Protein 6WN6 (pdb70)

Radius of gyration: 33.37 Å; Cα contacts (8 Å, |Δi|>4): 2173; chains: 4; bounding box: 90×80×73 Å

InterPro domains:
  IPR013022 Xylose isomerase-like, TIM barrel domain [PF01261] (19-262)
  IPR036237 Xylose isomerase-like superfamily [SSF51658] (1-260)
  IPR050417 Sugar Epimerase/Isomerase [PTHR43489] (8-261)

B-factor: mean 24.86, std 10.23, range [11.14, 79.92]

Secondary structure (DSSP, 8-state):
--EEEEE--TTS-SSHHHHHHHHHHHT-SEEEEEHHHHHHTHHHHHHHHHHH---EEEEE---SS-TT-SBHHHHHHHHHHHHHHHHHHHHHT--EEEEES-SSS--TTSSS-S-SS-HHHHHHHHHHHHHHHHHHHHHHT-EEEEE---TTT-SS--SHHHHHHHHHHTT-SSEEEEEEHHHHHHH-S-HHHHHHHTTTTEEEEEE--TTSSSTTSS---HHHHHHHHHHTT--SEEEE-S---SSSHHHHHHHHHHHHTT-/---EEEEE--TTS-SSHHHHHHHHHHHT-SEEEEEHHHHHHTHHHHHHHHHHH---EEEEE---SS-TT-SBHHHHHHHHHHHHHHHHHHHHHT--EEEE-S-SSS--TTSSS-S-SS-HHHHHHHHHHHHHHHHHHHHHHT-EEEE----TTT-SS--SHHHHHHHHHHTT-SSEEEEEEHHHHHHH-S-HHHHHHHTTTTEEEEEE--TTSSSTTSS---HHHHHHHHHHTT--SEEEE-S---SSSHHHHHHHHHHHHTT-/-PPEEEEE--TTS-SSHHHHHHHHHHHT-SEEEEEHHHHHHTHHHHHHHHHHH---EEEEE---SS-TT-SBHHHHHHHHHHHHHHHHHHHHHT--EEEE-S-SSS--TTSSS-S-SS-HHHHHHHHHHHHHHHHHHHHHHT-EEEE----TTT-SS--SHHHHHHHHHHTT-SSEEEEEEHHHHHHH-S-HHHHHHHTTTTEEEEEE--TTSSSTTSS---HHHHHHHHHHTT--SEEEE-S---SSSHHHHHHHHHHHHTT-/-PPEEEEE--TTS-SSHHHHHHHHHHHT-SEEEEEHHHHHHTHHHHHHHHHHH---EEEEE---SS-TT-SBHHHHHHHHHHHHHHHHHHHHHT--EEEE-S-SSS--TTSSS-S-SS-HHHHHHHHHHHHHHHHHHHHHHT-EEEE----TTT-SS--SHHHHHHHHHHTT-SSEEEEEEHHHHHHH-S-HHHHHHHTTTTEEEEEE--TTSSSTTSS---HHHHHHHHHHTT--SEEEE-S---SSSHHHHHHHHHHHHTT-

Foldseek 3Di:
DAQEAAEDDPPADPQLLSNLVLRVVLPHQAYAYALQVLLVCLVSNLVSCVVRVHAHAEYEHDAFAALQHPDVVRNVRRLVSLLSSLLSCLSRVYAYYEGENFFPRDACPDPVNDDPDDLVSSLVSNLVSLVSVLVSCVVSVHAYAYEAAARVTDPQGQAQVSQVCSCVVSVRDRYAYEYELQSCVRRPPDNLVSCQVRVVRHQYYEYAENVQEQAPPHDDPLVVSVVSCVVSVPDHHYYYDGHHDDPDRSVVNSVSVVVSVVD/DFAQEAAEDDPPADPQLLSNLVLRVVLPHQEYAYALQVLLVQLVSNLVSCVVRVHAHAEYEHDAFAALLHPDVVRNVRRLVSLLSSLLSCLSRVYAYYEGENFFPRDACPDPVNDDPDDLVSSLVSNLVSLVSVLVSCVVSVHAYAYEAAARVTDPQGQAQVSQVCSCVVSVRDRYAYEYEPQSCVRRPPDNLVSCQVRLVRHQHYEYAENVQEQAPPHDDPLVVNVVSCVVSVPDHHYYYDGHHDDPDRVVVNSVSVVVSRVD/DFAQEAAEDDPVADPQQLSRLQLRVVLPHQAYAYALQCLLVCLVSNLVSCVVRVHAHAEYEHDAFAALQHPDVVRNVRRLVSLLSSLLSCLVRVYAYYEGENFFPRDACPDPVNDDPDDLVSSLVSNLVSLVSVLVSCVVSVHAYEYEAAARVTDPQGQAQVSLVCSCVVSVRDRYAYEYELQSCVRRPPDNLVSCQVRLVRHQYYEYADNVQAFAPPHDPPLVVNVVSCVVSVHDGHYYYDGHHDDPDRSVSNSVSVVVSSVD/DFAQEAAEDDPPADPQQLSNLQVRVVLPHQEYAYALQCCLVCVVSNLVSCVVRVHAHAEYEHDAFAALQHPDVVRNVRRLVSLLSSLLSCLVRVYAYYEGENFFPRDACPDPVNDDPDDLVSSLVSNLVSLVSVLVSCVVSVHAYAYEAAARVTDPQGQAQVSLVCSCVVSVRDRYAYEYEVQSCVRGPPDNLVSCQVRLVRHQYYEYAENVQEFAPPHDDPLVVNVVSCVVSVHDGHYYYDGHHDDPDRSVVNSVSVVVSSVD

Sequence (1055 aa):
KMKIGTQNQAFFPENILEKFRYIKEMGFDGFEIDGKLLVNNIEEVKAAIKETGLPVTTACGGYDGWIGDFIEERRLNNGLKQIERILEALAEVGGKGIVVPAAWGMFTFRLPPMTSPRSLDGDRKMVSDSLRVLEQVAARTGTVVYLEPLNRYQDHMINTLADARRYIVENDLKHVQIIGDFYHMNIEEDNLAQALHDNRDLLGHVHIADNHRYQPGSGTLDFHALFEQLRADNYQGYVVYEGRIRAEDPAQAYRDSLAWLRTCKKMKIGTQNQAFFPENILEKFRYIKEMGFDGFEIDGKLLVNNIEEVKAAIKETGLPVTTACGGYDDGWIGDFIEERRLNGLKQIERILEALAEVGGKGIVVPAAWGMFTFRLPPMTSPRSLDGDRKMVSDSLRVLEQVAARTGTVVYLEPLNRYQDHMINTLADARRYIVENDLKHVQIIGDFYHMNIEEDNLAQALHDNRDLLGHVHIADNHRYQPGSGTLDFHALFEQLRADNNYQGYVVYEGRIRAEDPAQAYRDSLAWLRTCKKMKIGTQNQAFFPENILEKFRYIKEMGFDGFEIDGKLLVNNIEEVKAAIKETGLPVTTACGGYDDGWIGDFIEERRLNGLKQIERILEALAEVGGKGIVVPAAWGMFTFRLPPMTSPRSLDGDRKMVSDSLRVLEQVAARTGTVVYLEPLNRYQDHMINTLADARRRYIVENDLKHVQIIGDFYHMNIEEDNLAQALHDNRDLLGHVHIADNHRYQPGSGTLDFHALFEQLRADNYQGYVVYEGRIRAEDPAQAYRDSLAWLRTCKKMKIGTQNQAFFPENILEKFRYIKEMGFDGFEIDGKLLVNNIEEVKAAIKETGLPVTTACGGYDDGWIGDFIEERRLNNGLKQIERILEALAEVGGKGIVVPAAWGMFTFRLPPMTSPRSLDGDRKMVSDSLRVLEQVAARTGTVVYLEPLNRYQDHMINTLADARRYIVENDLKHVQIIGDFYHMNIEEDNLAQALHDNRDLLGHVHIADNHRYQPGSGTLDFHALFEQLRADNYQGYVVYEGRIRAEDPAQAYRDSLAWLRTC

GO terms:
  GO:0005829 cytosol (C, IDA)
  GO:0030145 manganese ion binding (F, IDA)
  GO:0016857 racemase and epimerase activity, acting on carbohydrates and derivatives (F, IDA)
  GO:0042802 identical protein binding (F, IDA)

Solvent-accessible surface area: 41982 Å² total; per-residue (Å²): 175,16,74,2,0,0,32,67,24,110,58,11,23,162,81,9,69,99,10,1,125,64,0,105,97,12,34,9,41,0,0,2,1,61,0,126,57,0,42,99,39,49,127,89,0,52,40,0,32,158,116,9,58,4,45,2,2,0,0,28,27,26,24,90,5,60,1,0,8,23,18,47,46,72,9,76,58,0,10,124,47,0,53,120,2,0,66,2,0,44,113,16,59,8,74,0,0,0,0,14,0,2,77,20,49,18,13,72,77,12,66,103,93,114,20,40,14,52,98,88,7,5,94,148,35,0,10,49,0,0,119,55,0,30,127,10,0,59,142,24,69,2,27,0,4,0,4,4,9,0,15,3,18,1,17,20,0,26,32,1,62,50,0,71,122,21,3,83,113,32,100,12,145,58,1,55,0,0,0,1,0,2,2,3,8,0,10,13,68,74,17,30,88,11,1,62,78,10,128,96,34,16,11,0,0,0,1,2,0,3,0,26,35,18,4,40,24,14,72,24,86,1,95,42,11,1,79,39,1,90,86,29,108,35,125,8,34,0,0,5,24,22,86,41,102,45,183,82,51,30,88,17,2,112,77,6,5,64,105,2,95,108,11,177,131,16,82,2,0,0,31,67,22,110,60,11,34,163,73,10,56,88,8,0,104,50,0,97,137,21,33,7,38,0,0,2,1,61,0,130,53,0,46,97,41,35,130,87,0,69,62,0,20,140,124,13,52,4,45,2,3,0,0,26,28,26,18,102,7,61,1,0,8,22,17,42,47,88,9,75,61,0,11,121,44,0,50,123,3,0,60,1,0,45,96,13,61,7,64,0,0,1,0,13,0,1,78,21,48,17,12,73,76,12,66,102,93,116,20,39,15,51,99,83,8,4,97,146,34,0,18,61,0,0,110,54,0,27,126,12,0,58,144,24,69,2,27,0,6,0,4,4,10,0,16,4,18,1,17,20,0,25,33,1,64,52,0,70,122,19,3,82,105,18,98,12,140,60,1,56,0,0,0,1,0,2,2,4,11,0,14,12,64,63,18,30,88,12,0,60,80,9,125,98,34,18,12,0,0,0,1,2,0,0,0,26,31,19,4,40,30,20,64,23,87,1,90,44,12,1,61,39,1,50,84,25,107,36,119,12,30,0,0,5,25,24,84,40,104,36,158,65,52,20,69,14,2,96,76,6,5,64,106,2,87,106,11,189,119,15,61,1,0,0,30,67,23,107,59,8,39,161,82,7,50,78,6,0,91,67,0,75,124,13,34,3,30,0,0,3,0,61,0,102,52,0,47,104,40,37,118,83,0,50,60,0,22,140,104,23,50,0,42,2,3,0,0,28,26,17,17,76,6,60,0,0,8,21,17,46,47,85,7,75,61,0,11,139,67,0,66,152,2,0,71,2,0,46,90,13,62,8,77,0,0,0,0,13,0,1,77,22,50,17,13,72,79,12,66,103,92,113,20,37,16,51,97,99,11,5,105,102,39,0,15,36,0,0,93,63,0,16,104,9,0,48,187,31,70,4,27,0,4,0,4,3,9,0,16,5,18,1,17,22,0,27,34,1,59,49,0,71,134,24,3,84,111,33,100,13,144,63,1,55,0,0,0,1,0,2,2,4,11,0,14,13,80,64,18,30,87,11,1,60,81,9,127,96,33,17,11,0,0,0,1,2,0,3,2,24,32,17,5,41,37,13,73,24,85,1,93,45,12,0,79,39,1,58,88,25,105,32,123,9,32,0,0,6,24,23,85,38,157,43,191,80,51,29,86,18,2,107,77,6,5,62,104,2,94,106,11,184,138,17,65,1,0,0,31,67,23,111,56,11,22,161,82,9,52,93,7,0,128,50,0,92,141,19,33,1,26,0,0,3,0,61,0,129,53,0,49,96,40,33,113,86,0,70,48,0,33,172,111,26,51,0,42,1,3,0,0,27,26,26,17,100,7,62,1,0,7,22,17,43,46,88,8,74,62,0,11,124,48,0,69,121,3,0,86,5,0,45,89,17,62,8,79,0,0,0,0,13,0,1,77,21,50,16,12,73,76,12,67,99,90,114,20,39,15,50,98,84,8,6,125,141,35,0,15,48,0,0,118,64,0,17,100,12,0,46,187,31,69,4,26,0,3,0,4,3,8,0,14,4,18,1,18,21,0,27,33,0,44,32,0,71,122,22,3,86,135,29,100,13,144,61,1,56,0,0,0,1,0,2,2,4,12,0,13,14,76,61,18,31,86,11,0,60,81,9,125,96,32,17,12,0,0,0,1,3,0,3,2,26,34,18,5,41,38,13,72,24,86,1,93,45,11,0,79,40,1,46,84,25,107,33,128,10,32,0,0,5,25,24,80,40,169,43,186,79,50,19,73,19,2,91,77,6,6,63,104,3,94,109,10

Organism: Escherichia coli (strain K12) (NCBI:txid83333)

Nearest PDB structures (foldseek):
  6wn6-assembly1_A  TM=1.004E+00  e=1.792E-55  Escherichia coli
  8xj1-assembly1_A  TM=8.737E-01  e=2.193E-20  Kroppenstedtia eburnea
  2qum-assembly1_B  TM=8.698E-01  e=4.902E-18  Pseudomonas cichorii
  7x7w-assembly1_B-2  TM=8.772E-01  e=1.498E-17  Clostridia bacterium
  2hk1-assembly1_A  TM=8.558E-01  e=1.053E-17  Agrobacterium tumefaciens

Structure (mmCIF, N/CA/C/O backbone):
data_6WN6
#
_entry.id   6WN6
#
_cell.length_a   116.576
_cell.length_b   116.576
_cell.length_c   247.725
_cell.angle_alpha   90.000
_cell.angle_beta   90.000
_cell.angle_gamma   90.000
#
_symmetry.space_group_name_H-M   'P 41 21 2'
#
loop_
_entity.id
_entity.type
_entity.pdbx_description
1 polymer '3-keto-D-glucoside 4-epimerase'
2 non-polymer 'MANGANESE (II) ION'
3 non-polymer 1,2-ETHANEDIOL
4 water water
#
loop_
_atom_site.group_PDB
_atom_site.id
_atom_site.type_symbol
_atom_site.label_atom_id
_atom_site.label_alt_id
_atom_site.label_comp_id
_atom_site.label_asym_id
_atom_site.label_entity_id
_atom_site.label_seq_id
_atom_site.pdbx_PDB_ins_code
_atom_site.Cartn_x
_atom_site.Cartn_y
_atom_site.Cartn_z
_atom_site.occupancy
_atom_site.B_iso_or_equiv
_atom_site.auth_seq_id
_atom_site.auth_comp_id
_atom_site.auth_asym_id
_atom_site.auth_atom_id
_atom_site.pdbx_PDB_model_num
ATOM 1 N N . LYS A 1 52 ? 25.191 138.411 44.281 1.00 50.26 3 LYS A N 1
ATOM 2 C CA . LYS A 1 52 ? 26.234 139.100 43.526 1.00 48.49 3 LYS A CA 1
ATOM 3 C C . LYS A 1 52 ? 27.608 138.783 44.109 1.00 42.00 3 LYS A C 1
ATOM 4 O O . LYS A 1 52 ? 27.885 139.078 45.272 1.00 42.29 3 LYS A O 1
ATOM 10 N N . MET A 1 53 ? 28.480 138.217 43.286 1.00 42.03 4 MET A N 1
ATOM 11 C CA . MET A 1 53 ? 29.828 137.864 43.701 1.00 38.72 4 MET A CA 1
ATOM 12 C C . MET A 1 53 ? 30.808 138.928 43.237 1.00 33.89 4 MET A C 1
ATOM 13 O O . MET A 1 53 ? 30.667 139.483 42.144 1.00 33.98 4 MET A O 1
ATOM 18 N N . LYS A 1 54 ? 31.798 139.216 44.076 1.00 30.53 5 LYS A N 1
ATOM 19 C CA . LYS A 1 54 ? 32.914 140.063 43.678 1.00 29.54 5 LYS A CA 1
ATOM 20 C C . LYS A 1 54 ? 33.932 139.192 42.949 1.00 28.59 5 LYS A C 1
ATOM 21 O O . LYS A 1 54 ? 34.459 138.235 43.529 1.00 27.39 5 LYS A O 1
ATOM 27 N N . ILE A 1 55 ? 34.204 139.511 41.686 1.00 25.61 6 ILE A N 1
ATOM 28 C CA . ILE A 1 55 ? 35.019 138.664 40.817 1.00 25.63 6 ILE A CA 1
ATOM 29 C C . ILE A 1 55 ? 36.240 139.451 40.377 1.00 27.93 6 ILE A C 1
ATOM 30 O O . ILE A 1 55 ? 36.106 140.503 39.739 1.00 29.95 6 ILE A O 1
ATOM 35 N N . GLY A 1 56 ? 37.429 138.931 40.691 1.00 24.61 7 GLY A N 1
ATOM 36 C CA . GLY A 1 56 ? 38.676 139.540 40.287 1.00 22.71 7 GLY A CA 1
ATOM 37 C C . GLY A 1 56 ? 39.473 138.620 39.375 1.00 23.82 7 GLY A C 1
ATOM 38 O O . GLY A 1 56 ? 39.035 137.524 39.013 1.00 23.87 7 GLY A O 1
ATOM 39 N N . THR A 1 57 ? 40.667 139.086 39.017 1.00 21.44 8 THR A N 1
ATOM 40 C CA . THR A 1 57 ? 41.528 138.310 38.141 1.00 20.61 8 THR A CA 1
ATOM 41 C C . THR A 1 57 ? 42.985 138.590 38.458 1.00 19.92 8 THR A C 1
ATOM 42 O O . THR A 1 57 ? 43.346 139.697 38.860 1.00 22.14 8 THR A O 1
ATOM 46 N N . GLN A 1 58 ? 43.822 137.574 38.259 1.00 19.72 9 GLN A N 1
ATOM 47 C CA . GLN A 1 58 ? 45.255 137.800 38.158 1.00 19.69 9 GLN A CA 1
ATOM 48 C C . GLN A 1 58 ? 45.596 138.359 36.776 1.00 23.61 9 GLN A C 1
ATOM 49 O O . GLN A 1 58 ? 44.748 138.444 35.884 1.00 24.74 9 GLN A O 1
ATOM 55 N N . ASN A 1 59 ? 46.866 138.720 36.601 1.00 23.34 10 ASN A N 1
ATOM 56 C CA . ASN A 1 59 ? 47.336 139.221 35.316 1.00 27.02 10 ASN A CA 1
ATOM 57 C C . ASN A 1 59 ? 47.358 138.110 34.267 1.00 28.00 10 ASN A C 1
ATOM 58 O O . ASN A 1 59 ? 47.568 136.934 34.573 1.00 21.64 10 ASN A O 1
ATOM 63 N N . GLN A 1 60 ? 47.126 138.495 33.013 1.00 26.58 11 GLN A N 1
ATOM 64 C CA . GLN A 1 60 ? 47.299 137.596 31.884 1.00 28.26 11 GLN A CA 1
ATOM 65 C C . GLN A 1 60 ? 48.187 138.279 30.854 1.00 32.00 11 GLN A C 1
ATOM 66 O O . GLN A 1 60 ? 48.286 139.506 30.813 1.00 27.82 11 GLN A O 1
ATOM 72 N N . ALA A 1 61 ? 48.834 137.465 30.014 1.00 30.20 12 ALA A N 1
ATOM 73 C CA . ALA A 1 61 ? 49.844 138.002 29.109 1.00 33.23 12 ALA A CA 1
ATOM 74 C C . ALA A 1 61 ? 49.251 138.993 28.114 1.00 33.50 12 ALA A C 1
ATOM 75 O O . ALA A 1 61 ? 49.959 139.889 27.641 1.00 34.82 12 ALA A O 1
ATOM 77 N N . PHE A 1 62 ? 47.962 138.876 27.795 1.00 30.64 13 PHE A N 1
ATOM 78 C CA . PHE A 1 62 ? 47.392 139.825 26.846 1.00 30.94 13 PHE A CA 1
ATOM 79 C C . PHE A 1 62 ? 46.957 141.134 27.494 1.00 34.88 13 PHE A C 1
ATOM 80 O O . PHE A 1 62 ? 46.548 142.047 26.767 1.00 33.64 13 PHE A O 1
ATOM 88 N N . PHE A 1 63 ? 47.028 141.252 28.825 1.00 31.22 14 PHE A N 1
ATOM 89 C CA . PHE A 1 63 ? 46.748 142.522 29.477 1.00 29.86 14 PHE A CA 1
ATOM 90 C C . PHE A 1 63 ? 47.804 143.552 29.080 1.00 31.66 14 PHE A C 1
ATOM 91 O O . PHE A 1 63 ? 48.964 143.203 28.843 1.00 31.26 14 PHE A O 1
ATOM 99 N N . PRO A 1 64 ? 47.437 144.832 29.031 1.00 29.48 15 PRO A N 1
ATOM 100 C CA . PRO A 1 64 ? 48.443 145.880 28.833 1.00 35.30 15 PRO A CA 1
ATOM 101 C C . PRO A 1 64 ? 49.539 145.809 29.884 1.00 45.11 15 PRO A C 1
ATOM 102 O O . PRO A 1 64 ? 49.301 145.466 31.045 1.00 43.89 15 PRO A O 1
ATOM 106 N N . GLU A 1 65 ? 50.756 146.147 29.456 1.00 38.67 16 GLU A N 1
ATOM 107 C CA . GLU A 1 65 ? 51.901 146.124 30.359 1.00 42.18 16 GLU A CA 1
ATOM 108 C C . GLU A 1 65 ? 51.886 147.315 31.309 1.00 43.06 16 GLU A C 1
ATOM 109 O O . GLU A 1 65 ? 52.184 147.170 32.501 1.00 37.45 16 GLU A O 1
ATOM 115 N N . ASN A 1 66 ? 51.555 148.498 30.797 1.00 43.73 17 ASN A N 1
ATOM 116 C CA . ASN A 1 66 ? 51.552 149.705 31.611 1.00 38.86 17 ASN A CA 1
ATOM 117 C C . ASN A 1 66 ? 50.535 149.579 32.737 1.00 38.66 17 ASN A C 1
ATOM 118 O O . ASN A 1 66 ? 49.390 149.172 32.515 1.00 36.88 17 ASN A O 1
ATOM 123 N N . ILE A 1 67 ? 50.954 149.939 33.952 1.00 40.53 18 ILE A N 1
ATOM 124 C CA . ILE A 1 67 ? 50.146 149.634 35.131 1.00 35.31 18 ILE A CA 1
ATOM 125 C C . ILE A 1 67 ? 48.799 150.340 35.055 1.00 32.30 18 ILE A C 1
ATOM 126 O O . ILE A 1 67 ? 47.742 149.717 35.219 1.00 36.20 18 ILE A O 1
ATOM 131 N N . LEU A 1 68 ? 48.810 151.645 34.770 1.00 35.69 19 LEU A N 1
ATOM 132 C CA . LEU A 1 68 ? 47.552 152.381 34.663 1.00 38.63 19 LEU A CA 1
ATOM 133 C C . LEU A 1 68 ? 46.656 151.794 33.575 1.00 38.30 19 LEU A C 1
ATOM 134 O O . LEU A 1 68 ? 45.463 151.557 33.796 1.00 37.75 19 LEU A O 1
ATOM 139 N N . GLU A 1 69 ? 47.215 151.556 32.385 1.00 36.30 20 GLU A N 1
ATOM 140 C CA . GLU A 1 69 ? 46.425 150.959 31.311 1.00 41.97 20 GLU A CA 1
ATOM 141 C C . GLU A 1 69 ? 45.912 149.582 31.709 1.00 37.09 20 GLU A C 1
ATOM 142 O O . GLU A 1 69 ? 44.776 149.211 31.380 1.00 31.67 20 GLU A O 1
ATOM 148 N N . LYS A 1 70 ? 46.737 148.814 32.426 1.00 38.27 21 LYS A N 1
ATOM 149 C CA . LYS A 1 70 ? 46.320 147.489 32.879 1.00 35.51 21 LYS A CA 1
ATOM 150 C C . LYS A 1 70 ? 45.101 147.579 33.782 1.00 31.17 21 LYS A C 1
ATOM 151 O O . LYS A 1 70 ? 44.124 146.843 33.601 1.00 32.61 21 LYS A O 1
ATOM 157 N N . PHE A 1 71 ? 45.138 148.483 34.767 1.00 28.96 22 PHE A N 1
ATOM 158 C CA . PHE A 1 71 ? 43.985 148.649 35.649 1.00 30.50 22 PHE A CA 1
ATOM 159 C C . PHE A 1 71 ? 42.759 149.111 34.870 1.00 39.43 22 PHE A C 1
ATOM 160 O O . PHE A 1 71 ? 41.642 148.632 35.112 1.00 33.74 22 PHE A O 1
ATOM 168 N N . ARG A 1 72 ? 42.943 150.059 33.943 1.00 37.29 23 ARG A N 1
ATOM 169 C CA . ARG A 1 72 ? 41.834 150.501 33.098 1.00 39.52 23 ARG A CA 1
ATOM 170 C C . ARG A 1 72 ? 41.255 149.330 32.320 1.00 31.95 23 ARG A C 1
ATOM 171 O O . ARG A 1 72 ? 40.037 149.106 32.315 1.00 32.82 23 ARG A O 1
ATOM 179 N N . TYR A 1 73 ? 42.132 148.544 31.688 1.00 33.01 24 TYR A N 1
ATOM 180 C CA . TYR A 1 73 ? 41.706 147.398 30.894 1.00 33.20 24 TYR A CA 1
ATOM 181 C C . TYR A 1 73 ? 40.940 146.385 31.733 1.00 37.12 24 TYR A C 1
ATOM 182 O O . TYR A 1 73 ? 39.889 145.886 31.310 1.00 32.91 24 TYR A O 1
ATOM 191 N N . ILE A 1 74 ? 41.448 146.069 32.930 1.00 34.93 25 ILE A N 1
ATOM 192 C CA . ILE A 1 74 ? 40.756 145.107 33.785 1.00 29.43 25 ILE A CA 1
ATOM 193 C C . ILE A 1 74 ? 39.389 145.643 34.190 1.00 30.26 25 ILE A C 1
ATOM 194 O O . ILE A 1 74 ? 38.395 144.904 34.216 1.00 31.07 25 ILE A O 1
ATOM 199 N N . LYS A 1 75 ? 39.322 146.932 34.533 1.00 27.67 26 LYS A N 1
ATOM 200 C CA . LYS A 1 75 ? 38.058 147.535 34.948 1.00 34.10 26 LYS A CA 1
ATOM 201 C C . LYS A 1 75 ? 37.017 147.445 33.835 1.00 35.21 26 LYS A C 1
ATOM 202 O O . LYS A 1 75 ? 35.873 147.041 34.068 1.00 36.37 26 LYS A O 1
ATOM 208 N N . GLU A 1 76 ? 37.409 147.779 32.609 1.00 31.36 27 GLU A N 1
ATOM 209 C CA . GLU A 1 76 ? 36.423 147.838 31.536 1.00 37.33 27 GLU A CA 1
ATOM 210 C C . GLU A 1 76 ? 35.947 146.454 31.118 1.00 38.19 27 GLU A C 1
ATOM 211 O O . GLU A 1 76 ? 34.826 146.319 30.617 1.00 38.73 27 GLU A O 1
ATOM 217 N N . MET A 1 77 ? 36.759 145.410 31.328 1.00 38.45 28 MET A N 1
ATOM 218 C CA . MET A 1 77 ? 36.254 144.061 31.090 1.00 31.59 28 MET A CA 1
ATOM 219 C C . MET A 1 77 ? 35.137 143.696 32.056 1.00 32.71 28 MET A C 1
ATOM 220 O O . MET A 1 77 ? 34.349 142.795 31.755 1.00 37.55 28 MET A O 1
ATOM 225 N N . GLY A 1 78 ? 35.049 144.372 33.205 1.00 30.59 29 GLY A N 1
ATOM 226 C CA . GLY A 1 78 ? 33.997 144.134 34.172 1.00 32.24 29 GLY A CA 1
ATOM 227 C C . GLY A 1 78 ? 34.447 143.560 35.505 1.00 31.52 29 GLY A C 1
ATOM 228 O O . GLY A 1 78 ? 33.588 143.260 36.344 1.00 33.50 29 GLY A O 1
ATOM 229 N N . PHE A 1 79 ? 35.750 143.394 35.731 1.00 30.56 30 PHE A N 1
ATOM 230 C CA . PHE A 1 79 ? 36.221 142.767 36.961 1.00 26.61 30 PHE A CA 1
ATOM 231 C C . PHE A 1 79 ? 36.142 143.735 38.138 1.00 32.12 30 PHE A C 1
ATOM 232 O O . PHE A 1 79 ? 36.279 144.951 37.982 1.00 32.72 30 PHE A O 1
ATOM 240 N N . ASP A 1 80 ? 35.952 143.170 39.329 1.00 27.92 31 ASP A N 1
ATOM 241 C CA . ASP A 1 80 ? 35.839 143.927 40.568 1.00 28.91 31 ASP A CA 1
ATOM 242 C C . ASP A 1 80 ? 37.172 144.150 41.268 1.00 31.50 31 ASP A C 1
ATOM 243 O O . ASP A 1 80 ? 37.223 144.922 42.231 1.00 29.50 31 ASP A O 1
ATOM 248 N N . GLY A 1 81 ? 38.248 143.505 40.825 1.00 29.41 32 GLY A N 1
ATOM 249 C CA . GLY A 1 81 ? 39.510 143.667 41.525 1.00 26.32 32 GLY A CA 1
ATOM 250 C C . GLY A 1 81 ? 40.637 142.973 40.796 1.00 24.57 32 GLY A C 1
ATOM 251 O O . GLY A 1 81 ? 40.422 142.196 39.865 1.00 25.93 32 GLY A O 1
ATOM 252 N N . PHE A 1 82 ? 41.853 143.271 41.248 1.00 22.56 33 PHE A N 1
ATOM 253 C CA . PHE A 1 82 ? 43.082 142.806 40.615 1.00 21.98 33 PHE A CA 1
ATOM 254 C C . PHE A 1 82 ? 43.945 142.123 41.667 1.00 23.79 33 PHE A C 1
ATOM 255 O O . PHE A 1 82 ? 44.267 142.734 42.691 1.00 21.50 33 PHE A O 1
ATOM 263 N N . GLU A 1 83 ? 44.322 140.863 41.413 1.00 19.47 34 GLU A N 1
ATOM 264 C CA . GLU A 1 83 ? 45.274 140.138 42.257 1.00 19.88 34 GLU A CA 1
ATOM 265 C C . GLU A 1 83 ? 46.647 140.246 41.598 1.00 20.20 34 GLU A C 1
ATOM 266 O O . GLU A 1 83 ? 46.882 139.644 40.544 1.00 24.15 34 GLU A O 1
ATOM 272 N N . ILE A 1 84 ? 47.549 141.004 42.224 1.00 19.73 35 ILE A N 1
ATOM 273 C CA . ILE A 1 84 ? 48.778 141.486 41.597 1.00 19.80 35 ILE A CA 1
ATOM 274 C C . ILE A 1 84 ? 49.951 140.580 41.945 1.00 22.75 35 ILE A C 1
ATOM 275 O O . ILE A 1 84 ? 49.987 139.938 43.002 1.00 21.06 35 ILE A O 1
ATOM 280 N N . ASP A 1 85 ? 50.921 140.519 41.034 1.00 20.52 36 ASP A N 1
ATOM 281 C CA . ASP A 1 85 ? 52.186 139.870 41.338 1.00 19.74 36 ASP A CA 1
ATOM 282 C C . ASP A 1 85 ? 52.906 140.627 42.448 1.00 23.11 36 ASP A C 1
ATOM 283 O O . ASP A 1 85 ? 52.950 141.860 42.453 1.00 22.24 36 ASP A O 1
ATOM 288 N N . GLY A 1 86 ? 53.475 139.879 43.397 1.00 22.06 37 GLY A N 1
ATOM 289 C CA . GLY A 1 86 ? 54.066 140.518 44.565 1.00 22.06 37 GLY A CA 1
ATOM 290 C C . GLY A 1 86 ? 55.242 141.411 44.220 1.00 21.20 37 GLY A C 1
ATOM 291 O O . GLY A 1 86 ? 55.422 142.471 44.817 1.00 24.06 37 GLY A O 1
ATOM 292 N N . LYS A 1 87 ? 56.056 141.001 43.249 1.00 22.33 38 LYS A N 1
ATOM 293 C CA . LYS A 1 87 ? 57.217 141.815 42.903 1.00 24.71 38 LYS A CA 1
ATOM 294 C C . LYS A 1 87 ? 56.819 143.049 42.092 1.00 27.60 38 LYS A C 1
ATOM 295 O O . LYS A 1 87 ? 57.383 144.132 42.289 1.00 29.15 38 LYS A O 1
ATOM 301 N N . LEU A 1 88 ? 55.858 142.907 41.176 1.00 26.16 39 LEU A N 1
ATOM 302 C CA . LEU A 1 88 ? 55.347 144.079 40.470 1.00 25.37 39 LEU A CA 1
ATOM 303 C C . LEU A 1 88 ? 54.807 145.111 41.452 1.00 28.07 39 LEU A C 1
ATOM 304 O O . LEU A 1 88 ? 55.059 146.313 41.305 1.00 25.25 39 LEU A O 1
ATOM 309 N N . LEU A 1 89 ? 54.080 144.648 42.473 1.00 24.43 40 LEU A N 1
ATOM 310 C CA . LEU A 1 89 ? 53.537 145.547 43.488 1.00 24.09 40 LEU A CA 1
ATOM 311 C C . LEU A 1 89 ? 54.646 146.269 44.242 1.00 27.43 40 LEU A C 1
ATOM 312 O O . LEU A 1 89 ? 54.644 147.502 44.342 1.00 28.99 40 LEU A O 1
ATOM 317 N N . VAL A 1 90 ? 55.592 145.512 44.803 1.00 24.29 41 VAL A N 1
ATOM 318 C CA . VAL A 1 90 ? 56.631 146.104 45.643 1.00 25.52 41 VAL A CA 1
ATOM 319 C C . VAL A 1 90 ? 57.478 147.088 44.846 1.00 32.37 41 VAL A C 1
ATOM 320 O O . VAL A 1 90 ? 57.903 148.129 45.363 1.00 33.19 41 VAL A O 1
ATOM 324 N N . ASN A 1 91 ? 57.744 146.778 43.581 1.00 28.41 42 ASN A N 1
ATOM 325 C CA . ASN A 1 91 ? 58.632 147.631 42.801 1.00 31.41 42 ASN A CA 1
ATOM 326 C C . ASN A 1 91 ? 57.931 148.842 42.200 1.00 35.04 42 ASN A C 1
ATOM 327 O O . ASN A 1 91 ? 58.611 149.695 41.624 1.00 36.22 42 ASN A O 1
ATOM 332 N N . ASN A 1 92 ? 56.607 148.952 42.326 1.00 31.87 43 ASN A N 1
ATOM 333 C CA . ASN A 1 92 ? 55.848 150.009 41.655 1.00 34.88 43 ASN A CA 1
ATOM 334 C C . ASN A 1 92 ? 54.701 150.492 42.531 1.00 33.90 43 ASN A C 1
ATOM 335 O O . ASN A 1 92 ? 53.581 150.702 42.053 1.00 35.32 43 ASN A O 1
ATOM 340 N N . ILE A 1 93 ? 54.979 150.693 43.824 1.00 29.70 44 ILE A N 1
ATOM 341 C CA . ILE A 1 93 ? 53.932 151.008 44.797 1.00 31.02 44 ILE A CA 1
ATOM 342 C C . ILE A 1 93 ? 53.171 152.271 44.399 1.00 34.71 44 ILE A C 1
ATOM 343 O O . ILE A 1 93 ? 51.935 152.304 44.416 1.00 33.57 44 ILE A O 1
ATOM 348 N N . GLU A 1 94 ? 53.893 153.344 44.065 1.00 35.37 45 GLU A N 1
ATOM 349 C CA . GLU A 1 94 ? 53.205 154.605 43.796 1.00 38.59 45 GLU A CA 1
ATOM 350 C C . GLU A 1 94 ? 52.397 154.524 42.506 1.00 33.18 45 GLU A C 1
ATOM 351 O O . GLU A 1 94 ? 51.256 155.004 42.454 1.00 36.59 45 GLU A O 1
ATOM 357 N N . GLU A 1 95 ? 52.961 153.902 41.468 1.00 32.74 46 GLU A N 1
ATOM 358 C CA . GLU A 1 95 ? 52.208 153.685 40.235 1.00 36.45 46 GLU A CA 1
ATOM 359 C C . GLU A 1 95 ? 50.928 152.911 40.507 1.00 36.72 46 GLU A C 1
ATOM 360 O O . GLU A 1 95 ? 49.865 153.243 39.968 1.00 32.67 46 GLU A O 1
ATOM 366 N N . VAL A 1 96 ? 51.008 151.874 41.349 1.00 36.28 47 VAL A N 1
ATOM 367 C CA . VAL A 1 96 ? 49.817 151.098 41.685 1.00 32.76 47 VAL A CA 1
ATOM 368 C C . VAL A 1 96 ? 48.820 151.949 42.462 1.00 30.05 47 VAL A C 1
ATOM 369 O O . VAL A 1 96 ? 47.611 151.906 42.200 1.00 35.31 47 VAL A O 1
ATOM 373 N N . LYS A 1 97 ? 49.302 152.717 43.445 1.00 32.43 48 LYS A N 1
ATOM 374 C CA . LYS A 1 97 ? 48.410 153.590 44.202 1.00 33.29 48 LYS A CA 1
ATOM 375 C C . LYS A 1 97 ? 47.691 154.565 43.279 1.00 34.39 48 LYS A C 1
ATOM 376 O O . LYS A 1 97 ? 46.472 154.749 43.374 1.00 34.99 48 LYS A O 1
ATOM 382 N N . ALA A 1 98 ? 48.437 155.197 42.372 1.00 33.32 49 ALA A N 1
ATOM 383 C CA . ALA A 1 98 ? 47.823 156.101 41.404 1.00 38.89 49 ALA A CA 1
ATOM 384 C C . ALA A 1 98 ? 46.738 155.386 40.603 1.00 39.65 49 ALA A C 1
ATOM 385 O O . ALA A 1 98 ? 45.602 155.866 40.509 1.00 39.52 49 ALA A O 1
ATOM 387 N N . ALA A 1 99 ? 47.059 154.206 40.058 1.00 35.25 50 ALA A N 1
ATOM 388 C CA . ALA A 1 99 ? 46.105 153.487 39.215 1.00 31.90 50 ALA A CA 1
ATOM 389 C C . ALA A 1 99 ? 44.849 153.095 39.982 1.00 37.73 50 ALA A C 1
ATOM 390 O O . ALA A 1 99 ? 43.741 153.109 39.423 1.00 37.31 50 ALA A O 1
ATOM 392 N N . ILE A 1 100 ? 44.994 152.722 41.257 1.00 32.23 51 ILE A N 1
ATOM 393 C CA . ILE A 1 100 ? 43.818 152.426 42.071 1.00 31.27 51 ILE A CA 1
ATOM 394 C C . ILE A 1 100 ? 42.962 153.675 42.230 1.00 35.83 51 ILE A C 1
ATOM 395 O O . ILE A 1 100 ? 41.731 153.622 42.117 1.00 38.97 51 ILE A O 1
ATOM 400 N N . LYS A 1 101 ? 43.604 154.815 42.509 1.00 35.35 52 LYS A N 1
ATOM 401 C CA . LYS A 1 101 ? 42.877 156.069 42.697 1.00 37.34 52 LYS A CA 1
ATOM 402 C C . LYS A 1 101 ? 42.128 156.464 41.430 1.00 35.52 52 LYS A C 1
ATOM 403 O O . LYS A 1 101 ? 40.921 156.727 41.465 1.00 39.63 52 LYS A O 1
ATOM 409 N N . GLU A 1 102 ? 42.828 156.483 40.294 1.00 34.08 53 GLU A N 1
ATOM 410 C CA . GLU A 1 102 ? 42.233 156.967 39.050 1.00 39.59 53 GLU A CA 1
ATOM 411 C C . GLU A 1 102 ? 41.109 156.062 38.559 1.00 39.66 53 GLU A C 1
ATOM 412 O O . GLU A 1 102 ? 40.085 156.550 38.067 1.00 39.59 53 GLU A O 1
ATOM 418 N N . THR A 1 103 ? 41.275 154.745 38.674 1.00 39.41 54 THR A N 1
ATOM 419 C CA . THR A 1 103 ? 40.315 153.804 38.108 1.00 33.41 54 THR A CA 1
ATOM 420 C C . THR A 1 103 ? 39.273 153.317 39.100 1.00 34.01 54 THR A C 1
ATOM 421 O O . THR A 1 103 ? 38.205 152.865 38.675 1.00 37.40 54 THR A O 1
ATOM 425 N N . GLY A 1 104 ? 39.558 153.365 40.400 1.00 33.25 55 GLY A N 1
ATOM 426 C CA . GLY A 1 104 ? 38.667 152.723 41.343 1.00 35.17 55 GLY A CA 1
ATOM 427 C C . GLY A 1 104 ? 38.719 151.211 41.338 1.00 35.02 55 GLY A C 1
ATOM 428 O O . GLY A 1 104 ? 37.880 150.574 41.982 1.00 34.72 55 GLY A O 1
ATOM 429 N N . LEU A 1 105 ? 39.669 150.607 40.622 1.00 29.35 56 LEU A N 1
ATOM 430 C CA . LEU A 1 105 ? 39.848 149.161 40.671 1.00 27.27 56 LEU A CA 1
ATOM 431 C C . LEU A 1 105 ? 40.850 148.828 41.766 1.00 29.72 56 LEU A C 1
ATOM 432 O O . LEU A 1 105 ? 42.010 149.247 41.671 1.00 29.60 56 LEU A O 1
ATOM 437 N N . PRO A 1 106 ? 40.458 148.107 42.810 1.00 27.40 57 PRO A N 1
ATOM 438 C CA . PRO A 1 106 ? 41.383 147.840 43.914 1.00 27.28 57 PRO A CA 1
ATOM 439 C C . PRO A 1 106 ? 42.308 146.671 43.632 1.00 27.86 57 PRO A C 1
ATOM 440 O O . PRO A 1 106 ? 41.982 145.753 42.876 1.00 26.99 57 PRO A O 1
ATOM 444 N N . VAL A 1 107 ? 43.477 146.718 44.262 1.00 27.58 58 VAL A N 1
ATOM 445 C CA . VAL A 1 107 ? 44.292 145.521 44.441 1.00 23.31 58 VAL A CA 1
ATOM 446 C C . VAL A 1 107 ? 43.697 144.740 45.605 1.00 24.36 58 VAL A C 1
ATOM 447 O O . VAL A 1 107 ? 43.651 145.233 46.737 1.00 26.09 58 VAL A O 1
ATOM 451 N N . THR A 1 108 ? 43.200 143.538 45.325 1.00 22.41 59 THR A N 1
ATOM 452 C CA . THR A 1 108 ? 42.563 142.748 46.371 1.00 23.75 59 THR A CA 1
ATOM 453 C C . THR A 1 108 ? 43.586 141.973 47.196 1.00 22.00 59 THR A C 1
ATOM 454 O O . THR A 1 108 ? 43.419 141.803 48.409 1.00 23.24 59 THR A O 1
ATOM 458 N N . THR A 1 109 ? 44.646 141.515 46.547 1.00 21.58 60 THR A N 1
ATOM 459 C CA . THR A 1 109 ? 45.527 140.474 47.050 1.00 20.35 60 THR A CA 1
ATOM 460 C C . THR A 1 109 ? 46.783 140.522 46.205 1.00 20.62 60 THR A C 1
ATOM 461 O O . THR A 1 109 ? 46.807 141.132 45.132 1.00 20.27 60 THR A O 1
ATOM 465 N N . ALA A 1 110 ? 47.824 139.860 46.686 1.00 19.03 61 ALA A N 1
ATOM 466 C CA . ALA A 1 110 ? 48.989 139.606 45.862 1.00 17.40 61 ALA A CA 1
ATOM 467 C C . ALA A 1 110 ? 49.229 138.106 45.817 1.00 18.48 61 ALA A C 1
ATOM 468 O O . ALA A 1 110 ? 48.745 137.356 46.668 1.00 18.94 61 ALA A O 1
ATOM 470 N N . CYS A 1 111 ? 49.946 137.667 44.790 1.00 16.43 62 CYS A N 1
ATOM 471 C CA . CYS A 1 111 ? 50.262 136.253 44.686 1.00 17.10 62 CYS A CA 1
ATOM 472 C C . CYS A 1 111 ? 51.607 136.171 43.979 1.00 23.14 62 CYS A C 1
ATOM 473 O O . CYS A 1 111 ? 51.878 136.965 43.077 1.00 21.73 62 CYS A O 1
ATOM 476 N N . GLY A 1 112 ? 52.479 135.268 44.441 1.00 19.19 63 GLY A N 1
ATOM 477 C CA . GLY A 1 112 ? 53.812 135.182 43.861 1.00 21.07 63 GLY A CA 1
ATOM 478 C C . GLY A 1 112 ? 54.668 136.415 44.131 1.00 24.47 63 GLY A C 1
ATOM 479 O O . GLY A 1 112 ? 54.339 137.287 44.935 1.00 21.74 63 GLY A O 1
ATOM 480 N N . GLY A 1 113 ? 55.804 136.461 43.440 1.00 22.86 64 GLY A N 1
ATOM 481 C CA . GLY A 1 113 ? 56.726 137.573 43.553 1.00 23.84 64 GLY A CA 1
ATOM 482 C C . GLY A 1 113 ? 57.858 137.396 44.542 1.00 23.84 64 GLY A C 1
ATOM 483 O O . GLY A 1 113 ? 58.556 138.373 44.834 1.00 24.23 64 GLY A O 1
ATOM 484 N N . TYR A 1 114 ? 58.071 136.190 45.055 1.00 20.88 65 TYR A N 1
ATOM 485 C CA . TYR A 1 114 ? 59.135 135.923 46.012 1.00 18.35 65 TYR A CA 1
ATOM 486 C C . TYR A 1 114 ? 59.829 134.634 45.599 1.00 21.75 65 TYR A C 1
ATOM 487 O O . TYR A 1 114 ? 59.230 133.778 44.948 1.00 22.91 65 TYR A O 1
ATOM 496 N N . ASP A 1 115 ? 61.091 134.502 45.989 1.00 18.23 66 ASP A N 1
ATOM 497 C CA . ASP A 1 115 ? 61.930 133.358 45.629 1.00 19.23 66 ASP A CA 1
ATOM 498 C C . ASP A 1 115 ? 62.256 132.606 46.918 1.00 23.07 66 ASP A C 1
ATOM 499 O O . ASP A 1 115 ? 63.107 133.044 47.695 1.00 26.52 66 ASP A O 1
ATOM 504 N N . GLY A 1 116 ? 61.567 131.487 47.144 1.00 21.25 67 GLY A N 1
ATOM 505 C CA . GLY A 1 116 ? 61.721 130.722 48.371 1.00 17.11 67 GLY A CA 1
ATOM 506 C C . GLY A 1 116 ? 60.376 130.399 48.993 1.00 17.61 67 GLY A C 1
ATOM 507 O O . GLY A 1 116 ? 59.677 131.306 49.446 1.00 16.60 67 GLY A O 1
ATOM 508 N N . TRP A 1 117 ? 59.984 129.126 48.992 1.00 14.09 68 TRP A N 1
ATOM 509 C CA . TRP A 1 117 ? 58.657 128.738 49.454 1.00 15.33 68 TRP A CA 1
ATOM 510 C C . TRP A 1 117 ? 58.610 128.710 50.979 1.00 13.73 68 TRP A C 1
ATOM 511 O O . TRP A 1 117 ? 59.621 128.455 51.639 1.00 13.73 68 TRP A O 1
ATOM 522 N N . ILE A 1 118 ? 57.419 128.942 51.541 1.00 13.37 69 ILE A N 1
ATOM 523 C CA . ILE A 1 118 ? 57.315 128.886 53.003 1.00 13.48 69 ILE A CA 1
ATOM 524 C C . ILE A 1 118 ? 57.637 127.485 53.519 1.00 14.91 69 ILE A C 1
ATOM 525 O O . ILE A 1 118 ? 57.989 127.322 54.694 1.00 16.32 69 ILE A O 1
ATOM 530 N N . GLY A 1 119 ? 57.543 126.467 52.667 1.00 14.38 70 GLY A N 1
ATOM 531 C CA . GLY A 1 119 ? 57.932 125.126 53.067 1.00 13.01 70 GLY A CA 1
ATOM 532 C C . GLY A 1 119 ? 59.177 124.655 52.340 1.00 15.22 70 GLY A C 1
ATOM 533 O O . GLY A 1 119 ? 59.389 123.448 52.196 1.00 13.43 70 GLY A O 1
ATOM 534 N N . ASP A 1 120 ? 60.022 125.593 51.901 1.00 14.13 71 ASP A N 1
ATOM 535 C CA . ASP A 1 120 ? 61.144 125.241 51.034 1.00 12.54 71 ASP A CA 1
ATOM 536 C C . ASP A 1 120 ? 62.042 124.187 51.674 1.00 17.75 71 ASP A C 1
ATOM 537 O O . ASP A 1 120 ? 62.271 124.189 52.888 1.00 14.62 71 ASP A O 1
ATOM 542 N N . PHE A 1 121 ? 62.535 123.271 50.837 1.00 16.22 72 PHE A N 1
ATOM 543 C CA . PHE A 1 121 ? 63.521 122.290 51.284 1.00 18.18 72 PHE A CA 1
ATOM 544 C C . PHE A 1 121 ? 64.815 122.959 51.733 1.00 17.32 72 PHE A C 1
ATOM 545 O O . PHE A 1 121 ? 65.534 122.414 52.576 1.00 17.28 72 PHE A O 1
ATOM 553 N N . ILE A 1 122 ? 65.163 124.103 51.147 1.00 14.38 73 ILE A N 1
ATOM 554 C CA . ILE A 1 122 ? 66.421 124.787 51.431 1.00 19.37 73 ILE A CA 1
ATOM 555 C C . ILE A 1 122 ? 66.147 125.905 52.429 1.00 16.38 73 ILE A C 1
ATOM 556 O O . ILE A 1 122 ? 65.401 126.845 52.126 1.00 15.57 73 ILE A O 1
ATOM 561 N N . GLU A 1 123 ? 66.785 125.830 53.603 1.00 13.25 74 GLU A N 1
ATOM 562 C CA . GLU A 1 123 ? 66.468 126.776 54.669 1.00 15.23 74 GLU A CA 1
ATOM 563 C C . GLU A 1 123 ? 66.766 128.218 54.267 1.00 18.42 74 GLU A C 1
ATOM 564 O O . GLU A 1 123 ? 65.963 129.119 54.534 1.00 17.92 74 GLU A O 1
ATOM 570 N N . GLU A 1 124 ? 67.910 128.468 53.630 1.00 16.73 75 GLU A N 1
ATOM 571 C CA . GLU A 1 124 ? 68.214 129.837 53.223 1.00 17.58 75 GLU A CA 1
ATOM 572 C C . GLU A 1 124 ? 67.134 130.397 52.290 1.00 16.16 75 GLU A C 1
ATOM 573 O O . GLU A 1 124 ? 66.763 131.576 52.392 1.00 15.69 75 GLU A O 1
ATOM 579 N N . ARG A 1 125 ? 66.600 129.556 51.394 1.00 15.07 76 ARG A N 1
ATOM 580 C CA . ARG A 1 125 ? 65.551 130.019 50.480 1.00 14.07 76 ARG A CA 1
ATOM 581 C C . ARG A 1 125 ? 64.247 130.279 51.223 1.00 15.67 76 ARG A C 1
ATOM 582 O O . ARG A 1 125 ? 63.569 131.281 50.972 1.00 16.32 76 ARG A O 1
ATOM 590 N N . ARG A 1 126 ? 63.878 129.396 52.149 1.00 13.98 77 ARG A N 1
ATOM 591 C CA . ARG A 1 126 ? 62.688 129.660 52.950 1.00 13.89 77 ARG A CA 1
ATOM 592 C C . ARG A 1 126 ? 62.800 131.009 53.654 1.00 17.24 77 ARG A C 1
ATOM 593 O O . ARG A 1 126 ? 61.861 131.817 53.629 1.00 17.20 77 ARG A O 1
ATOM 601 N N . LEU A 1 127 ? 63.957 131.276 54.268 1.00 14.82 78 LEU A N 1
ATOM 602 C CA . LEU A 1 127 ? 64.122 132.498 55.051 1.00 17.81 78 LEU A CA 1
ATOM 603 C C . LEU A 1 127 ? 64.162 133.725 54.151 1.00 18.92 78 LEU A C 1
ATOM 604 O O . LEU A 1 127 ? 63.598 134.774 54.493 1.00 18.90 78 LEU A O 1
ATOM 609 N N A ASN A 1 128 ? 64.827 133.624 53.002 0.75 16.41 79 ASN A N 1
ATOM 610 N N B ASN A 1 128 ? 64.840 133.615 53.006 0.25 17.40 79 ASN A N 1
ATOM 611 C CA A ASN A 1 128 ? 64.798 134.732 52.052 0.75 18.85 79 ASN A CA 1
ATOM 612 C CA B ASN A 1 128 ? 64.823 134.684 52.012 0.25 19.04 79 ASN A CA 1
ATOM 613 C C A ASN A 1 128 ? 63.385 134.976 51.545 0.75 19.35 79 ASN A C 1
ATOM 614 C C B ASN A 1 128 ? 63.405 134.963 51.534 0.25 18.77 79 ASN A C 1
ATOM 615 O O A ASN A 1 128 ? 62.973 136.130 51.367 0.75 17.93 79 ASN A O 1
ATOM 616 O O B ASN A 1 128 ? 63.011 136.124 51.372 0.25 18.67 79 ASN A O 1
ATOM 625 N N . GLY A 1 129 ? 62.627 133.906 51.300 1.00 16.85 80 GLY A N 1
ATOM 626 C CA . GLY A 1 129 ? 61.248 134.082 50.872 1.00 17.93 80 GLY A CA 1
ATOM 627 C C . GLY A 1 129 ? 60.415 134.808 51.912 1.00 15.24 80 GLY A C 1
ATOM 628 O O . GLY A 1 129 ? 59.588 135.658 51.576 1.00 19.00 80 GLY A O 1
ATOM 629 N N . LEU A 1 130 ? 60.639 134.498 53.195 1.00 14.80 81 LEU A N 1
ATOM 630 C CA . LEU A 1 130 ? 59.891 135.174 54.250 1.00 15.85 81 LEU A CA 1
ATOM 631 C C . LEU A 1 130 ? 60.194 136.665 54.262 1.00 16.62 81 LEU A C 1
ATOM 632 O O . LEU A 1 130 ? 59.289 137.486 54.450 1.00 16.96 81 LEU A O 1
ATOM 637 N N . LYS A 1 131 ? 61.462 137.036 54.053 1.00 17.14 82 LYS A N 1
ATOM 638 C CA . LYS A 1 131 ? 61.809 138.453 53.972 1.00 19.76 82 LYS A CA 1
ATOM 639 C C . LYS A 1 131 ? 61.094 139.124 52.806 1.00 19.55 82 LYS A C 1
ATOM 640 O O . LYS A 1 131 ? 60.595 140.250 52.931 1.00 20.48 82 LYS A O 1
ATOM 646 N N . GLN A 1 132 ? 61.017 138.439 51.667 1.00 17.02 83 GLN A N 1
ATOM 647 C CA . GLN A 1 132 ? 60.336 139.012 50.514 1.00 16.05 83 GLN A CA 1
ATOM 648 C C . GLN A 1 132 ? 58.829 139.079 50.736 1.00 19.34 83 GLN A C 1
ATOM 649 O O . GLN A 1 132 ? 58.190 140.078 50.379 1.00 19.20 83 GLN A O 1
ATOM 655 N N . ILE A 1 133 ? 58.244 138.043 51.343 1.00 17.66 84 ILE A N 1
ATOM 656 C CA . ILE A 1 133 ? 56.811 138.065 51.625 1.00 16.35 84 ILE A CA 1
ATOM 657 C C . ILE A 1 133 ? 56.478 139.190 52.599 1.00 16.66 84 ILE A C 1
ATOM 658 O O . ILE A 1 133 ? 55.444 139.856 52.463 1.00 17.88 84 ILE A O 1
ATOM 663 N N . GLU A 1 134 ? 57.355 139.436 53.581 1.00 16.72 85 GLU A N 1
ATOM 664 C CA . GLU A 1 134 ? 57.144 140.574 54.479 1.00 18.18 85 GLU A CA 1
ATOM 665 C C . GLU A 1 134 ? 57.033 141.880 53.694 1.00 21.49 85 GLU A C 1
ATOM 666 O O . GLU A 1 134 ? 56.127 142.690 53.934 1.00 19.19 85 GLU A O 1
ATOM 672 N N . ARG A 1 135 ? 57.948 142.101 52.745 1.00 18.55 86 ARG A N 1
ATOM 673 C CA . ARG A 1 135 ? 57.876 143.307 51.924 1.00 20.27 86 ARG A CA 1
ATOM 674 C C . ARG A 1 135 ? 56.570 143.370 51.140 1.00 17.27 86 ARG A C 1
ATOM 675 O O . ARG A 1 135 ? 55.971 144.443 51.004 1.00 20.29 86 ARG A O 1
ATOM 683 N N . ILE A 1 136 ? 56.099 142.227 50.636 1.00 20.13 87 ILE A N 1
ATOM 684 C CA . ILE A 1 136 ? 54.845 142.209 49.885 1.00 17.01 87 ILE A CA 1
ATOM 685 C C . ILE A 1 136 ? 53.670 142.565 50.788 1.00 19.50 87 ILE A C 1
ATOM 686 O O . ILE A 1 136 ? 52.771 143.316 50.390 1.00 21.52 87 ILE A O 1
ATOM 691 N N . LEU A 1 137 ? 53.661 142.045 52.020 1.00 18.72 88 LEU A N 1
ATOM 692 C CA . LEU A 1 137 ? 52.593 142.384 52.961 1.00 20.86 88 LEU A CA 1
ATOM 693 C C . LEU A 1 137 ? 52.614 143.873 53.309 1.00 21.74 88 LEU A C 1
ATOM 694 O O . LEU A 1 137 ? 51.558 144.509 53.401 1.00 19.13 88 LEU A O 1
ATOM 699 N N . GLU A 1 138 ? 53.807 144.442 53.506 1.00 19.54 89 GLU A N 1
ATOM 700 C CA . GLU A 1 138 ? 53.919 145.881 53.741 1.00 21.27 89 GLU A CA 1
ATOM 701 C C . GLU A 1 138 ? 53.354 146.672 52.571 1.00 20.68 89 GLU A C 1
ATOM 702 O O . GLU A 1 138 ? 52.622 147.650 52.764 1.00 23.27 89 GLU A O 1
ATOM 708 N N . ALA A 1 139 ? 53.689 146.262 51.346 1.00 21.08 90 ALA A N 1
ATOM 709 C CA . ALA A 1 139 ? 53.181 146.959 50.164 1.00 21.68 90 ALA A CA 1
ATOM 710 C C . ALA A 1 139 ? 51.673 146.809 50.041 1.00 25.39 90 ALA A C 1
ATOM 711 O O . ALA A 1 139 ? 50.981 147.756 49.653 1.00 24.84 90 ALA A O 1
ATOM 713 N N . LEU A 1 140 ? 51.142 145.625 50.362 1.00 22.47 91 LEU A N 1
ATOM 714 C CA . LEU A 1 140 ? 49.696 145.443 50.325 1.00 20.89 91 LEU A CA 1
ATOM 715 C C . LEU A 1 140 ? 48.997 146.405 51.274 1.00 22.83 91 LEU A C 1
ATOM 716 O O . LEU A 1 140 ? 47.971 147.002 50.922 1.00 24.52 91 LEU A O 1
ATOM 721 N N . ALA A 1 141 ? 49.533 146.565 52.486 1.00 22.16 92 ALA A N 1
ATOM 722 C CA . ALA A 1 141 ? 48.932 147.503 53.426 1.00 24.67 92 ALA A CA 1
ATOM 723 C C . ALA A 1 141 ? 48.968 148.923 52.875 1.00 25.54 92 ALA A C 1
ATOM 724 O O . ALA A 1 141 ? 48.017 149.688 53.054 1.00 24.42 92 ALA A O 1
ATOM 726 N N . GLU A 1 142 ? 50.039 149.280 52.167 1.00 23.59 93 GLU A N 1
ATOM 727 C CA . GLU A 1 142 ? 50.133 150.639 51.649 1.00 27.22 93 GLU A CA 1
ATOM 728 C C . GLU A 1 142 ? 49.150 150.900 50.509 1.00 29.82 93 GLU A C 1
ATOM 729 O O . GLU A 1 142 ? 48.784 152.058 50.276 1.00 30.63 93 GLU A O 1
ATOM 735 N N . VAL A 1 143 ? 48.696 149.868 49.796 1.00 25.27 94 VAL A N 1
ATOM 736 C CA . VAL A 1 143 ? 47.746 150.076 48.706 1.00 25.08 94 VAL A CA 1
ATOM 737 C C . VAL A 1 143 ? 46.350 149.588 49.066 1.00 26.58 94 VAL A C 1
ATOM 738 O O . VAL A 1 143 ? 45.448 149.625 48.223 1.00 28.11 94 VAL A O 1
ATOM 742 N N . GLY A 1 144 ? 46.136 149.142 50.299 1.00 26.53 95 GLY A N 1
ATOM 743 C CA . GLY A 1 144 ? 44.811 148.687 50.672 1.00 24.46 95 GLY A CA 1
ATOM 744 C C . GLY A 1 144 ? 44.480 147.264 50.280 1.00 27.44 95 GLY A C 1
ATOM 745 O O . GLY A 1 144 ? 43.305 146.889 50.291 1.00 28.79 95 GLY A O 1
ATOM 746 N N . GLY A 1 145 ? 45.480 146.449 49.938 1.00 24.35 96 GLY A N 1
ATOM 747 C CA . GLY A 1 145 ? 45.222 145.047 49.679 1.00 24.84 96 GLY A CA 1
ATOM 748 C C . GLY A 1 145 ? 44.983 144.264 50.957 1.00 26.04 96 GLY A C 1
ATOM 749 O O . GLY A 1 145 ? 45.386 144.663 52.046 1.00 25.84 96 GLY A O 1
ATOM 750 N N . LYS A 1 146 ? 44.301 143.128 50.822 1.00 21.90 97 LYS A N 1
ATOM 751 C CA . LYS A 1 146 ? 43.941 142.336 51.992 1.00 21.67 97 LYS A CA 1
ATOM 752 C C . LYS A 1 146 ? 45.038 141.372 52.434 1.00 20.39 97 LYS A C 1
ATOM 753 O O . LYS A 1 146 ? 45.239 141.186 53.637 1.00 20.00 97 LYS A O 1
ATOM 759 N N . GLY A 1 147 ? 45.744 140.731 51.511 1.00 19.45 98 GLY A N 1
ATOM 760 C CA . GLY A 1 147 ? 46.736 139.762 51.939 1.00 19.98 98 GLY A CA 1
ATOM 761 C C . GLY A 1 147 ? 47.388 139.082 50.756 1.00 18.19 98 GLY A C 1
ATOM 762 O O . GLY A 1 147 ? 47.112 139.400 49.596 1.00 20.05 98 GLY A O 1
ATOM 763 N N . ILE A 1 148 ? 48.288 138.150 51.069 1.00 17.00 99 ILE A N 1
ATOM 764 C CA . ILE A 1 148 ? 49.063 137.430 50.058 1.00 16.58 99 ILE A CA 1
ATOM 765 C C . ILE A 1 148 ? 48.612 135.975 50.020 1.00 17.72 99 ILE A C 1
ATOM 766 O O . ILE A 1 148 ? 48.356 135.357 51.063 1.00 16.39 99 ILE A O 1
ATOM 771 N N . VAL A 1 149 ? 48.490 135.437 48.805 1.00 16.27 100 VAL A N 1
ATOM 772 C CA . VAL A 1 149 ? 48.189 134.029 48.577 1.00 16.08 100 VAL A CA 1
ATOM 773 C C . VAL A 1 149 ? 49.513 133.283 48.472 1.00 16.33 100 VAL A C 1
ATOM 774 O O . VAL A 1 149 ? 50.353 133.640 47.638 1.00 17.75 100 VAL A O 1
ATOM 778 N N . VAL A 1 150 ? 49.707 132.259 49.308 1.00 15.39 101 VAL A N 1
ATOM 779 C CA . VAL A 1 150 ? 50.916 131.431 49.229 1.00 15.33 101 VAL A CA 1
ATOM 780 C C . VAL A 1 150 ? 50.554 129.954 49.350 1.00 16.87 101 VAL A C 1
ATOM 781 O O . VAL A 1 150 ? 49.714 129.586 50.185 1.00 15.04 101 VAL A O 1
ATOM 785 N N . PRO A 1 151 ? 51.162 129.079 48.554 1.00 14.65 102 PRO A N 1
ATOM 786 C CA . PRO A 1 151 ? 51.102 127.645 48.830 1.00 14.81 102 PRO A CA 1
ATOM 787 C C . PRO A 1 151 ? 52.254 127.269 49.753 1.00 14.24 102 PRO A C 1
ATOM 788 O O . PRO A 1 151 ? 53.136 128.079 50.050 1.00 14.08 102 PRO A O 1
ATOM 792 N N . ALA A 1 152 ? 52.245 126.013 50.191 1.00 14.01 103 ALA A N 1
ATOM 793 C CA . ALA A 1 152 ? 53.410 125.502 50.912 1.00 15.28 103 ALA A CA 1
ATOM 794 C C . ALA A 1 152 ? 54.637 125.510 50.009 1.00 15.30 103 ALA A C 1
ATOM 795 O O . ALA A 1 152 ? 55.739 125.858 50.447 1.00 14.34 103 ALA A O 1
ATOM 797 N N . ALA A 1 153 ? 54.454 125.143 48.742 1.00 14.60 104 ALA A N 1
ATOM 798 C CA . ALA A 1 153 ? 55.480 125.205 47.706 1.00 13.56 104 ALA A CA 1
ATOM 799 C C . ALA A 1 153 ? 54.800 124.910 46.378 1.00 13.40 104 ALA A C 1
ATOM 800 O O . ALA A 1 153 ? 53.695 124.365 46.343 1.00 15.40 104 ALA A O 1
ATOM 802 N N . TRP A 1 154 ? 55.481 125.241 45.287 1.00 14.94 105 TRP A N 1
ATOM 803 C CA . TRP A 1 154 ? 55.030 124.838 43.961 1.00 15.23 105 TRP A CA 1
ATOM 804 C C . TRP A 1 154 ? 56.209 124.267 43.185 1.00 14.61 105 TRP A C 1
ATOM 805 O O . TRP A 1 154 ? 57.302 124.842 43.204 1.00 15.16 105 TRP A O 1
ATOM 816 N N . GLY A 1 155 ? 55.984 123.145 42.494 1.00 13.41 106 GLY A N 1
ATOM 817 C CA . GLY A 1 155 ? 56.973 122.647 41.546 1.00 13.90 106 GLY A CA 1
ATOM 818 C C . GLY A 1 155 ? 58.266 122.162 42.161 1.00 19.26 106 GLY A C 1
ATOM 819 O O . GLY A 1 155 ? 59.237 121.934 41.431 1.00 17.89 106 GLY A O 1
ATOM 820 N N . MET A 1 156 ? 58.304 122.010 43.485 1.00 14.42 107 MET A N 1
ATOM 821 C CA . MET A 1 156 ? 59.470 121.563 44.236 1.00 12.65 107 MET A CA 1
ATOM 822 C C . MET A 1 156 ? 59.484 120.052 44.429 1.00 17.05 107 MET A C 1
ATOM 823 O O . MET A 1 156 ? 60.531 119.415 44.274 1.00 15.83 107 MET A O 1
ATOM 828 N N . PHE A 1 157 ? 58.337 119.458 44.748 1.00 15.01 108 PHE A N 1
ATOM 829 C CA . PHE A 1 157 ? 58.288 118.025 44.975 1.00 16.48 108 PHE A CA 1
ATOM 830 C C . PHE A 1 157 ? 56.848 117.544 44.885 1.00 17.44 108 PHE A C 1
ATOM 831 O O . PHE A 1 157 ? 55.912 118.288 45.191 1.00 17.52 108 PHE A O 1
ATOM 839 N N . THR A 1 158 ? 56.683 116.286 44.475 1.00 14.86 109 THR A N 1
ATOM 840 C CA . THR A 1 158 ? 55.390 115.619 44.545 1.00 13.38 109 THR A CA 1
ATOM 841 C C . THR A 1 158 ? 55.621 114.142 44.834 1.00 17.28 109 THR A C 1
ATOM 842 O O . THR A 1 158 ? 56.570 113.549 44.318 1.00 17.24 109 THR A O 1
ATOM 846 N N . PHE A 1 159 ? 54.764 113.559 45.679 1.00 15.78 110 PHE A N 1
ATOM 847 C CA . PHE A 1 159 ? 54.803 112.121 45.922 1.00 15.55 110 PHE A CA 1
ATOM 848 C C . PHE A 1 159 ? 54.392 111.304 44.700 1.00 16.63 110 PHE A C 1
ATOM 849 O O . PHE A 1 159 ? 54.655 110.097 44.662 1.00 15.36 110 PHE A O 1
ATOM 857 N N . ARG A 1 160 ? 53.764 111.918 43.703 1.00 13.25 111 ARG A N 1
ATOM 858 C CA . ARG A 1 160 ? 53.121 111.148 42.643 1.00 13.33 111 ARG A CA 1
ATOM 859 C C . ARG A 1 160 ? 53.932 111.050 41.352 1.00 17.50 111 ARG A C 1
ATOM 860 O O . ARG A 1 160 ? 53.469 110.400 40.414 1.00 16.76 111 ARG A O 1
ATOM 868 N N . LEU A 1 161 ? 55.104 111.671 41.270 1.00 15.90 112 LEU A N 1
ATOM 869 C CA . LEU A 1 161 ? 55.955 111.578 40.088 1.00 17.20 112 LEU A CA 1
ATOM 870 C C . LEU A 1 161 ? 57.401 111.418 40.540 1.00 18.33 112 LEU A C 1
ATOM 871 O O . LEU A 1 161 ? 57.773 111.910 41.609 1.00 16.70 112 LEU A O 1
ATOM 876 N N . PRO A 1 162 ? 58.237 110.741 39.755 1.00 18.47 113 PRO A N 1
ATOM 877 C CA . PRO A 1 162 ? 59.643 110.542 40.169 1.00 18.06 113 PRO A CA 1
ATOM 878 C C . PRO A 1 162 ? 60.352 111.875 40.341 1.00 20.77 113 PRO A C 1
ATOM 879 O O . PRO A 1 162 ? 60.106 112.815 39.572 1.00 19.48 113 PRO A O 1
ATOM 883 N N . PRO A 1 163 ? 61.255 112.006 41.338 1.00 19.96 114 PRO A N 1
ATOM 884 C CA . PRO A 1 163 ? 61.654 111.010 42.335 1.00 20.68 114 PRO A CA 1
ATOM 885 C C . PRO A 1 163 ? 60.552 110.782 43.353 1.00 21.17 114 PRO A C 1
ATOM 886 O O . PRO A 1 163 ? 59.953 111.743 43.846 1.00 18.93 114 PRO A O 1
ATOM 890 N N . MET A 1 164 ? 60.290 109.516 43.666 1.00 18.01 115 MET A N 1
ATOM 891 C CA . MET A 1 164 ? 59.141 109.189 44.484 1.00 19.05 115 MET A CA 1
ATOM 892 C C . MET A 1 164 ? 59.397 109.419 45.970 1.00 20.23 115 MET A C 1
ATOM 893 O O . MET A 1 164 ? 58.437 109.548 46.732 1.00 21.74 115 MET A O 1
ATOM 898 N N . THR A 1 165 ? 60.657 109.487 46.399 1.00 19.91 116 THR A N 1
ATOM 899 C CA . THR A 1 165 ? 60.988 109.563 47.819 1.00 20.92 116 THR A CA 1
ATOM 900 C C . THR A 1 165 ? 61.302 111.000 48.212 1.00 15.60 116 THR A C 1
ATOM 901 O O . THR A 1 165 ? 62.179 111.636 47.617 1.00 19.77 116 THR A O 1
ATOM 905 N N . SER A 1 166 ? 60.594 111.501 49.217 1.00 15.62 117 SER A N 1
ATOM 906 C CA . SER A 1 166 ? 60.862 112.849 49.690 1.00 18.23 117 SER A CA 1
ATOM 907 C C . SER A 1 166 ? 62.167 112.875 50.482 1.00 17.85 117 SER A C 1
ATOM 908 O O . SER A 1 166 ? 62.444 111.955 51.256 1.00 19.26 117 SER A O 1
ATOM 911 N N . PRO A 1 167 ? 62.974 113.926 50.332 1.00 15.97 118 PRO A N 1
ATOM 912 C CA . PRO A 1 167 ? 64.203 114.047 51.124 1.00 19.13 118 PRO A CA 1
ATOM 913 C C . PRO A 1 167 ? 63.982 114.505 52.556 1.00 19.39 118 PRO A C 1
ATOM 914 O O . PRO A 1 167 ? 64.944 114.541 53.327 1.00 18.75 118 PRO A O 1
ATOM 918 N N . ARG A 1 168 ? 62.755 114.851 52.931 1.00 17.64 119 ARG A N 1
ATOM 919 C CA . ARG A 1 168 ? 62.441 115.357 54.262 1.00 17.02 119 ARG A CA 1
ATOM 920 C C . ARG A 1 168 ? 61.250 114.587 54.820 1.00 20.56 119 ARG A C 1
ATOM 921 O O . ARG A 1 168 ? 60.346 114.205 54.068 1.00 18.61 119 ARG A O 1
ATOM 929 N N . SER A 1 169 ? 61.250 114.350 56.131 1.00 18.34 120 SER A N 1
ATOM 930 C CA . SER A 1 169 ? 60.135 113.656 56.761 1.00 19.47 120 SER A CA 1
ATOM 931 C C . SER A 1 169 ? 58.877 114.523 56.748 1.00 19.70 120 SER A C 1
ATOM 932 O O . SER A 1 169 ? 58.925 115.740 56.547 1.00 16.71 120 SER A O 1
ATOM 935 N N . LEU A 1 170 ? 57.733 113.877 56.982 1.00 18.21 121 LEU A N 1
ATOM 936 C CA . LEU A 1 170 ? 56.486 114.627 57.107 1.00 19.67 121 LEU A CA 1
ATOM 937 C C . LEU A 1 170 ? 56.538 115.586 58.294 1.00 18.40 121 LEU A C 1
ATOM 938 O O . LEU A 1 170 ? 56.052 116.717 58.211 1.00 18.37 121 LEU A O 1
ATOM 943 N N . ASP A 1 171 ? 57.131 115.157 59.408 1.00 17.03 122 ASP A N 1
ATOM 944 C CA . ASP A 1 171 ? 57.285 116.067 60.542 1.00 20.09 122 ASP A CA 1
ATOM 945 C C . ASP A 1 171 ? 58.194 117.234 60.184 1.00 17.32 122 ASP A C 1
ATOM 946 O O . ASP A 1 171 ? 57.969 118.364 60.631 1.00 19.34 122 ASP A O 1
ATOM 951 N N . GLY A 1 172 ? 59.219 116.979 59.370 1.00 14.80 123 GLY A N 1
ATOM 952 C CA . GLY A 1 172 ? 60.070 118.063 58.906 1.00 20.04 123 GLY A CA 1
ATOM 953 C C . GLY A 1 172 ? 59.316 119.076 58.062 1.00 18.54 123 GLY A C 1
ATOM 954 O O . GLY A 1 172 ? 59.489 120.287 58.232 1.00 19.14 123 GLY A O 1
ATOM 955 N N . ASP A 1 173 ? 58.476 118.594 57.131 1.00 16.50 124 ASP A N 1
ATOM 956 C CA . ASP A 1 173 ? 57.587 119.493 56.384 1.00 16.37 124 ASP A CA 1
ATOM 957 C C . ASP A 1 173 ? 56.785 120.367 57.346 1.00 18.47 124 ASP A C 1
ATOM 958 O O . ASP A 1 173 ? 56.762 121.600 57.232 1.00 15.82 124 ASP A O 1
ATOM 963 N N . ARG A 1 174 ? 56.094 119.725 58.291 1.00 17.44 125 ARG A N 1
ATOM 964 C CA . ARG A 1 174 ? 55.174 120.451 59.162 1.00 17.40 125 ARG A CA 1
ATOM 965 C C . ARG A 1 174 ? 55.902 121.502 59.981 1.00 16.08 125 ARG A C 1
ATOM 966 O O . ARG A 1 174 ? 55.386 122.607 60.178 1.00 18.23 125 ARG A O 1
ATOM 974 N N . LYS A 1 175 ? 57.101 121.176 60.469 1.00 16.47 126 LYS A N 1
ATOM 975 C CA . LYS A 1 175 ? 57.835 122.136 61.287 1.00 18.80 126 LYS A CA 1
ATOM 976 C C . LYS A 1 175 ? 58.219 123.367 60.479 1.00 18.51 126 LYS A C 1
ATOM 977 O O . LYS A 1 175 ? 58.103 124.497 60.970 1.00 16.44 126 LYS A O 1
ATOM 983 N N . MET A 1 176 ? 58.665 123.178 59.235 1.00 16.44 127 MET A N 1
ATOM 984 C CA . MET A 1 176 ? 59.117 124.320 58.447 1.00 16.30 127 MET A CA 1
ATOM 985 C C . MET A 1 176 ? 57.942 125.201 58.024 1.00 17.24 127 MET A C 1
ATOM 986 O O . MET A 1 176 ? 58.011 126.433 58.123 1.00 17.04 127 MET A O 1
ATOM 991 N N . VAL A 1 177 ? 56.855 124.590 57.540 1.00 15.93 128 VAL A N 1
ATOM 992 C CA . VAL A 1 177 ? 55.675 125.373 57.173 1.00 15.01 128 VAL A CA 1
ATOM 993 C C . VAL A 1 177 ? 55.117 126.092 58.403 1.00 14.68 128 VAL A C 1
ATOM 994 O O . VAL A 1 177 ? 54.824 127.293 58.363 1.00 16.46 128 VAL A O 1
ATOM 998 N N . SER A 1 178 ? 54.985 125.371 59.521 1.00 16.63 129 SER A N 1
ATOM 999 C CA . SER A 1 178 ? 54.485 126.004 60.741 1.00 18.30 129 SER A CA 1
ATOM 1000 C C . SER A 1 178 ? 55.357 127.171 61.170 1.00 17.35 129 SER A C 1
ATOM 1001 O O . SER A 1 178 ? 54.841 128.235 61.534 1.00 18.49 129 SER A O 1
ATOM 1004 N N . ASP A 1 179 ? 56.678 127.000 61.130 1.00 16.46 130 ASP A N 1
ATOM 1005 C CA . ASP A 1 179 ? 57.551 128.098 61.531 1.00 18.59 130 ASP A CA 1
ATOM 1006 C C . ASP A 1 179 ? 57.374 129.309 60.623 1.00 17.79 130 ASP A C 1
ATOM 1007 O O . ASP A 1 179 ? 57.294 130.448 61.099 1.00 16.28 130 ASP A O 1
ATOM 1012 N N . SER A 1 180 ? 57.319 129.087 59.310 1.00 15.76 131 SER A N 1
ATOM 1013 C CA . SER A 1 180 ? 57.074 130.196 58.393 1.00 15.33 131 SER A CA 1
ATOM 1014 C C . SER A 1 180 ? 55.759 130.897 58.700 1.00 15.21 131 SER A C 1
ATOM 1015 O O . SER A 1 180 ? 55.695 132.129 58.687 1.00 15.80 131 SER A O 1
ATOM 1018 N N . LEU A 1 181 ? 54.695 130.133 58.961 1.00 14.68 132 LEU A N 1
ATOM 1019 C CA . LEU A 1 181 ? 53.403 130.770 59.200 1.00 15.05 132 LEU A CA 1
ATOM 1020 C C . LEU A 1 181 ? 53.417 131.555 60.506 1.00 16.57 132 LEU A C 1
ATOM 1021 O O . LEU A 1 181 ? 52.802 132.623 60.598 1.00 15.61 132 LEU A O 1
ATOM 1026 N N . ARG A 1 182 ? 54.124 131.045 61.520 1.00 15.22 133 ARG A N 1
ATOM 1027 C CA . ARG A 1 182 ? 54.260 131.774 62.781 1.00 16.40 133 ARG A CA 1
ATOM 1028 C C . ARG A 1 182 ? 55.000 133.094 62.584 1.00 18.73 133 ARG A C 1
ATOM 1029 O O . ARG A 1 182 ? 54.670 134.107 63.216 1.00 17.70 133 ARG A O 1
ATOM 1037 N N . VAL A 1 183 ? 56.021 133.099 61.731 1.00 17.79 134 VAL A N 1
ATOM 1038 C CA . VAL A 1 183 ? 56.731 134.341 61.439 1.00 17.49 134 VAL A CA 1
ATOM 1039 C C . VAL A 1 183 ? 55.818 135.305 60.691 1.00 18.19 134 VAL A C 1
ATOM 1040 O O . VAL A 1 183 ? 55.725 136.492 61.029 1.00 17.99 134 VAL A O 1
ATOM 1044 N N . LEU A 1 184 ? 55.122 134.811 59.659 1.00 16.08 135 LEU A N 1
ATOM 1045 C CA . LEU A 1 184 ? 54.275 135.702 58.876 1.00 15.74 135 LEU A CA 1
ATOM 1046 C C . LEU A 1 184 ? 53.100 136.216 59.699 1.00 19.07 135 LEU A C 1
ATOM 1047 O O . LEU A 1 184 ? 52.592 137.309 59.433 1.00 18.48 135 LEU A O 1
ATOM 1052 N N . GLU A 1 185 ? 52.657 135.443 60.693 1.00 16.13 136 GLU A N 1
ATOM 1053 C CA . GLU A 1 185 ? 51.609 135.914 61.597 1.00 16.56 136 GLU A CA 1
ATOM 1054 C C . GLU A 1 185 ? 52.021 137.216 62.277 1.00 17.63 136 GLU A C 1
ATOM 1055 O O . GLU A 1 185 ? 51.204 138.135 62.427 1.00 18.25 136 GLU A O 1
ATOM 1061 N N . GLN A 1 186 ? 53.298 137.329 62.663 1.00 17.13 137 GLN A N 1
ATOM 1062 C CA . GLN A 1 186 ? 53.780 138.553 63.297 1.00 17.37 137 GLN A CA 1
ATOM 1063 C C . GLN A 1 186 ? 53.706 139.737 62.338 1.00 17.53 137 GLN A C 1
ATOM 1064 O O . GLN A 1 186 ? 53.224 140.815 62.702 1.00 19.73 137 GLN A O 1
ATOM 1070 N N . VAL A 1 187 ? 54.162 139.543 61.096 1.00 18.74 138 VAL A N 1
ATOM 1071 C CA . VAL A 1 187 ? 54.111 140.611 60.090 1.00 18.76 138 VAL A CA 1
ATOM 1072 C C . VAL A 1 187 ? 52.670 140.992 59.777 1.00 19.06 138 VAL A C 1
ATOM 1073 O O . VAL A 1 187 ? 52.335 142.178 59.636 1.00 18.59 138 VAL A O 1
ATOM 1077 N N . ALA A 1 188 ? 51.807 139.990 59.611 1.00 17.98 139 ALA A N 1
ATOM 1078 C CA . ALA A 1 188 ? 50.410 140.259 59.296 1.00 18.70 139 ALA A CA 1
ATOM 1079 C C . ALA A 1 188 ? 49.746 141.062 60.405 1.00 21.49 139 ALA A C 1
ATOM 1080 O O . ALA A 1 188 ? 48.937 141.955 60.132 1.00 21.60 139 ALA A O 1
ATOM 1082 N N . ALA A 1 189 ? 50.068 140.749 61.666 1.00 18.34 140 ALA A N 1
ATOM 1083 C CA . ALA A 1 189 ? 49.520 141.526 62.774 1.00 19.46 140 ALA A CA 1
ATOM 1084 C C . ALA A 1 189 ? 49.997 142.974 62.721 1.00 19.06 140 ALA A C 1
ATOM 1085 O O . ALA A 1 189 ? 49.218 143.900 62.967 1.00 24.56 140 ALA A O 1
ATOM 1087 N N . ARG A 1 190 ? 51.273 143.191 62.395 1.00 18.42 141 ARG A N 1
ATOM 1088 C CA . ARG A 1 190 ? 51.793 144.552 62.330 1.00 20.27 141 ARG A CA 1
ATOM 1089 C C . ARG A 1 190 ? 51.149 145.337 61.192 1.00 22.61 141 ARG A C 1
ATOM 1090 O O . ARG A 1 190 ? 50.830 146.523 61.347 1.00 21.30 141 ARG A O 1
ATOM 1098 N N . THR A 1 191 ? 50.950 144.697 60.042 1.00 19.97 142 THR A N 1
ATOM 1099 C CA . THR A 1 191 ? 50.539 145.402 58.831 1.00 22.53 142 THR A CA 1
ATOM 1100 C C . THR A 1 191 ? 49.034 145.397 58.610 1.00 23.08 142 THR A C 1
ATOM 1101 O O . THR A 1 191 ? 48.558 146.081 57.693 1.00 22.90 142 THR A O 1
ATOM 1105 N N . GLY A 1 192 ? 48.278 144.647 59.402 1.00 21.12 143 GLY A N 1
ATOM 1106 C CA . GLY A 1 192 ? 46.847 144.562 59.197 1.00 21.42 143 GLY A CA 1
ATOM 1107 C C . GLY A 1 192 ? 46.466 143.747 57.979 1.00 24.81 143 GLY A C 1
ATOM 1108 O O . GLY A 1 192 ? 45.415 143.994 57.382 1.00 24.55 143 GLY A O 1
ATOM 1109 N N . THR A 1 193 ? 47.298 142.786 57.589 1.00 19.87 144 THR A N 1
ATOM 1110 C CA . THR A 1 193 ? 47.052 141.957 56.418 1.00 20.08 144 THR A CA 1
ATOM 1111 C C . THR A 1 193 ? 46.820 140.513 56.851 1.00 23.98 144 THR A C 1
ATOM 1112 O O . THR A 1 193 ? 46.878 140.169 58.036 1.00 24.74 144 THR A O 1
ATOM 1116 N N . VAL A 1 194 ? 46.557 139.657 55.866 1.00 18.13 145 VAL A N 1
ATOM 1117 C CA . VAL A 1 194 ? 46.286 138.245 56.101 1.00 19.94 145 VAL A CA 1
ATOM 1118 C C . VAL A 1 194 ? 47.154 137.430 55.146 1.00 19.17 145 VAL A C 1
ATOM 1119 O O . VAL A 1 194 ? 47.495 137.888 54.053 1.00 18.61 145 VAL A O 1
ATOM 1123 N N . VAL A 1 195 ? 47.536 136.233 55.574 1.00 18.43 146 VAL A N 1
ATOM 1124 C CA . VAL A 1 195 ? 48.157 135.243 54.702 1.00 16.87 146 VAL A CA 1
ATOM 1125 C C . VAL A 1 195 ? 47.077 134.251 54.303 1.00 20.99 146 VAL A C 1
ATOM 1126 O O . VAL A 1 195 ? 46.452 133.622 55.167 1.00 19.79 146 VAL A O 1
ATOM 1130 N N . TYR A 1 196 ? 46.842 134.109 52.998 1.00 16.74 147 TYR A N 1
ATOM 1131 C CA . TYR A 1 196 ? 45.901 133.117 52.480 1.00 16.82 147 TYR A CA 1
ATOM 1132 C C . TYR A 1 196 ? 46.690 131.878 52.059 1.00 16.67 147 TYR A C 1
ATOM 1133 O O . TYR A 1 196 ? 47.477 131.930 51.108 1.00 17.82 147 TYR A O 1
ATOM 1142 N N . LEU A 1 197 ? 46.481 130.781 52.776 1.00 16.26 148 LEU A N 1
ATOM 1143 C CA . LEU A 1 197 ? 47.224 129.542 52.580 1.00 15.86 148 LEU A CA 1
ATOM 1144 C C . LEU A 1 197 ? 46.485 128.669 51.571 1.00 16.96 148 LEU A C 1
ATOM 1145 O O . LEU A 1 197 ? 45.338 128.275 51.812 1.00 16.24 148 LEU A O 1
ATOM 1150 N N . GLU A 1 198 ? 47.147 128.350 50.450 1.00 15.62 149 GLU A N 1
ATOM 1151 C CA . GLU A 1 198 ? 46.473 127.691 49.334 1.00 15.69 149 GLU A CA 1
ATOM 1152 C C . GLU A 1 198 ? 46.871 126.229 49.215 1.00 15.42 149 GLU A C 1
ATOM 1153 O O . GLU A 1 198 ? 48.038 125.937 48.909 1.00 15.03 149 GLU A O 1
ATOM 1159 N N . PRO A 1 199 ? 45.938 125.290 49.378 1.00 15.80 150 PRO A N 1
ATOM 1160 C CA . PRO A 1 199 ? 46.205 123.900 48.981 1.00 15.96 150 PRO A CA 1
ATOM 1161 C C . PRO A 1 199 ? 46.316 123.809 47.468 1.00 16.77 150 PRO A C 1
ATOM 1162 O O . PRO A 1 199 ? 45.471 124.343 46.739 1.00 15.60 150 PRO A O 1
ATOM 1166 N N . LEU A 1 200 ? 47.357 123.126 47.001 1.00 14.94 151 LEU A N 1
ATOM 1167 C CA . LEU A 1 200 ? 47.529 122.818 45.588 1.00 14.83 151 LEU A CA 1
ATOM 1168 C C . LEU A 1 200 ? 47.315 121.328 45.349 1.00 16.71 151 LEU A C 1
ATOM 1169 O O . LEU A 1 200 ? 47.407 120.513 46.265 1.00 14.79 151 LEU A O 1
ATOM 1174 N N . ASN A 1 201 ? 47.049 120.964 44.095 1.00 14.85 152 ASN A N 1
ATOM 1175 C CA . ASN A 1 201 ? 46.872 119.543 43.836 1.00 15.27 152 ASN A CA 1
ATOM 1176 C C . ASN A 1 201 ? 48.187 118.787 44.077 1.00 14.46 152 ASN A C 1
ATOM 1177 O O . ASN A 1 201 ? 49.278 119.366 44.117 1.00 14.50 152 ASN A O 1
ATOM 1182 N N . ARG A 1 202 ? 48.050 117.473 44.256 1.00 14.49 153 ARG A N 1
ATOM 1183 C CA . ARG A 1 202 ? 49.142 116.587 44.647 1.00 14.83 153 ARG A CA 1
ATOM 1184 C C . ARG A 1 202 ? 50.346 116.639 43.708 1.00 13.84 153 ARG A C 1
ATOM 1185 O O . ARG A 1 202 ? 51.446 116.250 44.118 1.00 14.26 153 ARG A O 1
ATOM 1193 N N . TYR A 1 203 ? 50.164 117.055 42.456 1.00 13.86 154 TYR A N 1
ATOM 1194 C CA . TYR A 1 203 ? 51.292 117.090 41.528 1.00 15.07 154 TYR A CA 1
ATOM 1195 C C . TYR A 1 203 ? 52.142 118.331 41.709 1.00 13.35 154 TYR A C 1
ATOM 1196 O O . TYR A 1 203 ? 53.340 118.304 41.407 1.00 13.10 154 TYR A O 1
ATOM 1205 N N . GLN A 1 204 ? 51.539 119.419 42.185 1.00 13.53 155 GLN A N 1
ATOM 1206 C CA . GLN A 1 204 ? 52.239 120.680 42.364 1.00 14.06 155 GLN A CA 1
ATOM 1207 C C . GLN A 1 204 ? 52.887 120.815 43.740 1.00 16.19 155 GLN A C 1
ATOM 1208 O O . GLN A 1 204 ? 53.850 121.578 43.881 1.00 13.13 155 GLN A O 1
ATOM 1214 N N . ASP A 1 205 ? 52.394 120.094 44.747 1.00 15.12 156 ASP A N 1
ATOM 1215 C CA . ASP A 1 205 ? 52.878 120.248 46.117 1.00 15.43 156 ASP A CA 1
ATOM 1216 C C . ASP A 1 205 ? 52.544 118.981 46.884 1.00 14.51 156 ASP A C 1
ATOM 1217 O O . ASP A 1 205 ? 51.461 118.420 46.712 1.00 14.87 156 ASP A O 1
ATOM 1222 N N . HIS A 1 206 ? 53.480 118.516 47.708 1.00 15.51 157 HIS A N 1
ATOM 1223 C CA . HIS A 1 206 ? 53.207 117.336 48.514 1.00 16.68 157 HIS A CA 1
ATOM 1224 C C . HIS A 1 206 ? 52.632 117.656 49.889 1.00 15.41 157 HIS A C 1
ATOM 1225 O O . HIS A 1 206 ? 52.122 116.743 50.552 1.00 15.97 157 HIS A O 1
ATOM 1232 N N . MET A 1 207 ? 52.666 118.922 50.320 1.00 14.26 158 MET A N 1
ATOM 1233 C CA . MET A 1 207 ? 52.441 119.246 51.728 1.00 14.63 158 MET A CA 1
ATOM 1234 C C . MET A 1 207 ? 50.993 119.611 52.045 1.00 17.13 158 MET A C 1
ATOM 1235 O O . MET A 1 207 ? 50.486 119.229 53.106 1.00 17.56 158 MET A O 1
ATOM 1240 N N . ILE A 1 208 ? 50.315 120.370 51.178 1.00 14.22 159 ILE A N 1
ATOM 1241 C CA . ILE A 1 208 ? 48.966 120.864 51.461 1.00 14.62 159 ILE A CA 1
ATOM 1242 C C . ILE A 1 208 ? 48.136 120.685 50.197 1.00 14.76 159 ILE A C 1
ATOM 1243 O O . ILE A 1 208 ? 48.314 121.428 49.230 1.00 15.07 159 ILE A O 1
ATOM 1248 N N . ASN A 1 209 ? 47.226 119.712 50.208 1.00 15.14 160 ASN A N 1
ATOM 1249 C CA . ASN A 1 209 ? 46.421 119.375 49.041 1.00 16.31 160 ASN A CA 1
ATOM 1250 C C . ASN A 1 209 ? 44.928 119.642 49.213 1.00 17.10 160 ASN A C 1
ATOM 1251 O O . ASN A 1 209 ? 44.248 119.896 48.221 1.00 16.05 160 ASN A O 1
ATOM 1256 N N . THR A 1 210 ? 44.402 119.579 50.432 1.00 17.32 161 THR A N 1
ATOM 1257 C CA . THR A 1 210 ? 42.985 119.791 50.689 1.00 19.57 161 THR A CA 1
ATOM 1258 C C . THR A 1 210 ? 42.784 120.994 51.606 1.00 18.20 161 THR A C 1
ATOM 1259 O O . THR A 1 210 ? 43.704 121.425 52.307 1.00 18.73 161 THR A O 1
ATOM 1263 N N . LEU A 1 211 ? 41.551 121.525 51.611 1.00 17.04 162 LEU A N 1
ATOM 1264 C CA . LEU A 1 211 ? 41.209 122.570 52.576 1.00 19.82 162 LEU A CA 1
ATOM 1265 C C . LEU A 1 211 ? 41.474 122.105 54.003 1.00 19.22 162 LEU A C 1
ATOM 1266 O O . LEU A 1 211 ? 41.961 122.878 54.838 1.00 17.18 162 LEU A O 1
ATOM 1271 N N . ALA A 1 212 ? 41.163 120.840 54.298 1.00 20.09 163 ALA A N 1
ATOM 1272 C CA . ALA A 1 212 ? 41.419 120.301 55.631 1.00 20.09 163 ALA A CA 1
ATOM 1273 C C . ALA A 1 212 ? 42.901 120.334 55.985 1.00 19.61 163 ALA A C 1
ATOM 1274 O O . ALA A 1 212 ? 43.244 120.534 57.157 1.00 18.30 163 ALA A O 1
ATOM 1276 N N . ASP A 1 213 ? 43.793 120.134 55.000 1.00 19.95 164 ASP A N 1
ATOM 1277 C CA . ASP A 1 213 ? 45.230 120.258 55.265 1.00 17.79 164 ASP A CA 1
ATOM 1278 C C . ASP A 1 213 ? 45.579 121.668 55.724 1.00 18.96 164 ASP A C 1
ATOM 1279 O O . ASP A 1 213 ? 46.295 121.854 56.721 1.00 19.60 164 ASP A O 1
ATOM 1284 N N . ALA A 1 214 ? 45.118 122.677 54.981 1.00 16.23 165 ALA A N 1
ATOM 1285 C CA . ALA A 1 214 ? 45.402 124.052 55.379 1.00 18.78 165 ALA A CA 1
ATOM 1286 C C . ALA A 1 214 ? 44.777 124.362 56.735 1.00 21.18 165 ALA A C 1
ATOM 1287 O O . ALA A 1 214 ? 45.395 125.023 57.580 1.00 17.07 165 ALA A O 1
ATOM 1289 N N . ARG A 1 215 ? 43.556 123.869 56.963 1.00 18.43 166 ARG A N 1
ATOM 1290 C CA . ARG A 1 215 ? 42.893 124.078 58.250 1.00 20.15 166 ARG A CA 1
ATOM 1291 C C . ARG A 1 215 ? 43.742 123.563 59.405 1.00 22.47 166 ARG A C 1
ATOM 1292 O O . ARG A 1 215 ? 43.856 124.226 60.445 1.00 20.75 166 ARG A O 1
ATOM 1300 N N . ARG A 1 216 ? 44.346 122.403 59.225 1.00 19.86 167 ARG A N 1
ATOM 1301 C CA . ARG A 1 216 ? 45.186 121.823 60.293 1.00 20.09 167 ARG A CA 1
ATOM 1302 C C . ARG A 1 216 ? 46.326 122.771 60.651 1.00 22.94 167 ARG A C 1
ATOM 1303 O O . ARG A 1 216 ? 46.620 122.913 61.797 1.00 20.40 167 ARG A O 1
ATOM 1311 N N . TYR A 1 217 ? 46.995 123.306 59.649 1.00 20.81 168 TYR A N 1
ATOM 1312 C CA . TYR A 1 217 ? 48.110 124.217 59.963 1.00 20.83 168 TYR A CA 1
ATOM 1313 C C . TYR A 1 217 ? 47.593 125.413 60.754 1.00 21.33 168 TYR A C 1
ATOM 1314 O O . TYR A 1 217 ? 48.238 125.808 61.675 1.00 20.78 168 TYR A O 1
ATOM 1323 N N . ILE A 1 218 ? 46.456 125.953 60.344 1.00 18.05 169 ILE A N 1
ATOM 1324 C CA . ILE A 1 218 ? 45.951 127.155 61.000 1.00 18.47 169 ILE A CA 1
ATOM 1325 C C . ILE A 1 218 ? 45.504 126.838 62.425 1.00 23.57 169 ILE A C 1
ATOM 1326 O O . ILE A 1 218 ? 45.852 127.549 63.376 1.00 21.47 169 ILE A O 1
ATOM 1331 N N . VAL A 1 219 ? 44.739 125.757 62.591 1.00 19.93 170 VAL A N 1
ATOM 1332 C CA . VAL A 1 219 ? 44.161 125.445 63.898 1.00 21.37 170 VAL A CA 1
ATOM 1333 C C . VAL A 1 219 ? 45.235 124.957 64.865 1.00 22.79 170 VAL A C 1
ATOM 1334 O O . VAL A 1 219 ? 45.258 125.348 66.040 1.00 22.02 170 VAL A O 1
ATOM 1338 N N . GLU A 1 220 ? 46.142 124.099 64.401 1.00 20.74 171 GLU A N 1
ATOM 1339 C CA . GLU A 1 220 ? 47.090 123.514 65.343 1.00 22.89 171 GLU A CA 1
ATOM 1340 C C . GLU A 1 220 ? 48.162 124.503 65.771 1.00 24.94 171 GLU A C 1
ATOM 1341 O O . GLU A 1 220 ? 48.745 124.336 66.846 1.00 25.29 171 GLU A O 1
ATOM 1347 N N . ASN A 1 221 ? 48.423 125.530 64.971 1.00 22.06 172 ASN A N 1
ATOM 1348 C CA . ASN A 1 221 ? 49.292 126.619 65.386 1.00 21.79 172 ASN A CA 1
ATOM 1349 C C . ASN A 1 221 ? 48.509 127.780 65.979 1.00 24.82 172 ASN A C 1
ATOM 1350 O O . ASN A 1 221 ? 49.114 128.803 66.317 1.00 24.78 172 ASN A O 1
ATOM 1355 N N . ASP A 1 222 ? 47.184 127.645 66.094 1.00 21.96 173 ASP A N 1
ATOM 1356 C CA . ASP A 1 222 ? 46.309 128.683 66.639 1.00 20.63 173 ASP A CA 1
ATOM 1357 C C . ASP A 1 222 ? 46.580 130.043 65.993 1.00 24.91 173 ASP A C 1
ATOM 1358 O O . ASP A 1 222 ? 46.712 131.063 66.666 1.00 24.03 173 ASP A O 1
ATOM 1363 N N . LEU A 1 223 ? 46.669 130.051 64.664 1.00 21.76 174 LEU A N 1
ATOM 1364 C CA . LEU A 1 223 ? 46.955 131.276 63.940 1.00 19.82 174 LEU A CA 1
ATOM 1365 C C . LEU A 1 223 ? 45.682 132.086 63.746 1.00 21.79 174 LEU A C 1
ATOM 1366 O O . LEU A 1 223 ? 44.609 131.536 63.482 1.00 22.77 174 LEU A O 1
ATOM 1371 N N . LYS A 1 224 ? 45.810 133.402 63.869 1.00 18.98 175 LYS A N 1
ATOM 1372 C CA . LYS A 1 224 ? 44.676 134.302 63.763 1.00 19.72 175 LYS A CA 1
ATOM 1373 C C . LYS A 1 224 ? 44.730 135.177 62.528 1.00 20.98 175 LYS A C 1
ATOM 1374 O O . LYS A 1 224 ? 43.731 135.833 62.214 1.00 24.43 175 LYS A O 1
ATOM 1380 N N . HIS A 1 225 ? 45.863 135.207 61.825 1.00 18.68 176 HIS A N 1
ATOM 1381 C CA . HIS A 1 225 ? 46.011 136.017 60.623 1.00 18.88 176 HIS A CA 1
ATOM 1382 C C . HIS A 1 225 ? 46.336 135.165 59.403 1.00 20.47 176 HIS A C 1
ATOM 1383 O O . HIS A 1 225 ? 46.841 135.682 58.402 1.00 20.77 176 HIS A O 1
ATOM 1390 N N . VAL A 1 226 ? 46.060 133.868 59.467 1.00 18.69 177 VAL A N 1
ATOM 1391 C CA . VAL A 1 226 ? 46.226 132.968 58.331 1.00 17.42 177 VAL A CA 1
ATOM 1392 C C . VAL A 1 226 ? 44.871 132.349 58.051 1.00 23.10 177 VAL A C 1
ATOM 1393 O O . VAL A 1 226 ? 44.278 131.719 58.934 1.00 17.90 177 VAL A O 1
ATOM 1397 N N . GLN A 1 227 ? 44.383 132.531 56.832 1.00 17.49 178 GLN A N 1
ATOM 1398 C CA . GLN A 1 227 ? 43.106 131.984 56.413 1.00 17.79 178 GLN A CA 1
ATOM 1399 C C . GLN A 1 227 ? 43.331 131.046 55.236 1.00 18.97 178 GLN A C 1
ATOM 1400 O O . GLN A 1 227 ? 44.427 130.970 54.674 1.00 21.52 178 GLN A O 1
ATOM 1406 N N . ILE A 1 228 ? 42.293 130.326 54.882 1.00 19.42 179 ILE A N 1
ATOM 1407 C CA . ILE A 1 228 ? 42.346 129.376 53.775 1.00 20.28 179 ILE A CA 1
ATOM 1408 C C . ILE A 1 228 ? 41.918 130.080 52.503 1.00 17.66 179 ILE A C 1
ATOM 1409 O O . ILE A 1 228 ? 40.964 130.863 52.503 1.00 18.11 179 ILE A O 1
ATOM 1414 N N . ILE A 1 229 ? 42.596 129.714 51.427 1.00 18.29 180 ILE A N 1
ATOM 1415 C CA . ILE A 1 229 ? 42.157 130.114 50.073 1.00 17.45 180 ILE A CA 1
ATOM 1416 C C . ILE A 1 229 ? 41.882 128.804 49.318 1.00 17.35 180 ILE A C 1
ATOM 1417 O O . ILE A 1 229 ? 42.765 127.979 49.273 1.00 17.83 180 ILE A O 1
ATOM 1422 N N . GLY A 1 230 ? 40.645 128.612 48.866 1.00 17.77 181 GLY A N 1
ATOM 1423 C CA . GLY A 1 230 ? 40.285 127.436 48.090 1.00 18.21 181 GLY A CA 1
ATOM 1424 C C . GLY A 1 230 ? 40.315 127.765 46.607 1.00 20.04 181 GLY A C 1
ATOM 1425 O O . GLY A 1 230 ? 39.820 128.806 46.180 1.00 18.93 181 GLY A O 1
ATOM 1426 N N . ASP A 1 231 ? 40.902 126.857 45.832 1.00 17.40 182 ASP A N 1
ATOM 1427 C CA . ASP A 1 231 ? 41.071 127.024 44.392 1.00 17.33 182 ASP A CA 1
ATOM 1428 C C . ASP A 1 231 ? 40.237 125.949 43.706 1.00 17.54 182 ASP A C 1
ATOM 1429 O O . ASP A 1 231 ? 40.508 124.758 43.888 1.00 17.52 182 ASP A O 1
ATOM 1434 N N . PHE A 1 232 ? 39.214 126.366 42.933 1.00 18.23 183 PHE A N 1
ATOM 1435 C CA . PHE A 1 232 ? 38.261 125.406 42.358 1.00 19.19 183 PHE A CA 1
ATOM 1436 C C . PHE A 1 232 ? 38.978 124.329 41.549 1.00 20.88 183 PHE A C 1
ATOM 1437 O O . PHE A 1 232 ? 38.586 123.155 41.575 1.00 18.63 183 PHE A O 1
ATOM 1445 N N . TYR A 1 233 ? 40.032 124.712 40.830 1.00 17.53 184 TYR A N 1
ATOM 1446 C CA . TYR A 1 233 ? 40.748 123.762 39.980 1.00 17.19 184 TYR A CA 1
ATOM 1447 C C . TYR A 1 233 ? 41.461 122.698 40.811 1.00 18.45 184 TYR A C 1
ATOM 1448 O O . TYR A 1 233 ? 41.350 121.499 40.528 1.00 17.03 184 TYR A O 1
ATOM 1457 N N . HIS A 1 234 ? 42.208 123.115 41.843 1.00 16.57 185 HIS A N 1
ATOM 1458 C CA . HIS A 1 234 ? 42.864 122.134 42.707 1.00 16.57 185 HIS A CA 1
ATOM 1459 C C . HIS A 1 234 ? 41.841 121.317 43.491 1.00 19.65 185 HIS A C 1
ATOM 1460 O O . HIS A 1 234 ? 42.016 120.104 43.679 1.00 17.94 185 HIS A O 1
ATOM 1467 N N . MET A 1 235 ? 40.779 121.976 43.920 1.00 17.06 186 MET A N 1
ATOM 1468 C CA . MET A 1 235 ? 39.754 121.294 44.739 1.00 17.44 186 MET A CA 1
ATOM 1469 C C . MET A 1 235 ? 39.068 120.214 43.895 1.00 19.74 186 MET A C 1
ATOM 1470 O O . MET A 1 235 ? 38.778 119.167 44.426 1.00 18.57 186 MET A O 1
ATOM 1475 N N . ASN A 1 236 ? 38.904 120.474 42.608 1.00 17.73 187 ASN A N 1
ATOM 1476 C CA . ASN A 1 236 ? 38.240 119.516 41.733 1.00 18.16 187 ASN A CA 1
ATOM 1477 C C . ASN A 1 236 ? 38.998 118.197 41.684 1.00 23.45 187 ASN A C 1
ATOM 1478 O O . ASN A 1 236 ? 38.399 117.137 41.468 1.00 22.45 187 ASN A O 1
ATOM 1483 N N . ILE A 1 237 ? 40.307 118.241 41.916 1.00 17.12 188 ILE A N 1
ATOM 1484 C CA . ILE A 1 237 ? 41.104 117.029 42.021 1.00 16.81 188 ILE A CA 1
ATOM 1485 C C . ILE A 1 237 ? 41.095 116.473 43.440 1.00 22.77 188 ILE A C 1
ATOM 1486 O O . ILE A 1 237 ? 40.939 115.271 43.630 1.00 27.87 188 ILE A O 1
ATOM 1491 N N . GLU A 1 238 ? 41.219 117.313 44.470 1.00 17.09 189 GLU A N 1
ATOM 1492 C CA . GLU A 1 238 ? 41.598 116.804 45.787 1.00 16.99 189 GLU A CA 1
ATOM 1493 C C . GLU A 1 238 ? 40.440 116.592 46.758 1.00 21.76 189 GLU A C 1
ATOM 1494 O O . GLU A 1 238 ? 40.562 115.756 47.658 1.00 19.89 189 GLU A O 1
ATOM 1500 N N . GLU A 1 239 ? 39.344 117.329 46.634 1.00 19.69 190 GLU A N 1
ATOM 1501 C CA . GLU A 1 239 ? 38.293 117.293 47.652 1.00 20.32 190 GLU A CA 1
ATOM 1502 C C . GLU A 1 239 ? 37.311 116.145 47.420 1.00 24.66 190 GLU A C 1
ATOM 1503 O O . GLU A 1 239 ? 37.036 115.758 46.281 1.00 22.26 190 GLU A O 1
ATOM 1509 N N . ASP A 1 240 ? 36.770 115.610 48.523 1.00 22.46 191 ASP A N 1
ATOM 1510 C CA . ASP A 1 240 ? 35.698 114.617 48.437 1.00 25.93 191 ASP A CA 1
ATOM 1511 C C . ASP A 1 240 ? 34.404 115.229 47.923 1.00 29.94 191 ASP A C 1
ATOM 1512 O O . ASP A 1 240 ? 33.575 114.519 47.340 1.00 29.94 191 ASP A O 1
ATOM 1517 N N . ASN A 1 241 ? 34.202 116.524 48.161 1.00 26.49 192 ASN A N 1
ATOM 1518 C CA . ASN A 1 241 ? 32.939 117.199 47.862 1.00 26.72 192 ASN A CA 1
ATOM 1519 C C . ASN A 1 241 ? 33.234 118.690 47.930 1.00 26.80 192 ASN A C 1
ATOM 1520 O O . ASN A 1 241 ? 33.457 119.216 49.025 1.00 24.52 192 ASN A O 1
ATOM 1525 N N . LEU A 1 242 ? 33.247 119.359 46.772 1.00 24.71 193 LEU A N 1
ATOM 1526 C CA . LEU A 1 242 ? 33.738 120.736 46.724 1.00 24.37 193 LEU A CA 1
ATOM 1527 C C . LEU A 1 242 ? 32.855 121.665 47.546 1.00 25.49 193 LEU A C 1
ATOM 1528 O O . LEU A 1 242 ? 33.347 122.421 48.390 1.00 23.24 193 LEU A O 1
ATOM 1533 N N . ALA A 1 243 ? 31.544 121.624 47.301 1.00 27.37 194 ALA A N 1
ATOM 1534 C CA . ALA A 1 243 ? 30.621 122.481 48.042 1.00 24.89 194 ALA A CA 1
ATOM 1535 C C . ALA A 1 243 ? 30.689 122.202 49.538 1.00 27.76 194 ALA A C 1
ATOM 1536 O O . ALA A 1 243 ? 30.668 123.136 50.353 1.00 26.90 194 ALA A O 1
ATOM 1538 N N . GLN A 1 244 ? 30.779 120.926 49.924 1.00 26.24 195 GLN A N 1
ATOM 1539 C CA . GLN A 1 244 ? 30.855 120.596 51.342 1.00 24.34 195 GLN A CA 1
ATOM 1540 C C . GLN A 1 244 ? 32.145 121.120 51.962 1.00 28.96 195 GLN A C 1
ATOM 1541 O O . GLN A 1 244 ? 32.149 121.559 53.119 1.00 26.72 195 GLN A O 1
ATOM 1547 N N . ALA A 1 245 ? 33.254 121.086 51.207 1.00 27.85 196 ALA A N 1
ATOM 1548 C CA . ALA A 1 245 ? 34.515 121.616 51.724 1.00 23.49 196 ALA A CA 1
ATOM 1549 C C . ALA A 1 245 ? 34.434 123.122 51.932 1.00 22.90 196 ALA A C 1
ATOM 1550 O O . ALA A 1 245 ? 34.931 123.639 52.942 1.00 24.51 196 ALA A O 1
ATOM 1552 N N . LEU A 1 246 ? 33.818 123.844 50.993 1.00 22.63 197 LEU A N 1
ATOM 1553 C CA . LEU A 1 246 ? 33.605 125.276 51.192 1.00 22.92 197 LEU A CA 1
ATOM 1554 C C . LEU A 1 246 ? 32.753 125.534 52.433 1.00 27.34 197 LEU A C 1
ATOM 1555 O O . LEU A 1 246 ? 33.046 126.441 53.219 1.00 26.19 197 LEU A O 1
ATOM 1560 N N . HIS A 1 247 ? 31.708 124.730 52.632 1.00 25.53 198 HIS A N 1
ATOM 1561 C CA . HIS A 1 247 ? 30.818 124.936 53.771 1.00 27.29 198 HIS A CA 1
ATOM 1562 C C . HIS A 1 247 ? 31.526 124.638 55.089 1.00 30.76 198 HIS A C 1
ATOM 1563 O O . HIS A 1 247 ? 31.496 125.456 56.020 1.00 28.13 198 HIS A O 1
ATOM 1570 N N . ASP A 1 248 ? 32.165 123.468 55.185 1.00 23.79 199 ASP A N 1
ATOM 1571 C CA . ASP A 1 248 ? 32.790 123.046 56.433 1.00 27.61 199 ASP A CA 1
ATOM 1572 C C . ASP A 1 248 ? 33.898 123.983 56.869 1.00 28.21 199 ASP A C 1
ATOM 1573 O O . ASP A 1 248 ? 34.236 124.019 58.055 1.00 27.86 199 ASP A O 1
ATOM 1578 N N . ASN A 1 249 ? 34.480 124.734 55.940 1.00 25.09 200 ASN A N 1
ATOM 1579 C CA . ASN A 1 249 ? 35.575 125.632 56.263 1.00 24.76 200 ASN A CA 1
ATOM 1580 C C . ASN A 1 249 ? 35.173 127.095 56.149 1.00 24.51 200 ASN A C 1
ATOM 1581 O O . ASN A 1 249 ? 36.045 127.965 56.035 1.00 23.64 200 ASN A O 1
ATOM 1586 N N . ARG A 1 250 ? 33.868 127.389 56.186 1.00 21.06 201 ARG A N 1
ATOM 1587 C CA . ARG A 1 250 ? 33.435 128.776 56.030 1.00 24.59 201 ARG A CA 1
ATOM 1588 C C . ARG A 1 250 ? 34.002 129.682 57.119 1.00 27.42 201 ARG A C 1
ATOM 1589 O O . ARG A 1 250 ? 34.134 130.889 56.898 1.00 27.81 201 ARG A O 1
ATOM 1597 N N . ASP A 1 251 ? 34.368 129.122 58.273 1.00 25.77 202 ASP A N 1
ATOM 1598 C CA . ASP A 1 251 ? 34.909 129.935 59.357 1.00 24.33 202 ASP A CA 1
ATOM 1599 C C . ASP A 1 251 ? 36.313 130.436 59.054 1.00 26.70 202 ASP A C 1
ATOM 1600 O O . ASP A 1 251 ? 36.729 131.445 59.629 1.00 25.11 202 ASP A O 1
ATOM 1605 N N . LEU A 1 252 ? 37.042 129.768 58.159 1.00 22.06 203 LEU A N 1
ATOM 1606 C CA . LEU A 1 252 ? 38.409 130.139 57.831 1.00 22.28 203 LEU A CA 1
ATOM 1607 C C . LEU A 1 252 ? 38.630 130.457 56.357 1.00 23.99 203 LEU A C 1
ATOM 1608 O O . LEU A 1 252 ? 39.732 130.888 56.002 1.00 23.69 203 LEU A O 1
ATOM 1613 N N . LEU A 1 253 ? 37.623 130.279 55.495 1.00 23.00 204 LEU A N 1
ATOM 1614 C CA . LEU A 1 253 ? 37.765 130.541 54.060 1.00 21.39 204 LEU A CA 1
ATOM 1615 C C . LEU A 1 253 ? 37.757 132.042 53.805 1.00 22.55 204 LEU A C 1
ATOM 1616 O O . LEU A 1 253 ? 36.709 132.687 53.892 1.00 28.63 204 LEU A O 1
ATOM 1621 N N . GLY A 1 254 ? 38.914 132.604 53.476 1.00 22.50 205 GLY A N 1
ATOM 1622 C CA . GLY A 1 254 ? 39.004 134.043 53.310 1.00 21.76 205 GLY A CA 1
ATOM 1623 C C . GLY A 1 254 ? 39.132 134.519 51.877 1.00 22.53 205 GLY A C 1
ATOM 1624 O O . GLY A 1 254 ? 39.006 135.717 51.601 1.00 20.93 205 GLY A O 1
ATOM 1625 N N . HIS A 1 255 ? 39.385 133.596 50.951 1.00 19.66 206 HIS A N 1
ATOM 1626 C CA . HIS A 1 255 ? 39.674 133.966 49.570 1.00 19.07 206 HIS A CA 1
ATOM 1627 C C . HIS A 1 255 ? 39.421 132.741 48.706 1.00 18.93 206 HIS A C 1
ATOM 1628 O O . HIS A 1 255 ? 39.461 131.610 49.194 1.00 18.75 206 HIS A O 1
ATOM 1635 N N . VAL A 1 256 ? 39.141 132.973 47.422 1.00 18.93 207 VAL A N 1
ATOM 1636 C CA . VAL A 1 256 ? 38.811 131.892 46.495 1.00 18.87 207 VAL A CA 1
ATOM 1637 C C . VAL A 1 256 ? 39.490 132.147 45.154 1.00 21.61 207 VAL A C 1
ATOM 1638 O O . VAL A 1 256 ? 39.479 133.273 44.649 1.00 19.80 207 VAL A O 1
ATOM 1642 N N . HIS A 1 257 ? 40.089 131.096 44.581 1.00 18.23 208 HIS A N 1
ATOM 1643 C CA . HIS A 1 257 ? 40.582 131.098 43.207 1.00 18.92 208 HIS A CA 1
ATOM 1644 C C . HIS A 1 257 ? 39.630 130.291 42.336 1.00 18.46 208 HIS A C 1
ATOM 1645 O O . HIS A 1 257 ? 39.161 129.225 42.747 1.00 19.40 208 HIS A O 1
ATOM 1652 N N . ILE A 1 258 ? 39.380 130.767 41.114 1.00 18.62 209 ILE A N 1
ATOM 1653 C CA . ILE A 1 258 ? 38.501 130.050 40.198 1.00 18.75 209 ILE A CA 1
ATOM 1654 C C . ILE A 1 258 ? 39.178 129.835 38.851 1.00 20.69 209 ILE A C 1
ATOM 1655 O O . ILE A 1 258 ? 39.918 130.689 38.347 1.00 20.12 209 ILE A O 1
ATOM 1660 N N . ALA A 1 259 ? 38.914 128.667 38.287 1.00 20.12 210 ALA A N 1
ATOM 1661 C CA . ALA A 1 259 ? 39.259 128.282 36.929 1.00 18.91 210 ALA A CA 1
ATOM 1662 C C . ALA A 1 259 ? 38.402 127.061 36.659 1.00 21.28 210 ALA A C 1
ATOM 1663 O O . ALA A 1 259 ? 37.820 126.492 37.582 1.00 22.48 210 ALA A O 1
ATOM 1665 N N . ASP A 1 260 ? 38.309 126.663 35.396 1.00 21.82 211 ASP A N 1
ATOM 1666 C CA . ASP A 1 260 ? 37.514 125.473 35.139 1.00 21.24 211 ASP A CA 1
ATOM 1667 C C . ASP A 1 260 ? 38.343 124.223 35.421 1.00 21.94 211 ASP A C 1
ATOM 1668 O O . ASP A 1 260 ? 39.492 124.300 35.869 1.00 18.61 211 ASP A O 1
ATOM 1673 N N . ASN A 1 261 ? 37.743 123.048 35.177 1.00 20.33 212 ASN A N 1
ATOM 1674 C CA . ASN A 1 261 ? 38.361 121.796 35.610 1.00 20.44 212 ASN A CA 1
ATOM 1675 C C . ASN A 1 261 ? 39.701 121.538 34.923 1.00 23.16 212 ASN A C 1
ATOM 1676 O O . ASN A 1 261 ? 40.566 120.861 35.492 1.00 19.12 212 ASN A O 1
ATOM 1681 N N . HIS A 1 262 ? 39.891 122.065 33.711 1.00 20.50 213 HIS A N 1
ATOM 1682 C CA . HIS A 1 262 ? 41.133 121.901 32.965 1.00 18.70 213 HIS A CA 1
ATOM 1683 C C . HIS A 1 262 ? 42.022 123.126 33.061 1.00 19.25 213 HIS A C 1
ATOM 1684 O O . HIS A 1 262 ? 42.964 123.263 32.268 1.00 19.94 213 HIS A O 1
ATOM 1691 N N . ARG A 1 263 ? 41.741 124.018 34.018 1.00 19.24 214 ARG A N 1
ATOM 1692 C CA . ARG A 1 263 ? 42.491 125.231 34.343 1.00 18.02 214 ARG A CA 1
ATOM 1693 C C . ARG A 1 263 ? 42.215 126.372 33.355 1.00 21.20 214 ARG A C 1
ATOM 1694 O O . ARG A 1 263 ? 42.804 127.449 33.504 1.00 19.51 214 ARG A O 1
ATOM 1702 N N . TYR A 1 264 ? 41.327 126.201 32.374 1.00 20.92 215 TYR A N 1
ATOM 1703 C CA . TYR A 1 264 ? 41.079 127.262 31.406 1.00 20.18 215 TYR A CA 1
ATOM 1704 C C . TYR A 1 264 ? 39.928 128.153 31.886 1.00 23.55 215 TYR A C 1
ATOM 1705 O O . TYR A 1 264 ? 39.428 128.002 33.002 1.00 23.02 215 TYR A O 1
ATOM 1714 N N . GLN A 1 265 ? 39.490 129.086 31.036 1.00 23.58 216 GLN A N 1
ATOM 1715 C CA . GLN A 1 265 ? 38.581 130.140 31.478 1.00 21.17 216 GLN A CA 1
ATOM 1716 C C . GLN A 1 265 ? 37.244 129.548 31.918 1.00 22.96 216 GLN A C 1
ATOM 1717 O O . GLN A 1 265 ? 36.765 128.570 31.322 1.00 24.94 216 GLN A O 1
ATOM 1723 N N . PRO A 1 266 ? 36.636 130.088 32.978 1.00 24.90 217 PRO A N 1
ATOM 1724 C CA . PRO A 1 266 ? 35.380 129.523 33.485 1.00 22.07 217 PRO A CA 1
ATOM 1725 C C . PRO A 1 266 ? 34.311 129.450 32.402 1.00 25.82 217 PRO A C 1
ATOM 1726 O O . PRO A 1 266 ? 34.116 130.388 31.629 1.00 25.25 217 PRO A O 1
ATOM 1730 N N . GLY A 1 267 ? 33.621 128.317 32.352 1.00 25.24 218 GLY A N 1
ATOM 1731 C CA . GLY A 1 267 ? 32.634 128.050 31.334 1.00 25.92 218 GLY A CA 1
ATOM 1732 C C . GLY A 1 267 ? 33.128 127.202 30.177 1.00 30.00 218 GLY A C 1
ATOM 1733 O O . GLY A 1 267 ? 32.303 126.643 29.443 1.00 32.17 218 GLY A O 1
ATOM 1734 N N . SER A 1 268 ? 34.445 127.100 29.982 1.00 26.28 219 SER A N 1
ATOM 1735 C CA . SER A 1 268 ? 34.982 126.275 28.907 1.00 26.88 219 SER A CA 1
ATOM 1736 C C . SER A 1 268 ? 35.133 124.812 29.305 1.00 28.42 219 SER A C 1
ATOM 1737 O O . SER A 1 268 ? 35.476 123.989 28.449 1.00 25.26 219 SER A O 1
ATOM 1740 N N . GLY A 1 269 ? 34.894 124.479 30.575 1.00 27.91 220 GLY A N 1
ATOM 1741 C CA . GLY A 1 269 ? 34.884 123.111 31.062 1.00 23.50 220 GLY A CA 1
ATOM 1742 C C . GLY A 1 269 ? 33.533 122.758 31.646 1.00 27.17 220 GLY A C 1
ATOM 1743 O O . GLY A 1 269 ? 32.512 123.236 31.147 1.00 27.54 220 GLY A O 1
ATOM 1744 N N . THR A 1 270 ? 33.475 121.945 32.697 1.00 23.04 221 THR A N 1
ATOM 1745 C CA . THR A 1 270 ? 32.165 121.583 33.234 1.00 31.51 221 THR A CA 1
ATOM 1746 C C . THR A 1 270 ? 32.048 121.783 34.740 1.00 26.57 221 THR A C 1
ATOM 1747 O O . THR A 1 270 ? 31.162 121.185 35.362 1.00 26.32 221 THR A O 1
ATOM 1751 N N . LEU A 1 271 ? 32.909 122.590 35.352 1.00 23.34 222 LEU A N 1
ATOM 1752 C CA . LEU A 1 271 ? 32.732 122.870 36.770 1.00 24.56 222 LEU A CA 1
ATOM 1753 C C . LEU A 1 271 ? 31.426 123.627 36.980 1.00 28.46 222 LEU A C 1
ATOM 1754 O O . LEU A 1 271 ? 31.120 124.571 36.251 1.00 28.91 222 LEU A O 1
ATOM 1759 N N . ASP A 1 272 ? 30.642 123.189 37.967 1.00 30.74 223 ASP A N 1
ATOM 1760 C CA . ASP A 1 272 ? 29.330 123.781 38.241 1.00 33.51 223 ASP A CA 1
ATOM 1761 C C . ASP A 1 272 ? 29.535 125.059 39.052 1.00 36.05 223 ASP A C 1
ATOM 1762 O O . ASP A 1 272 ? 29.364 125.094 40.272 1.00 35.28 223 ASP A O 1
ATOM 1767 N N . PHE A 1 273 ? 29.913 126.131 38.349 1.00 34.38 224 PHE A N 1
ATOM 1768 C CA . PHE A 1 273 ? 30.173 127.404 39.017 1.00 30.97 224 PHE A CA 1
ATOM 1769 C C . PHE A 1 273 ? 28.924 127.931 39.713 1.00 34.12 224 PHE A C 1
ATOM 1770 O O . PHE A 1 273 ? 29.014 128.521 40.800 1.00 34.00 224 PHE A O 1
ATOM 1778 N N . HIS A 1 274 ? 27.747 127.723 39.112 1.00 30.37 225 HIS A N 1
ATOM 1779 C CA . HIS A 1 274 ? 26.515 128.183 39.747 1.00 33.04 225 HIS A CA 1
ATOM 1780 C C . HIS A 1 274 ? 26.297 127.498 41.092 1.00 37.05 225 HIS A C 1
ATOM 1781 O O . HIS A 1 274 ? 25.957 128.157 42.080 1.00 35.18 225 HIS A O 1
ATOM 1788 N N . ALA A 1 275 ? 26.499 126.180 41.156 1.00 34.37 226 ALA A N 1
ATOM 1789 C CA . ALA A 1 275 ? 26.305 125.469 42.416 1.00 36.27 226 ALA A CA 1
ATOM 1790 C C . ALA A 1 275 ? 27.274 125.963 43.483 1.00 32.73 226 ALA A C 1
ATOM 1791 O O . ALA A 1 275 ? 26.882 126.201 44.632 1.00 32.64 226 ALA A O 1
ATOM 1793 N N . LEU A 1 276 ? 28.548 126.122 43.125 1.00 31.22 227 LEU A N 1
ATOM 1794 C CA . LEU A 1 276 ? 29.532 126.547 44.113 1.00 30.60 227 LEU A CA 1
ATOM 1795 C C . LEU A 1 276 ? 29.292 127.990 44.545 1.00 28.19 227 LEU A C 1
ATOM 1796 O O . LEU A 1 276 ? 29.457 128.326 45.724 1.00 29.82 227 LEU A O 1
ATOM 1801 N N . PHE A 1 277 ? 28.900 128.855 43.610 1.00 28.61 228 PHE A N 1
ATOM 1802 C CA . PHE A 1 277 ? 28.530 130.216 43.977 1.00 31.51 228 PHE A CA 1
ATOM 1803 C C . PHE A 1 277 ? 27.330 130.223 44.920 1.00 33.54 228 PHE A C 1
ATOM 1804 O O . PHE A 1 277 ? 27.279 131.016 45.867 1.00 33.85 228 PHE A O 1
ATOM 1812 N N . GLU A 1 278 ? 26.361 129.331 44.687 1.00 31.07 229 GLU A N 1
ATOM 1813 C CA . GLU A 1 278 ? 25.226 129.232 45.604 1.00 31.80 229 GLU A CA 1
ATOM 1814 C C . GLU A 1 278 ? 25.683 128.802 46.986 1.00 31.62 229 GLU A C 1
ATOM 1815 O O . GLU A 1 278 ? 25.180 129.303 48.002 1.00 32.20 229 GLU A O 1
ATOM 1821 N N . GLN A 1 279 ? 26.645 127.880 47.051 1.00 29.43 230 GLN A N 1
ATOM 1822 C CA . GLN A 1 279 ? 27.169 127.483 48.351 1.00 28.77 230 GLN A CA 1
ATOM 1823 C C . GLN A 1 279 ? 27.804 128.667 49.063 1.00 27.69 230 GLN A C 1
ATOM 1824 O O . GLN A 1 279 ? 27.562 128.894 50.253 1.00 28.59 230 GLN A O 1
ATOM 1830 N N . LEU A 1 280 ? 28.622 129.439 48.348 1.00 26.18 231 LEU A N 1
ATOM 1831 C CA . LEU A 1 280 ? 29.235 130.615 48.952 1.00 25.30 231 LEU A CA 1
ATOM 1832 C C . LEU A 1 280 ? 28.171 131.609 49.412 1.00 29.20 231 LEU A C 1
ATOM 1833 O O . LEU A 1 280 ? 28.298 132.216 50.486 1.00 28.92 231 LEU A O 1
ATOM 1838 N N . ARG A 1 281 ? 27.106 131.776 48.620 1.00 26.05 232 ARG A N 1
ATOM 1839 C CA . ARG A 1 281 ? 26.015 132.667 49.012 1.00 27.65 232 ARG A CA 1
ATOM 1840 C C . ARG A 1 281 ? 25.322 132.165 50.271 1.00 31.48 232 ARG A C 1
ATOM 1841 O O . ARG A 1 281 ? 25.058 132.940 51.199 1.00 33.81 232 ARG A O 1
ATOM 1849 N N . ALA A 1 282 ? 25.021 130.865 50.322 1.00 28.89 233 ALA A N 1
ATOM 1850 C CA . ALA A 1 282 ? 24.381 130.306 51.508 1.00 33.82 233 ALA A CA 1
ATOM 1851 C C . ALA A 1 282 ? 25.235 130.511 52.750 1.00 32.77 233 ALA A C 1
ATOM 1852 O O . ALA A 1 282 ? 24.700 130.709 53.849 1.00 30.58 233 ALA A O 1
ATOM 1854 N N . ASP A 1 283 ? 26.555 130.478 52.600 1.00 27.22 234 ASP A N 1
ATOM 1855 C CA . ASP A 1 283 ? 27.465 130.669 53.718 1.00 28.09 234 ASP A CA 1
ATOM 1856 C C . ASP A 1 283 ? 27.753 132.138 53.994 1.00 28.73 234 ASP A C 1
ATOM 1857 O O . ASP A 1 283 ? 28.518 132.441 54.918 1.00 28.36 234 ASP A O 1
ATOM 1862 N N . ASN A 1 284 ? 27.169 133.044 53.212 1.00 28.02 235 ASN A N 1
ATOM 1863 C CA . ASN A 1 284 ? 27.407 134.483 53.324 1.00 27.94 235 ASN A CA 1
ATOM 1864 C C . ASN A 1 284 ? 28.877 134.840 53.115 1.00 29.80 235 ASN A C 1
ATOM 1865 O O . ASN A 1 284 ? 29.436 135.674 53.832 1.00 26.74 235 ASN A O 1
ATOM 1870 N N . TYR A 1 285 ? 29.497 134.230 52.102 1.00 28.07 236 TYR A N 1
ATOM 1871 C CA . TYR A 1 285 ? 30.902 134.483 51.802 1.00 30.10 236 TYR A CA 1
ATOM 1872 C C . TYR A 1 285 ? 31.153 135.962 51.535 1.00 29.07 236 TYR A C 1
ATOM 1873 O O . TYR A 1 285 ? 30.464 136.587 50.725 1.00 29.66 236 TYR A O 1
ATOM 1882 N N . GLN A 1 286 ? 32.168 136.507 52.205 1.00 26.90 237 GLN A N 1
ATOM 1883 C CA . GLN A 1 286 ? 32.465 137.933 52.173 1.00 35.85 237 GLN A CA 1
ATOM 1884 C C . GLN A 1 286 ? 33.533 138.329 51.159 1.00 32.49 237 GLN A C 1
ATOM 1885 O O . GLN A 1 286 ? 33.631 139.515 50.819 1.00 27.46 237 GLN A O 1
ATOM 1891 N N . GLY A 1 287 ? 34.341 137.393 50.678 1.00 30.07 238 GLY A N 1
ATOM 1892 C CA . GLY A 1 287 ? 35.535 137.725 49.932 1.00 25.80 238 GLY A CA 1
ATOM 1893 C C . GLY A 1 287 ? 35.331 137.800 48.433 1.00 28.71 238 GLY A C 1
ATOM 1894 O O . GLY A 1 287 ? 34.210 137.884 47.922 1.00 26.54 238 GLY A O 1
ATOM 1895 N N . TYR A 1 288 ? 36.448 137.763 47.720 1.00 23.44 239 TYR A N 1
ATOM 1896 C CA . TYR A 1 288 ? 36.461 137.746 46.267 1.00 23.29 239 TYR A CA 1
ATOM 1897 C C . TYR A 1 288 ? 36.640 136.322 45.753 1.00 22.51 239 TYR A C 1
ATOM 1898 O O . TYR A 1 288 ? 37.128 135.436 46.457 1.00 22.80 239 TYR A O 1
ATOM 1907 N N . VAL A 1 289 ? 36.227 136.109 44.505 1.00 21.76 240 VAL A N 1
ATOM 1908 C CA . VAL A 1 289 ? 36.647 134.948 43.725 1.00 20.30 240 VAL A CA 1
ATOM 1909 C C . VAL A 1 289 ? 37.501 135.481 42.584 1.00 24.70 240 VAL A C 1
ATOM 1910 O O . VAL A 1 289 ? 37.100 136.419 41.883 1.00 26.77 240 VAL A O 1
ATOM 1914 N N . VAL A 1 290 ? 38.712 134.945 42.443 1.00 20.26 241 VAL A N 1
ATOM 1915 C CA . VAL A 1 290 ? 39.719 135.546 41.574 1.00 22.55 241 VAL A CA 1
ATOM 1916 C C . VAL A 1 290 ? 40.160 134.518 40.532 1.00 23.30 241 VAL A C 1
ATOM 1917 O O . VAL A 1 290 ? 40.468 133.369 40.876 1.00 19.27 241 VAL A O 1
ATOM 1921 N N . TYR A 1 291 ? 40.174 134.933 39.261 1.00 19.98 242 TYR A N 1
ATOM 1922 C CA . TYR A 1 291 ? 40.684 134.091 38.180 1.00 22.14 242 TYR A CA 1
ATOM 1923 C C . TYR A 1 291 ? 42.153 133.773 38.409 1.00 20.23 242 TYR A C 1
ATOM 1924 O O . TYR A 1 291 ? 42.986 134.684 38.474 1.00 19.78 242 TYR A O 1
ATOM 1933 N N . GLU A 1 292 ? 42.483 132.484 38.481 1.00 18.41 243 GLU A N 1
ATOM 1934 C CA . GLU A 1 292 ? 43.865 132.023 38.386 1.00 17.85 243 GLU A CA 1
ATOM 1935 C C . GLU A 1 292 ? 43.881 130.847 37.427 1.00 17.73 243 GLU A C 1
ATOM 1936 O O . GLU A 1 292 ? 43.200 129.847 37.668 1.00 17.82 243 GLU A O 1
ATOM 1942 N N . GLY A 1 293 ? 44.641 130.956 36.346 1.00 20.04 244 GLY A N 1
ATOM 1943 C CA . GLY A 1 293 ? 44.639 129.864 35.395 1.00 19.47 244 GLY A CA 1
ATOM 1944 C C . GLY A 1 293 ? 45.028 130.336 34.005 1.00 24.60 244 GLY A C 1
ATOM 1945 O O . GLY A 1 293 ? 45.601 131.412 33.829 1.00 22.20 244 GLY A O 1
ATOM 1946 N N . ARG A 1 294 ? 44.710 129.493 33.029 1.00 21.92 245 ARG A N 1
ATOM 1947 C CA . ARG A 1 294 ? 45.186 129.693 31.670 1.00 22.81 245 ARG A CA 1
ATOM 1948 C C . ARG A 1 294 ? 44.020 130.000 30.741 1.00 23.42 245 ARG A C 1
ATOM 1949 O O . ARG A 1 294 ? 42.851 129.924 31.122 1.00 23.21 245 ARG A O 1
ATOM 1957 N N . ILE A 1 295 ? 44.355 130.346 29.500 1.00 21.50 246 ILE A N 1
ATOM 1958 C CA . ILE A 1 295 ? 43.356 130.667 28.490 1.00 25.27 246 ILE A CA 1
ATOM 1959 C C . ILE A 1 295 ? 43.623 129.810 27.265 1.00 29.14 246 ILE A C 1
ATOM 1960 O O . ILE A 1 295 ? 44.754 129.767 26.772 1.00 29.51 246 ILE A O 1
ATOM 1965 N N . ARG A 1 296 ? 42.590 129.126 26.789 1.00 28.41 247 ARG A N 1
ATOM 1966 C CA . ARG A 1 296 ? 42.655 128.319 25.574 1.00 32.63 247 ARG A CA 1
ATOM 1967 C C . ARG A 1 296 ? 41.605 128.888 24.623 1.00 30.69 247 ARG A C 1
ATOM 1968 O O . ARG A 1 296 ? 40.407 128.650 24.810 1.00 27.87 247 ARG A O 1
ATOM 1976 N N . ALA A 1 297 ? 42.049 129.656 23.628 1.00 33.25 248 ALA A N 1
ATOM 1977 C CA . ALA A 1 297 ? 41.127 130.329 22.720 1.00 38.67 248 ALA A CA 1
ATOM 1978 C C . ALA A 1 297 ? 41.899 130.961 21.573 1.00 42.23 248 ALA A C 1
ATOM 1979 O O . ALA A 1 297 ? 43.052 131.376 21.739 1.00 43.98 248 ALA A O 1
ATOM 1981 N N . GLU A 1 298 ? 41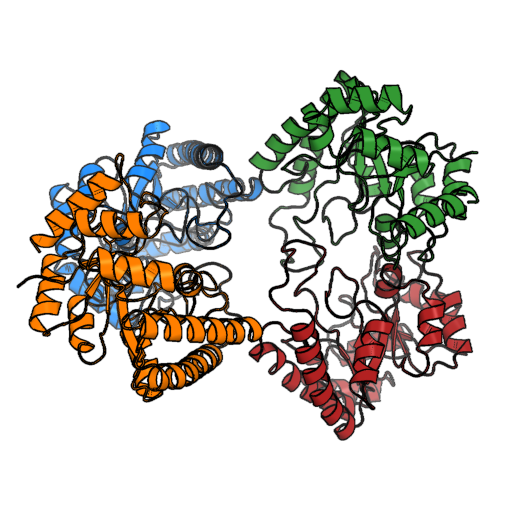.239 131.054 20.414 1.00 43.76 249 GLU A N 1
ATOM 1982 C CA . GLU A 1 298 ? 41.815 131.796 19.297 1.00 46.97 249 GLU A CA 1
ATOM 1983 C C . GLU A 1 298 ? 41.879 133.290 19.600 1.00 41.30 249 GLU A C 1
ATOM 1984 O O . GLU A 1 298 ? 42.834 133.971 19.206 1.00 43.26 249 GLU A O 1
ATOM 1990 N N . ASP A 1 299 ? 40.876 133.816 20.305 1.00 40.43 250 ASP A N 1
ATOM 1991 C CA . ASP A 1 299 ? 40.816 135.220 20.709 1.00 38.39 250 ASP A CA 1
ATOM 1992 C C . ASP A 1 299 ? 40.813 135.270 22.234 1.00 36.72 250 ASP A C 1
ATOM 1993 O O . ASP A 1 299 ? 39.742 135.219 22.859 1.00 32.90 250 ASP A O 1
ATOM 1998 N N . PRO A 1 300 ? 41.986 135.368 22.868 1.00 36.20 251 PRO A N 1
ATOM 1999 C CA . PRO A 1 300 ? 42.026 135.304 24.347 1.00 35.85 251 PRO A CA 1
ATOM 2000 C C . PRO A 1 300 ? 41.194 136.373 25.034 1.00 33.40 251 PRO A C 1
ATOM 2001 O O . PRO A 1 300 ? 40.430 136.061 25.959 1.00 35.38 251 PRO A O 1
ATOM 2005 N N . ALA A 1 301 ? 41.327 137.636 24.615 1.00 32.64 252 ALA A N 1
ATOM 2006 C CA . ALA A 1 301 ? 40.589 138.709 25.276 1.00 36.35 252 ALA A CA 1
ATOM 2007 C C . ALA A 1 301 ? 39.083 138.500 25.171 1.00 36.77 252 ALA A C 1
ATOM 2008 O O . ALA A 1 301 ? 38.349 138.726 26.139 1.00 34.68 252 ALA A O 1
ATOM 2010 N N . GLN A 1 302 ? 38.598 138.059 24.008 1.00 36.70 253 GLN A N 1
ATOM 2011 C CA . GLN A 1 302 ? 37.163 137.843 23.869 1.00 35.02 253 GLN A CA 1
ATOM 2012 C C . GLN A 1 302 ? 36.694 136.662 24.707 1.00 26.76 253 GLN A C 1
ATOM 2013 O O . GLN A 1 302 ? 35.612 136.707 25.307 1.00 32.48 253 GLN A O 1
ATOM 2019 N N . ALA A 1 303 ? 37.479 135.587 24.753 1.00 28.53 254 ALA A N 1
ATOM 2020 C CA . ALA A 1 303 ? 37.098 134.460 25.595 1.00 31.60 254 ALA A CA 1
ATOM 2021 C C . ALA A 1 303 ? 37.080 134.862 27.066 1.00 30.10 254 ALA A C 1
ATOM 2022 O O . ALA A 1 303 ? 36.226 134.405 27.833 1.00 31.07 254 ALA A O 1
ATOM 2024 N N . TYR A 1 304 ? 38.002 135.740 27.468 1.00 30.72 255 TYR A N 1
ATOM 2025 C CA . TYR A 1 304 ? 38.030 136.202 28.855 1.00 28.05 255 TYR A CA 1
ATOM 2026 C C . TYR A 1 304 ? 36.784 137.018 29.185 1.00 34.36 255 TYR A C 1
ATOM 2027 O O . TYR A 1 304 ? 36.126 136.782 30.206 1.00 32.81 255 TYR A O 1
ATOM 2036 N N . ARG A 1 305 ? 36.432 137.973 28.316 1.00 29.38 256 ARG A N 1
ATOM 2037 C CA . ARG A 1 305 ? 35.215 138.756 28.526 1.00 31.51 256 ARG A CA 1
ATOM 2038 C C . ARG A 1 305 ? 33.980 137.868 28.536 1.00 30.21 256 ARG A C 1
ATOM 2039 O O . ARG A 1 305 ? 33.102 138.029 29.390 1.00 30.34 256 ARG A O 1
ATOM 2047 N N . ASP A 1 306 ? 33.891 136.926 27.593 1.00 33.72 257 ASP A N 1
ATOM 2048 C CA . ASP A 1 306 ? 32.725 136.050 27.546 1.00 34.33 257 ASP A CA 1
ATOM 2049 C C . ASP A 1 306 ? 32.623 135.195 28.799 1.00 27.87 257 ASP A C 1
ATOM 2050 O O . ASP A 1 306 ? 31.521 134.964 29.312 1.00 30.09 257 ASP A O 1
ATOM 2055 N N . SER A 1 307 ? 33.755 134.692 29.299 1.00 27.91 258 SER A N 1
ATOM 2056 C CA . SER A 1 307 ? 33.690 133.896 30.522 1.00 27.47 258 SER A CA 1
ATOM 2057 C C . SER A 1 307 ? 33.154 134.728 31.680 1.00 26.52 258 SER A C 1
ATOM 2058 O O . SER A 1 307 ? 32.307 134.260 32.450 1.00 30.78 258 SER A O 1
ATOM 2061 N N . LEU A 1 308 ? 33.621 135.970 31.815 1.00 28.97 259 LEU A N 1
ATOM 2062 C CA . LEU A 1 308 ? 33.155 136.806 32.917 1.00 27.01 259 LEU A CA 1
ATOM 2063 C C . LEU A 1 308 ? 31.664 137.098 32.778 1.00 34.21 259 LEU A C 1
ATOM 2064 O O . LEU A 1 308 ? 30.894 136.949 33.738 1.00 31.93 259 LEU A O 1
ATOM 2069 N N . ALA A 1 309 ? 31.232 137.488 31.574 1.00 32.87 260 ALA A N 1
ATOM 2070 C CA . ALA A 1 309 ? 29.812 137.729 31.338 1.00 34.94 260 ALA A CA 1
ATOM 2071 C C . ALA A 1 309 ? 28.985 136.505 31.693 1.00 33.29 260 ALA A C 1
ATOM 2072 O O . ALA A 1 309 ? 27.922 136.623 32.313 1.00 34.25 260 ALA A O 1
ATOM 2074 N N . TRP A 1 310 ? 29.471 135.312 31.343 1.00 33.99 261 TRP A N 1
ATOM 2075 C CA . TRP A 1 310 ? 28.734 134.105 31.701 1.00 33.49 261 TRP A CA 1
ATOM 2076 C C . TRP A 1 310 ? 28.724 133.889 33.211 1.00 35.23 261 TRP A C 1
ATOM 2077 O O . TRP A 1 310 ? 27.704 133.472 33.774 1.00 31.36 261 TRP A O 1
ATOM 2088 N N . LEU A 1 311 ? 29.847 134.168 33.885 1.00 32.35 262 LEU A N 1
ATOM 2089 C CA . LEU A 1 311 ? 29.900 133.991 35.334 1.00 30.97 262 LEU A CA 1
ATOM 2090 C C . LEU A 1 311 ? 28.915 134.906 36.052 1.00 34.55 262 LEU A C 1
ATOM 2091 O O . LEU A 1 311 ? 28.398 134.548 37.116 1.00 38.38 262 LEU A O 1
ATOM 2096 N N . ARG A 1 312 ? 28.655 136.091 35.496 1.00 34.23 263 ARG A N 1
ATOM 2097 C CA . ARG A 1 312 ? 27.688 137.004 36.095 1.00 35.03 263 ARG A CA 1
ATOM 2098 C C . ARG A 1 312 ? 26.291 136.405 36.177 1.00 37.29 263 ARG A C 1
ATOM 2099 O O . ARG A 1 312 ? 25.488 136.847 37.004 1.00 41.42 263 ARG A O 1
ATOM 2107 N N . THR A 1 313 ? 25.983 135.403 35.357 1.00 34.64 264 THR A N 1
ATOM 2108 C CA . THR A 1 313 ? 24.696 134.724 35.425 1.00 37.63 264 THR A CA 1
ATOM 2109 C C . THR A 1 313 ? 24.721 133.520 36.352 1.00 39.17 264 THR A C 1
ATOM 2110 O O . THR A 1 313 ? 23.691 132.853 36.506 1.00 40.93 264 THR A O 1
ATOM 2114 N N . CYS A 1 314 ? 25.861 133.231 36.979 1.00 33.68 265 CYS A N 1
ATOM 2115 C CA . CYS A 1 314 ? 25.944 132.166 37.974 1.00 35.21 265 CYS A CA 1
ATOM 2116 C C . CYS A 1 314 ? 25.745 132.717 39.389 1.00 35.13 265 CYS A C 1
ATOM 2117 O O . CYS A 1 314 ? 25.458 131.951 40.312 1.00 38.64 265 CYS A O 1
ATOM 2120 N N . LYS B 1 51 ? 20.519 98.099 33.442 1.00 51.78 2 LYS B N 1
ATOM 2121 C CA . LYS B 1 51 ? 21.118 97.667 32.177 1.00 56.24 2 LYS B CA 1
ATOM 2122 C C . LYS B 1 51 ? 22.475 96.991 32.411 1.00 55.01 2 LYS B C 1
ATOM 2123 O O . LYS B 1 51 ? 22.884 96.121 31.640 1.00 67.71 2 LYS B O 1
ATOM 2129 N N . LYS B 1 52 ? 23.161 97.416 33.471 1.00 49.04 3 LYS B N 1
ATOM 2130 C CA . LYS B 1 52 ? 24.277 96.695 34.084 1.00 48.53 3 LYS B CA 1
ATOM 2131 C C . LYS B 1 52 ? 25.566 96.751 33.271 1.00 40.64 3 LYS B C 1
ATOM 2132 O O . LYS B 1 52 ? 25.570 96.505 32.061 1.00 42.39 3 LYS B O 1
ATOM 2138 N N . MET B 1 53 ? 26.669 97.053 33.950 1.00 39.97 4 MET B N 1
ATOM 2139 C CA . MET B 1 53 ? 27.980 97.192 33.342 1.00 37.36 4 MET B CA 1
ATOM 2140 C C . MET B 1 53 ? 28.875 96.026 33.737 1.00 32.20 4 MET B C 1
ATOM 2141 O O . MET B 1 53 ? 28.701 95.412 34.791 1.00 33.61 4 MET B O 1
ATOM 2146 N N . LYS B 1 54 ? 29.839 95.725 32.876 1.00 31.67 5 LYS B N 1
ATOM 2147 C CA . LYS B 1 54 ? 30.894 94.768 33.185 1.00 28.75 5 LYS B CA 1
ATOM 2148 C C . LYS B 1 54 ? 32.012 95.539 33.885 1.00 28.39 5 LYS B C 1
ATOM 2149 O O . LYS B 1 54 ? 32.643 96.410 33.276 1.00 29.82 5 LYS B O 1
ATOM 2155 N N . ILE B 1 55 ? 32.256 95.231 35.156 1.00 27.70 6 ILE B N 1
ATOM 2156 C CA . ILE B 1 55 ? 33.165 96.011 35.995 1.00 27.47 6 ILE B CA 1
ATOM 2157 C C . ILE B 1 55 ? 34.324 95.124 36.423 1.00 32.15 6 ILE B C 1
ATOM 2158 O O . ILE B 1 55 ? 34.115 94.089 37.066 1.00 31.60 6 ILE B O 1
ATOM 2163 N N . GLY B 1 56 ? 35.546 95.534 36.082 1.00 25.85 7 GLY B N 1
ATOM 2164 C CA . GLY B 1 56 ? 36.740 94.828 36.486 1.00 25.84 7 GLY B CA 1
ATOM 2165 C C . GLY B 1 56 ? 37.636 95.696 37.357 1.00 25.69 7 GLY B C 1
ATOM 2166 O O . GLY B 1 56 ? 37.305 96.837 37.691 1.00 26.17 7 GLY B O 1
ATOM 2167 N N . THR B 1 57 ? 38.794 95.134 37.703 1.00 24.38 8 THR B N 1
ATOM 2168 C CA . THR B 1 57 ? 39.742 95.849 38.544 1.00 22.01 8 THR B CA 1
ATOM 2169 C C . THR B 1 57 ? 41.168 95.451 38.189 1.00 23.17 8 THR B C 1
ATOM 2170 O O . THR B 1 57 ? 41.428 94.321 37.767 1.00 24.51 8 THR B O 1
ATOM 2174 N N . GLN B 1 58 ? 42.088 96.395 38.368 1.00 21.68 9 GLN B N 1
ATOM 2175 C CA . GLN B 1 58 ? 43.498 96.055 38.447 1.00 22.14 9 GLN B CA 1
ATOM 2176 C C . GLN B 1 58 ? 43.807 95.448 39.813 1.00 23.05 9 GLN B C 1
ATOM 2177 O O . GLN B 1 58 ? 42.966 95.420 40.714 1.00 23.37 9 GLN B O 1
ATOM 2183 N N . ASN B 1 59 ? 45.040 94.970 39.966 1.00 24.49 10 ASN B N 1
ATOM 2184 C CA . ASN B 1 59 ? 45.490 94.437 41.245 1.00 24.55 10 ASN B CA 1
ATOM 2185 C C . ASN B 1 59 ? 45.629 95.545 42.289 1.00 25.58 10 ASN B C 1
ATOM 2186 O O . ASN B 1 59 ? 45.959 96.690 41.974 1.00 22.99 10 ASN B O 1
ATOM 2191 N N . GLN B 1 60 ? 45.352 95.192 43.545 1.00 25.41 11 GLN B N 1
ATOM 2192 C CA . GLN B 1 60 ? 45.591 96.069 44.687 1.00 29.11 11 GLN B CA 1
ATOM 2193 C C . GLN B 1 60 ? 46.434 95.324 45.713 1.00 30.58 11 GLN B C 1
ATOM 2194 O O . GLN B 1 60 ? 46.416 94.092 45.769 1.00 27.64 11 GLN B O 1
ATOM 2200 N N . ALA B 1 61 ? 47.170 96.087 46.532 1.00 29.50 12 ALA B N 1
ATOM 2201 C CA . ALA B 1 61 ? 48.160 95.487 47.424 1.00 29.89 12 ALA B CA 1
ATOM 2202 C C . ALA B 1 61 ? 47.541 94.482 48.389 1.00 32.38 12 ALA B C 1
ATOM 2203 O O . ALA B 1 61 ? 48.202 93.512 48.773 1.00 35.78 12 ALA B O 1
ATOM 2205 N N . PHE B 1 62 ? 46.287 94.681 48.786 1.00 32.38 13 PHE B N 1
ATOM 2206 C CA . PHE B 1 62 ? 45.668 93.764 49.734 1.00 31.50 13 PHE B CA 1
ATOM 2207 C C . PHE B 1 62 ? 45.098 92.510 49.072 1.00 35.82 13 PHE B C 1
ATOM 2208 O O . PHE B 1 62 ? 44.618 91.623 49.785 1.00 34.41 13 PHE B O 1
ATOM 2216 N N . PHE B 1 63 ? 45.131 92.412 47.741 1.00 30.64 14 PHE B N 1
ATOM 2217 C CA . PHE B 1 63 ? 44.726 91.181 47.077 1.00 32.08 14 PHE B CA 1
ATOM 2218 C C . PHE B 1 63 ? 45.705 90.060 47.432 1.00 31.23 14 PHE B C 1
ATOM 2219 O O . PHE B 1 63 ? 46.891 90.311 47.664 1.00 31.72 14 PHE B O 1
ATOM 2227 N N . PRO B 1 64 ? 45.235 88.815 47.484 1.00 33.55 15 PRO B N 1
ATOM 2228 C CA . PRO B 1 64 ? 46.163 87.686 47.654 1.00 35.29 15 PRO B CA 1
ATOM 2229 C C . PRO B 1 64 ? 47.224 87.677 46.560 1.00 39.43 15 PRO B C 1
ATOM 2230 O O . PRO B 1 64 ? 46.959 88.022 45.407 1.00 35.77 15 PRO B O 1
ATOM 2234 N N . GLU B 1 65 ? 48.442 87.282 46.928 1.00 36.34 16 GLU B N 1
ATOM 2235 C CA . GLU B 1 65 ? 49.503 87.256 45.928 1.00 39.39 16 GLU B CA 1
ATOM 2236 C C . GLU B 1 65 ? 49.455 85.992 45.078 1.00 39.11 16 GLU B C 1
ATOM 2237 O O . GLU B 1 65 ? 49.803 86.038 43.892 1.00 36.77 16 GLU B O 1
ATOM 2243 N N . ASN B 1 66 ? 49.021 84.870 45.647 1.00 39.81 17 ASN B N 1
ATOM 2244 C CA . ASN B 1 66 ? 48.900 83.645 44.869 1.00 36.46 17 ASN B CA 1
ATOM 2245 C C . ASN B 1 66 ? 47.850 83.821 43.780 1.00 36.20 17 ASN B C 1
ATOM 2246 O O . ASN B 1 66 ? 46.724 84.256 44.044 1.00 38.50 17 ASN B O 1
ATOM 2251 N N . ILE B 1 67 ? 48.224 83.460 42.551 1.00 37.20 18 ILE B N 1
ATOM 2252 C CA . ILE B 1 67 ? 47.408 83.794 41.388 1.00 32.90 18 ILE B CA 1
ATOM 2253 C C . ILE B 1 67 ? 46.015 83.182 41.509 1.00 34.07 18 ILE B C 1
ATOM 2254 O O . ILE B 1 67 ? 45.004 83.867 41.318 1.00 32.64 18 ILE B O 1
ATOM 2259 N N . LEU B 1 68 ? 45.935 81.891 41.852 1.00 33.36 19 LEU B N 1
ATOM 2260 C CA . LEU B 1 68 ? 44.622 81.256 41.984 1.00 35.21 19 LEU B CA 1
ATOM 2261 C C . LEU B 1 68 ? 43.800 81.924 43.077 1.00 35.79 19 LEU B C 1
ATOM 2262 O O . LEU B 1 68 ? 42.615 82.224 42.885 1.00 36.10 19 LEU B O 1
ATOM 2267 N N . GLU B 1 69 ? 44.416 82.166 44.235 1.00 33.52 20 GLU B N 1
ATOM 2268 C CA . GLU B 1 69 ? 43.708 82.838 45.320 1.00 37.29 20 GLU B CA 1
ATOM 2269 C C . GLU B 1 69 ? 43.284 84.241 44.909 1.00 36.55 20 GLU B C 1
ATOM 2270 O O . GLU B 1 69 ? 42.168 84.677 45.223 1.00 31.29 20 GLU B O 1
ATOM 2276 N N . LYS B 1 70 ? 44.160 84.962 44.196 1.00 37.70 21 LYS B N 1
ATOM 2277 C CA . LYS B 1 70 ? 43.825 86.314 43.755 1.00 32.29 21 LYS B CA 1
ATOM 2278 C C . LYS B 1 70 ? 42.595 86.310 42.860 1.00 31.55 21 LYS B C 1
ATOM 2279 O O . LYS B 1 70 ? 41.689 87.138 43.023 1.00 30.60 21 LYS B O 1
ATOM 2285 N N . PHE B 1 71 ? 42.548 85.385 41.893 1.00 29.21 22 PHE B N 1
ATOM 2286 C CA . PHE B 1 71 ? 41.381 85.289 41.021 1.00 28.83 22 PHE B CA 1
ATOM 2287 C C . PHE B 1 71 ? 40.129 84.926 41.810 1.00 35.34 22 PHE B C 1
ATOM 2288 O O . PHE B 1 71 ? 39.056 85.505 41.587 1.00 33.62 22 PHE B O 1
ATOM 2296 N N . ARG B 1 72 ? 40.241 83.952 42.718 1.00 29.42 23 ARG B N 1
ATOM 2297 C CA . ARG B 1 72 ? 39.118 83.620 43.592 1.00 34.39 23 ARG B CA 1
ATOM 2298 C C . ARG B 1 72 ? 38.639 84.855 44.339 1.00 34.22 23 ARG B C 1
ATOM 2299 O O . ARG B 1 72 ? 37.450 85.189 44.326 1.00 39.60 23 ARG B O 1
ATOM 2307 N N . TYR B 1 73 ? 39.576 85.563 44.972 1.00 32.04 24 TYR B N 1
ATOM 2308 C CA . TYR B 1 73 ? 39.236 86.725 45.788 1.00 35.20 24 TYR B CA 1
ATOM 2309 C C . TYR B 1 73 ? 38.526 87.794 44.967 1.00 36.18 24 TYR B C 1
ATOM 2310 O O . TYR B 1 73 ? 37.500 88.335 45.389 1.00 33.08 24 TYR B O 1
ATOM 2319 N N . ILE B 1 74 ? 39.055 88.109 43.782 1.00 35.97 25 ILE B N 1
ATOM 2320 C CA . ILE B 1 74 ? 38.443 89.141 42.949 1.00 31.93 25 ILE B CA 1
ATOM 2321 C C . ILE B 1 74 ? 37.035 88.732 42.536 1.00 29.21 25 ILE B C 1
ATOM 2322 O O . ILE B 1 74 ? 36.106 89.551 42.542 1.00 31.45 25 ILE B O 1
ATOM 2327 N N . LYS B 1 75 ? 36.860 87.465 42.153 1.00 28.01 26 LYS B N 1
ATOM 2328 C CA . LYS B 1 75 ? 35.535 86.980 41.777 1.00 31.36 26 LYS B CA 1
ATOM 2329 C C . LYS B 1 75 ? 34.563 87.083 42.946 1.00 34.44 26 LYS B C 1
ATOM 2330 O O . LYS B 1 75 ? 33.407 87.484 42.769 1.00 34.71 26 LYS B O 1
ATOM 2336 N N . GLU B 1 76 ? 35.025 86.752 44.154 1.00 30.83 27 GLU B N 1
ATOM 2337 C CA . GLU B 1 76 ? 34.142 86.771 45.319 1.00 38.86 27 GLU B CA 1
ATOM 2338 C C . GLU B 1 76 ? 33.707 88.182 45.691 1.00 36.73 27 GLU B C 1
ATOM 2339 O O . GLU B 1 76 ? 32.575 88.369 46.155 1.00 35.02 27 GLU B O 1
ATOM 2345 N N . MET B 1 77 ? 34.573 89.186 45.505 1.00 35.18 28 MET B N 1
ATOM 2346 C CA . MET B 1 77 ? 34.137 90.558 45.740 1.00 33.23 28 MET B CA 1
ATOM 2347 C C . MET B 1 77 ? 33.045 90.989 44.772 1.00 34.62 28 MET B C 1
ATOM 2348 O O . MET B 1 77 ? 32.340 91.963 45.053 1.00 38.02 28 MET B O 1
ATOM 2353 N N . GLY B 1 78 ? 32.887 90.296 43.645 1.00 34.46 29 GLY B N 1
ATOM 2354 C CA . GLY B 1 78 ? 31.847 90.611 42.689 1.00 30.34 29 GLY B CA 1
ATOM 2355 C C . GLY B 1 78 ? 32.302 91.184 41.359 1.00 31.26 29 GLY B C 1
ATOM 2356 O O . GLY B 1 78 ? 31.448 91.561 40.545 1.00 33.28 29 GLY B O 1
ATOM 2357 N N . PHE B 1 79 ? 33.606 91.265 41.108 1.00 30.00 30 PHE B N 1
ATOM 2358 C CA . PHE B 1 79 ? 34.095 91.845 39.864 1.00 29.14 30 PHE B CA 1
ATOM 2359 C C . PHE B 1 79 ? 33.912 90.872 38.704 1.00 34.63 30 PHE B C 1
ATOM 2360 O O . PHE B 1 79 ? 33.881 89.653 38.886 1.00 36.84 30 PHE B O 1
ATOM 2368 N N . ASP B 1 80 ? 33.813 91.430 37.498 1.00 31.91 31 ASP B N 1
ATOM 2369 C CA . ASP B 1 80 ? 33.576 90.662 36.284 1.00 30.83 31 ASP B CA 1
ATOM 2370 C C . ASP B 1 80 ? 34.845 90.357 35.499 1.00 30.40 31 ASP B C 1
ATOM 2371 O O . ASP B 1 80 ? 34.787 89.571 34.548 1.00 30.56 31 ASP B O 1
ATOM 2376 N N . GLY B 1 81 ? 35.979 90.946 35.866 1.00 29.44 32 GLY B N 1
ATOM 2377 C CA . GLY B 1 81 ? 37.215 90.700 35.140 1.00 28.59 32 GLY B CA 1
ATOM 2378 C C . GLY B 1 81 ? 38.404 91.262 35.887 1.00 27.45 32 GLY B C 1
ATOM 2379 O O . GLY B 1 81 ? 38.264 92.031 36.840 1.00 28.49 32 GLY B O 1
ATOM 2380 N N . PHE B 1 82 ? 39.585 90.854 35.432 1.00 26.60 33 PHE B N 1
ATOM 2381 C CA . PHE B 1 82 ? 40.861 91.234 36.024 1.00 23.88 33 PHE B CA 1
ATOM 2382 C C . PHE B 1 82 ? 41.735 91.860 34.943 1.00 24.48 33 PHE B C 1
ATOM 2383 O O . PHE B 1 82 ? 41.923 91.264 33.877 1.00 22.86 33 PHE B O 1
ATOM 2391 N N . GLU B 1 83 ? 42.244 93.065 35.206 1.00 22.80 34 GLU B N 1
ATOM 2392 C CA . GLU B 1 83 ? 43.218 93.718 34.333 1.00 22.12 34 GLU B CA 1
ATOM 2393 C C . GLU B 1 83 ? 44.593 93.498 34.960 1.00 25.31 34 GLU B C 1
ATOM 2394 O O . GLU B 1 83 ? 44.905 94.071 36.010 1.00 24.82 34 GLU B O 1
ATOM 2400 N N . ILE B 1 84 ? 45.405 92.661 34.321 1.00 22.60 35 ILE B N 1
ATOM 2401 C CA . ILE B 1 84 ? 46.599 92.087 34.936 1.00 22.19 35 ILE B CA 1
ATOM 2402 C C . ILE B 1 84 ? 47.839 92.890 34.557 1.00 21.61 35 ILE B C 1
ATOM 2403 O O . ILE B 1 84 ? 47.911 93.502 33.488 1.00 23.73 35 ILE B O 1
ATOM 2408 N N . ASP B 1 85 ? 48.828 92.881 35.448 1.00 19.45 36 ASP B N 1
ATOM 2409 C CA . ASP B 1 85 ? 50.137 93.424 35.118 1.00 18.92 36 ASP B CA 1
ATOM 2410 C C . ASP B 1 85 ? 50.764 92.602 33.995 1.00 21.57 36 ASP B C 1
ATOM 2411 O O . ASP B 1 85 ? 50.721 91.368 34.008 1.00 20.51 36 ASP B O 1
ATOM 2416 N N . GLY B 1 86 ? 51.341 93.290 33.007 1.00 21.97 37 GLY B N 1
ATOM 2417 C CA . GLY B 1 86 ? 51.840 92.586 31.829 1.00 20.47 37 GLY B CA 1
ATOM 2418 C C . GLY B 1 86 ? 52.953 91.607 32.153 1.00 22.98 37 GLY B C 1
ATOM 2419 O O . GLY B 1 86 ? 53.039 90.528 31.559 1.00 23.67 37 GLY B O 1
ATOM 2420 N N . LYS B 1 87 ? 53.815 91.965 33.103 1.00 21.24 38 LYS B N 1
ATOM 2421 C CA . LYS B 1 87 ? 54.915 91.080 33.477 1.00 24.17 38 LYS B CA 1
ATOM 2422 C C . LYS B 1 87 ? 54.414 89.896 34.303 1.00 24.46 38 LYS B C 1
ATOM 2423 O O . LYS B 1 87 ? 54.850 88.759 34.092 1.00 25.73 38 LYS B O 1
ATOM 2429 N N . LEU B 1 88 ? 53.494 90.140 35.244 1.00 21.84 39 LEU B N 1
ATOM 2430 C CA . LEU B 1 88 ? 52.865 89.026 35.953 1.00 24.88 39 LEU B CA 1
ATOM 2431 C C . LEU B 1 88 ? 52.257 88.029 34.972 1.00 26.65 39 LEU B C 1
ATOM 2432 O O . LEU B 1 88 ? 52.442 86.813 35.112 1.00 27.05 39 LEU B O 1
ATOM 2437 N N . LEU B 1 89 ? 51.552 88.535 33.955 1.00 25.06 40 LEU B N 1
ATOM 2438 C CA . LEU B 1 89 ? 50.920 87.668 32.963 1.00 23.65 40 LEU B CA 1
ATOM 2439 C C . LEU B 1 89 ? 51.953 86.867 32.185 1.00 25.51 40 LEU B C 1
ATOM 2440 O O . LEU B 1 89 ? 51.855 85.637 32.085 1.00 26.74 40 LEU B O 1
ATOM 2445 N N . VAL B 1 90 ? 52.947 87.552 31.611 1.00 24.49 41 VAL B N 1
ATOM 2446 C CA . VAL B 1 90 ? 53.921 86.879 30.751 1.00 26.00 41 VAL B CA 1
ATOM 2447 C C . VAL B 1 90 ? 54.688 85.808 31.524 1.00 30.99 41 VAL B C 1
ATOM 2448 O O . VAL B 1 90 ? 54.954 84.717 31.003 1.00 31.03 41 VAL B O 1
ATOM 2452 N N . ASN B 1 91 ? 55.062 86.092 32.770 1.00 28.28 42 ASN B N 1
ATOM 2453 C CA . ASN B 1 91 ? 55.872 85.140 33.521 1.00 31.06 42 ASN B CA 1
ATOM 2454 C C . ASN B 1 91 ? 55.057 84.020 34.156 1.00 33.83 42 ASN B C 1
ATOM 2455 O O . ASN B 1 91 ? 55.649 83.115 34.747 1.00 37.02 42 ASN B O 1
ATOM 2460 N N . ASN B 1 92 ? 53.731 84.042 34.052 1.00 34.29 43 ASN B N 1
ATOM 2461 C CA . ASN B 1 92 ? 52.897 83.054 34.733 1.00 33.82 43 ASN B CA 1
ATOM 2462 C C . ASN B 1 92 ? 51.699 82.660 33.879 1.00 32.20 43 ASN B C 1
ATOM 2463 O O . ASN B 1 92 ? 50.578 82.535 34.384 1.00 35.32 43 ASN B O 1
ATOM 2468 N N . ILE B 1 93 ? 51.923 82.431 32.580 1.00 30.51 44 ILE B N 1
ATOM 2469 C CA . ILE B 1 93 ? 50.809 82.218 31.650 1.00 32.74 44 ILE B CA 1
ATOM 2470 C C . ILE B 1 93 ? 49.992 80.994 32.045 1.00 37.19 44 ILE B C 1
ATOM 2471 O O . ILE B 1 93 ? 48.755 81.038 32.080 1.00 34.61 44 ILE B O 1
ATOM 2476 N N . GLU B 1 94 ? 50.668 79.873 32.324 1.00 35.92 45 GLU B N 1
ATOM 2477 C CA . GLU B 1 94 ? 49.946 78.643 32.642 1.00 36.81 45 GLU B CA 1
ATOM 2478 C C . GLU B 1 94 ? 49.155 78.782 33.937 1.00 33.59 45 GLU B C 1
ATOM 2479 O O . GLU B 1 94 ? 47.991 78.366 34.010 1.00 35.54 45 GLU B O 1
ATOM 2485 N N . GLU B 1 95 ? 49.768 79.366 34.970 1.00 33.41 46 GLU B N 1
ATOM 2486 C CA . GLU B 1 95 ? 49.052 79.610 36.219 1.00 35.56 46 GLU B CA 1
ATOM 2487 C C . GLU B 1 95 ? 47.830 80.485 35.983 1.00 33.95 46 GLU B C 1
ATOM 2488 O O . GLU B 1 95 ? 46.757 80.234 36.542 1.00 31.82 46 GLU B O 1
ATOM 2494 N N . VAL B 1 96 ? 47.974 81.509 35.138 1.00 36.24 47 VAL B N 1
ATOM 2495 C CA . VAL B 1 96 ? 46.859 82.401 34.840 1.00 31.36 47 VAL B CA 1
ATOM 2496 C C . VAL B 1 96 ? 45.768 81.660 34.082 1.00 29.90 47 VAL B C 1
ATOM 2497 O O . VAL B 1 96 ? 44.573 81.848 34.348 1.00 32.52 47 VAL B O 1
ATOM 2501 N N . LYS B 1 97 ? 46.155 80.813 33.121 1.00 30.96 48 LYS B N 1
ATOM 2502 C CA . LYS B 1 97 ? 45.167 80.033 32.383 1.00 32.81 48 LYS B CA 1
ATOM 2503 C C . LYS B 1 97 ? 44.410 79.097 33.315 1.00 32.57 48 LYS B C 1
ATOM 2504 O O . LYS B 1 97 ? 43.183 78.978 33.225 1.00 35.58 48 LYS B O 1
ATOM 2510 N N . ALA B 1 98 ? 45.126 78.431 34.222 1.00 32.21 49 ALA B N 1
ATOM 2511 C CA . ALA B 1 98 ? 44.470 77.559 35.192 1.00 36.71 49 ALA B CA 1
ATOM 2512 C C . ALA B 1 98 ? 43.488 78.337 36.057 1.00 36.05 49 ALA B C 1
ATOM 2513 O O . ALA B 1 98 ? 42.368 77.873 36.311 1.00 35.59 49 ALA B O 1
ATOM 2515 N N . ALA B 1 99 ? 43.881 79.535 36.502 1.00 35.93 50 AL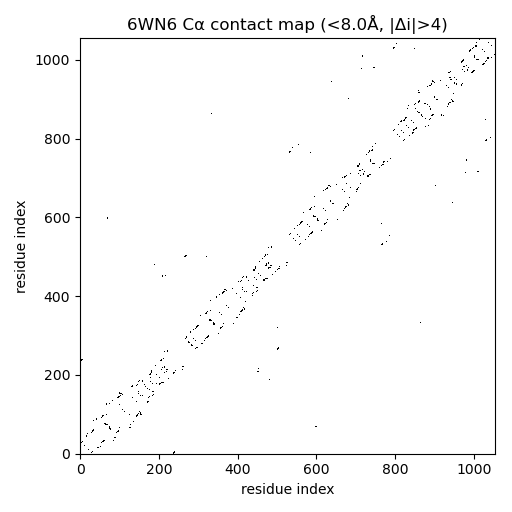A B N 1
ATOM 2516 C CA . ALA B 1 99 ? 43.018 80.313 37.385 1.00 32.45 50 ALA B CA 1
ATOM 2517 C C . ALA B 1 99 ? 41.772 80.802 36.658 1.00 35.79 50 ALA B C 1
ATOM 2518 O O . ALA B 1 99 ? 40.679 80.818 37.238 1.00 34.72 50 ALA B O 1
ATOM 2520 N N . ILE B 1 100 ? 41.914 81.215 35.394 1.00 34.46 51 ILE B N 1
ATOM 2521 C CA . ILE B 1 100 ? 40.747 81.600 34.601 1.00 30.55 51 ILE B CA 1
ATOM 2522 C C . ILE B 1 100 ? 39.780 80.429 34.482 1.00 37.43 51 ILE B C 1
ATOM 2523 O O . ILE B 1 100 ? 38.559 80.587 34.613 1.00 38.55 51 ILE B O 1
ATOM 2528 N N . LYS B 1 101 ? 40.315 79.239 34.198 1.00 32.70 52 LYS B N 1
ATOM 2529 C CA . LYS B 1 101 ? 39.459 78.074 34.003 1.00 34.73 52 LYS B CA 1
ATOM 2530 C C . LYS B 1 101 ? 38.740 77.711 35.294 1.00 36.59 52 LYS B C 1
ATOM 2531 O O . LYS B 1 101 ? 37.518 77.528 35.310 1.00 38.18 52 LYS B O 1
ATOM 2537 N N . GLU B 1 102 ? 39.485 77.641 36.399 1.00 36.89 53 GLU B N 1
ATOM 2538 C CA . GLU B 1 102 ? 38.899 77.212 37.664 1.00 41.39 53 GLU B CA 1
ATOM 2539 C C . GLU B 1 102 ? 37.876 78.212 38.191 1.00 37.81 53 GLU B C 1
ATOM 2540 O O . GLU B 1 102 ? 36.835 77.814 38.726 1.00 36.60 53 GLU B O 1
ATOM 2546 N N . THR B 1 103 ? 38.146 79.512 38.064 1.00 37.53 54 THR B N 1
ATOM 2547 C CA . THR B 1 103 ? 37.262 80.514 38.650 1.00 37.14 54 THR B CA 1
ATOM 2548 C C . THR B 1 103 ? 36.225 81.059 37.679 1.00 36.32 54 THR B C 1
ATOM 2549 O O . THR B 1 103 ? 35.196 81.569 38.126 1.00 39.02 54 THR B O 1
ATOM 2553 N N . GLY B 1 104 ? 36.465 80.993 36.375 1.00 35.15 55 GLY B N 1
ATOM 2554 C CA . GLY B 1 104 ? 35.599 81.691 35.451 1.00 34.95 55 GLY B CA 1
ATOM 2555 C C . GLY B 1 104 ? 35.809 83.190 35.397 1.00 35.15 55 GLY B C 1
ATOM 2556 O O . GLY B 1 104 ? 35.050 83.882 34.708 1.00 35.86 55 GLY B O 1
ATOM 2557 N N . LEU B 1 105 ? 36.806 83.717 36.105 1.00 30.61 56 LEU B N 1
ATOM 2558 C CA . LEU B 1 105 ? 37.109 85.140 36.054 1.00 28.49 56 LEU B CA 1
ATOM 2559 C C . LEU B 1 105 ? 38.088 85.410 34.918 1.00 29.86 56 LEU B C 1
ATOM 2560 O O . LEU B 1 105 ? 39.229 84.936 34.979 1.00 32.27 56 LEU B O 1
ATOM 2565 N N . PRO B 1 106 ? 37.704 86.153 33.888 1.00 29.83 57 PRO B N 1
ATOM 2566 C CA . PRO B 1 106 ? 38.610 86.376 32.757 1.00 27.39 57 PRO B CA 1
ATOM 2567 C C . PRO B 1 106 ? 39.647 87.448 33.044 1.00 28.53 57 PRO B C 1
ATOM 2568 O O . PRO B 1 106 ? 39.432 88.361 33.845 1.00 25.47 57 PRO B O 1
ATOM 2572 N N . VAL B 1 107 ? 40.790 87.312 32.378 1.00 26.87 58 VAL B N 1
ATOM 2573 C CA . VAL B 1 107 ? 41.693 88.439 32.177 1.00 26.68 58 VAL B CA 1
ATOM 2574 C C . VAL B 1 107 ? 41.138 89.259 31.021 1.00 26.35 58 VAL B C 1
ATOM 2575 O O . VAL B 1 107 ? 41.038 88.768 29.890 1.00 26.54 58 VAL B O 1
ATOM 2579 N N . THR B 1 108 ? 40.750 90.501 31.304 1.00 26.32 59 THR B N 1
ATOM 2580 C CA . THR B 1 108 ? 40.155 91.343 30.270 1.00 23.56 59 THR B CA 1
ATOM 2581 C C . THR B 1 108 ? 41.218 92.045 29.432 1.00 23.73 59 THR B C 1
ATOM 2582 O O . THR B 1 108 ? 41.046 92.225 28.224 1.00 25.57 59 THR B O 1
ATOM 2586 N N . THR B 1 109 ? 42.312 92.445 30.069 1.00 22.84 60 THR B N 1
ATOM 2587 C CA . THR B 1 109 ? 43.275 93.392 29.531 1.00 23.19 60 THR B CA 1
ATOM 2588 C C . THR B 1 109 ? 44.547 93.240 30.346 1.00 23.13 60 THR B C 1
ATOM 2589 O O . THR B 1 109 ? 44.539 92.639 31.425 1.00 21.13 60 THR B O 1
ATOM 2593 N N . ALA B 1 110 ? 45.645 93.782 29.822 1.00 18.46 61 ALA B N 1
ATOM 2594 C CA . ALA B 1 110 ? 46.842 93.981 30.622 1.00 21.23 61 ALA B CA 1
ATOM 2595 C C . ALA B 1 110 ? 47.173 95.468 30.676 1.00 21.34 61 ALA B C 1
ATOM 2596 O O . ALA B 1 110 ? 46.719 96.259 29.848 1.00 20.70 61 ALA B O 1
ATOM 2598 N N . CYS B 1 111 ? 47.974 95.833 31.670 1.00 17.79 62 CYS B N 1
ATOM 2599 C CA . CYS B 1 111 ? 48.420 97.205 31.842 1.00 19.52 62 CYS B CA 1
ATOM 2600 C C . CYS B 1 111 ? 49.792 97.148 32.495 1.00 23.38 62 CYS B C 1
ATOM 2601 O O . CYS B 1 111 ? 50.010 96.352 33.410 1.00 21.15 62 CYS B O 1
ATOM 2604 N N . GLY B 1 112 ? 50.721 97.961 32.007 1.00 19.79 63 GLY B N 1
ATOM 2605 C CA . GLY B 1 112 ? 52.057 97.930 32.578 1.00 22.17 63 GLY B CA 1
ATOM 2606 C C . GLY B 1 112 ? 52.803 96.635 32.280 1.00 21.05 63 GLY B C 1
ATOM 2607 O O . GLY B 1 112 ? 52.373 95.788 31.497 1.00 22.55 63 GLY B O 1
ATOM 2608 N N . GLY B 1 113 ? 53.966 96.507 32.915 1.00 22.67 64 GLY B N 1
ATOM 2609 C CA . GLY B 1 113 ? 54.783 95.316 32.788 1.00 22.05 64 GLY B CA 1
ATOM 2610 C C . GLY B 1 113 ? 55.928 95.393 31.803 1.00 24.32 64 GLY B C 1
ATOM 2611 O O . GLY B 1 113 ? 56.559 94.361 31.538 1.00 24.58 64 GLY B O 1
ATOM 2612 N N . TYR B 1 114 ? 56.215 96.569 31.256 1.00 23.23 65 TYR B N 1
ATOM 2613 C CA . TYR B 1 114 ? 57.292 96.764 30.298 1.00 21.07 65 TYR B CA 1
ATOM 2614 C C . TYR B 1 114 ? 58.100 97.980 30.733 1.00 21.35 65 TYR B C 1
ATOM 2615 O O . TYR B 1 114 ? 57.578 98.884 31.392 1.00 22.04 65 TYR B O 1
ATOM 2624 N N . ASP B 1 115 ? 59.375 97.993 30.358 1.00 19.69 66 ASP B N 1
ATOM 2625 C CA A ASP B 1 115 ? 60.305 99.070 30.692 0.53 21.21 66 ASP B CA 1
ATOM 2626 C CA B ASP B 1 115 ? 60.300 99.073 30.697 0.47 21.18 66 ASP B CA 1
ATOM 2627 C C . ASP B 1 115 ? 60.657 99.802 29.404 1.00 20.79 66 ASP B C 1
ATOM 2628 O O . ASP B 1 115 ? 61.445 99.302 28.597 1.00 25.26 66 ASP B O 1
ATOM 2637 N N . GLY B 1 116 ? 60.067 100.978 29.214 1.00 18.89 67 GLY B N 1
ATOM 2638 C CA . GLY B 1 116 ? 60.286 101.773 28.019 1.00 18.36 67 GLY B CA 1
ATOM 2639 C C . GLY B 1 116 ? 58.970 102.187 27.391 1.00 16.54 67 GLY B C 1
ATOM 2640 O O . GLY B 1 116 ? 58.214 101.335 26.915 1.00 17.09 67 GLY B O 1
ATOM 2641 N N . TRP B 1 117 ? 58.685 103.489 27.390 1.00 15.32 68 TRP B N 1
ATOM 2642 C CA . TRP B 1 117 ? 57.397 104.003 26.944 1.00 14.39 68 TRP B CA 1
ATOM 2643 C C . TRP B 1 117 ? 57.335 104.045 25.422 1.00 13.83 68 TRP B C 1
ATOM 2644 O O . TRP B 1 117 ? 58.360 104.160 24.745 1.00 13.86 68 TRP B O 1
ATOM 2655 N N . ILE B 1 118 ? 56.117 103.954 24.876 1.00 14.61 69 ILE B N 1
ATOM 2656 C CA . ILE B 1 118 ? 56.005 103.995 23.418 1.00 16.54 69 ILE B CA 1
ATOM 2657 C C . ILE B 1 118 ? 56.439 105.353 22.881 1.00 15.86 69 ILE B C 1
ATOM 2658 O O . ILE B 1 118 ? 56.808 105.461 21.704 1.00 15.09 69 ILE B O 1
ATOM 2663 N N . GLY B 1 119 ? 56.423 106.394 23.720 1.00 13.66 70 GLY B N 1
ATOM 2664 C CA . GLY B 1 119 ? 56.965 107.686 23.344 1.00 13.46 70 GLY B CA 1
ATOM 2665 C C . GLY B 1 119 ? 58.240 108.046 24.090 1.00 14.83 70 GLY B C 1
ATOM 2666 O O . GLY B 1 119 ? 58.537 109.228 24.282 1.00 15.33 70 GLY B O 1
ATOM 2667 N N . ASP B 1 120 ? 59.009 107.037 24.499 1.00 14.81 71 ASP B N 1
ATOM 2668 C CA . ASP B 1 120 ? 60.176 107.273 25.343 1.00 14.85 71 ASP B CA 1
ATOM 2669 C C . ASP B 1 120 ? 61.158 108.241 24.694 1.00 14.85 71 ASP B C 1
ATOM 2670 O O . ASP B 1 120 ? 61.404 108.187 23.487 1.00 14.67 71 ASP B O 1
ATOM 2675 N N . PHE B 1 121 ? 61.731 109.123 25.523 1.00 15.63 72 PHE B N 1
ATOM 2676 C CA . PHE B 1 121 ? 62.798 110.010 25.060 1.00 16.58 72 PHE B CA 1
ATOM 2677 C C . PHE B 1 121 ? 64.031 109.231 24.599 1.00 15.13 72 PHE B C 1
ATOM 2678 O O . PHE B 1 121 ? 64.782 109.722 23.755 1.00 14.47 72 PHE B O 1
ATOM 2686 N N . ILE B 1 122 ? 64.294 108.062 25.192 1.00 13.44 73 ILE B N 1
ATOM 2687 C CA . ILE B 1 122 ? 65.485 107.263 24.896 1.00 15.87 73 ILE B CA 1
ATOM 2688 C C . ILE B 1 122 ? 65.107 106.179 23.899 1.00 15.02 73 ILE B C 1
ATOM 2689 O O . ILE B 1 122 ? 64.295 105.300 24.209 1.00 16.37 73 ILE B O 1
ATOM 2694 N N . GLU B 1 123 ? 65.735 106.205 22.722 1.00 14.12 74 GLU B N 1
ATOM 2695 C CA . GLU B 1 123 ? 65.310 105.307 21.655 1.00 17.02 74 GLU B CA 1
ATOM 2696 C C . GLU B 1 123 ? 65.459 103.841 22.047 1.00 15.32 74 GLU B C 1
ATOM 2697 O O . GLU B 1 123 ? 64.564 103.031 21.780 1.00 15.27 74 GLU B O 1
ATOM 2703 N N . GLU B 1 124 ? 66.576 103.475 22.683 1.00 13.59 75 GLU B N 1
ATOM 2704 C CA . GLU B 1 124 ? 66.763 102.079 23.060 1.00 13.65 75 GLU B CA 1
ATOM 2705 C C . GLU B 1 124 ? 65.657 101.619 24.003 1.00 15.54 75 GLU B C 1
ATOM 2706 O O . GLU B 1 124 ? 65.190 100.476 23.913 1.00 15.50 75 GLU B O 1
ATOM 2712 N N . ARG B 1 125 ? 65.228 102.494 24.920 1.00 13.73 76 ARG B N 1
ATOM 2713 C CA . ARG B 1 125 ? 64.144 102.140 25.836 1.00 13.95 76 ARG B CA 1
ATOM 2714 C C . ARG B 1 125 ? 62.822 101.977 25.093 1.00 15.87 76 ARG B C 1
ATOM 2715 O O . ARG B 1 125 ? 62.069 101.029 25.355 1.00 14.15 76 ARG B O 1
ATOM 2723 N N . ARG B 1 126 ? 62.519 102.889 24.166 1.00 13.77 77 ARG B N 1
ATOM 2724 C CA . ARG B 1 126 ? 61.299 102.740 23.374 1.00 15.59 77 ARG B CA 1
ATOM 2725 C C . ARG B 1 126 ? 61.272 101.395 22.659 1.00 15.76 77 ARG B C 1
ATOM 2726 O O . ARG B 1 126 ? 60.262 100.682 22.687 1.00 15.12 77 ARG B O 1
ATOM 2734 N N . LEU B 1 127 ? 62.381 101.037 22.012 1.00 14.97 78 LEU B N 1
ATOM 2735 C CA . LEU B 1 127 ? 62.438 99.800 21.239 1.00 16.76 78 LEU B CA 1
ATOM 2736 C C . LEU B 1 127 ? 62.369 98.577 22.141 1.00 17.86 78 LEU B C 1
ATOM 2737 O O . LEU B 1 127 ? 61.688 97.603 21.814 1.00 17.68 78 LEU B O 1
ATOM 2742 N N . ASN B 1 128 ? 63.070 98.598 23.278 1.00 15.44 79 ASN B N 1
ATOM 2743 C CA . ASN B 1 128 ? 62.937 97.488 24.217 1.00 15.36 79 ASN B CA 1
ATOM 2744 C C . ASN B 1 128 ? 61.503 97.369 24.725 1.00 18.05 79 ASN B C 1
ATOM 2745 O O . ASN B 1 128 ? 60.981 96.259 24.878 1.00 18.48 79 ASN B O 1
ATOM 2750 N N . GLY B 1 129 ? 60.852 98.502 24.995 1.00 16.46 80 GLY B N 1
ATOM 2751 C CA . GLY B 1 129 ? 59.464 98.447 25.432 1.00 16.29 80 GLY B CA 1
ATOM 2752 C C . GLY B 1 129 ? 58.561 97.784 24.404 1.00 17.23 80 GLY B C 1
ATOM 2753 O O . GLY B 1 129 ? 57.676 96.995 24.757 1.00 16.94 80 GLY B O 1
ATOM 2754 N N . LEU B 1 130 ? 58.782 98.079 23.117 1.00 16.03 81 LEU B N 1
ATOM 2755 C CA . LEU B 1 130 ? 57.956 97.468 22.076 1.00 16.10 81 LEU B CA 1
ATOM 2756 C C . LEU B 1 130 ? 58.106 95.952 22.070 1.00 16.39 81 LEU B C 1
ATOM 2757 O O . LEU B 1 130 ? 57.118 95.226 21.896 1.00 17.63 81 LEU B O 1
ATOM 2762 N N . LYS B 1 131 ? 59.336 95.454 22.259 1.00 16.48 82 LYS B N 1
ATOM 2763 C CA . LYS B 1 131 ? 59.550 94.010 22.312 1.00 19.42 82 LYS B CA 1
ATOM 2764 C C . LYS B 1 131 ? 58.815 93.392 23.493 1.00 16.95 82 LYS B C 1
ATOM 2765 O O . LYS B 1 131 ? 58.226 92.311 23.378 1.00 20.05 82 LYS B O 1
ATOM 2771 N N . GLN B 1 132 ? 58.834 94.069 24.638 1.00 16.66 83 GLN B N 1
ATOM 2772 C CA . GLN B 1 132 ? 58.122 93.561 25.805 1.00 19.01 83 GLN B CA 1
ATOM 2773 C C . GLN B 1 132 ? 56.609 93.649 25.611 1.00 19.67 83 GLN B C 1
ATOM 2774 O O . GLN B 1 132 ? 55.873 92.722 25.974 1.00 19.07 83 GLN B O 1
ATOM 2780 N N . ILE B 1 133 ? 56.122 94.747 25.025 1.00 18.75 84 ILE B N 1
ATOM 2781 C CA . ILE B 1 133 ? 54.686 94.859 24.773 1.00 15.87 84 ILE B CA 1
ATOM 2782 C C . ILE B 1 133 ? 54.232 93.775 23.793 1.00 16.31 84 ILE B C 1
ATOM 2783 O O . ILE B 1 133 ? 53.135 93.214 23.929 1.00 16.71 84 ILE B O 1
ATOM 2788 N N . GLU B 1 134 ? 55.062 93.459 22.797 1.00 17.66 85 GLU B N 1
ATOM 2789 C CA . GLU B 1 134 ? 54.720 92.362 21.895 1.00 19.46 85 GLU B CA 1
ATOM 2790 C C . GLU B 1 134 ? 54.520 91.064 22.667 1.00 23.35 85 GLU B C 1
ATOM 2791 O O . GLU B 1 134 ? 53.554 90.330 22.428 1.00 22.49 85 GLU B O 1
ATOM 2797 N N . ARG B 1 135 ? 55.429 90.758 23.598 1.00 17.29 86 ARG B N 1
ATOM 2798 C CA . ARG B 1 135 ? 55.270 89.532 24.376 1.00 18.97 86 ARG B CA 1
ATOM 2799 C C . ARG B 1 135 ? 54.001 89.572 25.214 1.00 20.89 86 ARG B C 1
ATOM 2800 O O . ARG B 1 135 ? 53.334 88.545 25.388 1.00 19.35 86 ARG B O 1
ATOM 2808 N N . ILE B 1 136 ? 53.656 90.747 25.750 1.00 18.97 87 ILE B N 1
ATOM 2809 C CA . ILE B 1 136 ? 52.424 90.864 26.525 1.00 18.92 87 ILE B CA 1
ATOM 2810 C C . ILE B 1 136 ? 51.205 90.630 25.636 1.00 22.43 87 ILE B C 1
ATOM 2811 O O . ILE B 1 136 ? 50.249 89.958 26.042 1.00 21.42 87 ILE B O 1
ATOM 2816 N N . LEU B 1 137 ? 51.217 91.171 24.411 1.00 18.94 88 LEU B N 1
ATOM 2817 C CA . LEU B 1 137 ? 50.090 90.959 23.508 1.00 19.02 88 LEU B CA 1
ATOM 2818 C C . LEU B 1 137 ? 49.960 89.487 23.126 1.00 21.20 88 LEU B C 1
ATOM 2819 O O . LEU B 1 137 ? 48.844 88.975 22.974 1.00 22.91 88 LEU B O 1
ATOM 2824 N N . GLU B 1 138 ? 51.091 88.792 22.963 1.00 22.08 89 GLU B N 1
ATOM 2825 C CA . GLU B 1 138 ? 51.041 87.355 22.703 1.00 22.28 89 GLU B CA 1
ATOM 2826 C C . GLU B 1 138 ? 50.431 86.614 23.885 1.00 20.69 89 GLU B C 1
ATOM 2827 O O . GLU B 1 138 ? 49.582 85.730 23.709 1.00 22.24 89 GLU B O 1
ATOM 2833 N N . ALA B 1 139 ? 50.861 86.963 25.099 1.00 22.98 90 ALA B N 1
ATOM 2834 C CA . ALA B 1 139 ? 50.321 86.331 26.297 1.00 22.84 90 ALA B CA 1
ATOM 2835 C C . ALA B 1 139 ? 48.823 86.583 26.426 1.00 24.77 90 ALA B C 1
ATOM 2836 O O . ALA B 1 139 ? 48.063 85.680 26.794 1.00 24.97 90 ALA B O 1
ATOM 2838 N N . LEU B 1 140 ? 48.379 87.803 26.111 1.00 22.40 91 LEU B N 1
ATOM 2839 C CA . LEU B 1 140 ? 46.951 88.107 26.158 1.00 22.83 91 LEU B CA 1
ATOM 2840 C C . LEU B 1 140 ? 46.162 87.221 25.203 1.00 27.54 91 LEU B C 1
ATOM 2841 O O . LEU B 1 140 ? 45.082 86.729 25.551 1.00 22.99 91 LEU B O 1
ATOM 2846 N N . ALA B 1 141 ? 46.666 87.032 23.979 1.00 24.47 92 ALA B N 1
ATOM 2847 C CA . ALA B 1 141 ? 45.964 86.170 23.035 1.00 24.26 92 ALA B CA 1
ATOM 2848 C C . ALA B 1 141 ? 45.843 84.755 23.585 1.00 23.12 92 ALA B C 1
ATOM 2849 O O . ALA B 1 141 ? 44.804 84.109 23.429 1.00 27.12 92 ALA B O 1
ATOM 2851 N N . GLU B 1 142 ? 46.880 84.274 24.271 1.00 21.76 93 GLU B N 1
ATOM 2852 C CA . GLU B 1 142 ? 46.862 82.913 24.795 1.00 27.09 93 GLU B CA 1
ATOM 2853 C C . GLU B 1 142 ? 45.862 82.735 25.932 1.00 27.51 93 GLU B C 1
ATOM 2854 O O . GLU B 1 142 ? 45.378 81.619 26.148 1.00 29.36 93 GLU B O 1
ATOM 2860 N N . VAL B 1 143 ? 45.532 83.796 26.668 1.00 24.77 94 VAL B N 1
ATOM 2861 C CA . VAL B 1 143 ? 44.602 83.666 27.788 1.00 27.91 94 VAL B CA 1
ATOM 2862 C C . VAL B 1 143 ? 43.252 84.280 27.488 1.00 26.55 94 VAL B C 1
ATOM 2863 O O . VAL B 1 143 ? 42.384 84.289 28.365 1.00 28.58 94 VAL B O 1
ATOM 2867 N N . GLY B 1 144 ? 43.040 84.791 26.282 1.00 26.89 95 GLY B N 1
ATOM 2868 C CA . GLY B 1 144 ? 41.761 85.363 25.927 1.00 26.04 95 GLY B CA 1
ATOM 2869 C C . GLY B 1 144 ? 41.560 86.811 26.307 1.00 29.09 95 GLY B C 1
ATOM 2870 O O . GLY B 1 144 ? 40.428 87.297 26.224 1.00 30.49 95 GLY B O 1
ATOM 2871 N N . GLY B 1 145 ? 42.614 87.520 26.718 1.00 23.51 96 GLY B N 1
ATOM 2872 C CA . GLY B 1 145 ? 42.495 88.944 26.953 1.00 27.02 96 GLY B CA 1
ATOM 2873 C C . GLY B 1 145 ? 42.382 89.729 25.660 1.00 26.69 96 GLY B C 1
ATOM 2874 O O . GLY B 1 145 ? 42.822 89.298 24.593 1.00 27.26 96 GLY B O 1
ATOM 2875 N N . LYS B 1 146 ? 41.776 90.914 25.755 1.00 23.40 97 LYS B N 1
ATOM 2876 C CA . LYS B 1 146 ? 41.490 91.703 24.558 1.00 23.58 97 LYS B CA 1
ATOM 2877 C C . LYS B 1 146 ? 42.653 92.582 24.107 1.00 23.55 97 LYS B C 1
ATOM 2878 O O . LYS B 1 146 ? 42.851 92.761 22.901 1.00 20.89 97 LYS B O 1
ATOM 2884 N N . GLY B 1 147 ? 43.427 93.144 25.026 1.00 23.48 98 GLY B N 1
ATOM 2885 C CA . GLY B 1 147 ? 44.483 94.042 24.593 1.00 20.26 98 GLY B CA 1
ATOM 2886 C C . GLY B 1 147 ? 45.221 94.647 25.770 1.00 21.22 98 GLY B C 1
ATOM 2887 O O . GLY B 1 147 ? 44.969 94.318 26.935 1.00 19.82 98 GLY B O 1
ATOM 2888 N N . ILE B 1 148 ? 46.159 95.534 25.444 1.00 19.02 99 ILE B N 1
ATOM 2889 C CA . ILE B 1 148 ? 47.021 96.162 26.443 1.00 19.61 99 ILE B CA 1
ATOM 2890 C C . ILE B 1 148 ? 46.719 97.652 26.502 1.00 17.39 99 ILE B C 1
ATOM 2891 O O . ILE B 1 148 ? 46.505 98.303 25.471 1.00 19.71 99 ILE B O 1
ATOM 2896 N N . VAL B 1 149 ? 46.696 98.187 27.720 1.00 17.21 100 VAL B N 1
ATOM 2897 C CA . VAL B 1 149 ? 46.516 99.613 27.953 1.00 16.97 100 VAL B CA 1
ATOM 2898 C C . VAL B 1 149 ? 47.896 100.252 28.048 1.00 18.80 100 VAL B C 1
ATOM 2899 O O . VAL B 1 149 ? 48.704 99.840 28.887 1.00 20.49 100 VAL B O 1
ATOM 2903 N N . VAL B 1 150 ? 48.172 101.246 27.201 1.00 16.33 101 VAL B N 1
ATOM 2904 C CA . VAL B 1 150 ? 49.440 101.977 27.287 1.00 15.82 101 VAL B CA 1
ATOM 2905 C C . VAL B 1 150 ? 49.211 103.481 27.161 1.00 16.75 101 VAL B C 1
ATOM 2906 O O . VAL B 1 150 ? 48.385 103.928 26.349 1.00 17.85 101 VAL B O 1
ATOM 2910 N N . PRO B 1 151 ? 49.909 104.295 27.947 1.00 17.01 102 PRO B N 1
ATOM 2911 C CA . PRO B 1 151 ? 49.972 105.730 27.678 1.00 15.05 102 PRO B CA 1
ATOM 2912 C C . PRO B 1 151 ? 51.146 105.999 26.743 1.00 15.31 102 PRO B C 1
ATOM 2913 O O . PRO B 1 151 ? 51.941 105.110 26.445 1.00 15.42 102 PRO B O 1
ATOM 2917 N N . ALA B 1 152 ? 51.254 107.252 26.302 1.00 14.59 103 ALA B N 1
ATOM 2918 C CA . ALA B 1 152 ? 52.457 107.636 25.570 1.00 15.21 103 ALA B CA 1
ATOM 2919 C C . ALA B 1 152 ? 53.686 107.496 26.461 1.00 15.16 103 ALA B C 1
ATOM 2920 O O . ALA B 1 152 ? 54.751 107.069 26.005 1.00 15.33 103 ALA B O 1
ATOM 2922 N N . ALA B 1 153 ? 53.541 107.831 27.740 1.00 13.84 104 ALA B N 1
ATOM 2923 C CA . ALA B 1 153 ? 54.578 107.722 28.765 1.00 13.53 104 ALA B CA 1
ATOM 2924 C C . ALA B 1 153 ? 53.925 108.085 30.089 1.00 14.89 104 ALA B C 1
ATOM 2925 O O . ALA B 1 153 ? 52.850 108.694 30.106 1.00 15.71 104 ALA B O 1
ATOM 2927 N N . TRP B 1 154 ? 54.573 107.697 31.191 1.00 14.13 105 TRP B N 1
ATOM 2928 C CA . TRP B 1 154 ? 54.201 108.150 32.529 1.00 15.35 105 TRP B CA 1
ATOM 2929 C C . TRP B 1 154 ? 55.444 108.602 33.289 1.00 15.27 105 TRP B C 1
ATOM 2930 O O . TRP B 1 154 ? 56.484 107.933 33.247 1.00 15.96 105 TRP B O 1
ATOM 2941 N N . GLY B 1 155 ? 55.331 109.722 34.006 1.00 14.37 106 GLY B N 1
ATOM 2942 C CA . GLY B 1 155 ? 56.383 110.128 34.929 1.00 13.77 106 GLY B CA 1
ATOM 2943 C C . GLY B 1 155 ? 57.703 110.500 34.293 1.00 17.55 106 GLY B C 1
ATOM 2944 O O . GLY B 1 155 ? 58.700 110.644 35.008 1.00 17.69 106 GLY B O 1
ATOM 2945 N N . MET B 1 156 ? 57.730 110.655 32.970 1.00 12.91 107 MET B N 1
ATOM 2946 C CA . MET B 1 156 ? 58.888 111.010 32.158 1.00 12.87 107 MET B CA 1
ATOM 2947 C C . MET B 1 156 ? 59.041 112.519 32.006 1.00 15.25 107 MET B C 1
ATOM 2948 O O . MET B 1 156 ? 60.149 113.053 32.141 1.00 15.68 107 MET B O 1
ATOM 2953 N N . PHE B 1 157 ? 57.953 113.207 31.679 1.00 13.84 108 PHE B N 1
ATOM 2954 C CA . PHE B 1 157 ? 58.024 114.640 31.445 1.00 16.36 108 PHE B CA 1
ATOM 2955 C C . PHE B 1 157 ? 56.628 115.243 31.545 1.00 17.33 108 PHE B C 1
ATOM 2956 O O . PHE B 1 157 ? 55.629 114.595 31.224 1.00 15.93 108 PHE B O 1
ATOM 2964 N N . THR B 1 158 ? 56.577 116.493 31.996 1.00 16.25 109 THR B N 1
ATOM 2965 C CA . THR B 1 158 ? 55.360 117.291 31.957 1.00 14.20 109 THR B CA 1
ATOM 2966 C C . THR B 1 158 ? 55.726 118.737 31.653 1.00 15.46 109 THR B C 1
ATOM 2967 O O . THR B 1 158 ? 56.728 119.249 32.160 1.00 16.29 109 THR B O 1
ATOM 2971 N N . PHE B 1 159 ? 54.910 119.399 30.831 1.00 14.40 110 PHE B N 1
ATOM 2972 C CA . PHE B 1 159 ? 55.115 120.824 30.588 1.00 13.32 110 PHE B CA 1
ATOM 2973 C C . PHE B 1 159 ? 54.808 121.679 31.810 1.00 18.34 110 PHE B C 1
ATOM 2974 O O . PHE B 1 159 ? 55.185 122.855 31.833 1.00 16.77 110 PHE B O 1
ATOM 2982 N N . ARG B 1 160 ? 54.130 121.126 32.808 1.00 13.58 111 ARG B N 1
ATOM 2983 C CA . ARG B 1 160 ? 53.533 121.924 33.869 1.00 13.67 111 ARG B CA 1
ATOM 2984 C C . ARG B 1 160 ? 54.353 121.964 35.148 1.00 16.15 111 ARG B C 1
ATOM 2985 O O . ARG B 1 160 ? 53.953 122.655 36.089 1.00 15.75 111 ARG B O 1
ATOM 2993 N N . LEU B 1 161 ? 55.467 121.244 35.217 1.00 13.93 112 LEU B N 1
ATOM 2994 C CA . LEU B 1 161 ? 56.336 121.234 36.392 1.00 16.77 112 LEU B CA 1
ATOM 2995 C C . LEU B 1 161 ? 57.783 121.268 35.925 1.00 16.43 112 LEU B C 1
ATOM 2996 O O . LEU B 1 161 ? 58.089 120.775 34.836 1.00 16.78 112 LEU B O 1
ATOM 3001 N N . PRO B 1 162 ? 58.693 121.827 36.721 1.00 17.19 113 PRO B N 1
ATOM 3002 C CA . PRO B 1 162 ? 60.106 121.901 36.298 1.00 16.37 113 PRO B CA 1
ATOM 3003 C C . PRO B 1 162 ? 60.693 120.514 36.108 1.00 20.51 113 PRO B C 1
ATOM 3004 O O . PRO B 1 162 ? 60.359 119.587 36.858 1.00 19.54 113 PRO B O 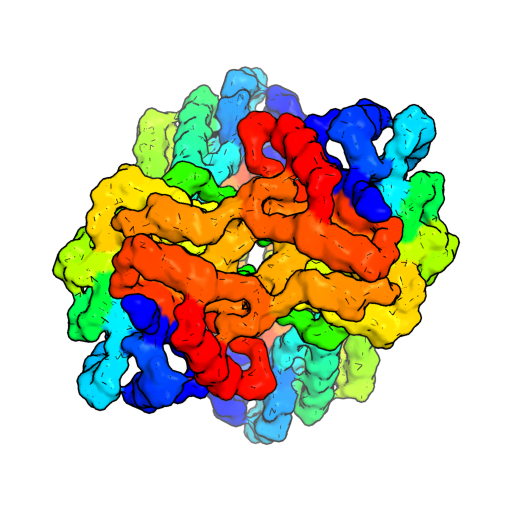1
ATOM 3008 N N . PRO B 1 163 ? 61.569 120.319 35.105 1.00 21.11 114 PRO B N 1
ATOM 3009 C CA . PRO B 1 163 ? 62.021 121.323 34.138 1.00 21.51 114 PRO B CA 1
ATOM 3010 C C . PRO B 1 163 ? 60.941 121.656 33.119 1.00 18.24 114 PRO B C 1
ATOM 3011 O O . PRO B 1 163 ? 60.254 120.749 32.639 1.00 17.45 114 PRO B O 1
ATOM 3015 N N . MET B 1 164 ? 60.797 122.943 32.796 1.00 16.05 115 MET B N 1
ATOM 3016 C CA . MET B 1 164 ? 59.682 123.388 31.976 1.00 19.13 115 MET B CA 1
ATOM 3017 C C . MET B 1 164 ? 59.897 123.147 30.481 1.00 20.36 115 MET B C 1
ATOM 3018 O O . MET B 1 164 ? 58.914 123.130 29.730 1.00 20.21 115 MET B O 1
ATOM 3023 N N . THR B 1 165 ? 61.136 122.952 30.033 1.00 19.86 116 THR B N 1
ATOM 3024 C CA . THR B 1 165 ? 61.434 122.838 28.607 1.00 19.86 116 THR B CA 1
ATOM 3025 C C . THR B 1 165 ? 61.626 121.378 28.218 1.00 15.42 116 THR B C 1
ATOM 3026 O O . THR B 1 165 ? 62.443 120.675 28.816 1.00 17.80 116 THR B O 1
ATOM 3030 N N . SER B 1 166 ? 60.878 120.925 27.217 1.00 15.78 117 SER B N 1
ATOM 3031 C CA . SER B 1 166 ? 61.035 119.549 26.768 1.00 17.54 117 SER B CA 1
ATOM 3032 C C . SER B 1 166 ? 62.322 119.405 25.958 1.00 16.52 117 SER B C 1
ATOM 3033 O O . SER B 1 166 ? 62.687 120.309 25.204 1.00 17.47 117 SER B O 1
ATOM 3036 N N . PRO B 1 167 ? 63.031 118.285 26.092 1.00 15.72 118 PRO B N 1
ATOM 3037 C CA . PRO B 1 167 ? 64.241 118.075 25.284 1.00 15.26 118 PRO B CA 1
ATOM 3038 C C . PRO B 1 167 ? 63.953 117.679 23.843 1.00 17.68 118 PRO B C 1
ATOM 3039 O O . PRO B 1 167 ? 64.896 117.593 23.046 1.00 17.13 118 PRO B O 1
ATOM 3043 N N . ARG B 1 168 ? 62.691 117.447 23.485 1.00 16.00 119 ARG B N 1
ATOM 3044 C CA . ARG B 1 168 ? 62.300 116.973 22.163 1.00 16.59 119 ARG B CA 1
ATOM 3045 C C . ARG B 1 168 ? 61.174 117.859 21.649 1.00 19.65 119 ARG B C 1
ATOM 3046 O O . ARG B 1 168 ? 60.332 118.315 22.429 1.00 18.28 119 ARG B O 1
ATOM 3054 N N . SER B 1 169 ? 61.184 118.129 20.345 1.00 18.89 120 SER B N 1
ATOM 3055 C CA . SER B 1 169 ? 60.134 118.918 19.719 1.00 20.04 120 SER B CA 1
ATOM 3056 C C . SER B 1 169 ? 58.808 118.159 19.708 1.00 17.43 120 SER B C 1
ATOM 3057 O O . SER B 1 169 ? 58.758 116.938 19.880 1.00 17.43 120 SER B O 1
ATOM 3060 N N . LEU B 1 170 ? 57.722 118.907 19.478 1.00 16.20 121 LEU B N 1
ATOM 3061 C CA . LEU B 1 170 ? 56.409 118.273 19.362 1.00 19.89 121 LEU B CA 1
ATOM 3062 C C . LEU B 1 170 ? 56.376 117.298 18.195 1.00 18.77 121 LEU B C 1
ATOM 3063 O O . LEU B 1 170 ? 55.823 116.198 18.308 1.00 19.35 121 LEU B O 1
ATOM 3068 N N . ASP B 1 171 ? 56.970 117.682 17.065 1.00 17.38 122 ASP B N 1
ATOM 3069 C CA . ASP B 1 171 ? 57.011 116.776 15.920 1.00 18.74 122 ASP B CA 1
ATOM 3070 C C . ASP B 1 171 ? 57.805 115.522 16.250 1.00 18.99 122 ASP B C 1
ATOM 3071 O O . ASP B 1 171 ? 57.446 114.421 15.813 1.00 19.71 122 ASP B O 1
ATOM 3076 N N . GLY B 1 172 ? 58.880 115.670 17.033 1.00 15.43 123 GLY B N 1
ATOM 3077 C CA . GLY B 1 172 ? 59.627 114.505 17.479 1.00 19.30 123 GLY B CA 1
ATOM 3078 C C . GLY B 1 172 ? 58.805 113.577 18.358 1.00 17.94 123 GLY B C 1
ATOM 3079 O O . GLY B 1 172 ? 58.869 112.354 18.200 1.00 18.20 123 GLY B O 1
ATOM 3080 N N . ASP B 1 173 ? 58.041 114.140 19.312 1.00 16.86 124 ASP B N 1
ATOM 3081 C CA . ASP B 1 173 ? 57.084 113.334 20.079 1.00 16.11 124 ASP B CA 1
ATOM 3082 C C . ASP B 1 173 ? 56.177 112.544 19.146 1.00 16.88 124 ASP B C 1
ATOM 3083 O O . ASP B 1 173 ? 56.007 111.328 19.293 1.00 15.19 124 ASP B O 1
ATOM 3088 N N . ARG B 1 174 ? 55.546 113.247 18.200 1.00 14.57 125 ARG B N 1
ATOM 3089 C CA . ARG B 1 174 ? 54.551 112.622 17.337 1.00 17.26 125 ARG B CA 1
ATOM 3090 C C . ARG B 1 174 ? 55.171 111.524 16.495 1.00 18.65 125 ARG B C 1
ATOM 3091 O O . ARG B 1 174 ? 54.543 110.483 16.265 1.00 17.91 125 ARG B O 1
ATOM 3099 N N . LYS B 1 175 ? 56.406 111.731 16.028 1.00 17.76 126 LYS B N 1
ATOM 3100 C CA . LYS B 1 175 ? 57.027 110.728 15.169 1.00 17.64 126 LYS B CA 1
ATOM 3101 C C . LYS B 1 175 ? 57.327 109.451 15.941 1.00 15.39 126 LYS B C 1
ATOM 3102 O O . LYS B 1 175 ? 57.142 108.343 15.419 1.00 15.97 126 LYS B O 1
ATOM 3108 N N . MET B 1 176 ? 57.784 109.587 17.187 1.00 15.43 127 MET B N 1
ATOM 3109 C CA . MET B 1 176 ? 58.134 108.417 17.981 1.00 16.08 127 MET B CA 1
ATOM 3110 C C . MET B 1 176 ? 56.887 107.646 18.408 1.00 15.90 127 MET B C 1
ATOM 3111 O O . MET B 1 176 ? 56.841 106.416 18.291 1.00 15.18 127 MET B O 1
ATOM 3116 N N . VAL B 1 177 ? 55.869 108.347 18.920 1.00 14.15 128 VAL B N 1
ATOM 3117 C CA . VAL B 1 177 ? 54.625 107.671 19.289 1.00 15.29 128 VAL B CA 1
ATOM 3118 C C . VAL B 1 177 ? 54.001 107.004 18.065 1.00 16.83 128 VAL B C 1
ATOM 3119 O O . VAL B 1 177 ? 53.557 105.852 18.121 1.00 15.97 128 VAL B O 1
ATOM 3123 N N . SER B 1 178 ? 53.956 107.720 16.941 1.00 16.88 129 SER B N 1
ATOM 3124 C CA . SER B 1 178 ? 53.342 107.143 15.743 1.00 17.16 129 SER B CA 1
ATOM 3125 C C . SER B 1 178 ? 54.093 105.904 15.274 1.00 17.27 129 SER B C 1
ATOM 3126 O O . SER B 1 178 ? 53.473 104.907 14.885 1.00 18.55 129 SER B O 1
ATOM 3129 N N . ASP B 1 179 ? 55.428 105.952 15.279 1.00 16.95 130 ASP B N 1
ATOM 3130 C CA . ASP B 1 179 ? 56.193 104.782 14.862 1.00 16.49 130 ASP B CA 1
ATOM 3131 C C . ASP B 1 179 ? 55.886 103.596 15.761 1.00 15.23 130 ASP B C 1
ATOM 3132 O O . ASP B 1 179 ? 55.651 102.478 15.286 1.00 15.87 130 ASP B O 1
ATOM 3137 N N . SER B 1 180 ? 55.867 103.836 17.074 1.00 15.68 131 SER B N 1
ATOM 3138 C CA . SER B 1 180 ? 55.550 102.785 18.031 1.00 15.65 131 SER B CA 1
ATOM 3139 C C . SER B 1 180 ? 54.184 102.178 17.736 1.00 15.81 131 SER B C 1
ATOM 3140 O O . SER B 1 180 ? 54.015 100.953 17.751 1.00 15.63 131 SER B O 1
ATOM 3143 N N . LEU B 1 181 ? 53.183 103.028 17.508 1.00 15.51 132 LEU B N 1
ATOM 3144 C CA . LEU B 1 181 ? 51.835 102.515 17.292 1.00 15.96 132 LEU B CA 1
ATOM 3145 C C . LEU B 1 181 ? 51.750 101.733 15.983 1.00 18.92 132 LEU B C 1
ATOM 3146 O O . LEU B 1 181 ? 51.035 100.728 15.903 1.00 17.55 132 LEU B O 1
ATOM 3151 N N . ARG B 1 182 ? 52.473 102.188 14.960 1.00 16.17 133 ARG B N 1
ATOM 3152 C CA . ARG B 1 182 ? 52.455 101.398 13.704 1.00 16.48 133 ARG B CA 1
ATOM 3153 C C . ARG B 1 182 ? 52.974 100.004 14.070 1.00 24.25 133 ARG B C 1
ATOM 3154 O O . ARG B 1 182 ? 52.251 98.984 13.884 1.00 32.19 133 ARG B O 1
ATOM 3162 N N . VAL B 1 183 ? 54.153 99.977 14.682 1.00 19.06 134 VAL B N 1
ATOM 3163 C CA . VAL B 1 183 ? 54.773 98.685 14.953 1.00 18.58 134 VAL B CA 1
ATOM 3164 C C . VAL B 1 183 ? 53.811 97.784 15.713 1.00 18.28 134 VAL B C 1
ATOM 3165 O O . VAL B 1 183 ? 53.630 96.609 15.372 1.00 20.36 134 VAL B O 1
ATOM 3169 N N . LEU B 1 184 ? 53.184 98.319 16.761 1.00 18.35 135 LEU B N 1
ATOM 3170 C CA . LEU B 1 184 ? 52.281 97.510 17.570 1.00 16.64 135 LEU B CA 1
ATOM 3171 C C . LEU B 1 184 ? 51.044 97.103 16.780 1.00 20.71 135 LEU B C 1
ATOM 3172 O O . LEU B 1 184 ? 50.508 96.013 16.994 1.00 19.90 135 LEU B O 1
ATOM 3177 N N . GLU B 1 185 ? 50.576 97.971 15.880 1.00 18.41 136 GLU B N 1
ATOM 3178 C CA . GLU B 1 185 ? 49.481 97.614 14.976 1.00 18.87 136 GLU B CA 1
ATOM 3179 C C . GLU B 1 185 ? 49.750 96.298 14.241 1.00 20.15 136 GLU B C 1
ATOM 3180 O O . GLU B 1 185 ? 48.841 95.474 14.075 1.00 23.59 136 GLU B O 1
ATOM 3186 N N . GLN B 1 186 ? 50.997 96.079 13.804 1.00 18.90 137 GLN B N 1
ATOM 3187 C CA . GLN B 1 186 ? 51.347 94.832 13.124 1.00 19.17 137 GLN B CA 1
ATOM 3188 C C . GLN B 1 186 ? 51.215 93.639 14.063 1.00 19.34 137 GLN B C 1
ATOM 3189 O O . GLN B 1 186 ? 50.678 92.591 13.679 1.00 20.98 137 GLN B O 1
ATOM 3195 N N . VAL B 1 187 ? 51.715 93.777 15.296 1.00 18.08 138 VAL B N 1
ATOM 3196 C CA . VAL B 1 187 ? 51.618 92.707 16.284 1.00 18.23 138 VAL B CA 1
ATOM 3197 C C . VAL B 1 187 ? 50.164 92.445 16.646 1.00 18.67 138 VAL B C 1
ATOM 3198 O O . VAL B 1 187 ? 49.743 91.290 16.788 1.00 19.08 138 VAL B O 1
ATOM 3202 N N . ALA B 1 188 ? 49.383 93.515 16.821 1.00 19.41 139 ALA B N 1
ATOM 3203 C CA . ALA B 1 188 ? 47.971 93.362 17.149 1.00 21.15 139 ALA B CA 1
ATOM 3204 C C . ALA B 1 188 ? 47.233 92.623 16.041 1.00 21.25 139 ALA B C 1
ATOM 3205 O O . ALA B 1 188 ? 46.395 91.756 16.314 1.00 24.91 139 ALA B O 1
ATOM 3207 N N . ALA B 1 189 ? 47.528 92.955 14.783 1.00 21.44 140 ALA B N 1
ATOM 3208 C CA . ALA B 1 189 ? 46.915 92.230 13.675 1.00 21.82 140 ALA B CA 1
ATOM 3209 C C . ALA B 1 189 ? 47.285 90.749 13.714 1.00 22.73 140 ALA B C 1
ATOM 3210 O O . ALA B 1 189 ? 46.425 89.889 13.509 1.00 23.20 140 ALA B O 1
ATOM 3212 N N . ARG B 1 190 ? 48.546 90.427 14.008 1.00 19.89 141 ARG B N 1
ATOM 3213 C CA . ARG B 1 190 ? 48.938 89.018 14.032 1.00 20.16 141 ARG B CA 1
ATOM 3214 C C . ARG B 1 190 ? 48.259 88.254 15.165 1.00 21.56 141 ARG B C 1
ATOM 3215 O O . ARG B 1 190 ? 47.858 87.096 14.986 1.00 20.95 141 ARG B O 1
ATOM 3223 N N . THR B 1 191 ? 48.151 88.867 16.340 1.00 20.51 142 THR B N 1
ATOM 3224 C CA . THR B 1 191 ? 47.705 88.164 17.540 1.00 23.68 142 THR B CA 1
ATOM 3225 C C . THR B 1 191 ? 46.212 88.290 17.800 1.00 27.56 142 THR B C 1
ATOM 3226 O O . THR B 1 191 ? 45.713 87.654 18.735 1.00 23.37 142 THR B O 1
ATOM 3230 N N . GLY B 1 192 ? 45.495 89.094 17.020 1.00 22.75 143 GLY B N 1
ATOM 3231 C CA . GLY B 1 192 ? 44.087 89.320 17.285 1.00 23.73 143 GLY B CA 1
ATOM 3232 C C . GLY B 1 192 ? 43.800 90.120 18.542 1.00 26.93 143 GLY B C 1
ATOM 3233 O O . GLY B 1 192 ? 42.756 89.922 19.172 1.00 27.58 143 GLY B O 1
ATOM 3234 N N . THR B 1 193 ? 44.699 91.021 18.924 1.00 22.22 144 THR B N 1
ATOM 3235 C CA . THR B 1 193 ? 44.549 91.853 20.109 1.00 21.15 144 THR B CA 1
ATOM 3236 C C . THR B 1 193 ? 44.402 93.313 19.694 1.00 25.28 144 THR B C 1
ATOM 3237 O O . THR B 1 193 ? 44.447 93.661 18.507 1.00 26.38 144 THR B O 1
ATOM 3241 N N . VAL B 1 194 ? 44.236 94.176 20.698 1.00 19.57 145 VAL B N 1
ATOM 3242 C CA . VAL B 1 194 ? 44.056 95.609 20.510 1.00 21.15 145 VAL B CA 1
ATOM 3243 C C . VAL B 1 194 ? 45.053 96.329 21.407 1.00 21.46 145 VAL B C 1
ATOM 3244 O O . VAL B 1 194 ? 45.429 95.823 22.467 1.00 22.32 145 VAL B O 1
ATOM 3248 N N . VAL B 1 195 ? 45.506 97.497 20.973 1.00 20.77 146 VAL B N 1
ATOM 3249 C CA . VAL B 1 195 ? 46.237 98.413 21.840 1.00 18.39 146 VAL B CA 1
ATOM 3250 C C . VAL B 1 195 ? 45.272 99.517 22.247 1.00 19.59 146 VAL B C 1
ATOM 3251 O O . VAL B 1 195 ? 44.697 100.191 21.385 1.00 21.82 146 VAL B O 1
ATOM 3255 N N . TYR B 1 196 ? 45.079 99.690 23.557 1.00 18.92 147 TYR B N 1
ATOM 3256 C CA . TYR B 1 196 ? 44.225 100.742 24.102 1.00 18.57 147 TYR B CA 1
ATOM 3257 C C . TYR B 1 196 ? 45.122 101.902 24.510 1.00 17.43 147 TYR B C 1
ATOM 3258 O O . TYR B 1 196 ? 45.922 101.765 25.437 1.00 18.75 147 TYR B O 1
ATOM 3267 N N . LEU B 1 197 ? 44.998 103.024 23.802 1.00 17.27 148 LEU B N 1
ATOM 3268 C CA . LEU B 1 197 ? 45.860 104.185 23.989 1.00 16.80 148 LEU B CA 1
ATOM 3269 C C . LEU B 1 197 ? 45.220 105.113 25.013 1.00 16.80 148 LEU B C 1
ATOM 3270 O O . LEU B 1 197 ? 44.103 105.601 24.790 1.00 17.17 148 LEU B O 1
ATOM 3275 N N . GLU B 1 198 ? 45.933 105.370 26.122 1.00 16.43 149 GLU B N 1
ATOM 3276 C CA . GLU B 1 198 ? 45.367 106.087 27.264 1.00 16.45 149 GLU B CA 1
ATOM 3277 C C . GLU B 1 198 ? 45.897 107.505 27.365 1.00 16.11 149 GLU B C 1
ATOM 3278 O O . GLU B 1 198 ? 47.089 107.692 27.647 1.00 16.61 149 GLU B O 1
ATOM 3284 N N . PRO B 1 199 ? 45.056 108.522 27.196 1.00 16.32 150 PRO B N 1
ATOM 3285 C CA . PRO B 1 199 ? 45.446 109.872 27.608 1.00 16.05 150 PRO B CA 1
ATOM 3286 C C . PRO B 1 199 ? 45.597 109.929 29.120 1.00 15.88 150 PRO B C 1
ATOM 3287 O O . PRO B 1 199 ? 44.760 109.403 29.862 1.00 16.36 150 PRO B O 1
ATOM 3291 N N . LEU B 1 200 ? 46.682 110.554 29.574 1.00 15.45 151 LEU B N 1
ATOM 3292 C CA . LEU B 1 200 ? 46.887 110.817 30.993 1.00 15.85 151 LEU B CA 1
ATOM 3293 C C . LEU B 1 200 ? 46.818 112.318 31.238 1.00 17.11 151 LEU B C 1
ATOM 3294 O O . LEU B 1 200 ? 46.968 113.121 30.314 1.00 16.59 151 LEU B O 1
ATOM 3299 N N . ASN B 1 201 ? 46.607 112.704 32.498 1.00 15.19 152 ASN B N 1
ATOM 3300 C CA . ASN B 1 201 ? 46.552 114.134 32.760 1.00 15.15 152 ASN B CA 1
ATOM 3301 C C . ASN B 1 201 ? 47.920 114.772 32.499 1.00 16.45 152 ASN B C 1
ATOM 3302 O O . ASN B 1 201 ? 48.956 114.098 32.451 1.00 14.42 152 ASN B O 1
ATOM 3307 N N . ARG B 1 202 ? 47.891 116.095 32.295 1.00 14.85 153 ARG B N 1
ATOM 3308 C CA . ARG B 1 202 ? 49.056 116.886 31.912 1.00 15.15 153 ARG B CA 1
ATOM 3309 C C . ARG B 1 202 ? 50.264 116.715 32.838 1.00 16.78 153 ARG B C 1
ATOM 3310 O O . ARG B 1 202 ? 51.390 117.008 32.418 1.00 14.07 153 ARG B O 1
ATOM 3318 N N . TYR B 1 203 ? 50.061 116.305 34.095 1.00 14.59 154 TYR B N 1
ATOM 3319 C CA . TYR B 1 203 ? 51.196 116.159 35.005 1.00 14.00 154 TYR B CA 1
ATOM 3320 C C . TYR B 1 203 ? 51.920 114.842 34.806 1.00 14.55 154 TYR B C 1
ATOM 3321 O O . TYR B 1 203 ? 53.112 114.741 35.116 1.00 13.20 154 TYR B O 1
ATOM 3330 N N . GLN B 1 204 ? 51.208 113.819 34.340 1.00 13.72 155 GLN B N 1
ATOM 3331 C CA . GLN B 1 204 ? 51.792 112.502 34.146 1.00 13.62 155 GLN B CA 1
ATOM 3332 C C . GLN B 1 204 ? 52.408 112.306 32.764 1.00 13.53 155 GLN B C 1
ATOM 3333 O O . GLN B 1 204 ? 53.295 111.460 32.619 1.00 14.33 155 GLN B O 1
ATOM 3339 N N . ASP B 1 205 ? 51.977 113.070 31.763 1.00 13.66 156 ASP B N 1
ATOM 3340 C CA . ASP B 1 205 ? 52.433 112.890 30.389 1.00 13.63 156 ASP B CA 1
ATOM 3341 C C . ASP B 1 205 ? 52.192 114.189 29.641 1.00 15.77 156 ASP B C 1
ATOM 3342 O O . ASP B 1 205 ? 51.169 114.849 29.857 1.00 14.82 156 ASP B O 1
ATOM 3347 N N . HIS B 1 206 ? 53.140 114.567 28.782 1.00 14.49 157 HIS B N 1
ATOM 3348 C CA . HIS B 1 206 ? 52.988 115.780 27.991 1.00 18.38 157 HIS B CA 1
ATOM 3349 C C . HIS B 1 206 ? 52.367 115.533 26.621 1.00 18.00 157 HIS B C 1
ATOM 3350 O O . HIS B 1 206 ? 51.910 116.491 25.988 1.00 17.22 157 HIS B O 1
ATOM 3357 N N . MET B 1 207 ? 52.301 114.276 26.169 1.00 15.15 158 MET B N 1
ATOM 3358 C CA . MET B 1 207 ? 52.021 113.946 24.768 1.00 14.15 158 MET B CA 1
ATOM 3359 C C . MET B 1 207 ? 50.537 113.738 24.470 1.00 15.33 158 MET B C 1
ATOM 3360 O O . MET B 1 207 ? 50.055 114.186 23.419 1.00 17.00 158 MET B O 1
ATOM 3365 N N . ILE B 1 208 ? 49.805 113.044 25.341 1.00 14.95 159 ILE B N 1
ATOM 3366 C CA . ILE B 1 208 ? 48.414 112.662 25.078 1.00 15.18 159 ILE B CA 1
ATOM 3367 C C . ILE B 1 208 ? 47.610 112.917 26.356 1.00 17.83 159 ILE B C 1
ATOM 3368 O O . ILE B 1 208 ? 47.746 112.172 27.331 1.00 15.85 159 ILE B O 1
ATOM 3373 N N . ASN B 1 209 ? 46.785 113.967 26.356 1.00 15.99 160 ASN B N 1
ATOM 3374 C CA . ASN B 1 209 ? 46.035 114.346 27.549 1.00 16.77 160 ASN B CA 1
ATOM 3375 C C . ASN B 1 209 ? 44.523 114.214 27.403 1.00 16.66 160 ASN B C 1
ATOM 3376 O O . ASN B 1 209 ? 43.832 114.022 28.410 1.00 16.99 160 ASN B O 1
ATOM 3381 N N . THR B 1 210 ? 43.989 114.342 26.197 1.00 18.28 161 THR B N 1
ATOM 3382 C CA . THR B 1 210 ? 42.556 114.266 25.965 1.00 18.91 161 THR B CA 1
ATOM 3383 C C . THR B 1 210 ? 42.242 113.086 25.059 1.00 19.36 161 THR B C 1
ATOM 3384 O O . THR B 1 210 ? 43.107 112.596 24.327 1.00 19.10 161 THR B O 1
ATOM 3388 N N . LEU B 1 211 ? 40.976 112.650 25.092 1.00 17.79 162 LEU B N 1
ATOM 3389 C CA . LEU B 1 211 ? 40.538 111.636 24.133 1.00 20.02 162 LEU B CA 1
ATOM 3390 C C . LEU B 1 211 ? 40.824 112.080 22.704 1.00 21.84 162 LEU B C 1
ATOM 3391 O O . LEU B 1 211 ? 41.206 111.268 21.853 1.00 18.66 162 LEU B O 1
ATOM 3396 N N . ALA B 1 212 ? 40.656 113.373 22.422 1.00 22.44 163 ALA B N 1
ATOM 3397 C CA . ALA B 1 212 ? 40.895 113.865 21.069 1.00 22.04 163 ALA B CA 1
ATOM 3398 C C . ALA B 1 212 ? 42.366 113.754 20.671 1.00 20.00 163 ALA B C 1
ATOM 3399 O O . ALA B 1 212 ? 42.671 113.560 19.485 1.00 18.90 163 ALA B O 1
ATOM 3401 N N . ASP B 1 213 ? 43.291 113.882 21.634 1.00 20.69 164 ASP B N 1
ATOM 3402 C CA . ASP B 1 213 ? 44.707 113.636 21.341 1.00 19.17 164 ASP B CA 1
ATOM 3403 C C . ASP B 1 213 ? 44.921 112.200 20.880 1.00 20.19 164 ASP B C 1
ATOM 3404 O O . ASP B 1 213 ? 45.603 111.949 19.878 1.00 21.27 164 ASP B O 1
ATOM 3409 N N . ALA B 1 214 ? 44.366 111.241 21.621 1.00 17.52 165 ALA B N 1
ATOM 3410 C CA . ALA B 1 214 ? 44.507 109.840 21.237 1.00 20.18 165 ALA B CA 1
ATOM 3411 C C . ALA B 1 214 ? 43.839 109.577 19.891 1.00 21.66 165 ALA B C 1
ATOM 3412 O O . ALA B 1 214 ? 44.374 108.842 19.054 1.00 17.43 165 ALA B O 1
ATOM 3414 N N . ARG B 1 215 ? 42.671 110.180 19.669 1.00 20.09 166 ARG B N 1
ATOM 3415 C CA . ARG B 1 215 ? 41.993 110.044 18.383 1.00 20.58 166 ARG B CA 1
ATOM 3416 C C . ARG B 1 215 ? 42.868 110.527 17.234 1.00 24.04 166 ARG B C 1
ATOM 3417 O O . ARG B 1 215 ? 42.926 109.881 16.179 1.00 24.15 166 ARG B O 1
ATOM 3425 N N . ARG B 1 216 ? 43.497 111.678 17.446 1.00 18.26 167 ARG B N 1
ATOM 3426 C CA . ARG B 1 216 ? 44.391 112.143 16.366 1.00 19.05 167 ARG B CA 1
ATOM 3427 C C . ARG B 1 216 ? 45.274 110.949 15.999 1.00 24.29 167 ARG B C 1
ATOM 3428 O O . ARG B 1 216 ? 45.040 110.372 14.897 1.00 38.35 167 ARG B O 1
ATOM 3436 N N . TYR B 1 217 ? 46.119 110.512 16.953 1.00 21.63 168 TYR B N 1
ATOM 3437 C CA . TYR B 1 217 ? 47.131 109.505 16.633 1.00 19.39 168 TYR B CA 1
ATOM 3438 C C . TYR B 1 217 ? 46.530 108.346 15.850 1.00 20.56 168 TYR B C 1
ATOM 3439 O O . TYR B 1 217 ? 47.144 107.841 14.904 1.00 23.28 168 TYR B O 1
ATOM 3448 N N . ILE B 1 218 ? 45.344 107.895 16.254 1.00 20.49 169 ILE B N 1
ATOM 3449 C CA . ILE B 1 218 ? 44.713 106.748 15.608 1.00 21.45 169 ILE B CA 1
ATOM 3450 C C . ILE B 1 218 ? 44.275 107.109 14.195 1.00 23.18 169 ILE B C 1
ATOM 3451 O O . ILE B 1 218 ? 44.556 106.381 13.234 1.00 21.65 169 ILE B O 1
ATOM 3456 N N . VAL B 1 219 ? 43.613 108.254 14.045 1.00 22.52 170 VAL B N 1
ATOM 3457 C CA . VAL B 1 219 ? 43.047 108.619 12.751 1.00 23.92 170 VAL B CA 1
ATOM 3458 C C . VAL B 1 219 ? 44.147 109.008 11.771 1.00 26.09 170 VAL B C 1
ATOM 3459 O O . VAL B 1 219 ? 44.160 108.552 10.621 1.00 24.55 170 VAL B O 1
ATOM 3463 N N . GLU B 1 220 ? 45.095 109.847 12.204 1.00 23.01 171 GLU B N 1
ATOM 3464 C CA . GLU B 1 220 ? 46.081 110.335 11.245 1.00 23.67 171 GLU B CA 1
ATOM 3465 C C . GLU B 1 220 ? 47.068 109.256 10.832 1.00 29.46 171 GLU B C 1
ATOM 3466 O O . GLU B 1 220 ? 47.723 109.398 9.794 1.00 28.71 171 GLU B O 1
ATOM 3472 N N . ASN B 1 221 ? 47.187 108.184 11.607 1.00 25.35 172 ASN B N 1
ATOM 3473 C CA . ASN B 1 221 ? 47.972 107.033 11.196 1.00 25.27 172 ASN B CA 1
ATOM 3474 C C . ASN B 1 221 ? 47.110 105.945 10.577 1.00 27.81 172 ASN B C 1
ATOM 3475 O O . ASN B 1 221 ? 47.639 104.893 10.206 1.00 27.10 172 ASN B O 1
ATOM 3480 N N . ASP B 1 222 ? 45.797 106.170 10.486 1.00 24.15 173 ASP B N 1
ATOM 3481 C CA . ASP B 1 222 ? 44.847 105.206 9.932 1.00 25.66 173 ASP B CA 1
ATOM 3482 C C . ASP B 1 222 ? 45.025 103.827 10.563 1.00 30.19 173 ASP B C 1
ATOM 3483 O O . ASP B 1 222 ? 45.088 102.805 9.876 1.00 28.44 173 ASP B O 1
ATOM 3488 N N . LEU B 1 223 ? 45.122 103.802 11.892 1.00 25.75 174 LEU B N 1
ATOM 3489 C CA . LEU B 1 223 ? 45.306 102.553 12.614 1.00 21.59 174 LEU B CA 1
ATOM 3490 C C . LEU B 1 223 ? 43.972 101.857 12.824 1.00 22.85 174 LEU B C 1
ATOM 3491 O O . LEU B 1 223 ? 42.964 102.499 13.132 1.00 24.99 174 LEU B O 1
ATOM 3496 N N . LYS B 1 224 ? 43.970 100.532 12.666 1.00 20.10 175 LYS B N 1
ATOM 3497 C CA . LYS B 1 224 ? 42.754 99.750 12.813 1.00 20.67 175 LYS B CA 1
ATOM 3498 C C . LYS B 1 224 ? 42.751 98.865 14.044 1.00 24.09 175 LYS B C 1
ATOM 3499 O O . LYS B 1 224 ? 41.714 98.271 14.354 1.00 25.40 175 LYS B O 1
ATOM 3505 N N . HIS B 1 225 ? 43.875 98.744 14.750 1.00 20.44 176 HIS B N 1
ATOM 3506 C CA . HIS B 1 225 ? 43.938 97.895 15.933 1.00 22.65 176 HIS B CA 1
ATOM 3507 C C . HIS B 1 225 ? 44.375 98.673 17.169 1.00 22.50 176 HIS B C 1
ATOM 3508 O O . HIS B 1 225 ? 44.832 98.073 18.146 1.00 21.10 176 HIS B O 1
ATOM 3515 N N . VAL B 1 226 ? 44.241 99.994 17.132 1.00 20.42 177 VAL B N 1
ATOM 3516 C CA . VAL B 1 226 ? 44.531 100.863 18.266 1.00 20.55 177 VAL B CA 1
ATOM 3517 C C . VAL B 1 226 ? 43.252 101.622 18.580 1.00 23.83 177 VAL B C 1
ATOM 3518 O O . VAL B 1 226 ? 42.724 102.343 17.720 1.00 21.48 177 VAL B O 1
ATOM 3522 N N . GLN B 1 227 ? 42.745 101.445 19.790 1.00 19.02 178 GLN B N 1
ATOM 3523 C CA . GLN B 1 227 ? 41.513 102.082 20.218 1.00 19.35 178 GLN B CA 1
ATOM 3524 C C . GLN B 1 227 ? 41.823 102.992 21.401 1.00 20.99 178 GLN B C 1
ATOM 3525 O O . GLN B 1 227 ? 42.910 102.939 21.973 1.00 21.71 178 GLN B O 1
ATOM 3531 N N . ILE B 1 228 ? 40.861 103.843 21.745 1.00 19.86 179 ILE B N 1
ATOM 3532 C CA . ILE B 1 228 ? 40.997 104.774 22.860 1.00 19.11 179 ILE B CA 1
ATOM 3533 C C . ILE B 1 228 ? 40.514 104.105 24.135 1.00 19.26 179 ILE B C 1
ATOM 3534 O O . ILE B 1 228 ? 39.479 103.429 24.151 1.00 22.56 179 ILE B O 1
ATOM 3539 N N . ILE B 1 229 ? 41.234 104.394 25.212 1.00 19.26 180 ILE B N 1
ATOM 3540 C CA . ILE B 1 229 ? 40.810 104.014 26.581 1.00 20.16 180 ILE B CA 1
ATOM 3541 C C . ILE B 1 229 ? 40.668 105.338 27.339 1.00 21.87 180 ILE B C 1
ATOM 3542 O O . ILE B 1 229 ? 41.606 106.104 27.325 1.00 18.12 180 ILE B O 1
ATOM 3547 N N . GLY B 1 230 ? 39.464 105.618 27.828 1.00 20.76 181 GLY B N 1
ATOM 3548 C CA . GLY B 1 230 ? 39.224 106.828 28.591 1.00 19.53 181 GLY B CA 1
ATOM 3549 C C . GLY B 1 230 ? 39.252 106.517 30.075 1.00 18.54 181 GLY B C 1
ATOM 3550 O O . GLY B 1 230 ? 38.677 105.520 30.523 1.00 19.09 181 GLY B O 1
ATOM 3551 N N . ASP B 1 231 ? 39.942 107.370 30.831 1.00 18.61 182 ASP B N 1
ATOM 3552 C CA . ASP B 1 231 ? 40.116 107.190 32.269 1.00 17.98 182 ASP B CA 1
ATOM 3553 C C . ASP B 1 231 ? 39.390 108.337 32.963 1.00 20.18 182 ASP B C 1
ATOM 3554 O O . ASP B 1 231 ? 39.745 109.504 32.761 1.00 17.89 182 ASP B O 1
ATOM 3559 N N . PHE B 1 232 ? 38.366 108.005 33.763 1.00 19.41 183 PHE B N 1
ATOM 3560 C CA . PHE B 1 232 ? 37.506 109.041 34.342 1.00 22.18 183 PHE B CA 1
ATOM 3561 C C . PHE B 1 232 ? 38.312 110.043 35.167 1.00 21.57 183 PHE B C 1
ATOM 3562 O O . PHE B 1 232 ? 38.020 111.243 35.162 1.00 19.61 183 PHE B O 1
ATOM 3570 N N . TYR B 1 233 ? 39.329 109.561 35.883 1.00 20.75 184 TYR B N 1
ATOM 3571 C CA . TYR B 1 233 ? 40.134 110.446 36.716 1.00 17.65 184 TYR B CA 1
ATOM 3572 C C . TYR B 1 233 ? 40.907 111.452 35.871 1.00 17.86 184 TYR B C 1
ATOM 3573 O O . TYR B 1 233 ? 40.894 112.658 36.160 1.00 18.77 184 TYR B O 1
ATOM 3582 N N . HIS B 1 234 ? 41.593 110.976 34.821 1.00 17.11 185 HIS B N 1
ATOM 3583 C CA . HIS B 1 234 ? 42.314 111.889 33.940 1.00 16.81 185 HIS B CA 1
ATOM 3584 C C . HIS B 1 234 ? 41.351 112.785 33.176 1.00 18.48 185 HIS B C 1
ATOM 3585 O O . HIS B 1 234 ? 41.611 113.981 33.005 1.00 17.23 185 HIS B O 1
ATOM 3592 N N . MET B 1 235 ? 40.242 112.218 32.692 1.00 17.51 186 MET B N 1
ATOM 3593 C CA . MET B 1 235 ? 39.269 113.002 31.933 1.00 17.92 186 MET B CA 1
ATOM 3594 C C . MET B 1 235 ? 38.691 114.135 32.775 1.00 18.25 186 MET B C 1
ATOM 3595 O O . MET B 1 235 ? 38.429 115.228 32.261 1.00 19.67 186 MET B O 1
ATOM 3600 N N . ASN B 1 236 ? 38.482 113.886 34.073 1.00 18.76 187 ASN B N 1
ATOM 3601 C CA . ASN B 1 236 ? 37.933 114.914 34.955 1.00 21.47 187 ASN B CA 1
ATOM 3602 C C . ASN B 1 236 ? 38.830 116.141 35.000 1.00 22.68 187 ASN B C 1
ATOM 3603 O O . ASN B 1 236 ? 38.353 117.257 35.234 1.00 21.78 187 ASN B O 1
ATOM 3608 N N . ILE B 1 237 ? 40.122 115.967 34.747 1.00 17.53 188 ILE B N 1
ATOM 3609 C CA . ILE B 1 237 ? 41.019 117.112 34.657 1.00 18.24 188 ILE B CA 1
ATOM 3610 C C . ILE B 1 237 ? 41.042 117.686 33.248 1.00 23.11 188 ILE B C 1
ATOM 3611 O O . ILE B 1 237 ? 40.995 118.902 33.075 1.00 28.09 188 ILE B O 1
ATOM 3616 N N . GLU B 1 238 ? 41.080 116.845 32.214 1.00 17.89 189 GLU B N 1
ATOM 3617 C CA . GLU B 1 238 ? 41.491 117.318 30.897 1.00 17.82 189 GLU B CA 1
ATOM 3618 C C . GLU B 1 238 ? 40.344 117.622 29.935 1.00 20.38 189 GLU B C 1
ATOM 3619 O O . GLU B 1 238 ? 40.526 118.441 29.032 1.00 20.79 189 GLU B O 1
ATOM 3625 N N . GLU B 1 239 ? 39.189 116.984 30.074 1.00 20.57 190 GLU B N 1
ATOM 3626 C CA . GLU B 1 239 ? 38.134 117.120 29.072 1.00 20.94 190 GLU B CA 1
ATOM 3627 C C . GLU B 1 239 ? 37.268 118.353 29.324 1.00 23.31 190 GLU B C 1
ATOM 3628 O O . GLU B 1 239 ? 37.061 118.774 30.468 1.00 23.05 190 GLU B O 1
ATOM 3634 N N . ASP B 1 240 ? 36.772 118.938 28.226 1.00 23.67 191 ASP B N 1
ATOM 3635 C CA . ASP B 1 240 ? 35.797 120.020 28.326 1.00 23.38 191 ASP B CA 1
ATOM 3636 C C . ASP B 1 240 ? 34.486 119.522 28.901 1.00 26.92 191 ASP B C 1
ATOM 3637 O O . ASP B 1 240 ? 33.797 120.263 29.612 1.00 27.48 191 ASP B O 1
ATOM 3642 N N . ASN B 1 241 ? 34.131 118.276 28.595 1.00 24.60 192 ASN B N 1
ATOM 3643 C CA . ASN B 1 241 ? 32.834 117.717 28.958 1.00 26.25 192 ASN B CA 1
ATOM 3644 C C . ASN B 1 241 ? 32.994 116.208 28.854 1.00 28.32 192 ASN B C 1
ATOM 3645 O O . ASN B 1 241 ? 33.141 115.688 27.744 1.00 26.27 192 ASN B O 1
ATOM 3650 N N . LEU B 1 242 ? 32.979 115.520 30.000 1.00 26.22 193 LEU B N 1
ATOM 3651 C CA . LEU B 1 242 ? 33.327 114.099 30.025 1.00 29.59 193 LEU B CA 1
ATOM 3652 C C . LEU B 1 242 ? 32.339 113.264 29.225 1.00 24.34 193 LEU B C 1
ATOM 3653 O O . LEU B 1 242 ? 32.739 112.436 28.397 1.00 23.49 193 LEU B O 1
ATOM 3658 N N . ALA B 1 243 ? 31.038 113.435 29.489 1.00 24.78 194 ALA B N 1
ATOM 3659 C CA . ALA B 1 243 ? 30.040 112.653 28.762 1.00 27.42 194 ALA B CA 1
ATOM 3660 C C . ALA B 1 243 ? 30.117 112.927 27.267 1.00 30.09 194 ALA B C 1
ATOM 3661 O O . ALA B 1 243 ? 30.043 111.999 26.452 1.00 32.51 194 ALA B O 1
ATOM 3663 N N . GLN B 1 244 ? 30.286 114.195 26.886 1.00 28.53 195 GLN B N 1
ATOM 3664 C CA . GLN B 1 244 ? 30.391 114.523 25.470 1.00 27.79 195 GLN B CA 1
ATOM 3665 C C . GLN B 1 244 ? 31.622 113.873 24.848 1.00 26.27 195 GLN B C 1
ATOM 3666 O O . GLN B 1 244 ? 31.572 113.391 23.709 1.00 28.42 195 GLN B O 1
ATOM 3672 N N . ALA B 1 245 ? 32.735 113.838 25.584 1.00 25.25 196 ALA B N 1
ATOM 3673 C CA . ALA B 1 245 ? 33.950 113.223 25.054 1.00 24.92 196 ALA B CA 1
ATOM 3674 C C . ALA B 1 245 ? 33.754 111.729 24.834 1.00 24.78 196 ALA B C 1
ATOM 3675 O O . ALA B 1 245 ? 34.214 111.180 23.826 1.00 26.71 196 ALA B O 1
ATOM 3677 N N . LEU B 1 246 ? 33.075 111.054 25.765 1.00 25.82 197 LEU B N 1
ATOM 3678 C CA . LEU B 1 246 ? 32.773 109.640 25.572 1.00 25.41 197 LEU B CA 1
ATOM 3679 C C . LEU B 1 246 ? 31.887 109.440 24.350 1.00 31.22 197 LEU B C 1
ATOM 3680 O O . LEU B 1 246 ? 32.068 108.484 23.583 1.00 28.35 197 LEU B O 1
ATOM 3685 N N . HIS B 1 247 ? 30.933 110.351 24.147 1.00 27.10 198 HIS B N 1
ATOM 3686 C CA . HIS B 1 247 ? 29.997 110.234 23.036 1.00 28.58 198 HIS B CA 1
ATOM 3687 C C . HIS B 1 247 ? 30.684 110.498 21.704 1.00 30.00 198 HIS B C 1
ATOM 3688 O O . HIS B 1 247 ? 30.541 109.721 20.754 1.00 32.23 198 HIS B O 1
ATOM 3695 N N . ASP B 1 248 ? 31.436 111.599 21.615 1.00 26.34 199 ASP B N 1
ATOM 3696 C CA . ASP B 1 248 ? 32.056 111.976 20.354 1.00 27.67 199 ASP B CA 1
ATOM 3697 C C . ASP B 1 248 ? 33.081 110.954 19.885 1.00 29.75 199 ASP B C 1
ATOM 3698 O O . ASP B 1 248 ? 33.413 110.929 18.694 1.00 29.20 199 ASP B O 1
ATOM 3703 N N . ASN B 1 249 ? 33.587 110.107 20.783 1.00 27.17 200 ASN B N 1
ATOM 3704 C CA . ASN B 1 249 ? 34.587 109.108 20.428 1.00 25.62 200 ASN B CA 1
ATOM 3705 C C . ASN B 1 249 ? 34.062 107.690 20.571 1.00 27.92 200 ASN B C 1
ATOM 3706 O O . ASN B 1 249 ? 34.854 106.749 20.661 1.00 27.74 200 ASN B O 1
ATOM 3711 N N . ARG B 1 250 ? 32.736 107.513 20.587 1.00 28.07 201 ARG B N 1
ATOM 3712 C CA . ARG B 1 250 ? 32.178 106.176 20.767 1.00 27.44 201 ARG B CA 1
ATOM 3713 C C . ARG B 1 250 ? 32.585 105.218 19.651 1.00 28.85 201 ARG B C 1
ATOM 3714 O O . ARG B 1 250 ? 32.524 104.002 19.848 1.00 30.94 201 ARG B O 1
ATOM 3722 N N . ASP B 1 251 ? 32.998 105.735 18.492 1.00 27.38 202 ASP B N 1
ATOM 3723 C CA . ASP B 1 251 ? 33.447 104.865 17.412 1.00 27.01 202 ASP B CA 1
ATOM 3724 C C . ASP B 1 251 ? 34.816 104.258 17.690 1.00 27.94 202 ASP B C 1
ATOM 3725 O O . ASP B 1 251 ? 35.134 103.203 17.135 1.00 27.18 202 ASP B O 1
ATOM 3730 N N . LEU B 1 252 ? 35.628 104.887 18.546 1.00 23.96 203 LEU B N 1
ATOM 3731 C CA . LEU B 1 252 ? 36.967 104.400 18.852 1.00 25.25 203 LEU B CA 1
ATOM 3732 C C . LEU B 1 252 ? 37.177 104.035 20.314 1.00 26.45 203 LEU B C 1
ATOM 3733 O O . LEU B 1 252 ? 38.235 103.488 20.649 1.00 25.15 203 LEU B O 1
ATOM 3738 N N . LEU B 1 253 ? 36.207 104.299 21.190 1.00 26.63 204 LEU B N 1
ATOM 3739 C CA . LEU B 1 253 ? 36.356 104.024 22.616 1.00 28.20 204 LEU B CA 1
ATOM 3740 C C . LEU B 1 253 ? 36.208 102.529 22.859 1.00 30.34 204 LEU B C 1
ATOM 3741 O O . LEU B 1 253 ? 35.108 101.981 22.739 1.00 27.43 204 LEU B O 1
ATOM 3746 N N . GLY B 1 254 ? 37.299 101.867 23.235 1.00 25.07 205 GLY B N 1
ATOM 3747 C CA . GLY B 1 254 ? 37.258 100.425 23.391 1.00 24.11 205 GLY B CA 1
ATOM 3748 C C . GLY B 1 254 ? 37.376 99.923 24.813 1.00 26.86 205 GLY B C 1
ATOM 3749 O O . GLY B 1 254 ? 37.139 98.741 25.077 1.00 23.97 205 GLY B O 1
ATOM 3750 N N . HIS B 1 255 ? 37.747 100.804 25.741 1.00 23.30 206 HIS B N 1
ATOM 3751 C CA . HIS B 1 255 ? 38.026 100.402 27.111 1.00 21.78 206 HIS B CA 1
ATOM 3752 C C . HIS B 1 255 ? 37.886 101.631 27.994 1.00 23.44 206 HIS B C 1
ATOM 3753 O O . HIS B 1 255 ? 38.005 102.763 27.520 1.00 21.70 206 HIS B O 1
ATOM 3760 N N . VAL B 1 256 ? 37.641 101.397 29.281 1.00 20.38 207 VAL B N 1
ATOM 3761 C CA . VAL B 1 256 ? 37.384 102.481 30.231 1.00 20.57 207 VAL B CA 1
ATOM 3762 C C . VAL B 1 256 ? 38.067 102.164 31.555 1.00 23.65 207 VAL B C 1
ATOM 3763 O O . VAL B 1 256 ? 38.012 101.029 32.041 1.00 22.05 207 VAL B O 1
ATOM 3767 N N . HIS B 1 257 ? 38.730 103.171 32.129 1.00 19.78 208 HIS B N 1
ATOM 3768 C CA . HIS B 1 257 ? 39.287 103.119 33.479 1.00 20.37 208 HIS B CA 1
ATOM 3769 C C . HIS B 1 257 ? 38.442 104.001 34.385 1.00 20.74 208 HIS B C 1
ATOM 3770 O O . HIS B 1 257 ? 38.055 105.103 33.992 1.00 19.86 208 HIS B O 1
ATOM 3777 N N . ILE B 1 258 ? 38.169 103.538 35.601 1.00 19.87 209 ILE B N 1
ATOM 3778 C CA . ILE B 1 258 ? 37.344 104.318 36.516 1.00 20.97 209 ILE B CA 1
ATOM 3779 C C . ILE B 1 258 ? 38.034 104.494 37.858 1.00 20.14 209 ILE B C 1
ATOM 3780 O O . ILE B 1 258 ? 38.685 103.581 38.383 1.00 22.48 209 ILE B O 1
ATOM 3785 N N . ALA B 1 259 ? 37.881 105.694 38.397 1.00 22.09 210 ALA B N 1
ATOM 3786 C CA . ALA B 1 259 ? 38.280 106.071 39.743 1.00 22.87 210 ALA B CA 1
ATOM 3787 C C . ALA B 1 259 ? 37.549 107.372 40.019 1.00 21.15 210 ALA B C 1
ATOM 3788 O O . ALA B 1 259 ? 37.016 108.001 39.103 1.00 24.94 210 ALA B O 1
ATOM 3790 N N . ASP B 1 260 ? 37.513 107.770 41.285 1.00 23.48 211 ASP B N 1
ATOM 3791 C CA . ASP B 1 260 ? 36.837 109.019 41.585 1.00 24.72 211 ASP B CA 1
ATOM 3792 C C . ASP B 1 260 ? 37.789 110.189 41.325 1.00 21.27 211 ASP B C 1
ATOM 3793 O O . ASP B 1 260 ? 38.931 110.009 40.889 1.00 21.04 211 ASP B O 1
ATOM 3798 N N . ASN B 1 261 ? 37.305 111.410 41.571 1.00 22.25 212 ASN B N 1
ATOM 3799 C CA . ASN B 1 261 ? 38.022 112.594 41.101 1.00 22.23 212 ASN B CA 1
ATOM 3800 C C . ASN B 1 261 ? 39.390 112.732 41.755 1.00 22.39 212 ASN B C 1
ATOM 3801 O O . ASN B 1 261 ? 40.297 113.341 41.173 1.00 21.15 212 ASN B O 1
ATOM 3806 N N . HIS B 1 262 ? 39.550 112.200 42.965 1.00 19.87 213 HIS B N 1
ATOM 3807 C CA . HIS B 1 262 ? 40.814 112.244 43.690 1.00 18.47 213 HIS B CA 1
ATOM 3808 C C . HIS B 1 262 ? 41.572 110.926 43.601 1.00 19.41 213 HIS B C 1
ATOM 3809 O O . HIS B 1 262 ? 42.462 110.674 44.425 1.00 20.84 213 HIS B O 1
ATOM 3816 N N . ARG B 1 263 ? 41.215 110.074 42.635 1.00 20.15 214 ARG B N 1
ATOM 3817 C CA . ARG B 1 263 ? 41.863 108.808 42.294 1.00 19.42 214 ARG B CA 1
ATOM 3818 C C . ARG B 1 263 ? 41.503 107.701 43.291 1.00 22.54 214 ARG B C 1
ATOM 3819 O O . ARG B 1 263 ? 42.006 106.576 43.147 1.00 22.99 214 ARG B O 1
ATOM 3827 N N . TYR B 1 264 ? 40.646 107.958 44.280 1.00 20.30 215 TYR B N 1
ATOM 3828 C CA . TYR B 1 264 ? 40.312 106.926 45.251 1.00 23.32 215 TYR B CA 1
ATOM 3829 C C . TYR B 1 264 ? 39.081 106.142 44.777 1.00 25.66 215 TYR B C 1
ATOM 3830 O O . TYR B 1 264 ? 38.577 106.351 43.673 1.00 25.70 215 TYR B O 1
ATOM 3839 N N . GLN B 1 265 ? 38.590 105.233 45.622 1.00 21.88 216 GLN B N 1
ATOM 3840 C CA . GLN B 1 265 ? 37.572 104.279 45.205 1.00 26.26 216 GLN B CA 1
ATOM 3841 C C . GLN B 1 265 ? 36.290 104.996 44.783 1.00 26.51 216 GLN B C 1
ATOM 3842 O O . GLN B 1 265 ? 35.910 106.007 45.391 1.00 26.19 216 GLN B O 1
ATOM 3848 N N . PRO B 1 266 ? 35.605 104.506 43.747 1.00 25.86 217 PRO B N 1
ATOM 3849 C CA . PRO B 1 266 ? 34.389 105.179 43.273 1.00 27.88 217 PRO B CA 1
ATOM 3850 C C . PRO B 1 266 ? 33.364 105.331 44.388 1.00 31.53 217 PRO B C 1
ATOM 3851 O O . PRO B 1 266 ? 33.145 104.415 45.184 1.00 29.66 217 PRO B O 1
ATOM 3855 N N . GLY B 1 267 ? 32.737 106.502 44.438 1.00 29.46 218 GLY B N 1
ATOM 3856 C CA . GLY B 1 267 ? 31.805 106.836 45.485 1.00 26.88 218 GLY B CA 1
ATOM 3857 C C . GLY B 1 267 ? 32.396 107.617 46.641 1.00 32.89 218 GLY B C 1
ATOM 3858 O O . GLY B 1 267 ? 31.631 108.183 47.436 1.00 30.77 218 GLY B O 1
ATOM 3859 N N . SER B 1 268 ? 33.724 107.657 46.769 1.00 29.20 219 SER B N 1
ATOM 3860 C CA . SER B 1 268 ? 34.363 108.434 47.825 1.00 28.35 219 SER B CA 1
ATOM 3861 C C . SER B 1 268 ? 34.644 109.876 47.417 1.00 28.05 219 SER B C 1
ATOM 3862 O O . SER B 1 268 ? 35.121 110.652 48.252 1.00 28.60 219 SER B O 1
ATOM 3865 N N . GLY B 1 269 ? 34.357 110.252 46.167 1.00 27.85 220 GLY B N 1
ATOM 3866 C CA . GLY B 1 269 ? 34.482 111.601 45.659 1.00 26.68 220 GLY B CA 1
ATOM 3867 C C . GLY B 1 269 ? 33.165 112.086 45.078 1.00 29.15 220 GLY B C 1
ATOM 3868 O O . GLY B 1 269 ? 32.086 111.702 45.530 1.00 29.82 220 GLY B O 1
ATOM 3869 N N . THR B 1 270 ? 33.262 112.931 44.042 1.00 26.33 221 THR B N 1
ATOM 3870 C CA . THR B 1 270 ? 32.087 113.604 43.483 1.00 35.50 221 THR B CA 1
ATOM 3871 C C . THR B 1 270 ? 31.765 113.230 42.040 1.00 25.85 221 THR B C 1
ATOM 3872 O O . THR B 1 270 ? 30.864 113.840 41.452 1.00 23.12 221 THR B O 1
ATOM 3876 N N . LEU B 1 271 ? 32.477 112.289 41.428 1.00 24.43 222 LEU B N 1
ATOM 3877 C CA . LEU B 1 271 ? 32.211 112.016 40.019 1.00 30.36 222 LEU B CA 1
ATOM 3878 C C . LEU B 1 271 ? 30.847 111.355 39.873 1.00 31.51 222 LEU B C 1
ATOM 3879 O O . LEU B 1 271 ? 30.502 110.445 40.633 1.00 28.53 222 LEU B O 1
ATOM 3884 N N . ASP B 1 272 ? 30.062 111.837 38.911 1.00 30.77 223 ASP B N 1
ATOM 3885 C CA . ASP B 1 272 ? 28.707 111.339 38.688 1.00 37.20 223 ASP B CA 1
ATOM 3886 C C . ASP B 1 272 ? 28.791 110.068 37.847 1.00 39.12 223 ASP B C 1
ATOM 3887 O O . ASP B 1 272 ? 28.572 110.069 36.634 1.00 36.24 223 ASP B O 1
ATOM 3892 N N . PHE B 1 273 ? 29.108 108.957 38.516 1.00 39.14 224 PHE B N 1
ATOM 3893 C CA . PHE B 1 273 ? 29.253 107.691 37.801 1.00 35.92 224 PHE B CA 1
ATOM 3894 C C . PHE B 1 273 ? 27.956 107.273 37.122 1.00 35.21 224 PHE B C 1
ATOM 3895 O O . PHE B 1 273 ? 27.993 106.674 36.042 1.00 37.07 224 PHE B O 1
ATOM 3903 N N . HIS B 1 274 ? 26.806 107.574 37.731 1.00 34.86 225 HIS B N 1
ATOM 3904 C CA . HIS B 1 274 ? 25.536 107.205 37.115 1.00 32.97 225 HIS B CA 1
ATOM 3905 C C . HIS B 1 274 ? 25.360 107.906 35.776 1.00 36.37 225 HIS B C 1
ATOM 3906 O O . HIS B 1 274 ? 25.027 107.270 34.771 1.00 39.32 225 HIS B O 1
ATOM 3913 N N . ALA B 1 275 ? 25.606 109.217 35.734 1.00 36.02 226 ALA B N 1
ATOM 3914 C CA . ALA B 1 275 ? 25.491 109.943 34.474 1.00 36.78 226 ALA B CA 1
ATOM 3915 C C . ALA B 1 275 ? 26.452 109.397 33.424 1.00 37.62 226 ALA B C 1
ATOM 3916 O O . ALA B 1 275 ? 26.101 109.297 32.242 1.00 33.06 226 ALA B O 1
ATOM 3918 N N . LEU B 1 276 ? 27.669 109.035 33.832 1.00 35.42 227 LEU B N 1
ATOM 3919 C CA . LEU B 1 276 ? 28.642 108.560 32.854 1.00 32.36 227 LEU B CA 1
ATOM 3920 C C . LEU B 1 276 ? 28.306 107.150 32.381 1.00 30.04 227 LEU B C 1
ATOM 3921 O O . LEU B 1 276 ? 28.463 106.836 31.195 1.00 28.80 227 LEU B O 1
ATOM 3926 N N . PHE B 1 277 ? 27.846 106.285 33.286 1.00 30.70 228 PHE B N 1
ATOM 3927 C CA . PHE B 1 277 ? 27.397 104.962 32.862 1.00 32.75 228 PHE B CA 1
ATOM 3928 C C . PHE B 1 277 ? 26.180 105.068 31.951 1.00 35.96 228 PHE B C 1
ATOM 3929 O O . PHE B 1 277 ? 26.025 104.278 31.011 1.00 36.65 228 PHE B O 1
ATOM 3937 N N . GLU B 1 278 ? 25.305 106.044 32.210 1.00 32.63 229 GLU B N 1
ATOM 3938 C CA . GLU B 1 278 ? 24.171 106.266 31.319 1.00 35.05 229 GLU B CA 1
ATOM 3939 C C . GLU B 1 278 ? 24.642 106.666 29.934 1.00 35.45 229 GLU B C 1
ATOM 3940 O O . GLU B 1 278 ? 24.089 106.209 28.924 1.00 34.02 229 GLU B O 1
ATOM 3946 N N . GLN B 1 279 ? 25.658 107.529 29.859 1.00 30.64 230 GLN B N 1
ATOM 3947 C CA . GLN B 1 279 ? 26.192 107.898 28.555 1.00 33.56 230 GLN B CA 1
ATOM 3948 C C . GLN B 1 279 ? 26.754 106.681 27.834 1.00 31.89 230 GLN B C 1
ATOM 3949 O O . GLN B 1 279 ? 26.513 106.496 26.636 1.00 32.75 230 GLN B O 1
ATOM 3955 N N . LEU B 1 280 ? 27.501 105.838 28.551 1.00 31.50 231 LEU B N 1
ATOM 3956 C CA . LEU B 1 280 ? 28.050 104.625 27.949 1.00 30.20 231 LEU B CA 1
ATOM 3957 C C . LEU B 1 280 ? 26.936 103.714 27.440 1.00 33.91 231 LEU B C 1
ATOM 3958 O O . LEU B 1 280 ? 27.006 103.191 26.322 1.00 32.53 231 LEU B O 1
ATOM 3963 N N . ARG B 1 281 ? 25.898 103.513 28.260 1.00 35.19 232 ARG B N 1
ATOM 3964 C CA . ARG B 1 281 ? 24.748 102.715 27.844 1.00 35.58 232 ARG B CA 1
ATOM 3965 C C . ARG B 1 281 ? 24.077 103.314 26.617 1.00 35.71 232 ARG B C 1
ATOM 3966 O O . ARG B 1 281 ? 23.775 102.602 25.652 1.00 38.29 232 ARG B O 1
ATOM 3974 N N . ALA B 1 282 ? 23.831 104.626 26.635 1.00 31.92 233 ALA B N 1
ATOM 3975 C CA . ALA B 1 282 ? 23.207 105.267 25.482 1.00 36.15 233 ALA B CA 1
ATOM 3976 C C . ALA B 1 282 ? 24.029 105.049 24.222 1.00 40.98 233 ALA B C 1
ATOM 3977 O O . ALA B 1 282 ? 23.471 104.841 23.138 1.00 38.58 233 ALA B O 1
ATOM 3979 N N . ASP B 1 283 ? 25.355 105.095 24.344 1.00 36.47 234 ASP B N 1
ATOM 3980 C CA . ASP B 1 283 ? 26.253 104.873 23.217 1.00 34.82 234 ASP B CA 1
ATOM 3981 C C . ASP B 1 283 ? 26.460 103.394 22.901 1.00 34.90 234 ASP B C 1
ATOM 3982 O O . ASP B 1 283 ? 27.298 103.082 22.047 1.00 40.23 234 ASP B O 1
ATOM 3987 N N . ASN B 1 284 ? 25.744 102.492 23.586 1.00 36.63 235 ASN B N 1
ATOM 3988 C CA A ASN B 1 284 ? 25.844 101.054 23.332 0.53 37.76 235 ASN B CA 1
ATOM 3989 C CA B ASN B 1 284 ? 25.843 101.049 23.349 0.47 37.76 235 ASN B CA 1
ATOM 3990 C C . ASN B 1 284 ? 27.268 100.545 23.569 1.00 37.69 235 ASN B C 1
ATOM 3991 O O . ASN B 1 284 ? 27.783 99.724 22.812 1.00 36.44 235 ASN B O 1
ATOM 4000 N N . TYR B 1 285 ? 27.909 101.037 24.628 1.00 34.44 236 TYR B N 1
ATOM 4001 C CA . TYR B 1 285 ? 29.249 100.588 24.980 1.00 34.44 236 TYR B CA 1
ATOM 4002 C C . TYR B 1 285 ? 29.221 99.121 25.397 1.00 34.29 236 TYR B C 1
ATOM 4003 O O . TYR B 1 285 ? 28.388 98.715 26.209 1.00 35.31 236 TYR B O 1
ATOM 4012 N N . GLN B 1 286 ? 30.136 98.319 24.852 1.00 28.42 237 GLN B N 1
ATOM 4013 C CA . GLN B 1 286 ? 30.157 96.891 25.159 1.00 33.45 237 GLN B CA 1
ATOM 4014 C C . GLN B 1 286 ? 31.442 96.420 25.821 1.00 34.76 237 GLN B C 1
ATOM 4015 O O . GLN B 1 286 ? 31.623 95.208 25.997 1.00 32.44 237 GLN B O 1
ATOM 4021 N N . GLY B 1 287 ? 32.340 97.328 26.197 1.00 31.40 238 GLY B N 1
ATOM 4022 C CA . GLY B 1 287 ? 33.557 96.957 26.886 1.00 32.10 238 GLY B CA 1
ATOM 4023 C C . GLY B 1 287 ? 33.364 96.862 28.388 1.00 34.50 238 GLY B C 1
ATOM 4024 O O . GLY B 1 287 ? 32.248 96.816 28.908 1.00 32.33 238 GLY B O 1
ATOM 4025 N N . TYR B 1 288 ? 34.489 96.820 29.091 1.00 29.86 239 TYR B N 1
ATOM 4026 C CA . TYR B 1 288 ? 34.521 96.821 30.543 1.00 29.93 239 TYR B CA 1
ATOM 4027 C C . TYR B 1 288 ? 34.817 98.224 31.057 1.00 26.57 239 TYR B C 1
ATOM 4028 O O . TYR B 1 288 ? 35.360 99.064 30.342 1.00 25.18 239 TYR B O 1
ATOM 4037 N N . VAL B 1 289 ? 34.447 98.470 32.311 1.00 25.72 240 VAL B N 1
ATOM 4038 C CA . VAL B 1 289 ? 34.962 99.604 33.077 1.00 26.33 240 VAL B CA 1
ATOM 4039 C C . VAL B 1 289 ? 35.808 99.016 34.199 1.00 26.83 240 VAL B C 1
ATOM 4040 O O . VAL B 1 289 ? 35.343 98.152 34.954 1.00 28.12 240 VAL B O 1
ATOM 4044 N N . VAL B 1 290 ? 37.070 99.439 34.281 1.00 25.18 241 VAL B N 1
ATOM 4045 C CA . VAL B 1 290 ? 38.065 98.773 35.113 1.00 20.60 241 VAL B CA 1
ATOM 4046 C C . VAL B 1 290 ? 38.591 99.766 36.142 1.00 24.22 241 VAL B C 1
ATOM 4047 O O . VAL B 1 290 ? 38.983 100.884 35.787 1.00 25.49 241 VAL B O 1
ATOM 4051 N N . TYR B 1 291 ? 38.606 99.348 37.406 1.00 21.86 242 TYR B N 1
ATOM 4052 C CA . TYR B 1 291 ? 39.208 100.149 38.469 1.00 23.10 242 TYR B CA 1
ATOM 4053 C C . TYR B 1 291 ? 40.702 100.332 38.214 1.00 21.23 242 TYR B C 1
ATOM 4054 O O . TYR B 1 291 ? 41.449 99.351 38.141 1.00 23.66 242 TYR B O 1
ATOM 4063 N N . GLU B 1 292 ? 41.142 101.584 38.111 1.00 19.99 243 GLU B N 1
ATOM 4064 C CA . GLU B 1 292 ? 42.559 101.931 38.185 1.00 18.39 243 GLU B CA 1
ATOM 4065 C C . GLU B 1 292 ? 42.680 103.082 39.167 1.00 20.03 243 GLU B C 1
ATOM 4066 O O . GLU B 1 292 ? 42.091 104.145 38.943 1.00 18.21 243 GLU B O 1
ATOM 4072 N N . GLY B 1 293 ? 43.419 102.878 40.245 1.00 20.84 244 GLY B N 1
ATOM 4073 C CA . GLY B 1 293 ? 43.545 103.957 41.204 1.00 24.04 244 GLY B CA 1
ATOM 4074 C C . GLY B 1 293 ? 43.942 103.447 42.576 1.00 26.26 244 GLY B C 1
ATOM 4075 O O . GLY B 1 293 ? 44.453 102.339 42.728 1.00 23.43 244 GLY B O 1
ATOM 4076 N N . ARG B 1 294 ? 43.694 104.300 43.561 1.00 26.24 245 ARG B N 1
ATOM 4077 C CA . ARG B 1 294 ? 44.179 104.115 44.912 1.00 24.74 245 ARG B CA 1
ATOM 4078 C C . ARG B 1 294 ? 42.997 103.927 45.853 1.00 26.31 245 ARG B C 1
ATOM 4079 O O . ARG B 1 294 ? 41.836 104.118 45.481 1.00 25.67 245 ARG B O 1
ATOM 4087 N N . ILE B 1 295 ? 43.308 103.547 47.087 1.00 22.22 246 ILE B N 1
ATOM 4088 C CA . ILE B 1 295 ? 42.300 103.331 48.117 1.00 26.99 246 ILE B CA 1
ATOM 4089 C C . ILE B 1 295 ? 42.688 104.150 49.334 1.00 27.33 246 ILE B C 1
ATOM 4090 O O . ILE B 1 295 ? 43.831 104.075 49.796 1.00 28.60 246 ILE B O 1
ATOM 4095 N N . ARG B 1 296 ? 41.741 104.926 49.852 1.00 24.79 247 ARG B N 1
ATOM 4096 C CA . ARG B 1 296 ? 41.927 105.651 51.104 1.00 28.19 247 ARG B CA 1
ATOM 4097 C C . ARG B 1 296 ? 40.847 105.167 52.062 1.00 28.28 247 ARG B C 1
ATOM 4098 O O . ARG B 1 296 ? 39.670 105.497 51.888 1.00 30.17 247 ARG B O 1
ATOM 4106 N N . ALA B 1 297 ? 41.241 104.359 53.040 1.00 32.14 248 ALA B N 1
ATOM 4107 C CA . ALA B 1 297 ? 40.280 103.793 53.979 1.00 35.76 248 ALA B CA 1
ATOM 4108 C C . ALA B 1 297 ? 41.018 103.119 55.121 1.00 38.03 248 ALA B C 1
ATOM 4109 O O . ALA B 1 297 ? 42.151 102.654 54.963 1.00 39.21 248 ALA B O 1
ATOM 4111 N N . GLU B 1 298 ? 40.349 103.073 56.273 1.00 35.55 249 GLU B N 1
ATOM 4112 C CA . GLU B 1 298 ? 40.823 102.274 57.397 1.00 41.75 249 GLU B CA 1
ATOM 4113 C C . GLU B 1 298 ? 40.832 100.783 57.056 1.00 40.99 249 GLU B C 1
ATOM 4114 O O . GLU B 1 298 ? 41.751 100.057 57.452 1.00 44.65 249 GLU B O 1
ATOM 4120 N N . ASP B 1 299 ? 39.835 100.318 56.296 1.00 46.14 250 ASP B N 1
ATOM 4121 C CA . ASP B 1 299 ? 39.644 98.911 55.940 1.00 39.79 250 ASP B CA 1
ATOM 4122 C C . ASP B 1 299 ? 39.578 98.840 54.421 1.00 34.76 250 ASP B C 1
ATOM 4123 O O . ASP B 1 299 ? 38.486 98.920 53.838 1.00 32.97 250 ASP B O 1
ATOM 4128 N N . PRO B 1 300 ? 40.720 98.696 53.741 1.00 37.70 251 PRO B N 1
ATOM 4129 C CA . PRO B 1 300 ? 40.707 98.767 52.266 1.00 34.97 251 PRO B CA 1
ATOM 4130 C C . PRO B 1 300 ? 39.782 97.758 51.610 1.00 35.75 251 PRO B C 1
ATOM 4131 O O . PRO B 1 300 ? 39.001 98.124 50.718 1.00 35.31 251 PRO B O 1
ATOM 4135 N N . ALA B 1 301 ? 39.839 96.493 52.032 1.00 36.47 252 ALA B N 1
ATOM 4136 C CA . ALA B 1 301 ? 39.001 95.472 51.414 1.00 37.73 252 ALA B CA 1
ATOM 4137 C C . ALA B 1 301 ? 37.527 95.824 51.540 1.00 37.57 252 ALA B C 1
ATOM 4138 O O . ALA B 1 301 ? 36.761 95.674 50.582 1.00 39.64 252 ALA B O 1
ATOM 4140 N N . GLN B 1 302 ? 37.111 96.309 52.711 1.00 39.84 253 GLN B N 1
ATOM 4141 C CA . GLN B 1 302 ? 35.705 96.649 52.897 1.00 39.30 253 GLN B CA 1
ATOM 4142 C C . GLN B 1 302 ? 35.312 97.853 52.050 1.00 30.43 253 GLN B C 1
ATOM 4143 O O . GLN B 1 302 ? 34.227 97.874 51.459 1.00 35.86 253 GLN B O 1
ATOM 4149 N N . ALA B 1 303 ? 36.173 98.872 51.992 1.00 31.34 254 ALA B N 1
ATOM 4150 C CA . ALA B 1 303 ? 35.875 100.023 51.145 1.00 31.47 254 ALA B CA 1
ATOM 4151 C C . ALA B 1 303 ? 35.788 99.617 49.679 1.00 29.40 254 ALA B C 1
ATOM 4152 O O . ALA B 1 303 ? 34.967 100.153 48.926 1.00 32.01 254 ALA B O 1
ATOM 4154 N N . TYR B 1 304 ? 36.629 98.672 49.257 1.00 31.56 255 TYR B N 1
ATOM 4155 C CA . TYR B 1 304 ? 36.574 98.210 47.871 1.00 31.52 255 TYR B CA 1
ATOM 4156 C C . TYR B 1 304 ? 35.241 97.525 47.584 1.00 32.71 255 TYR B C 1
ATOM 4157 O O . TYR B 1 304 ? 34.574 97.828 46.585 1.00 32.42 255 TYR B O 1
ATOM 4166 N N . ARG B 1 305 ? 34.816 96.624 48.479 1.00 31.49 256 ARG B N 1
ATOM 4167 C CA . ARG B 1 305 ? 33.520 95.962 48.326 1.00 34.39 256 ARG B CA 1
ATOM 4168 C C . ARG B 1 305 ? 32.379 96.975 48.329 1.00 31.12 256 ARG B C 1
ATOM 4169 O O . ARG B 1 305 ? 31.480 96.923 47.478 1.00 31.97 256 ARG B O 1
ATOM 4177 N N . ASP B 1 306 ? 32.409 97.917 49.277 1.00 31.79 257 ASP B N 1
ATOM 4178 C CA . ASP B 1 306 ? 31.353 98.921 49.371 1.00 31.98 257 ASP B CA 1
ATOM 4179 C C . ASP B 1 306 ? 31.263 99.758 48.104 1.00 34.41 257 ASP B C 1
ATOM 4180 O O . ASP B 1 306 ? 30.160 100.066 47.630 1.00 32.67 257 ASP B O 1
ATOM 4185 N N . SER B 1 307 ? 32.410 100.152 47.541 1.00 32.93 258 SER B N 1
ATOM 4186 C CA . SER B 1 307 ? 32.371 100.973 46.336 1.00 29.86 258 SER B CA 1
ATOM 4187 C C . SER B 1 307 ? 31.760 100.211 45.169 1.00 27.42 258 SER B C 1
ATOM 4188 O O . SER B 1 307 ? 30.980 100.773 44.388 1.00 30.91 258 SER B O 1
ATOM 4191 N N . LEU B 1 308 ? 32.106 98.931 45.025 1.00 28.73 259 LEU B N 1
ATOM 4192 C CA . LEU B 1 308 ? 31.539 98.148 43.929 1.00 29.81 259 LEU B CA 1
ATOM 4193 C C . LEU B 1 308 ? 30.042 97.942 44.122 1.00 36.02 259 LEU B C 1
ATOM 4194 O O . LEU B 1 308 ? 29.260 98.098 43.175 1.00 37.18 259 LEU B O 1
ATOM 4199 N N . ALA B 1 309 ? 29.628 97.599 45.345 1.00 32.99 260 ALA B N 1
ATOM 4200 C CA . ALA B 1 309 ? 28.204 97.468 45.630 1.00 36.29 260 ALA B CA 1
ATOM 4201 C C . ALA B 1 309 ? 27.467 98.750 45.276 1.00 36.13 260 ALA B C 1
ATOM 4202 O O . ALA B 1 309 ? 26.424 98.717 44.613 1.00 33.92 260 ALA B O 1
ATOM 4204 N N . TRP B 1 310 ? 28.012 99.898 45.689 1.00 35.06 261 TRP B N 1
ATOM 4205 C CA . TRP B 1 310 ? 27.398 101.169 45.327 1.00 35.26 261 TRP B CA 1
ATOM 4206 C C . TRP B 1 310 ? 27.392 101.363 43.818 1.00 36.98 261 TRP B C 1
ATOM 4207 O O . TRP B 1 310 ? 26.401 101.830 43.244 1.00 35.73 261 TRP B O 1
ATOM 4218 N N . LEU B 1 311 ? 28.494 101.005 43.156 1.00 35.26 262 LEU B N 1
ATOM 4219 C CA . LEU B 1 311 ? 28.593 101.207 41.715 1.00 37.41 262 LEU B CA 1
ATOM 4220 C C . LEU B 1 311 ? 27.559 100.382 40.960 1.00 34.05 262 LEU B C 1
ATOM 4221 O O . LEU B 1 311 ? 27.083 100.802 39.900 1.00 35.54 262 LEU B O 1
ATOM 4226 N N . ARG B 1 312 ? 27.188 99.215 41.492 1.00 34.83 263 ARG B N 1
ATOM 4227 C CA . ARG B 1 312 ? 26.154 98.408 40.857 1.00 39.17 263 ARG B CA 1
ATOM 4228 C C . ARG B 1 312 ? 24.800 99.113 40.825 1.00 42.38 263 ARG B C 1
ATOM 4229 O O . ARG B 1 312 ? 23.917 98.694 40.070 1.00 41.43 263 ARG B O 1
ATOM 4237 N N . THR B 1 313 ? 24.612 100.171 41.615 1.00 40.27 264 THR B N 1
ATOM 4238 C CA . THR B 1 313 ? 23.376 100.943 41.575 1.00 40.63 264 THR B CA 1
ATOM 4239 C C . THR B 1 313 ? 23.435 102.099 40.586 1.00 42.24 264 THR B C 1
ATOM 4240 O O . THR B 1 313 ? 22.423 102.782 40.397 1.00 41.64 264 THR B O 1
ATOM 4244 N N . CYS B 1 314 ? 24.581 102.336 39.951 1.00 39.74 265 CYS B N 1
ATOM 4245 C CA . CYS B 1 314 ? 24.684 103.359 38.916 1.00 38.48 265 CYS B CA 1
ATOM 4246 C C . CYS B 1 314 ? 24.496 102.759 37.527 1.00 35.53 265 CYS B C 1
ATOM 4247 O O . CYS B 1 314 ? 24.259 103.489 36.565 1.00 40.27 265 CYS B O 1
ATOM 4250 N N . LYS C 1 51 ? 110.283 105.571 59.723 1.00 50.72 2 LYS C N 1
ATOM 4251 C CA . LYS C 1 51 ? 110.399 105.596 58.268 1.00 52.66 2 LYS C CA 1
ATOM 4252 C C . LYS C 1 51 ? 109.325 104.698 57.638 1.00 49.48 2 LYS C C 1
ATOM 4253 O O . LYS C 1 51 ? 108.822 104.996 56.548 1.00 44.92 2 LYS C O 1
ATOM 4259 N N . LYS C 1 52 ? 109.009 103.587 58.308 1.00 51.89 3 LYS C N 1
ATOM 4260 C CA . LYS C 1 52 ? 107.981 102.678 57.814 1.00 44.37 3 LYS C CA 1
ATOM 4261 C C . LYS C 1 52 ? 106.628 103.379 57.796 1.00 33.59 3 LYS C C 1
ATOM 4262 O O . LYS C 1 52 ? 106.201 103.944 58.807 1.00 38.49 3 LYS C O 1
ATOM 4268 N N . MET C 1 53 ? 105.949 103.342 56.651 1.00 36.21 4 MET C N 1
ATOM 4269 C CA . MET C 1 53 ? 104.608 103.904 56.545 1.00 29.97 4 MET C CA 1
ATOM 4270 C C . MET C 1 53 ? 103.585 102.858 56.969 1.00 27.04 4 MET C C 1
ATOM 4271 O O . MET C 1 53 ? 103.637 101.711 56.517 1.00 28.77 4 MET C O 1
ATOM 4276 N N . LYS C 1 54 ? 102.652 103.256 57.825 1.00 25.03 5 LYS C N 1
ATOM 4277 C CA . LYS C 1 54 ? 101.513 102.402 58.152 1.00 22.52 5 LYS C CA 1
ATOM 4278 C C . LYS C 1 54 ? 100.446 102.563 57.069 1.00 22.02 5 LYS C C 1
ATOM 4279 O O . LYS C 1 54 ? 99.979 103.681 56.819 1.00 24.46 5 LYS C O 1
ATOM 4285 N N . ILE C 1 55 ? 100.063 101.458 56.434 1.00 20.32 6 ILE C N 1
ATOM 4286 C CA . ILE C 1 55 ? 99.201 101.473 55.254 1.00 19.68 6 ILE C CA 1
ATOM 4287 C C . ILE C 1 55 ? 97.955 100.657 55.552 1.00 21.64 6 ILE C C 1
ATOM 4288 O O . ILE C 1 55 ? 98.047 99.466 55.874 1.00 21.46 6 ILE C O 1
ATOM 4293 N N . GLY C 1 56 ? 96.785 101.289 55.437 1.00 17.63 7 GLY C N 1
ATOM 4294 C CA . GLY C 1 56 ? 95.526 100.620 55.653 1.00 17.81 7 GLY C CA 1
ATOM 4295 C C . GLY C 1 56 ? 94.669 100.637 54.399 1.00 17.58 7 GLY C C 1
ATOM 4296 O O . GLY C 1 56 ? 95.081 101.122 53.346 1.00 18.72 7 GLY C O 1
ATOM 4297 N N . THR C 1 57 ? 93.457 100.109 54.538 1.00 17.35 8 THR C N 1
ATOM 4298 C CA . THR C 1 57 ? 92.561 100.062 53.395 1.00 16.69 8 THR C CA 1
ATOM 4299 C C . THR C 1 57 ? 91.121 100.173 53.864 1.00 15.81 8 THR C C 1
ATOM 4300 O O . THR C 1 57 ? 90.780 99.763 54.977 1.00 15.97 8 THR C O 1
ATOM 4304 N N . GLN C 1 58 ? 90.288 100.749 53.003 1.00 15.46 9 GLN C N 1
ATOM 4305 C CA . GLN C 1 58 ? 88.848 100.616 53.097 1.00 15.75 9 GLN C CA 1
ATOM 4306 C C . GLN C 1 58 ? 88.421 99.245 52.582 1.00 17.33 9 GLN C C 1
ATOM 4307 O O . GLN C 1 58 ? 89.216 98.479 52.029 1.00 18.44 9 GLN C O 1
ATOM 4313 N N . ASN C 1 59 ? 87.143 98.940 52.760 1.00 17.45 10 ASN C N 1
ATOM 4314 C CA . ASN C 1 59 ? 86.591 97.707 52.226 1.00 18.43 10 ASN C CA 1
ATOM 4315 C C . ASN C 1 59 ? 86.576 97.727 50.696 1.00 17.06 10 ASN C C 1
ATOM 4316 O O . ASN C 1 59 ? 86.456 98.778 50.066 1.00 16.88 10 ASN C O 1
ATOM 4321 N N . GLN C 1 60 ? 86.729 96.549 50.102 1.00 16.59 11 GLN C N 1
ATOM 4322 C CA . GLN C 1 60 ? 86.537 96.360 48.665 1.00 22.16 11 GLN C CA 1
ATOM 4323 C C . GLN C 1 60 ? 85.577 95.199 48.459 1.00 23.57 11 GLN C C 1
ATOM 4324 O O . GLN C 1 60 ? 85.464 94.314 49.312 1.00 21.03 11 GLN C O 1
ATOM 4330 N N . ALA C 1 61 ? 84.880 95.204 47.320 1.00 21.89 12 ALA C N 1
ATOM 4331 C CA . ALA C 1 61 ? 83.839 94.198 47.111 1.00 23.70 12 ALA C CA 1
ATOM 4332 C C . ALA C 1 61 ? 84.409 92.784 47.072 1.00 22.83 12 ALA C C 1
ATOM 4333 O O . ALA C 1 61 ? 83.695 91.822 47.387 1.00 25.50 12 ALA C O 1
ATOM 4335 N N . PHE C 1 62 ? 85.669 92.621 46.674 1.00 21.04 13 PHE C N 1
ATOM 4336 C CA . PHE C 1 62 ? 86.209 91.267 46.611 1.00 25.50 13 PHE C CA 1
ATOM 4337 C C . PHE C 1 62 ? 86.599 90.724 47.984 1.00 27.29 13 PHE C C 1
ATOM 4338 O O . PHE C 1 62 ? 86.922 89.536 48.088 1.00 26.48 13 PHE C O 1
ATOM 4346 N N . PHE C 1 63 ? 86.548 91.554 49.032 1.00 25.61 14 PHE C N 1
ATOM 4347 C CA . PHE C 1 63 ? 86.812 91.087 50.391 1.00 23.10 14 PHE C CA 1
ATOM 4348 C C . PHE C 1 63 ? 85.681 90.172 50.864 1.00 24.09 14 PHE C C 1
ATOM 4349 O O . PHE C 1 63 ? 84.536 90.309 50.430 1.00 21.36 14 PHE C O 1
ATOM 4357 N N . PRO C 1 64 ? 85.969 89.256 51.790 1.00 23.33 15 PRO C N 1
ATOM 4358 C CA . PRO C 1 64 ? 84.887 88.551 52.487 1.00 25.19 15 PRO C CA 1
ATOM 4359 C C . PRO C 1 64 ? 83.927 89.538 53.137 1.00 28.10 15 PRO C C 1
ATOM 4360 O O . PRO C 1 64 ? 84.325 90.614 53.595 1.00 26.12 15 PRO C O 1
ATOM 4364 N N . GLU C 1 65 ? 82.651 89.157 53.190 1.00 23.46 16 GLU C N 1
ATOM 4365 C CA . GLU C 1 65 ? 81.648 90.000 53.833 1.00 27.25 16 GLU C CA 1
ATOM 4366 C C . GLU C 1 65 ? 81.616 89.797 55.343 1.00 25.00 16 GLU C C 1
ATOM 4367 O O . GLU C 1 65 ? 81.385 90.755 56.091 1.00 25.73 16 GLU C O 1
ATOM 4373 N N . ASN C 1 66 ? 81.816 88.562 55.809 1.00 24.11 17 ASN C N 1
ATOM 4374 C CA . ASN C 1 66 ? 81.828 88.306 57.248 1.00 23.90 17 ASN C CA 1
ATOM 4375 C C . ASN C 1 66 ? 82.977 89.076 57.887 1.00 21.65 17 ASN C C 1
ATOM 4376 O O . ASN C 1 66 ? 84.091 89.113 57.360 1.00 22.60 17 ASN C O 1
ATOM 4381 N N . ILE C 1 67 ? 82.691 89.713 59.021 1.00 24.51 18 ILE C N 1
ATOM 4382 C CA . ILE C 1 67 ? 83.626 90.685 59.576 1.00 22.30 18 ILE C CA 1
ATOM 4383 C C . ILE C 1 67 ? 84.925 90.011 60.001 1.00 20.33 18 ILE C C 1
ATOM 4384 O O . ILE C 1 67 ? 86.017 90.486 59.676 1.00 22.38 18 ILE C O 1
ATOM 4389 N N . LEU C 1 68 ? 84.837 88.899 60.737 1.00 20.46 19 LEU C N 1
ATOM 4390 C CA . LEU C 1 68 ? 86.064 88.218 61.140 1.00 22.59 19 LEU C CA 1
ATOM 4391 C C . LEU C 1 68 ? 86.867 87.781 59.917 1.00 23.53 19 LEU C C 1
ATOM 4392 O O . LEU C 1 68 ? 88.081 88.002 59.850 1.00 22.68 19 LEU C O 1
ATOM 4397 N N . GLU C 1 69 ? 86.200 87.170 58.929 1.00 21.55 20 GLU C N 1
ATOM 4398 C CA . GLU C 1 69 ? 86.913 86.753 57.720 1.00 24.12 20 GLU C CA 1
ATOM 4399 C C . GLU C 1 69 ? 87.494 87.948 56.983 1.00 22.33 20 GLU C C 1
ATOM 4400 O O . GLU C 1 69 ? 88.591 87.863 56.416 1.00 23.60 20 GLU C O 1
ATOM 4406 N N . LYS C 1 70 ? 86.775 89.077 56.987 1.00 21.60 21 LYS C N 1
ATOM 4407 C CA . LYS C 1 70 ? 87.280 90.282 56.337 1.00 23.77 21 LYS C CA 1
ATOM 4408 C C . LYS C 1 70 ? 88.570 90.757 56.998 1.00 21.34 21 LYS C C 1
ATOM 4409 O O . LYS C 1 70 ? 89.559 91.043 56.317 1.00 21.52 21 LYS C O 1
ATOM 4415 N N . PHE C 1 71 ? 88.571 90.852 58.333 1.00 18.48 22 PHE C N 1
ATOM 4416 C CA . PHE C 1 71 ? 89.778 91.272 59.042 1.00 18.67 22 PHE C CA 1
ATOM 4417 C C . PHE C 1 71 ? 90.932 90.309 58.784 1.00 22.86 22 PHE C C 1
ATOM 4418 O O . PHE C 1 71 ? 92.069 90.735 58.551 1.00 22.93 22 PHE C O 1
ATOM 4426 N N . ARG C 1 72 ? 90.661 89.002 58.837 1.00 22.21 23 ARG C N 1
ATOM 4427 C CA . ARG C 1 72 ? 91.710 88.023 58.548 1.00 23.31 23 ARG C CA 1
ATOM 4428 C C . ARG C 1 72 ? 92.272 88.235 57.154 1.00 24.51 23 ARG C C 1
ATOM 4429 O O . ARG C 1 72 ? 93.489 88.215 56.950 1.00 28.88 23 ARG C O 1
ATOM 4437 N N . TYR C 1 73 ? 91.390 88.464 56.188 1.00 19.65 24 TYR C N 1
ATOM 4438 C CA . TYR C 1 73 ? 91.798 88.643 54.800 1.00 24.72 24 TYR C CA 1
ATOM 4439 C C . TYR C 1 73 ? 92.684 89.877 54.632 1.00 26.62 24 TYR C C 1
ATOM 4440 O O . TYR C 1 73 ? 93.732 89.825 53.974 1.00 22.09 24 TYR C O 1
ATOM 4449 N N . ILE C 1 74 ? 92.275 91.005 55.219 1.00 25.69 25 ILE C N 1
ATOM 4450 C CA . ILE C 1 74 ? 93.059 92.237 55.117 1.00 21.80 25 ILE C CA 1
ATOM 4451 C C . ILE C 1 74 ? 94.415 92.055 55.786 1.00 22.71 25 ILE C C 1
ATOM 4452 O O . ILE C 1 74 ? 95.454 92.472 55.258 1.00 23.54 25 ILE C O 1
ATOM 4457 N N . LYS C 1 75 ? 94.408 91.458 56.984 1.00 20.85 26 LYS C N 1
ATOM 4458 C CA . LYS C 1 75 ? 95.637 91.091 57.683 1.00 22.14 26 LYS C CA 1
ATOM 4459 C C . LYS C 1 75 ? 96.579 90.299 56.785 1.00 25.08 26 LYS C C 1
ATOM 4460 O O . LYS C 1 75 ? 97.760 90.642 56.640 1.00 25.11 26 LYS C O 1
ATOM 4466 N N . GLU C 1 76 ? 96.071 89.214 56.195 1.00 24.41 27 GLU C N 1
ATOM 4467 C CA . GLU C 1 76 ? 96.920 88.324 55.407 1.00 27.06 27 GLU C CA 1
ATOM 4468 C C . GLU C 1 76 ? 97.477 89.008 54.166 1.00 27.95 27 GLU C C 1
ATOM 4469 O O . GLU C 1 76 ? 98.596 88.695 53.747 1.00 30.02 27 GLU C O 1
ATOM 4475 N N . MET C 1 77 ? 96.735 89.943 53.564 1.00 26.80 28 MET C N 1
ATOM 4476 C CA . MET C 1 77 ? 97.308 90.700 52.454 1.00 26.44 28 MET C CA 1
ATOM 4477 C C . MET C 1 77 ? 98.471 91.575 52.900 1.00 29.06 28 MET C C 1
ATOM 4478 O O . MET C 1 77 ? 99.261 92.007 52.053 1.00 33.08 28 MET C O 1
ATOM 4483 N N . GLY C 1 78 ? 98.591 91.858 54.195 1.00 25.55 29 GLY C N 1
ATOM 4484 C CA . GLY C 1 78 ? 99.699 92.635 54.711 1.00 26.66 29 GLY C CA 1
ATOM 4485 C C . GLY C 1 78 ? 99.386 94.053 55.153 1.00 27.15 29 GLY C C 1
ATOM 4486 O O . GLY C 1 78 ? 100.320 94.793 55.483 1.00 24.78 29 GLY C O 1
ATOM 4487 N N . PHE C 1 79 ? 98.117 94.458 55.169 1.00 21.50 30 PHE C N 1
ATOM 4488 C CA . PHE C 1 79 ? 97.774 95.818 55.568 1.00 21.64 30 PHE C CA 1
ATOM 4489 C C . PHE C 1 79 ? 97.924 96.009 57.073 1.00 24.11 30 PHE C C 1
ATOM 4490 O O . PHE C 1 79 ? 97.812 95.062 57.854 1.00 23.69 30 PHE C O 1
ATOM 4498 N N . ASP C 1 80 ? 98.152 97.259 57.478 1.00 20.91 31 ASP C N 1
ATOM 4499 C CA . ASP C 1 80 ? 98.336 97.601 58.882 1.00 22.16 31 ASP C CA 1
ATOM 4500 C C . ASP C 1 80 ? 97.057 98.036 59.583 1.00 20.11 31 ASP C C 1
ATOM 4501 O O . ASP C 1 80 ? 97.080 98.214 60.804 1.00 21.28 31 ASP C O 1
ATOM 4506 N N . GLY C 1 81 ? 95.957 98.230 58.861 1.00 18.84 32 GLY C N 1
ATOM 4507 C CA . GLY C 1 81 ? 94.739 98.701 59.507 1.00 17.98 32 GLY C CA 1
ATOM 4508 C C . GLY C 1 81 ? 93.586 98.705 58.529 1.00 20.02 32 GLY C C 1
ATOM 4509 O O . GLY C 1 81 ? 93.768 98.543 57.319 1.00 19.53 32 GLY C O 1
ATOM 4510 N N . PHE C 1 82 ? 92.388 98.907 59.075 1.00 17.42 33 PHE C N 1
ATOM 4511 C CA . PHE C 1 82 ? 91.144 98.845 58.317 1.00 16.78 33 PHE C CA 1
ATOM 4512 C C . PHE C 1 82 ? 90.341 100.105 58.600 1.00 16.38 33 PHE C C 1
ATOM 4513 O O . PHE C 1 82 ? 90.112 100.450 59.762 1.00 16.46 33 PHE C O 1
ATOM 4521 N N . GLU C 1 83 ? 89.926 100.794 57.544 1.00 15.97 34 GLU C N 1
ATOM 4522 C CA . GLU C 1 83 ? 89.050 101.953 57.663 1.00 15.58 34 GLU C CA 1
ATOM 4523 C C . GLU C 1 83 ? 87.641 101.485 57.325 1.00 17.73 34 GLU C C 1
ATOM 4524 O O . GLU C 1 83 ? 87.354 101.156 56.169 1.00 17.43 34 GLU C O 1
ATOM 4530 N N . ILE C 1 84 ? 86.765 101.449 58.339 1.00 15.31 35 ILE C N 1
ATOM 4531 C CA . ILE C 1 84 ? 85.509 100.713 58.283 1.00 15.21 35 ILE C CA 1
ATOM 4532 C C . ILE C 1 84 ? 84.360 101.654 57.943 1.00 17.07 35 ILE C C 1
ATOM 4533 O O . ILE C 1 84 ? 84.360 102.831 58.309 1.00 14.64 35 ILE C O 1
ATOM 4538 N N . ASP C 1 85 ? 83.361 101.121 57.249 1.00 15.95 36 ASP C N 1
ATOM 4539 C CA . ASP C 1 85 ? 82.122 101.859 57.050 1.00 15.16 36 ASP C CA 1
ATOM 4540 C C . ASP C 1 85 ? 81.466 102.148 58.397 1.00 16.56 36 ASP C C 1
ATOM 4541 O O . ASP C 1 85 ? 81.394 101.278 59.268 1.00 15.23 36 ASP C O 1
ATOM 4546 N N . GLY C 1 86 ? 80.979 103.379 58.568 1.00 16.19 37 GLY C N 1
ATOM 4547 C CA . GLY C 1 86 ? 80.454 103.772 59.868 1.00 16.32 37 GLY C CA 1
ATOM 4548 C C . GLY C 1 86 ? 79.271 102.931 60.308 1.00 16.37 37 GLY C C 1
ATOM 4549 O O . GLY C 1 86 ? 79.123 102.623 61.495 1.00 17.53 37 GLY C O 1
ATOM 4550 N N . LYS C 1 87 ? 78.406 102.551 59.364 1.00 16.26 38 LYS C N 1
ATOM 4551 C CA . LYS C 1 87 ? 77.211 101.798 59.742 1.00 20.15 38 LYS C CA 1
ATOM 4552 C C . LYS C 1 87 ? 77.541 100.341 60.040 1.00 17.12 38 LYS C C 1
ATOM 4553 O O . LYS C 1 87 ? 76.994 99.756 60.987 1.00 19.34 38 LYS C O 1
ATOM 4559 N N . LEU C 1 88 ? 78.423 99.742 59.235 1.00 18.46 39 LEU C N 1
ATOM 4560 C CA . LEU C 1 88 ? 78.930 98.408 59.541 1.00 17.53 39 LEU C CA 1
ATOM 4561 C C . LEU C 1 88 ? 79.513 98.359 60.948 1.00 19.41 39 LEU C C 1
ATOM 4562 O O . LEU C 1 88 ? 79.247 97.420 61.715 1.00 17.89 39 LEU C O 1
ATOM 4567 N N . LEU C 1 89 ? 80.294 99.382 61.306 1.00 17.21 40 LEU C N 1
ATOM 4568 C CA . LEU C 1 89 ? 80.899 99.451 62.631 1.00 16.20 40 LEU C CA 1
ATOM 4569 C C . LEU C 1 89 ? 79.837 99.527 63.720 1.00 17.52 40 LEU C C 1
ATOM 4570 O O . LEU C 1 89 ? 79.829 98.723 64.663 1.00 19.06 40 LEU C O 1
ATOM 4575 N N . VAL C 1 90 ? 78.915 100.483 63.598 1.00 17.95 41 VAL C N 1
ATOM 4576 C CA . VAL C 1 90 ? 77.941 100.715 64.660 1.00 17.57 41 VAL C CA 1
ATOM 4577 C C . VAL C 1 90 ? 77.029 99.506 64.834 1.00 20.82 41 VAL C C 1
ATOM 4578 O O . VAL C 1 90 ? 76.669 99.137 65.962 1.00 22.44 41 VAL C O 1
ATOM 4582 N N . ASN C 1 91 ? 76.655 98.857 63.734 1.00 19.18 42 ASN C N 1
ATOM 4583 C CA . ASN C 1 91 ? 75.693 97.767 63.835 1.00 19.70 42 ASN C CA 1
ATOM 4584 C C . ASN C 1 91 ? 76.332 96.439 64.208 1.00 26.26 42 ASN C C 1
ATOM 4585 O O . ASN C 1 91 ? 75.605 95.470 64.438 1.00 27.67 42 ASN C O 1
ATOM 4590 N N . ASN C 1 92 ? 77.657 96.361 64.273 1.00 24.52 43 ASN C N 1
ATOM 4591 C CA . ASN C 1 92 ? 78.325 95.086 64.504 1.00 24.78 43 ASN C CA 1
ATOM 4592 C C . ASN C 1 92 ? 79.494 95.262 65.456 1.00 24.31 43 ASN C C 1
ATOM 4593 O O . ASN C 1 92 ? 80.555 94.651 65.280 1.00 23.18 43 ASN C O 1
ATOM 4598 N N . ILE C 1 93 ? 79.308 96.093 66.487 1.00 23.23 44 ILE C N 1
ATOM 4599 C CA . ILE C 1 93 ? 80.425 96.495 67.337 1.00 23.31 44 ILE C CA 1
ATOM 4600 C C . ILE C 1 93 ? 81.074 95.278 67.986 1.00 23.87 44 ILE C C 1
ATOM 4601 O O . ILE C 1 93 ? 82.306 95.185 68.077 1.00 22.08 44 ILE C O 1
ATOM 4606 N N . GLU C 1 94 ? 80.261 94.333 68.465 1.00 24.82 45 GLU C N 1
ATOM 4607 C CA . GLU C 1 94 ? 80.830 93.191 69.176 1.00 26.24 45 GLU C CA 1
ATOM 4608 C C . GLU C 1 94 ? 81.653 92.320 68.239 1.00 24.40 45 GLU C C 1
ATOM 4609 O O . GLU C 1 94 ? 82.756 91.893 68.597 1.00 24.92 45 GLU C O 1
ATOM 4615 N N . GLU C 1 95 ? 81.146 92.069 67.026 1.00 21.82 46 GLU C N 1
ATOM 4616 C CA . GLU C 1 95 ? 81.924 91.334 66.030 1.00 26.02 46 GLU C CA 1
ATOM 4617 C C . GLU C 1 95 ? 83.217 92.057 65.685 1.00 23.74 46 GLU C C 1
ATOM 4618 O O . GLU C 1 95 ? 84.261 91.421 65.492 1.00 20.28 46 GLU C O 1
ATOM 4624 N N . VAL C 1 96 ? 83.161 93.386 65.560 1.00 23.85 47 VAL C N 1
ATOM 4625 C CA . VAL C 1 96 ? 84.358 94.146 65.204 1.00 21.43 47 VAL C CA 1
ATOM 4626 C C . VAL C 1 96 ? 85.391 94.061 66.324 1.00 22.20 47 VAL C C 1
ATOM 4627 O O . VAL C 1 96 ? 86.583 93.841 66.080 1.00 19.93 47 VAL C O 1
ATOM 4631 N N . LYS C 1 97 ? 84.944 94.226 67.572 1.00 22.11 48 LYS C N 1
ATOM 4632 C CA . LYS C 1 97 ? 85.859 94.088 68.703 1.00 24.00 48 LYS C CA 1
ATOM 4633 C C . LYS C 1 97 ? 86.527 92.719 68.695 1.00 25.36 48 LYS C C 1
ATOM 4634 O O . LYS C 1 97 ? 87.749 92.612 68.824 1.00 23.41 48 LYS C O 1
ATOM 4640 N N . ALA C 1 98 ? 85.739 91.660 68.515 1.00 23.08 49 ALA C N 1
ATOM 4641 C CA . ALA C 1 98 ? 86.309 90.316 68.495 1.00 25.89 49 ALA C CA 1
ATOM 4642 C C . ALA C 1 98 ? 87.317 90.162 67.367 1.00 24.96 49 ALA C C 1
ATOM 4643 O O . ALA C 1 98 ? 88.377 89.551 67.550 1.00 24.50 49 ALA C O 1
ATOM 4645 N N . ALA C 1 99 ? 87.017 90.730 66.190 1.00 21.47 50 ALA C N 1
ATOM 4646 C CA . ALA C 1 99 ? 87.916 90.575 65.053 1.00 21.86 50 ALA C CA 1
ATOM 4647 C C . ALA C 1 99 ? 89.220 91.321 65.281 1.00 22.01 50 ALA C C 1
ATOM 4648 O O . ALA C 1 99 ? 90.293 90.838 64.896 1.00 25.65 50 ALA C O 1
ATOM 4650 N N . ILE C 1 100 ? 89.151 92.502 65.898 1.00 21.01 51 ILE C N 1
ATOM 4651 C CA . ILE C 1 100 ? 90.372 93.225 66.236 1.00 23.59 51 ILE C CA 1
ATOM 4652 C C . ILE C 1 100 ? 91.217 92.393 67.192 1.00 25.17 51 ILE C C 1
ATOM 4653 O O . ILE C 1 100 ? 92.434 92.262 67.017 1.00 26.04 51 ILE C O 1
ATOM 4658 N N . LYS C 1 101 ? 90.578 91.815 68.213 1.00 23.68 52 LYS C N 1
ATOM 4659 C CA . LYS C 1 101 ? 91.325 91.075 69.230 1.00 23.04 52 LYS C CA 1
ATOM 4660 C C . LYS C 1 101 ? 91.984 89.847 68.624 1.00 26.95 52 LYS C C 1
ATOM 4661 O O . LYS C 1 101 ? 93.160 89.566 68.878 1.00 29.88 52 LYS C O 1
ATOM 4667 N N . GLU C 1 102 ? 91.240 89.107 67.803 1.00 26.09 53 GLU C N 1
ATOM 4668 C CA . GLU C 1 102 ? 91.774 87.859 67.278 1.00 27.50 53 GLU C CA 1
ATOM 4669 C C . GLU C 1 102 ? 92.858 88.103 66.235 1.00 30.86 53 GLU C C 1
ATOM 4670 O O . GLU C 1 102 ? 93.880 87.406 66.231 1.00 28.36 53 GLU C O 1
ATOM 4676 N N . THR C 1 103 ? 92.663 89.075 65.335 1.00 26.09 54 THR C N 1
ATOM 4677 C CA . THR C 1 103 ? 93.610 89.274 64.242 1.00 23.41 54 THR C CA 1
ATOM 4678 C C . THR C 1 103 ? 94.727 90.245 64.583 1.00 26.39 54 THR C C 1
ATOM 4679 O O . THR C 1 103 ? 95.769 90.214 63.923 1.00 28.64 54 THR C O 1
ATOM 4683 N N . GLY C 1 104 ? 94.534 91.117 65.569 1.00 24.63 55 GLY C N 1
ATOM 4684 C CA . GLY C 1 104 ? 95.473 92.203 65.778 1.00 25.10 55 GLY C CA 1
ATOM 4685 C C . GLY C 1 104 ? 95.405 93.305 64.739 1.00 26.15 55 GLY C C 1
ATOM 4686 O O . GLY C 1 104 ? 96.246 94.210 64.754 1.00 27.98 55 GLY C O 1
ATOM 4687 N N . LEU C 1 105 ? 94.442 93.253 63.826 1.00 21.32 56 LEU C N 1
ATOM 4688 C CA . LEU C 1 105 ? 94.276 94.307 62.828 1.00 20.75 56 LEU C CA 1
ATOM 4689 C C . LEU C 1 105 ? 93.367 95.392 63.394 1.00 22.84 56 LEU C C 1
ATOM 4690 O O . LEU C 1 105 ? 92.193 95.116 63.667 1.00 21.62 56 LEU C O 1
ATOM 4695 N N . PRO C 1 106 ? 93.852 96.611 63.601 1.00 19.87 57 PRO C N 1
ATOM 4696 C CA . PRO C 1 106 ? 93.005 97.640 64.209 1.00 19.01 57 PRO C CA 1
ATOM 4697 C C . PRO C 1 106 ? 92.044 98.249 63.204 1.00 20.98 57 PRO C C 1
ATOM 4698 O O . PRO C 1 106 ? 92.288 98.248 61.991 1.00 17.88 57 PRO C O 1
ATOM 4702 N N . VAL C 1 107 ? 90.937 98.757 63.738 1.00 17.78 58 VAL C N 1
ATOM 4703 C CA . VAL C 1 107 ? 90.144 99.766 63.042 1.00 17.43 58 VAL C CA 1
ATOM 4704 C C . VAL C 1 107 ? 90.845 101.101 63.247 1.00 17.50 58 VAL C C 1
ATOM 4705 O O . VAL C 1 107 ? 91.002 101.564 64.386 1.00 19.27 58 VAL C O 1
ATOM 4709 N N . THR C 1 108 ? 91.311 101.703 62.152 1.00 17.52 59 THR C N 1
ATOM 4710 C CA . THR C 1 108 ? 92.023 102.973 62.264 1.00 17.48 59 THR C CA 1
ATOM 4711 C C . THR C 1 108 ? 91.076 104.157 62.320 1.00 17.75 59 THR C C 1
ATOM 4712 O O . THR C 1 108 ? 91.362 105.147 63.001 1.00 16.57 59 THR C O 1
ATOM 4716 N N . THR C 1 109 ? 89.963 104.071 61.603 1.00 16.12 60 THR C N 1
ATOM 4717 C CA . THR C 1 109 ? 89.126 105.205 61.249 1.00 15.70 60 THR C CA 1
ATOM 4718 C C . THR C 1 109 ? 87.828 104.632 60.720 1.00 15.40 60 THR C C 1
ATOM 4719 O O . THR C 1 109 ? 87.752 103.452 60.375 1.00 15.51 60 THR C O 1
ATOM 4723 N N . ALA C 1 110 ? 86.813 105.483 60.639 1.00 15.06 61 ALA C N 1
ATOM 4724 C CA . ALA C 1 110 ? 85.602 105.140 59.923 1.00 14.76 61 ALA C CA 1
ATOM 4725 C C . ALA C 1 110 ? 85.391 106.153 58.804 1.00 14.40 61 ALA C C 1
ATOM 4726 O O . ALA C 1 110 ? 85.932 107.261 58.829 1.00 14.36 61 ALA C O 1
ATOM 4728 N N . CYS C 1 111 ? 84.607 105.754 57.810 1.00 14.16 62 CYS C N 1
ATOM 4729 C CA . CYS C 1 111 ? 84.288 106.634 56.694 1.00 14.87 62 CYS C CA 1
ATOM 4730 C C . CYS C 1 111 ? 82.895 106.262 56.212 1.00 17.90 62 CYS C C 1
ATOM 4731 O O . CYS C 1 111 ? 82.565 105.076 56.129 1.00 19.04 62 CYS C O 1
ATOM 4734 N N . GLY C 1 112 ? 82.081 107.267 55.909 1.00 17.53 63 GLY C N 1
ATOM 4735 C CA . GLY C 1 112 ? 80.706 106.983 55.512 1.00 19.05 63 GLY C CA 1
ATOM 4736 C C . GLY C 1 112 ? 79.861 106.370 56.626 1.00 18.79 63 GLY C C 1
ATOM 4737 O O . GLY C 1 112 ? 80.233 106.332 57.804 1.00 19.71 63 GLY C O 1
ATOM 4738 N N . GLY C 1 113 ? 78.683 105.893 56.229 1.00 18.61 64 GLY C N 1
ATOM 4739 C CA . GLY C 1 113 ? 77.793 105.207 57.148 1.00 17.64 64 GLY C CA 1
ATOM 4740 C C . GLY C 1 113 ? 76.704 106.053 57.767 1.00 19.62 64 GLY C C 1
ATOM 4741 O O . GLY C 1 113 ? 76.046 105.595 58.709 1.00 21.65 64 GLY C O 1
ATOM 4742 N N . TYR C 1 114 ? 76.483 107.262 57.268 1.00 19.44 65 TYR C N 1
ATOM 4743 C CA . TYR C 1 114 ? 75.462 108.157 57.784 1.00 17.82 65 TYR C CA 1
ATOM 4744 C C . TYR C 1 114 ? 74.723 108.736 56.584 1.00 19.56 65 TYR C C 1
ATOM 4745 O O . TYR C 1 114 ? 75.254 108.780 55.470 1.00 18.07 65 TYR C O 1
ATOM 4754 N N . ASP C 1 115 ? 73.483 109.153 56.809 1.00 17.08 66 ASP C N 1
ATOM 4755 C CA A ASP C 1 115 ? 72.631 109.718 55.759 0.58 19.64 66 ASP C CA 1
ATOM 4756 C CA B ASP C 1 115 ? 72.634 109.717 55.758 0.42 19.97 66 ASP C CA 1
ATOM 4757 C C . ASP C 1 115 ? 72.411 111.187 56.098 1.00 20.13 66 ASP C C 1
ATOM 4758 O O . ASP C 1 115 ? 71.661 111.512 57.023 1.00 29.19 66 ASP C O 1
ATOM 4767 N N . GLY C 1 116 ? 73.073 112.065 55.364 1.00 18.94 67 GLY C N 1
ATOM 4768 C CA . GLY C 1 116 ? 72.998 113.485 55.628 1.00 17.78 67 GLY C CA 1
ATOM 4769 C C . GLY C 1 116 ? 74.377 114.084 55.784 1.00 15.77 67 GLY C C 1
ATOM 4770 O O . GLY C 1 116 ? 75.085 113.775 56.750 1.00 15.80 67 GLY C O 1
ATOM 4771 N N . TRP C 1 117 ? 74.773 114.928 54.835 1.00 15.46 68 TRP C N 1
ATOM 4772 C CA . TRP C 1 117 ? 76.111 115.503 54.826 1.00 12.13 68 TRP C CA 1
ATOM 4773 C C . TRP C 1 117 ? 76.226 116.636 55.836 1.00 12.59 68 TRP C C 1
ATOM 4774 O O . TRP C 1 117 ? 75.243 117.313 56.149 1.00 14.61 68 TRP C O 1
ATOM 4785 N N . ILE C 1 118 ? 77.452 116.873 56.321 1.00 12.98 69 ILE C N 1
ATOM 4786 C CA . ILE C 1 118 ? 77.636 117.969 57.271 1.00 12.40 69 ILE C CA 1
ATOM 4787 C C . ILE C 1 118 ? 77.312 119.316 56.626 1.00 14.05 69 ILE C C 1
ATOM 4788 O O . ILE C 1 118 ? 76.973 120.273 57.330 1.00 15.23 69 ILE C O 1
ATOM 4793 N N . GLY C 1 119 ? 77.367 119.407 55.299 1.00 12.39 70 GLY C N 1
ATOM 4794 C CA . GLY C 1 119 ? 76.943 120.619 54.620 1.00 12.21 70 GLY C CA 1
ATOM 4795 C C . GLY C 1 119 ? 75.682 120.448 53.795 1.00 13.78 70 GLY C C 1
ATOM 4796 O O . GLY C 1 119 ? 75.480 121.159 52.801 1.00 15.61 70 GLY C O 1
ATOM 4797 N N . ASP C 1 120 ? 74.827 119.512 54.200 1.00 13.78 71 ASP C N 1
ATOM 4798 C CA . ASP C 1 120 ? 73.668 119.147 53.389 1.00 13.37 71 ASP C CA 1
ATOM 4799 C C . ASP C 1 120 ? 72.801 120.365 53.100 1.00 13.67 71 ASP C C 1
ATOM 4800 O O . ASP C 1 120 ? 72.641 121.243 53.950 1.00 13.45 71 ASP C O 1
ATOM 4805 N N . PHE C 1 121 ? 72.243 120.406 51.886 1.00 14.34 72 PHE C N 1
ATOM 4806 C CA . PHE C 1 121 ? 71.261 121.433 51.538 1.00 16.53 72 PHE C CA 1
ATOM 4807 C C . PHE C 1 121 ? 69.994 121.321 52.380 1.00 15.51 72 PHE C C 1
ATOM 4808 O O . PHE C 1 121 ? 69.312 122.329 52.596 1.00 17.56 72 PHE C O 1
ATOM 4816 N N . ILE C 1 122 ? 69.634 120.113 52.828 1.00 13.56 73 ILE C N 1
ATOM 4817 C CA . ILE C 1 122 ? 68.400 119.884 53.584 1.00 16.34 73 ILE C CA 1
ATOM 4818 C C . ILE C 1 122 ? 68.731 119.828 55.065 1.00 16.04 73 ILE C C 1
ATOM 4819 O O . ILE C 1 122 ? 69.426 118.906 55.508 1.00 13.55 73 ILE C O 1
ATOM 4824 N N . GLU C 1 123 ? 68.182 120.767 55.840 1.00 12.54 74 GLU C N 1
ATOM 4825 C CA . GLU C 1 123 ? 68.569 120.885 57.244 1.00 15.50 74 GLU C CA 1
ATOM 4826 C C . GLU C 1 123 ? 68.276 119.610 58.030 1.00 17.31 74 GLU C C 1
ATOM 4827 O O . GLU C 1 123 ? 69.108 119.169 58.832 1.00 17.42 74 GLU C O 1
ATOM 4833 N N . GLU C 1 124 ? 67.102 119.000 57.825 1.00 14.90 75 GLU C N 1
ATOM 4834 C CA . GLU C 1 124 ? 66.797 117.773 58.559 1.00 16.01 75 GLU C CA 1
ATOM 4835 C C . GLU C 1 124 ? 67.832 116.689 58.282 1.00 17.33 75 GLU C C 1
ATOM 4836 O O . GLU C 1 124 ? 68.199 115.926 59.185 1.00 15.85 75 GLU C O 1
ATOM 4842 N N . ARG C 1 125 ? 68.309 116.598 57.035 1.00 15.23 76 ARG C N 1
ATOM 4843 C CA . ARG C 1 125 ? 69.312 115.585 56.711 1.00 14.14 76 ARG C CA 1
ATOM 4844 C C . ARG C 1 125 ? 70.650 115.911 57.368 1.00 15.16 76 ARG C C 1
ATOM 4845 O O . ARG C 1 125 ? 71.316 115.018 57.905 1.00 15.43 76 ARG C O 1
ATOM 4853 N N . ARG C 1 126 ? 71.055 117.183 57.337 1.00 13.82 77 ARG C N 1
ATOM 4854 C CA . ARG C 1 126 ? 72.274 117.583 58.033 1.00 17.30 77 ARG C CA 1
ATOM 4855 C C . ARG C 1 126 ? 72.213 117.186 59.502 1.00 18.36 77 ARG C C 1
ATOM 4856 O O . ARG C 1 126 ? 73.150 116.577 60.034 1.00 15.35 77 ARG C O 1
ATOM 4864 N N . LEU C 1 127 ? 71.100 117.508 60.164 1.00 14.86 78 LEU C N 1
ATOM 4865 C CA . LEU C 1 127 ? 70.978 117.244 61.595 1.00 14.91 78 LEU C CA 1
ATOM 4866 C C . LEU C 1 127 ? 70.924 115.747 61.880 1.00 16.90 78 LEU C C 1
ATOM 4867 O O . LEU C 1 127 ? 71.495 115.273 62.871 1.00 19.98 78 LEU C O 1
ATOM 4872 N N . ASN C 1 128 ? 70.236 114.983 61.028 1.00 15.17 79 ASN C N 1
ATOM 4873 C CA . ASN C 1 128 ? 70.200 113.537 61.218 1.00 17.41 79 ASN C CA 1
ATOM 4874 C C . ASN C 1 128 ? 71.585 112.927 61.019 1.00 17.39 79 ASN C C 1
ATOM 4875 O O . ASN C 1 128 ? 71.997 112.031 61.771 1.00 16.15 79 ASN C O 1
ATOM 4880 N N . GLY C 1 129 ? 72.320 113.407 60.019 1.00 16.31 80 GLY C N 1
ATOM 4881 C CA . GLY C 1 129 ? 73.680 112.924 59.818 1.00 15.73 80 GLY C CA 1
ATOM 4882 C C . GLY C 1 129 ? 74.575 113.193 61.014 1.00 16.25 80 GLY C C 1
ATOM 4883 O O . GLY C 1 129 ? 75.411 112.360 61.372 1.00 16.75 80 GLY C O 1
ATOM 4884 N N . LEU C 1 130 ? 74.415 114.358 61.651 1.00 14.04 81 LEU C N 1
ATOM 4885 C CA . LEU C 1 130 ? 75.212 114.652 62.841 1.00 15.32 81 LEU C CA 1
ATOM 4886 C C . LEU C 1 130 ? 74.927 113.650 63.951 1.00 17.85 81 LEU C C 1
ATOM 4887 O O . LEU C 1 130 ? 75.841 113.236 64.677 1.00 15.41 81 LEU C O 1
ATOM 4892 N N . LYS C 1 131 ? 73.657 113.270 64.118 1.00 16.35 82 LYS C N 1
ATOM 4893 C CA . LYS C 1 131 ? 73.312 112.302 65.155 1.00 16.14 82 LYS C CA 1
ATOM 4894 C C . LYS C 1 131 ? 73.923 110.940 64.847 1.00 17.01 82 LYS C C 1
ATOM 4895 O O . LYS C 1 131 ? 74.381 110.236 65.754 1.00 17.05 82 LYS C O 1
ATOM 4901 N N . GLN C 1 132 ? 73.940 110.554 63.572 1.00 13.49 83 GLN C N 1
ATOM 4902 C CA . GLN C 1 132 ? 74.541 109.279 63.207 1.00 16.10 83 GLN C CA 1
ATOM 4903 C C . GLN C 1 132 ? 76.062 109.338 63.330 1.00 17.55 83 GLN C C 1
ATOM 4904 O O . GLN C 1 132 ? 76.694 108.364 63.759 1.00 16.05 83 GLN C O 1
ATOM 4910 N N . ILE C 1 133 ? 76.670 110.478 62.981 1.00 15.94 84 ILE C N 1
ATOM 4911 C CA . ILE C 1 133 ? 78.121 110.610 63.138 1.00 17.35 84 ILE C CA 1
ATOM 4912 C C . ILE C 1 133 ? 78.499 110.549 64.614 1.00 16.53 84 ILE C C 1
ATOM 4913 O O . ILE C 1 133 ? 79.533 109.979 64.986 1.00 15.47 84 ILE C O 1
ATOM 4918 N N . GLU C 1 134 ? 77.663 111.126 65.480 1.00 14.44 85 GLU C N 1
ATOM 4919 C CA . GLU C 1 134 ? 77.901 111.012 66.917 1.00 15.17 85 GLU C CA 1
ATOM 4920 C C . GLU C 1 134 ? 77.977 109.548 67.352 1.00 19.77 85 GLU C C 1
ATOM 4921 O O . GLU C 1 134 ? 78.868 109.167 68.120 1.00 16.63 85 GLU C O 1
ATOM 4927 N N . ARG C 1 135 ? 77.058 108.708 66.857 1.00 15.98 86 ARG C N 1
ATOM 4928 C CA . ARG C 1 135 ? 77.107 107.281 67.178 1.00 17.66 86 ARG C CA 1
ATOM 4929 C C . ARG C 1 135 ? 78.366 106.625 66.620 1.00 14.83 86 ARG C C 1
ATOM 4930 O O . ARG C 1 135 ? 78.947 105.741 67.262 1.00 15.15 86 ARG C O 1
ATOM 4938 N N . ILE C 1 136 ? 78.791 107.024 65.416 1.00 14.57 87 ILE C N 1
ATOM 4939 C CA . ILE C 1 136 ? 79.999 106.439 64.833 1.00 14.66 87 ILE C CA 1
ATOM 4940 C C . ILE C 1 136 ? 81.230 106.828 65.647 1.00 16.21 87 ILE C C 1
ATOM 4941 O O . ILE C 1 136 ? 82.119 105.998 65.878 1.00 15.70 87 ILE C O 1
ATOM 4946 N N . LEU C 1 137 ? 81.298 108.083 66.110 1.00 14.87 88 LEU C N 1
ATOM 4947 C CA . LEU C 1 137 ? 82.419 108.491 66.957 1.00 15.65 88 LEU C CA 1
ATOM 4948 C C . LEU C 1 137 ? 82.443 107.701 68.261 1.00 18.05 88 LEU C C 1
ATOM 4949 O O . LEU C 1 137 ? 83.516 107.314 68.741 1.00 15.86 88 LEU C O 1
ATOM 4954 N N . GLU C 1 138 ? 81.270 107.461 68.855 1.00 15.53 89 GLU C N 1
ATOM 4955 C CA . GLU C 1 138 ? 81.215 106.639 70.065 1.00 16.38 89 GLU C CA 1
ATOM 4956 C C . GLU C 1 138 ? 81.713 105.227 69.788 1.00 16.13 89 GLU C C 1
ATOM 4957 O O . GLU C 1 138 ? 82.476 104.658 70.581 1.00 16.52 89 GLU C O 1
ATOM 4963 N N . ALA C 1 139 ? 81.285 104.643 68.666 1.00 16.63 90 ALA C N 1
ATOM 4964 C CA . ALA C 1 139 ? 81.730 103.299 68.308 1.00 18.50 90 ALA C CA 1
ATOM 4965 C C . ALA C 1 139 ? 83.239 103.260 68.074 1.00 16.95 90 ALA C C 1
ATOM 4966 O O . ALA C 1 139 ? 83.909 102.295 68.464 1.00 16.81 90 ALA C O 1
ATOM 4968 N N . LEU C 1 140 ? 83.793 104.297 67.437 1.00 16.98 91 LEU C N 1
ATOM 4969 C CA . LEU C 1 140 ? 85.240 104.370 67.241 1.00 16.25 91 LEU C CA 1
ATOM 4970 C C . LEU C 1 140 ? 85.978 104.415 68.575 1.00 16.68 91 LEU C C 1
ATOM 4971 O O . LEU C 1 140 ? 87.011 103.754 68.747 1.00 17.03 91 LEU C O 1
ATOM 4976 N N . ALA C 1 141 ? 85.485 105.216 69.521 1.00 17.04 92 ALA C N 1
ATOM 4977 C CA . ALA C 1 141 ? 86.111 105.241 70.845 1.00 18.26 92 ALA C CA 1
ATOM 4978 C C . ALA C 1 141 ? 86.126 103.852 71.464 1.00 19.38 92 ALA C C 1
ATOM 4979 O O . ALA C 1 141 ? 87.122 103.441 72.067 1.00 19.02 92 ALA C O 1
ATOM 4981 N N . GLU C 1 142 ? 85.036 103.109 71.314 1.00 17.38 93 GLU C N 1
ATOM 4982 C CA . GLU C 1 142 ? 84.960 101.796 71.941 1.00 20.38 93 GLU C CA 1
ATOM 4983 C C . GLU C 1 142 ? 85.934 100.798 71.310 1.00 21.73 93 GLU C C 1
ATOM 4984 O O . GLU C 1 142 ? 86.453 99.924 72.010 1.00 21.24 93 GLU C O 1
ATOM 4990 N N . VAL C 1 143 ? 86.200 100.895 70.003 1.00 19.67 94 VAL C N 1
ATOM 4991 C CA . VAL C 1 143 ? 87.119 99.951 69.366 1.00 20.73 94 VAL C CA 1
ATOM 4992 C C . VAL C 1 143 ? 88.530 100.507 69.229 1.00 22.60 94 VAL C C 1
ATOM 4993 O O . VAL C 1 143 ? 89.398 99.830 68.662 1.00 22.36 94 VAL C O 1
ATOM 4997 N N . GLY C 1 144 ? 88.794 101.707 69.735 1.00 20.04 95 GLY C N 1
ATOM 4998 C CA . GLY C 1 144 ? 90.123 102.271 69.636 1.00 23.12 95 GLY C CA 1
ATOM 4999 C C . GLY C 1 144 ? 90.456 102.917 68.312 1.00 22.23 95 GLY C C 1
ATOM 5000 O O . GLY C 1 144 ? 91.637 103.128 68.020 1.00 21.50 95 GLY C O 1
ATOM 5001 N N . GLY C 1 145 ? 89.450 103.236 67.495 1.00 18.52 96 GLY C N 1
ATOM 5002 C CA . GLY C 1 145 ? 89.703 103.985 66.277 1.00 19.30 96 GLY C CA 1
ATOM 5003 C C . GLY C 1 145 ? 89.972 105.449 66.565 1.00 22.27 96 GLY C C 1
ATOM 5004 O O . GLY C 1 145 ? 89.607 105.980 67.610 1.00 19.37 96 GLY C O 1
ATOM 5005 N N . LYS C 1 146 ? 90.627 106.116 65.609 1.00 16.78 97 LYS C N 1
ATOM 5006 C CA . LYS C 1 146 ? 91.064 107.495 65.820 1.00 18.30 97 LYS C CA 1
ATOM 5007 C C . LYS C 1 146 ? 89.968 108.514 65.523 1.00 17.47 97 LYS C C 1
ATOM 5008 O O . LYS C 1 146 ? 89.900 109.564 66.175 1.00 16.52 97 LYS C O 1
ATOM 5014 N N . GLY C 1 147 ? 89.134 108.265 64.523 1.00 15.94 98 GLY C N 1
ATOM 5015 C CA . GLY C 1 147 ? 88.175 109.281 64.137 1.00 15.54 98 GLY C CA 1
ATOM 5016 C C . GLY C 1 147 ? 87.478 108.909 62.846 1.00 16.54 98 GLY C C 1
ATOM 5017 O O . GLY C 1 147 ? 87.698 107.839 62.276 1.00 15.33 98 GLY C O 1
ATOM 5018 N N . ILE C 1 148 ? 86.604 109.813 62.414 1.00 14.84 99 ILE C N 1
ATOM 5019 C CA . ILE C 1 148 ? 85.773 109.600 61.232 1.00 16.07 99 ILE C CA 1
ATOM 5020 C C . ILE C 1 148 ? 86.215 110.560 60.136 1.00 14.55 99 ILE C C 1
ATOM 5021 O O . ILE C 1 148 ? 86.534 111.727 60.402 1.00 14.32 99 ILE C O 1
ATOM 5026 N N . VAL C 1 149 ? 86.236 110.066 58.902 1.00 14.14 100 VAL C N 1
ATOM 5027 C CA . VAL C 1 149 ? 86.530 110.883 57.732 1.00 13.95 100 VAL C CA 1
ATOM 5028 C C . VAL C 1 149 ? 85.208 111.383 57.158 1.00 13.59 100 VAL C C 1
ATOM 5029 O O . VAL C 1 149 ? 84.317 110.575 56.865 1.00 14.07 100 VAL C O 1
ATOM 5033 N N . VAL C 1 150 ? 85.073 112.699 56.998 1.00 13.46 101 VAL C N 1
ATOM 5034 C CA . VAL C 1 150 ? 83.869 113.267 56.382 1.00 13.15 101 VAL C CA 1
ATOM 5035 C C . VAL C 1 150 ? 84.241 114.354 55.382 1.00 13.03 101 VAL C C 1
ATOM 5036 O O . VAL C 1 150 ? 85.128 115.179 55.647 1.00 13.19 101 VAL C O 1
ATOM 5040 N N . PRO C 1 151 ? 83.575 114.396 54.236 1.00 12.78 102 PRO C N 1
ATOM 5041 C CA . PRO C 1 151 ? 83.646 115.559 53.355 1.00 12.66 102 PRO C CA 1
ATOM 5042 C C . PRO C 1 151 ? 82.537 116.524 53.757 1.00 12.53 102 PRO C C 1
ATOM 5043 O O . PRO C 1 151 ? 81.692 116.209 54.594 1.00 13.10 102 PRO C O 1
ATOM 5047 N N . ALA C 1 152 ? 82.540 117.706 53.130 1.00 12.94 103 ALA C N 1
ATOM 5048 C CA . ALA C 1 152 ? 81.389 118.600 53.301 1.00 14.19 103 ALA C CA 1
ATOM 5049 C C . ALA C 1 152 ? 80.113 117.965 52.749 1.00 14.46 103 ALA C C 1
ATOM 5050 O O . ALA C 1 152 ? 79.024 118.142 53.311 1.00 12.79 103 ALA C O 1
ATOM 5052 N N . ALA C 1 153 ? 80.232 117.248 51.635 1.00 12.99 104 ALA C N 1
ATOM 5053 C CA . ALA C 1 153 ? 79.157 116.505 50.984 1.00 11.94 104 ALA C CA 1
ATOM 5054 C C . ALA C 1 153 ? 79.795 115.729 49.843 1.00 12.62 104 ALA C C 1
ATOM 5055 O O . ALA C 1 153 ? 80.908 116.042 49.424 1.00 13.95 104 ALA C O 1
ATOM 5057 N N . TRP C 1 154 ? 79.086 114.711 49.350 1.00 12.78 105 TRP C N 1
ATOM 5058 C CA . TRP C 1 154 ? 79.472 114.012 48.128 1.00 12.62 105 TRP C CA 1
ATOM 5059 C C . TRP C 1 154 ? 78.243 113.828 47.250 1.00 15.82 105 TRP C C 1
ATOM 5060 O O . TRP C 1 154 ? 77.172 113.449 47.740 1.00 14.53 105 TRP C O 1
ATOM 5071 N N . GLY C 1 155 ? 78.409 114.063 45.950 1.00 12.55 106 GLY C N 1
ATOM 5072 C CA . GLY C 1 155 ? 77.368 113.737 44.983 1.00 15.08 106 GLY C CA 1
ATOM 5073 C C . GLY C 1 155 ? 76.126 114.587 45.081 1.00 17.30 106 GLY C C 1
ATOM 5074 O O . GLY C 1 155 ? 75.120 114.278 44.428 1.00 17.80 106 GLY C O 1
ATOM 5075 N N . MET C 1 156 ? 76.170 115.655 45.870 1.00 13.64 107 MET C N 1
ATOM 5076 C CA . MET C 1 156 ? 75.020 116.517 46.101 1.00 13.77 107 MET C CA 1
ATOM 5077 C C . MET C 1 156 ? 75.007 117.703 45.145 1.00 15.89 107 MET C C 1
ATOM 5078 O O . MET C 1 156 ? 73.947 118.063 44.624 1.00 14.87 107 MET C O 1
ATOM 5083 N N . PHE C 1 157 ? 76.161 118.321 44.902 1.00 13.99 108 PHE C N 1
ATOM 5084 C CA . PHE C 1 157 ? 76.199 119.460 43.996 1.00 15.18 108 PHE C CA 1
ATOM 5085 C C . PHE C 1 157 ? 77.627 119.677 43.519 1.00 14.88 108 PHE C C 1
ATOM 5086 O O . PHE C 1 157 ? 78.589 119.394 44.245 1.00 14.92 108 PHE C O 1
ATOM 5094 N N . THR C 1 158 ? 77.761 120.192 42.295 1.00 13.89 109 THR C N 1
ATOM 5095 C CA . THR C 1 158 ? 79.044 120.660 41.793 1.00 12.95 109 THR C CA 1
ATOM 5096 C C . THR C 1 158 ? 78.826 121.895 40.925 1.00 13.28 109 THR C C 1
ATOM 5097 O O . THR C 1 158 ? 77.853 121.959 40.170 1.00 14.42 109 THR C O 1
ATOM 5101 N N . PHE C 1 159 ? 79.732 122.869 41.025 1.00 11.94 110 PHE C N 1
ATOM 5102 C CA . PHE C 1 159 ? 79.656 124.035 40.140 1.00 12.72 110 PHE C CA 1
ATOM 5103 C C . PHE C 1 159 ? 80.004 123.711 38.697 1.00 18.38 110 PHE C C 1
ATOM 5104 O O . PHE C 1 159 ? 79.770 124.553 37.819 1.00 15.41 110 PHE C O 1
ATOM 5112 N N . ARG C 1 160 ? 80.581 122.540 38.427 1.00 12.74 111 ARG C N 1
ATOM 5113 C CA . ARG C 1 160 ? 81.168 122.287 37.120 1.00 13.81 111 ARG C CA 1
ATOM 5114 C C . ARG C 1 160 ? 80.315 121.389 36.232 1.00 16.26 111 ARG C C 1
ATOM 5115 O O . ARG C 1 160 ? 80.723 121.109 35.104 1.00 16.43 111 ARG C O 1
ATOM 5123 N N . LEU C 1 161 ? 79.146 120.943 36.695 1.00 14.96 112 LEU C N 1
ATOM 5124 C CA . LEU C 1 161 ? 78.245 120.143 35.868 1.00 12.31 112 LEU C CA 1
ATOM 5125 C C . LEU C 1 161 ? 76.821 120.622 36.107 1.00 16.55 112 LEU C C 1
ATOM 5126 O O . LEU C 1 161 ? 76.515 121.113 37.199 1.00 15.25 112 LEU C O 1
ATOM 5131 N N . PRO C 1 162 ? 75.934 120.503 35.119 1.00 15.97 113 PRO C N 1
ATOM 5132 C CA . PRO C 1 162 ? 74.548 120.984 35.298 1.00 17.52 113 PRO C CA 1
ATOM 5133 C C . PRO C 1 162 ? 73.863 120.242 36.431 1.00 18.15 113 PRO C C 1
ATOM 5134 O O . PRO C 1 162 ? 74.116 119.044 36.618 1.00 17.81 113 PRO C O 1
ATOM 5138 N N . PRO C 1 163 ? 72.992 120.911 37.217 1.00 19.93 114 PRO C N 1
ATOM 5139 C CA . PRO C 1 163 ? 72.640 122.342 37.176 1.00 16.88 114 PRO C CA 1
ATOM 5140 C C . PRO C 1 163 ? 73.781 123.223 37.672 1.00 17.81 114 PRO C C 1
ATOM 5141 O O . PRO C 1 163 ? 74.379 122.939 38.718 1.00 17.85 114 PRO C O 1
ATOM 5145 N N . MET C 1 164 ? 74.072 124.290 36.930 1.00 15.16 115 MET C N 1
ATOM 5146 C CA . MET C 1 164 ? 75.252 125.098 37.204 1.00 19.67 115 MET C CA 1
ATOM 5147 C C . MET C 1 164 ? 75.063 126.048 38.383 1.00 18.28 115 MET C C 1
ATOM 5148 O O . MET C 1 164 ? 76.056 126.516 38.952 1.00 18.53 115 MET C O 1
ATOM 5153 N N . THR C 1 165 ? 73.827 126.346 38.761 1.00 15.40 116 THR C N 1
ATOM 5154 C CA . THR C 1 165 ? 73.560 127.339 39.798 1.00 18.29 116 THR C CA 1
ATOM 5155 C C . THR C 1 165 ? 73.262 126.660 41.126 1.00 15.56 116 THR C C 1
ATOM 5156 O O . THR C 1 165 ? 72.378 125.804 41.209 1.00 19.60 116 THR C O 1
ATOM 5160 N N . SER C 1 166 ? 73.979 127.059 42.158 1.00 15.50 117 SER C N 1
ATOM 5161 C CA . SER C 1 166 ? 73.727 126.418 43.433 1.00 17.43 117 SER C CA 1
ATOM 5162 C C . SER C 1 166 ? 72.474 127.026 44.063 1.00 18.45 117 SER C C 1
ATOM 5163 O O . SER C 1 166 ? 72.209 128.219 43.888 1.00 17.91 117 SER C O 1
ATOM 5166 N N . PRO C 1 167 ? 71.682 126.236 44.787 1.00 17.17 118 PRO C N 1
ATOM 5167 C CA . PRO C 1 167 ? 70.486 126.783 45.438 1.00 14.34 118 PRO C CA 1
ATOM 5168 C C . PRO C 1 167 ? 70.779 127.551 46.714 1.00 19.43 118 PRO C C 1
ATOM 5169 O O . PRO C 1 167 ? 69.845 128.105 47.300 1.00 16.77 118 PRO C O 1
ATOM 5173 N N . ARG C 1 168 ? 72.038 127.607 47.150 1.00 15.87 119 ARG C N 1
ATOM 5174 C CA . ARG C 1 168 ? 72.420 128.204 48.425 1.00 15.38 119 ARG C CA 1
ATOM 5175 C C . ARG C 1 168 ? 73.638 129.094 48.215 1.00 15.64 119 ARG C C 1
ATOM 5176 O O . ARG C 1 168 ? 74.521 128.775 47.410 1.00 19.19 119 ARG C O 1
ATOM 5184 N N . SER C 1 169 ? 73.686 130.206 48.942 1.00 15.99 120 SER C N 1
ATOM 5185 C CA . SER C 1 169 ? 74.803 131.133 48.827 1.00 19.44 120 SER C CA 1
ATOM 5186 C C . SER C 1 169 ? 76.071 130.513 49.405 1.00 15.22 120 SER C C 1
ATOM 5187 O O . SER C 1 169 ? 76.026 129.560 50.181 1.00 16.30 120 SER C O 1
ATOM 5190 N N . LEU C 1 170 ? 77.219 131.076 49.012 1.00 16.42 121 LEU C N 1
ATOM 5191 C CA . LEU C 1 170 ? 78.484 130.650 49.608 1.00 18.01 121 LEU C CA 1
ATOM 5192 C C . LEU C 1 170 ? 78.474 130.855 51.116 1.00 18.87 121 LEU C C 1
ATOM 5193 O O . LEU C 1 170 ? 78.967 130.009 51.875 1.00 18.76 121 LEU C O 1
ATOM 5198 N N . ASP C 1 171 ? 77.916 131.975 51.577 1.00 17.10 122 ASP C N 1
ATOM 5199 C CA . ASP C 1 171 ? 77.839 132.186 53.018 1.00 16.95 122 ASP C CA 1
ATOM 5200 C C . ASP C 1 171 ? 76.921 131.168 53.676 1.00 15.29 122 ASP C C 1
ATOM 5201 O O . ASP C 1 171 ? 77.175 130.744 54.811 1.00 19.09 122 ASP C O 1
ATOM 5206 N N . GLY C 1 172 ? 75.860 130.757 52.983 1.00 16.95 123 GLY C N 1
ATOM 5207 C CA . GLY C 1 172 ? 75.014 129.702 53.517 1.00 16.44 123 GLY C CA 1
ATOM 5208 C C . GLY C 1 172 ? 75.754 128.383 53.646 1.00 17.94 123 GLY C C 1
ATOM 5209 O O . GLY C 1 172 ? 75.617 127.684 54.655 1.00 16.18 123 GLY C O 1
ATOM 5210 N N . ASP C 1 173 ? 76.550 128.029 52.626 1.00 15.62 124 ASP C N 1
ATOM 5211 C CA . ASP C 1 173 ? 77.437 126.870 52.717 1.00 16.06 124 ASP C CA 1
ATOM 5212 C C . ASP C 1 173 ? 78.306 126.951 53.964 1.00 15.21 124 ASP C C 1
ATOM 5213 O O . ASP C 1 173 ? 78.399 125.996 54.743 1.00 15.92 124 ASP C O 1
ATOM 5218 N N . ARG C 1 174 ? 79.001 128.079 54.133 1.00 14.90 125 ARG C N 1
ATOM 5219 C CA . ARG C 1 174 ? 79.980 128.187 55.213 1.00 15.17 125 ARG C CA 1
ATOM 5220 C C . ARG C 1 174 ? 79.309 128.080 56.570 1.00 18.24 125 ARG C C 1
ATOM 5221 O O . ARG C 1 174 ? 79.864 127.480 57.500 1.00 17.44 125 ARG C O 1
ATOM 5229 N N . LYS C 1 175 ? 78.125 128.678 56.705 1.00 16.88 126 LYS C N 1
ATOM 5230 C CA . LYS C 1 175 ? 77.428 128.655 57.985 1.00 17.87 126 LYS C CA 1
ATOM 5231 C C . LYS C 1 175 ? 77.004 127.236 58.356 1.00 17.12 126 LYS C C 1
ATOM 5232 O O . LYS C 1 175 ? 77.150 126.823 59.514 1.00 17.79 126 LYS C O 1
ATOM 5238 N N . MET C 1 176 ? 76.504 126.464 57.384 1.00 15.29 127 MET C N 1
ATOM 5239 C CA . MET C 1 176 ? 76.039 125.117 57.699 1.00 15.81 127 MET C CA 1
ATOM 5240 C C . MET C 1 176 ? 77.205 124.180 57.999 1.00 17.79 127 MET C C 1
ATOM 5241 O O . MET C 1 176 ? 77.141 123.400 58.955 1.00 16.30 127 MET C O 1
ATOM 5246 N N . VAL C 1 177 ? 78.270 124.225 57.191 1.00 16.99 128 VAL C N 1
ATOM 5247 C CA . VAL C 1 177 ? 79.434 123.387 57.475 1.00 15.07 128 VAL C CA 1
ATOM 5248 C C . VAL C 1 177 ? 80.047 123.773 58.816 1.00 15.48 128 VAL C C 1
ATOM 5249 O O . VAL C 1 177 ? 80.387 122.908 59.636 1.00 13.77 128 VAL C O 1
ATOM 5253 N N . SER C 1 178 ? 80.195 125.079 59.063 1.00 15.50 129 SER C N 1
ATOM 5254 C CA . SER C 1 178 ? 80.767 125.522 60.334 1.00 17.79 129 SER C CA 1
ATOM 5255 C C . SER C 1 178 ? 79.911 125.068 61.509 1.00 17.22 129 SER C C 1
ATOM 5256 O O . SER C 1 178 ? 80.447 124.607 62.526 1.00 17.67 129 SER C O 1
ATOM 5259 N N . ASP C 1 179 ? 78.582 125.188 61.397 1.00 17.47 130 ASP C N 1
ATOM 5260 C CA . ASP C 1 179 ? 77.717 124.753 62.493 1.00 17.73 130 ASP C CA 1
ATOM 5261 C C . ASP C 1 179 ? 77.903 123.267 62.781 1.00 17.58 130 ASP C C 1
ATOM 5262 O O . ASP C 1 179 ? 78.058 122.858 63.940 1.00 17.81 130 ASP C O 1
ATOM 5267 N N . SER C 1 180 ? 77.909 122.442 61.731 1.00 13.76 131 SER C N 1
ATOM 5268 C CA . SER C 1 180 ? 78.129 121.009 61.919 1.00 15.41 131 SER C CA 1
ATOM 5269 C C . SER C 1 180 ? 79.472 120.728 62.579 1.00 15.08 131 SER C C 1
ATOM 5270 O O . SER C 1 180 ? 79.565 119.866 63.461 1.00 16.94 131 SER C O 1
ATOM 5273 N N . LEU C 1 181 ? 80.535 121.408 62.136 1.00 14.88 132 LEU C N 1
ATOM 5274 C CA . LEU C 1 181 ? 81.847 121.124 62.708 1.00 16.51 132 LEU C CA 1
ATOM 5275 C C . LEU C 1 181 ? 81.932 121.566 64.166 1.00 15.86 132 LEU C C 1
ATOM 5276 O O . LEU C 1 181 ? 82.610 120.913 64.970 1.00 16.57 132 LEU C O 1
ATOM 5281 N N . ARG C 1 182 ? 81.249 122.656 64.528 1.00 14.04 133 ARG C N 1
ATOM 5282 C CA . ARG C 1 182 ? 81.244 123.081 65.925 1.00 15.15 133 ARG C CA 1
ATOM 5283 C C . ARG C 1 182 ? 80.495 122.086 66.802 1.00 17.56 133 ARG C C 1
ATOM 5284 O O . ARG C 1 182 ? 80.882 121.862 67.956 1.00 15.93 133 ARG C O 1
ATOM 5292 N N . VAL C 1 183 ? 79.420 121.482 66.281 1.00 16.74 134 VAL C N 1
ATOM 5293 C CA . VAL C 1 183 ? 78.738 120.399 66.998 1.00 14.83 134 VAL C CA 1
ATOM 5294 C C . VAL C 1 183 ? 79.658 119.190 67.138 1.00 17.73 134 VAL C C 1
ATOM 5295 O O . VAL C 1 183 ? 79.831 118.641 68.235 1.00 15.93 134 VAL C O 1
ATOM 5299 N N . LEU C 1 184 ? 80.232 118.728 66.017 1.00 14.81 135 LEU C N 1
ATOM 5300 C CA . LEU C 1 184 ? 81.044 117.515 66.060 1.00 15.35 135 LEU C CA 1
ATOM 5301 C C . LEU C 1 184 ? 82.301 117.707 66.896 1.00 16.35 135 LEU C C 1
ATOM 5302 O O . LEU C 1 184 ? 82.796 116.744 67.494 1.00 18.48 135 LEU C O 1
ATOM 5307 N N . GLU C 1 185 ? 82.836 118.932 66.928 1.00 14.92 136 GLU C N 1
ATOM 5308 C CA . GLU C 1 185 ? 83.989 119.236 67.766 1.00 15.71 136 GLU C CA 1
ATOM 5309 C C . GLU C 1 185 ? 83.746 118.820 69.214 1.00 17.09 136 GLU C C 1
ATOM 5310 O O . GLU C 1 185 ? 84.629 118.244 69.862 1.00 15.76 136 GLU C O 1
ATOM 5316 N N . GLN C 1 186 ? 82.544 119.091 69.734 1.00 18.34 137 GLN C N 1
ATOM 5317 C CA . GLN C 1 186 ? 82.234 118.740 71.119 1.00 18.34 137 GLN C CA 1
ATOM 5318 C C . GLN C 1 186 ? 82.161 117.231 71.302 1.00 16.61 137 GLN C C 1
ATOM 5319 O O . GLN C 1 186 ? 82.621 116.696 72.322 1.00 18.41 137 GLN C O 1
ATOM 5325 N N . VAL C 1 187 ? 81.561 116.530 70.338 1.00 16.17 138 VAL C N 1
ATOM 5326 C CA . VAL C 1 187 ? 81.438 115.080 70.449 1.00 18.61 138 VAL C CA 1
ATOM 5327 C C . VAL C 1 187 ? 82.803 114.414 70.324 1.00 17.22 138 VAL C C 1
ATOM 5328 O O . VAL C 1 187 ? 83.113 113.462 71.056 1.00 17.38 138 VAL C O 1
ATOM 5332 N N . ALA C 1 188 ? 83.625 114.884 69.375 1.00 15.83 139 ALA C N 1
ATOM 5333 C CA . ALA C 1 188 ? 84.980 114.359 69.237 1.00 16.98 139 ALA C CA 1
ATOM 5334 C C . ALA C 1 188 ? 85.759 114.525 70.536 1.00 17.60 139 ALA C C 1
ATOM 5335 O O . ALA C 1 188 ? 86.405 113.586 71.011 1.00 16.78 139 ALA C O 1
ATOM 5337 N N . ALA C 1 189 ? 85.699 115.717 71.130 1.00 18.94 140 ALA C N 1
ATOM 5338 C CA . ALA C 1 189 ? 86.371 115.944 72.405 1.00 19.49 140 ALA C CA 1
ATOM 5339 C C . ALA C 1 189 ? 85.870 114.976 73.469 1.00 18.23 140 ALA C C 1
ATOM 5340 O O . ALA C 1 189 ? 86.659 114.382 74.213 1.00 18.30 140 ALA C O 1
ATOM 5342 N N . ARG C 1 190 ? 84.554 114.807 73.560 1.00 16.51 141 ARG C N 1
ATOM 5343 C CA . ARG C 1 190 ? 83.981 114.014 74.644 1.00 18.37 141 ARG C CA 1
ATOM 5344 C C . ARG C 1 190 ? 84.235 112.517 74.462 1.00 16.83 141 ARG C C 1
ATOM 5345 O O . ARG C 1 190 ? 84.353 111.783 75.453 1.00 17.17 141 ARG C O 1
ATOM 5353 N N . THR C 1 191 ? 84.320 112.041 73.220 1.00 16.56 142 THR C N 1
ATOM 5354 C CA . THR C 1 191 ? 84.605 110.637 72.951 1.00 16.67 142 THR C CA 1
ATOM 5355 C C . THR C 1 191 ? 86.094 110.356 72.802 1.00 20.68 142 THR C C 1
ATOM 5356 O O . THR C 1 191 ? 86.472 109.195 72.631 1.00 19.04 142 THR C O 1
ATOM 5360 N N . GLY C 1 192 ? 86.946 111.376 72.838 1.00 19.12 143 GLY C N 1
ATOM 5361 C CA . GLY C 1 192 ? 88.364 111.133 72.637 1.00 20.30 143 GLY C CA 1
ATOM 5362 C C . GLY C 1 192 ? 88.748 110.819 71.204 1.00 19.17 143 GLY C C 1
ATOM 5363 O O . GLY C 1 192 ? 89.758 110.147 70.973 1.00 19.27 143 GLY C O 1
ATOM 5364 N N . THR C 1 193 ? 87.975 111.291 70.233 1.00 16.62 144 THR C N 1
ATOM 5365 C CA . THR C 1 193 ? 88.229 111.008 68.817 1.00 17.18 144 THR C CA 1
ATOM 5366 C C . THR C 1 193 ? 88.472 112.316 68.068 1.00 18.37 144 THR C C 1
ATOM 5367 O O . THR C 1 193 ? 88.507 113.404 68.658 1.00 16.23 144 THR C O 1
ATOM 5371 N N . VAL C 1 194 ? 88.656 112.198 66.750 1.00 15.93 145 VAL C N 1
ATOM 5372 C CA . VAL C 1 194 ? 88.913 113.339 65.883 1.00 17.97 145 VAL C CA 1
ATOM 5373 C C . VAL C 1 194 ? 87.979 113.259 64.683 1.00 15.80 145 VAL C C 1
ATOM 5374 O O . VAL C 1 194 ? 87.611 112.168 64.235 1.00 16.27 145 VAL C O 1
ATOM 5378 N N . VAL C 1 195 ? 87.564 114.414 64.174 1.00 15.05 146 VAL C N 1
ATOM 5379 C CA . VAL C 1 195 ? 86.894 114.490 62.877 1.00 15.10 146 VAL C CA 1
ATOM 5380 C C . VAL C 1 195 ? 87.953 114.836 61.840 1.00 14.70 146 VAL C C 1
ATOM 5381 O O . VAL C 1 195 ? 88.659 115.841 61.990 1.00 16.62 146 VAL C O 1
ATOM 5385 N N . TYR C 1 196 ? 88.072 114.011 60.792 1.00 14.57 147 TYR C N 1
ATOM 5386 C CA . TYR C 1 196 ? 88.997 114.261 59.688 1.00 14.71 147 TYR C CA 1
ATOM 5387 C C . TYR C 1 196 ? 88.202 114.833 58.520 1.00 14.25 147 TYR C C 1
ATOM 5388 O O . TYR C 1 196 ? 87.350 114.145 57.951 1.00 14.83 147 TYR C O 1
ATOM 5397 N N . LEU C 1 197 ? 88.493 116.081 58.170 1.00 14.19 148 LEU C N 1
ATOM 5398 C CA . LEU C 1 197 ? 87.741 116.826 57.167 1.00 13.88 148 LEU C CA 1
ATOM 5399 C C . LEU C 1 197 ? 88.425 116.666 55.811 1.00 15.92 148 LEU C C 1
ATOM 5400 O O . LEU C 1 197 ? 89.581 117.074 55.647 1.00 14.08 148 LEU C O 1
ATOM 5405 N N . GLU C 1 198 ? 87.708 116.075 54.839 1.00 13.57 149 GLU C N 1
ATOM 5406 C CA . GLU C 1 198 ? 88.313 115.684 53.563 1.00 13.55 149 GLU C CA 1
ATOM 5407 C C . GLU C 1 198 ? 87.905 116.633 52.443 1.00 13.32 149 GLU C C 1
ATOM 5408 O O . GLU C 1 198 ? 86.717 116.684 52.094 1.00 13.84 149 GLU C O 1
ATOM 5414 N N . PRO C 1 199 ? 88.835 117.371 51.840 1.00 13.46 150 PRO C N 1
ATOM 5415 C CA . PRO C 1 199 ? 88.538 118.025 50.555 1.00 13.28 150 PRO C CA 1
ATOM 5416 C C . PRO C 1 199 ? 88.340 116.976 49.473 1.00 13.12 150 PRO C C 1
ATOM 5417 O O . PRO C 1 199 ? 89.135 116.041 49.354 1.00 13.61 150 PRO C O 1
ATOM 5421 N N . LEU C 1 200 ? 87.277 117.137 48.682 1.00 12.84 151 LEU C N 1
ATOM 5422 C CA . LEU C 1 200 ? 87.017 116.305 47.515 1.00 12.69 151 LEU C CA 1
ATOM 5423 C C . LEU C 1 200 ? 87.200 117.140 46.256 1.00 12.68 151 LEU C C 1
ATOM 5424 O O . LEU C 1 200 ? 87.122 118.369 46.297 1.00 12.66 151 LEU C O 1
ATOM 5429 N N . ASN C 1 201 ? 87.417 116.473 45.122 1.00 12.61 152 ASN C N 1
ATOM 5430 C CA . ASN C 1 201 ? 87.569 117.260 43.907 1.00 12.59 152 ASN C CA 1
ATOM 5431 C C . ASN C 1 201 ? 86.251 117.971 43.568 1.00 12.33 152 ASN C C 1
ATOM 5432 O O . ASN C 1 201 ? 85.175 117.638 44.082 1.00 12.16 152 ASN C O 1
ATOM 5437 N N . ARG C 1 202 ? 86.370 118.989 42.713 1.00 12.35 153 ARG C N 1
ATOM 5438 C CA . ARG C 1 202 ? 85.289 119.915 42.379 1.00 12.18 153 ARG C CA 1
ATOM 5439 C C . ARG C 1 202 ? 84.055 119.228 41.798 1.00 12.34 153 ARG C C 1
ATOM 5440 O O . ARG C 1 202 ? 82.958 119.798 41.850 1.00 11.93 153 ARG C O 1
ATOM 5448 N N . TYR C 1 203 ? 84.203 118.045 41.209 1.00 11.90 154 TYR C N 1
ATOM 5449 C CA . TYR C 1 203 ? 83.029 117.365 40.673 1.00 11.70 154 TYR C CA 1
ATOM 5450 C C . TYR C 1 203 ? 82.211 116.689 41.762 1.00 11.67 154 TYR C C 1
ATOM 5451 O O . TYR C 1 203 ? 81.005 116.503 41.593 1.00 11.58 154 TYR C O 1
ATOM 5460 N N . GLN C 1 204 ? 82.848 116.292 42.862 1.00 11.73 155 GLN C N 1
ATOM 5461 C CA . GLN C 1 204 ? 82.164 115.583 43.936 1.00 11.69 155 GLN C CA 1
ATOM 5462 C C . GLN C 1 204 ? 81.565 116.513 44.981 1.00 13.89 155 GLN C C 1
ATOM 5463 O O . GLN C 1 204 ? 80.615 116.119 45.663 1.00 11.94 155 GLN C O 1
ATOM 5469 N N . ASP C 1 205 ? 82.085 117.730 45.107 1.00 11.75 156 ASP C N 1
ATOM 5470 C CA . ASP C 1 205 ? 81.686 118.645 46.167 1.00 11.78 156 ASP C CA 1
ATOM 5471 C C . ASP C 1 205 ? 82.041 120.057 45.740 1.00 15.06 156 ASP C C 1
ATOM 5472 O O . ASP C 1 205 ? 83.111 120.279 45.167 1.00 14.75 156 ASP C O 1
ATOM 5477 N N . HIS C 1 206 ? 81.148 121.005 46.020 1.00 12.91 157 HIS C N 1
ATOM 5478 C CA . HIS C 1 206 ? 81.425 122.395 45.691 1.00 13.62 157 HIS C CA 1
ATOM 5479 C C . HIS C 1 206 ? 82.073 123.170 46.836 1.00 12.83 157 HIS C C 1
ATOM 5480 O O . HIS C 1 206 ? 82.613 124.255 46.595 1.00 16.04 157 HIS C O 1
ATOM 5487 N N . MET C 1 207 ? 82.074 122.626 48.056 1.00 12.14 158 MET C N 1
ATOM 5488 C CA . MET C 1 207 ? 82.363 123.411 49.260 1.00 12.32 158 MET C CA 1
ATOM 5489 C C . MET C 1 207 ? 83.823 123.360 49.706 1.00 14.99 158 MET C C 1
ATOM 5490 O O . MET C 1 207 ? 84.363 124.385 50.135 1.00 15.56 158 MET C O 1
ATOM 5495 N N . ILE C 1 208 ? 84.477 122.196 49.641 1.00 12.89 159 ILE C N 1
ATOM 5496 C CA . ILE C 1 208 ? 85.839 122.020 50.155 1.00 13.03 159 ILE C CA 1
ATOM 5497 C C . ILE C 1 208 ? 86.611 121.192 49.135 1.00 16.50 159 ILE C C 1
ATOM 5498 O O . ILE C 1 208 ? 86.376 119.984 49.008 1.00 13.34 159 ILE C O 1
ATOM 5503 N N . ASN C 1 209 ? 87.533 121.829 48.416 1.00 14.45 160 ASN C N 1
ATOM 5504 C CA . ASN C 1 209 ? 88.269 121.166 47.351 1.00 14.97 160 ASN C CA 1
ATOM 5505 C C . ASN C 1 209 ? 89.770 121.078 47.602 1.00 15.52 160 ASN C C 1
ATOM 5506 O O . ASN C 1 209 ? 90.413 120.173 47.069 1.00 14.58 160 ASN C O 1
ATOM 5511 N N . THR C 1 210 ? 90.344 121.990 48.383 1.00 14.74 161 THR C N 1
ATOM 5512 C CA . THR C 1 210 ? 91.774 121.994 48.655 1.00 15.11 161 THR C CA 1
ATOM 5513 C C . THR C 1 210 ? 92.016 121.827 50.144 1.00 15.29 161 THR C C 1
ATOM 5514 O O . THR C 1 210 ? 91.133 122.069 50.969 1.00 16.67 161 THR C O 1
ATOM 5518 N N . LEU C 1 211 ? 93.249 121.442 50.483 1.00 14.56 162 LEU C N 1
ATOM 5519 C CA . LEU C 1 211 ? 93.623 121.394 51.892 1.00 16.11 162 LEU C CA 1
ATOM 5520 C C . LEU C 1 211 ? 93.430 122.756 52.545 1.00 18.88 162 LEU C C 1
ATOM 5521 O O . LEU C 1 211 ? 92.976 122.844 53.690 1.00 14.94 162 LEU C O 1
ATOM 5526 N N . ALA C 1 212 ? 93.744 123.837 51.816 1.00 17.14 163 ALA C N 1
ATOM 5527 C CA . ALA C 1 212 ? 93.566 125.171 52.380 1.00 19.82 163 ALA C CA 1
ATOM 5528 C C . ALA C 1 212 ? 92.101 125.454 52.697 1.00 19.69 163 ALA C C 1
ATOM 5529 O O . ALA C 1 212 ? 91.802 126.168 53.660 1.00 18.30 163 ALA C O 1
ATOM 5531 N N . ASP C 1 213 ? 91.177 124.919 51.893 1.00 19.38 164 ASP C N 1
ATOM 5532 C CA . ASP C 1 213 ? 89.757 125.069 52.197 1.00 17.09 164 ASP C CA 1
ATOM 5533 C C . ASP C 1 213 ? 89.427 124.450 53.551 1.00 18.89 164 ASP C C 1
ATOM 5534 O O . ASP C 1 213 ? 88.768 125.073 54.393 1.00 18.31 164 ASP C O 1
ATOM 5539 N N . ALA C 1 214 ? 89.854 123.201 53.765 1.00 15.10 165 ALA C N 1
ATOM 5540 C CA . ALA C 1 214 ? 89.592 122.557 55.049 1.00 16.95 165 ALA C CA 1
ATOM 5541 C C . ALA C 1 214 ? 90.289 123.307 56.177 1.00 18.53 165 ALA C C 1
ATOM 5542 O O . ALA C 1 214 ? 89.728 123.474 57.265 1.00 18.00 165 ALA C O 1
ATOM 5544 N N . ARG C 1 215 ? 91.513 123.767 55.925 1.00 18.54 166 ARG C N 1
ATOM 5545 C CA . ARG C 1 215 ? 92.236 124.544 56.927 1.00 19.14 166 ARG C CA 1
ATOM 5546 C C . ARG C 1 215 ? 91.428 125.761 57.370 1.00 21.92 166 ARG C C 1
ATOM 5547 O O . ARG C 1 215 ? 91.330 126.044 58.572 1.00 19.26 166 ARG C O 1
ATOM 5555 N N A ARG C 1 216 ? 90.838 126.485 56.414 0.49 21.20 167 ARG C N 1
ATOM 5556 N N B ARG C 1 216 ? 90.836 126.484 56.413 0.51 21.20 167 ARG C N 1
ATOM 5557 C CA A ARG C 1 216 ? 90.058 127.671 56.759 0.49 21.23 167 ARG C CA 1
ATOM 5558 C CA B ARG C 1 216 ? 90.054 127.671 56.748 0.51 21.21 167 ARG C CA 1
ATOM 5559 C C A ARG C 1 216 ? 88.917 127.330 57.711 0.49 20.89 167 ARG C C 1
ATOM 5560 C C B ARG C 1 216 ? 88.912 127.335 57.701 0.51 20.92 167 ARG C C 1
ATOM 5561 O O A ARG C 1 216 ? 88.674 128.054 58.683 0.49 19.61 167 ARG C O 1
ATOM 5562 O O B ARG C 1 216 ? 88.663 128.068 58.665 0.51 19.61 167 ARG C O 1
ATOM 5577 N N . TYR C 1 217 ? 88.206 126.230 57.453 1.00 18.21 168 TYR C N 1
ATOM 5578 C CA . TYR C 1 217 ? 87.101 125.855 58.334 1.00 17.74 168 TYR C CA 1
ATOM 5579 C C . TYR C 1 217 ? 87.595 125.536 59.738 1.00 17.77 168 TYR C C 1
ATOM 5580 O O . TYR C 1 217 ? 86.936 125.869 60.729 1.00 20.67 168 TYR C O 1
ATOM 5589 N N . ILE C 1 218 ? 88.745 124.877 59.839 1.00 17.85 169 ILE C N 1
ATOM 5590 C CA . ILE C 1 218 ? 89.258 124.492 61.147 1.00 16.68 169 ILE C CA 1
ATOM 5591 C C . ILE C 1 218 ? 89.748 125.718 61.906 1.00 19.95 169 ILE C C 1
ATOM 5592 O O . ILE C 1 218 ? 89.403 125.929 63.074 1.00 19.86 169 ILE C O 1
ATOM 5597 N N . VAL C 1 219 ? 90.525 126.567 61.233 1.00 18.85 170 VAL C N 1
ATOM 5598 C CA . VAL C 1 219 ? 91.174 127.686 61.908 1.00 21.42 170 VAL C CA 1
ATOM 5599 C C . VAL C 1 219 ? 90.160 128.773 62.253 1.00 22.06 170 VAL C C 1
ATOM 5600 O O . VAL C 1 219 ? 90.145 129.296 63.376 1.00 20.60 170 VAL C O 1
ATOM 5604 N N . GLU C 1 220 ? 89.280 129.118 61.308 1.00 18.02 171 GLU C N 1
ATOM 5605 C CA . GLU C 1 220 ? 88.357 130.217 61.573 1.00 19.31 171 GLU C CA 1
ATOM 5606 C C . GLU C 1 220 ? 87.278 129.845 62.585 1.00 23.80 171 GLU C C 1
ATOM 5607 O O . GLU C 1 220 ? 86.693 130.739 63.203 1.00 22.43 171 GLU C O 1
ATOM 5613 N N . ASN C 1 221 ? 87.023 128.559 62.799 1.00 20.84 172 ASN C N 1
ATOM 5614 C CA . ASN C 1 221 ? 86.139 128.138 63.882 1.00 19.88 172 ASN C CA 1
ATOM 5615 C C . ASN C 1 221 ? 86.893 127.759 65.151 1.00 21.76 172 ASN C C 1
ATOM 5616 O O . ASN C 1 221 ? 86.263 127.321 66.123 1.00 22.00 172 ASN C O 1
ATOM 5621 N N . ASP C 1 222 ? 88.222 127.893 65.154 1.00 21.08 173 ASP C N 1
ATOM 5622 C CA . ASP C 1 222 ? 89.065 127.602 66.324 1.00 21.29 173 ASP C CA 1
ATOM 5623 C C . ASP C 1 222 ? 88.871 126.172 66.835 1.00 24.91 173 ASP C C 1
ATOM 5624 O O . ASP C 1 222 ? 88.831 125.929 68.042 1.00 21.74 173 ASP C O 1
ATOM 5629 N N . LEU C 1 223 ? 88.785 125.212 65.914 1.00 19.11 174 LEU C N 1
ATOM 5630 C CA . LEU C 1 223 ? 88.520 123.827 66.284 1.00 18.00 174 LEU C CA 1
ATOM 5631 C C . LEU C 1 223 ? 89.799 123.121 66.698 1.00 21.63 174 LEU C C 1
ATOM 5632 O O . LEU C 1 223 ? 90.832 123.248 66.038 1.00 21.53 174 LEU C O 1
ATOM 5637 N N . LYS C 1 224 ? 89.711 122.348 67.787 1.00 16.64 175 LYS C N 1
ATOM 5638 C CA . LYS C 1 224 ? 90.856 121.643 68.348 1.00 19.15 175 LYS C CA 1
ATOM 5639 C C . LYS C 1 224 ? 90.789 120.139 68.168 1.00 19.08 175 LYS C C 1
ATOM 5640 O O . LYS C 1 224 ? 91.773 119.455 68.469 1.00 20.23 175 LYS C O 1
ATOM 5646 N N . HIS C 1 225 ? 89.653 119.605 67.714 1.00 17.04 176 HIS C N 1
ATOM 5647 C CA . HIS C 1 225 ? 89.484 118.168 67.534 1.00 17.65 176 HIS C CA 1
ATOM 5648 C C . HIS C 1 225 ? 89.034 117.837 66.116 1.00 17.78 176 HIS C C 1
ATOM 5649 O O . HIS C 1 225 ? 88.445 116.776 65.887 1.00 16.86 176 HIS C O 1
ATOM 5656 N N . VAL C 1 226 ? 89.290 118.743 65.179 1.00 15.77 177 VAL C N 1
ATOM 5657 C CA . VAL C 1 226 ? 89.000 118.546 63.760 1.00 17.07 177 VAL C CA 1
ATOM 5658 C C . VAL C 1 226 ? 90.301 118.747 63.011 1.00 20.72 177 VAL C C 1
ATOM 5659 O O . VAL C 1 226 ? 90.941 119.800 63.139 1.00 17.21 177 VAL C O 1
ATOM 5663 N N . GLN C 1 227 ? 90.706 117.740 62.248 1.00 15.96 178 GLN C N 1
ATOM 5664 C CA . GLN C 1 227 ? 91.947 117.788 61.502 1.00 15.55 178 GLN C CA 1
ATOM 5665 C C . GLN C 1 227 ? 91.653 117.593 60.020 1.00 17.06 178 GLN C C 1
ATOM 5666 O O . GLN C 1 227 ? 90.530 117.273 59.625 1.00 16.06 178 GLN C O 1
ATOM 5672 N N . ILE C 1 228 ? 92.679 117.787 59.210 1.00 15.37 179 ILE C N 1
ATOM 5673 C CA . ILE C 1 228 ? 92.581 117.634 57.759 1.00 15.13 179 ILE C CA 1
ATOM 5674 C C . ILE C 1 228 ? 92.955 116.213 57.373 1.00 15.48 179 ILE C C 1
ATOM 5675 O O . ILE C 1 228 ? 93.896 115.636 57.920 1.00 16.93 179 ILE C O 1
ATOM 5680 N N . ILE C 1 229 ? 92.267 115.708 56.363 1.00 15.15 180 ILE C N 1
ATOM 5681 C CA . ILE C 1 229 ? 92.659 114.441 55.710 1.00 14.90 180 ILE C CA 1
ATOM 5682 C C . ILE C 1 229 ? 92.864 114.786 54.234 1.00 17.49 180 ILE C C 1
ATOM 5683 O O . ILE C 1 229 ? 91.989 115.329 53.657 1.00 15.41 180 ILE C O 1
ATOM 5688 N N . GLY C 1 230 ? 94.053 114.532 53.724 1.00 16.50 181 GLY C N 1
ATOM 5689 C CA . GLY C 1 230 ? 94.347 114.778 52.321 1.00 14.93 181 GLY C CA 1
ATOM 5690 C C . GLY C 1 230 ? 94.227 113.477 51.545 1.00 14.85 181 GLY C C 1
ATOM 5691 O O . GLY C 1 230 ? 94.691 112.429 51.990 1.00 15.07 181 GLY C O 1
ATOM 5692 N N . ASP C 1 231 ? 93.618 113.561 50.369 1.00 14.55 182 ASP C N 1
ATOM 5693 C CA . ASP C 1 231 ? 93.412 112.397 49.512 1.00 14.45 182 ASP C CA 1
ATOM 5694 C C . ASP C 1 231 ? 94.221 112.607 48.234 1.00 14.55 182 ASP C C 1
ATOM 5695 O O . ASP C 1 231 ? 93.993 113.589 47.526 1.00 14.39 182 ASP C O 1
ATOM 5700 N N . PHE C 1 232 ? 95.190 111.715 47.964 1.00 14.84 183 PHE C N 1
ATOM 5701 C CA . PHE C 1 232 ? 96.128 111.946 46.855 1.00 15.02 183 PHE C CA 1
ATOM 5702 C C . PHE C 1 232 ? 95.387 112.127 45.531 1.00 14.68 183 PHE C C 1
ATOM 5703 O O . PHE C 1 232 ? 95.797 112.926 44.677 1.00 14.72 183 PHE C O 1
ATOM 5711 N N . TYR C 1 233 ? 94.302 111.378 45.342 1.00 14.39 184 TYR C N 1
ATOM 5712 C CA . TYR C 1 233 ? 93.571 111.437 44.076 1.00 14.10 184 TYR C CA 1
ATOM 5713 C C . TYR C 1 233 ? 92.858 112.778 43.911 1.00 14.86 184 TYR C C 1
ATOM 5714 O O . TYR C 1 233 ? 92.891 113.378 42.828 1.00 13.78 184 TYR C O 1
ATOM 5723 N N . HIS C 1 234 ? 92.195 113.267 44.966 1.00 13.73 185 HIS C N 1
ATOM 5724 C CA . HIS C 1 234 ? 91.559 114.578 44.871 1.00 13.53 185 HIS C CA 1
ATOM 5725 C C . HIS C 1 234 ? 92.601 115.687 44.775 1.00 14.37 185 HIS C C 1
ATOM 5726 O O . HIS C 1 234 ? 92.417 116.665 44.034 1.00 13.69 185 HIS C O 1
ATOM 5733 N N . MET C 1 235 ? 93.707 115.524 45.481 1.00 14.12 186 MET C N 1
ATOM 5734 C CA . MET C 1 235 ? 94.759 116.563 45.489 1.00 14.42 186 MET C CA 1
ATOM 5735 C C . MET C 1 235 ? 95.416 116.651 44.113 1.00 16.99 186 MET C C 1
ATOM 5736 O O . MET C 1 235 ? 95.803 117.706 43.766 1.00 15.03 186 MET C O 1
ATOM 5741 N N . ASN C 1 236 ? 95.512 115.532 43.413 1.00 14.52 187 ASN C N 1
ATOM 5742 C CA . ASN C 1 236 ? 96.137 115.484 42.075 1.00 16.10 187 ASN C CA 1
ATOM 5743 C C . ASN C 1 236 ? 95.359 116.395 41.120 1.00 18.60 187 ASN C C 1
ATOM 5744 O O . ASN C 1 236 ? 95.947 116.833 40.170 1.00 17.82 187 ASN C O 1
ATOM 5749 N N . ILE C 1 237 ? 94.068 116.579 41.386 1.00 14.01 188 ILE C N 1
ATOM 5750 C CA . ILE C 1 237 ? 93.254 117.486 40.587 1.00 13.78 188 ILE C CA 1
ATOM 5751 C C . ILE C 1 237 ? 93.310 118.906 41.137 1.00 18.24 188 ILE C C 1
ATOM 5752 O O . ILE C 1 237 ? 93.461 119.859 40.375 1.00 24.52 188 ILE C O 1
ATOM 5757 N N . GLU C 1 238 ? 93.218 119.082 42.456 1.00 13.91 189 GLU C N 1
ATOM 5758 C CA . GLU C 1 238 ? 92.909 120.390 43.024 1.00 14.42 189 GLU C CA 1
ATOM 5759 C C . GLU C 1 238 ? 94.118 121.201 43.491 1.00 18.99 189 GLU C C 1
ATOM 5760 O O . GLU C 1 238 ? 94.037 122.433 43.515 1.00 17.99 189 GLU C O 1
ATOM 5766 N N . GLU C 1 239 ? 95.221 120.574 43.890 1.00 15.93 190 GLU C N 1
ATOM 5767 C CA . GLU C 1 239 ? 96.297 121.327 44.530 1.00 15.92 190 GLU C CA 1
ATOM 5768 C C . GLU C 1 239 ? 97.249 121.914 43.489 1.00 19.49 190 GLU C C 1
ATOM 5769 O O . GLU C 1 239 ? 97.455 121.336 42.418 1.00 19.12 190 GLU C O 1
ATOM 5775 N N . ASP C 1 240 ? 97.821 123.079 43.820 1.00 19.88 191 ASP C N 1
ATOM 5776 C CA . ASP C 1 240 ? 98.888 123.656 43.001 1.00 21.21 191 ASP C CA 1
ATOM 5777 C C . ASP C 1 240 ? 100.132 122.788 43.018 1.00 22.64 191 ASP C C 1
ATOM 5778 O O . ASP C 1 240 ? 100.884 122.763 42.043 1.00 21.28 191 ASP C O 1
ATOM 5783 N N . ASN C 1 241 ? 100.382 122.107 44.137 1.00 20.54 192 ASN C N 1
ATOM 5784 C CA . ASN C 1 241 ? 101.630 121.390 44.363 1.00 23.75 192 ASN C CA 1
ATOM 5785 C C . ASN C 1 241 ? 101.360 120.433 45.514 1.00 23.59 192 ASN C C 1
ATOM 5786 O O . ASN C 1 241 ? 101.182 120.883 46.649 1.00 20.42 192 ASN C O 1
ATOM 5791 N N . LEU C 1 242 ? 101.312 119.132 45.223 1.00 20.20 193 LEU C N 1
ATOM 5792 C CA . LEU C 1 242 ? 100.808 118.171 46.205 1.00 19.32 193 LEU C CA 1
ATOM 5793 C C . LEU C 1 242 ? 101.720 118.095 47.425 1.00 19.90 193 LEU C C 1
ATOM 5794 O O . LEU C 1 242 ? 101.262 118.230 48.567 1.00 19.77 193 LEU C O 1
ATOM 5799 N N . ALA C 1 243 ? 103.016 117.869 47.198 1.00 19.92 194 ALA C N 1
ATOM 5800 C CA . ALA C 1 243 ? 103.956 117.791 48.311 1.00 24.20 194 ALA C CA 1
ATOM 5801 C C . ALA C 1 243 ? 103.946 119.071 49.143 1.00 23.16 194 ALA C C 1
ATOM 5802 O O . ALA C 1 243 ? 103.966 119.019 50.378 1.00 22.73 194 ALA C O 1
ATOM 5804 N N . GLN C 1 244 ? 103.897 120.232 48.486 1.00 22.57 195 GLN C N 1
ATOM 5805 C CA . GLN C 1 244 ? 103.887 121.493 49.220 1.00 23.38 195 GLN C CA 1
ATOM 5806 C C . GLN C 1 244 ? 102.625 121.635 50.065 1.00 22.81 195 GLN C C 1
ATOM 5807 O O . GLN C 1 244 ? 102.670 122.177 51.177 1.00 22.14 195 GLN C O 1
ATOM 5813 N N . ALA C 1 245 ? 101.483 121.160 49.554 1.00 20.82 196 ALA C N 1
ATOM 5814 C CA . ALA C 1 245 ? 100.254 121.220 50.345 1.00 20.22 196 ALA C CA 1
ATOM 5815 C C . ALA C 1 245 ? 100.352 120.334 51.581 1.00 21.36 196 ALA C C 1
ATOM 5816 O O . ALA C 1 245 ? 99.888 120.713 52.664 1.00 21.32 196 ALA C O 1
ATOM 5818 N N . LEU C 1 246 ? 100.942 119.148 51.441 1.00 19.03 197 LEU C N 1
ATOM 5819 C CA . LEU C 1 246 ? 101.137 118.297 52.612 1.00 20.08 197 LEU C CA 1
ATOM 5820 C C . LEU C 1 246 ? 102.040 118.980 53.628 1.00 24.55 197 LEU C C 1
ATOM 5821 O O . LEU C 1 246 ? 101.772 118.949 54.836 1.00 22.18 197 LEU C O 1
ATOM 5826 N N . HIS C 1 247 ? 103.100 119.631 53.145 1.00 22.41 198 HIS C N 1
ATOM 5827 C CA . HIS C 1 247 ? 104.052 120.292 54.030 1.00 24.93 198 HIS C CA 1
ATOM 5828 C C . HIS C 1 247 ? 103.422 121.490 54.726 1.00 23.72 198 HIS C C 1
ATOM 5829 O O . HIS C 1 247 ? 103.534 121.640 55.949 1.00 23.00 198 HIS C O 1
ATOM 5836 N N . ASP C 1 248 ? 102.751 122.361 53.963 1.00 21.91 199 ASP C N 1
ATOM 5837 C CA . ASP C 1 248 ? 102.183 123.579 54.537 1.00 22.83 199 ASP C CA 1
ATOM 5838 C C . ASP C 1 248 ? 101.096 123.291 55.560 1.00 25.20 199 ASP C C 1
ATOM 5839 O O . ASP C 1 248 ? 100.805 124.151 56.400 1.00 23.94 199 ASP C O 1
ATOM 5844 N N . ASN C 1 249 ? 100.476 122.117 55.507 1.00 23.17 200 ASN C N 1
ATOM 5845 C CA . ASN C 1 249 ? 99.415 121.778 56.445 1.00 20.71 200 ASN C CA 1
ATOM 5846 C C . ASN C 1 249 ? 99.818 120.663 57.401 1.00 20.20 200 ASN C C 1
ATOM 5847 O O . ASN C 1 249 ? 98.946 120.016 57.993 1.00 22.25 200 ASN C O 1
ATOM 5852 N N . ARG C 1 250 ? 101.127 120.445 57.583 1.00 20.24 201 ARG C N 1
ATOM 5853 C CA . ARG C 1 250 ? 101.593 119.388 58.476 1.00 21.20 201 ARG C CA 1
ATOM 5854 C C . ARG C 1 250 ? 101.126 119.591 59.911 1.00 21.34 201 ARG C C 1
ATOM 5855 O O . ARG C 1 250 ? 101.017 118.612 60.656 1.00 26.84 201 ARG C O 1
ATOM 5863 N N . ASP C 1 251 ? 100.833 120.828 60.315 1.00 20.34 202 ASP C N 1
ATOM 5864 C CA . ASP C 1 251 ? 100.336 121.055 61.667 1.00 20.70 202 ASP C CA 1
ATOM 5865 C C . ASP C 1 251 ? 98.924 120.521 61.870 1.00 19.95 202 ASP C C 1
ATOM 5866 O O . ASP C 1 251 ? 98.534 120.261 63.013 1.00 20.05 202 ASP C O 1
ATOM 5871 N N . LEU C 1 252 ? 98.155 120.343 60.793 1.00 18.13 203 LEU C N 1
ATOM 5872 C CA . LEU C 1 252 ? 96.769 119.901 60.885 1.00 22.22 203 LEU C CA 1
ATOM 5873 C C . LEU C 1 252 ? 96.482 118.611 60.125 1.00 20.82 203 LEU C C 1
ATOM 5874 O O . LEU C 1 252 ? 95.358 118.101 60.214 1.00 19.09 203 LEU C O 1
ATOM 5879 N N . LEU C 1 253 ? 97.455 118.060 59.401 1.00 18.54 204 LEU C N 1
ATOM 5880 C CA . LEU C 1 253 ? 97.237 116.861 58.593 1.00 20.59 204 LEU C CA 1
ATOM 5881 C C . LEU C 1 253 ? 97.235 115.633 59.495 1.00 20.48 204 LEU C C 1
ATOM 5882 O O . LEU C 1 253 ? 98.289 115.211 59.983 1.00 23.11 204 LEU C O 1
ATOM 5887 N N . GLY C 1 254 ? 96.066 115.041 59.702 1.00 18.44 205 GLY C N 1
ATOM 5888 C CA . GLY C 1 254 ? 95.969 113.944 60.650 1.00 17.74 205 GLY C CA 1
ATOM 5889 C C . GLY C 1 254 ? 95.740 112.582 60.026 1.00 20.26 205 GLY C C 1
ATOM 5890 O O . GLY C 1 254 ? 95.801 111.567 60.720 1.00 18.43 205 GLY C O 1
ATOM 5891 N N . HIS C 1 255 ? 95.470 112.545 58.721 1.00 17.23 206 HIS C N 1
ATOM 5892 C CA . HIS C 1 255 ? 95.103 111.306 58.046 1.00 16.98 206 HIS C CA 1
ATOM 5893 C C . HIS C 1 255 ? 95.308 111.513 56.551 1.00 15.90 206 HIS C C 1
ATOM 5894 O O . HIS C 1 255 ? 95.297 112.644 56.065 1.00 15.77 206 HIS C O 1
ATOM 5901 N N . VAL C 1 256 ? 95.509 110.411 55.830 1.00 15.93 207 VAL C N 1
ATOM 5902 C CA . VAL C 1 256 ? 95.815 110.446 54.399 1.00 15.83 207 VAL C CA 1
ATOM 5903 C C . VAL C 1 256 ? 95.055 109.331 53.700 1.00 15.59 207 VAL C C 1
ATOM 5904 O O . VAL C 1 256 ? 95.029 108.195 54.184 1.00 15.75 207 VAL C O 1
ATOM 5908 N N . HIS C 1 257 ? 94.434 109.657 52.557 1.00 15.24 208 HIS C N 1
ATOM 5909 C CA . HIS C 1 257 ? 93.872 108.678 51.640 1.00 15.05 208 HIS C CA 1
ATOM 5910 C C . HIS C 1 257 ? 94.782 108.564 50.423 1.00 15.18 208 HIS C C 1
ATOM 5911 O O . HIS C 1 257 ? 95.264 109.576 49.907 1.00 15.19 208 HIS C O 1
ATOM 5918 N N . ILE C 1 258 ? 94.983 107.351 49.933 1.00 15.31 209 ILE C N 1
ATOM 5919 C CA . ILE C 1 258 ? 95.814 107.167 48.746 1.00 15.45 209 ILE C CA 1
ATOM 5920 C C . ILE C 1 258 ? 95.068 106.378 47.683 1.00 16.70 209 ILE C C 1
ATOM 5921 O O . ILE C 1 258 ? 94.306 105.451 47.977 1.00 16.81 209 ILE C O 1
ATOM 5926 N N . ALA C 1 259 ? 95.323 106.756 46.436 1.00 15.18 210 ALA C N 1
ATOM 5927 C CA . ALA C 1 259 ? 94.920 106.056 45.228 1.00 15.04 210 ALA C CA 1
ATOM 5928 C C . ALA C 1 259 ? 95.769 106.666 44.127 1.00 15.14 210 ALA C C 1
ATOM 5929 O O . ALA C 1 259 ? 96.418 107.694 44.332 1.00 15.25 210 ALA C O 1
ATOM 5931 N N . ASP C 1 260 ? 95.764 106.043 42.954 1.00 16.56 211 ASP C N 1
ATOM 5932 C CA . ASP C 1 260 ? 96.548 106.653 41.891 1.00 16.01 211 ASP C CA 1
ATOM 5933 C C . ASP C 1 260 ? 95.728 107.737 41.191 1.00 17.71 211 ASP C C 1
ATOM 5934 O O . ASP C 1 260 ? 94.591 108.032 41.575 1.00 14.68 211 ASP C O 1
ATOM 5939 N N . ASN C 1 261 ? 96.319 108.347 40.150 1.00 17.70 212 ASN C N 1
ATOM 5940 C CA . ASN C 1 261 ? 95.716 109.533 39.540 1.00 17.69 212 ASN C CA 1
ATOM 5941 C C . ASN C 1 261 ? 94.350 109.230 38.945 1.00 15.49 212 ASN C C 1
ATOM 5942 O O . ASN C 1 261 ? 93.490 110.118 38.894 1.00 17.05 212 ASN C O 1
ATOM 5947 N N . HIS C 1 262 ? 94.125 107.994 38.496 1.00 15.15 213 HIS C N 1
ATOM 5948 C CA . HIS C 1 262 ? 92.852 107.586 37.918 1.00 14.83 213 HIS C CA 1
ATOM 5949 C C . HIS C 1 262 ? 91.981 106.833 38.917 1.00 15.22 213 HIS C C 1
ATOM 5950 O O . HIS C 1 262 ? 91.035 106.145 38.509 1.00 16.08 213 HIS C O 1
ATOM 5957 N N . ARG C 1 263 ? 92.295 106.941 40.211 1.00 13.90 214 ARG C N 1
ATOM 5958 C CA . ARG C 1 263 ? 91.559 106.368 41.338 1.00 13.82 214 ARG C CA 1
ATOM 5959 C C . ARG C 1 263 ? 91.803 104.861 41.470 1.00 16.46 214 ARG C C 1
ATOM 5960 O O . ARG C 1 263 ? 91.219 104.243 42.362 1.00 17.06 214 ARG C O 1
ATOM 5968 N N . TYR C 1 264 ? 92.648 104.246 40.644 1.00 15.16 215 TYR C N 1
ATOM 5969 C CA . TYR C 1 264 ? 92.860 102.808 40.759 1.00 15.42 215 TYR C CA 1
ATOM 5970 C C . TYR C 1 264 ? 94.040 102.526 41.691 1.00 18.22 215 TYR C C 1
ATOM 5971 O O . TYR C 1 264 ? 94.576 103.428 42.337 1.00 18.00 215 TYR C O 1
ATOM 5980 N N . GLN C 1 265 ? 94.451 101.256 41.765 1.00 17.71 216 GLN C N 1
ATOM 5981 C CA . GLN C 1 265 ? 95.364 100.815 42.819 1.00 18.69 216 GLN C CA 1
ATOM 5982 C C . GLN C 1 265 ? 96.734 101.479 42.664 1.00 19.74 216 GLN C C 1
ATOM 5983 O O . GLN C 1 265 ? 97.186 101.719 41.537 1.00 20.40 216 GLN C O 1
ATOM 5989 N N . PRO C 1 266 ? 97.403 101.804 43.770 1.00 19.83 217 PRO C N 1
ATOM 5990 C CA . PRO C 1 266 ? 98.667 102.545 43.686 1.00 17.52 217 PRO C CA 1
ATOM 5991 C C . PRO C 1 266 ? 99.683 101.823 42.809 1.00 23.77 217 PRO C C 1
ATOM 5992 O O . PRO C 1 266 ? 99.864 100.607 42.906 1.00 22.98 217 PRO C O 1
ATOM 5996 N N . GLY C 1 267 ? 100.327 102.584 41.932 1.00 20.08 218 GLY C N 1
ATOM 5997 C CA . GLY C 1 267 ? 101.302 102.044 41.016 1.00 20.22 218 GLY C CA 1
ATOM 5998 C C . GLY C 1 267 ? 100.769 101.736 39.636 1.00 23.87 218 GLY C C 1
ATOM 5999 O O . GLY C 1 267 ? 101.573 101.508 38.727 1.00 24.40 218 GLY C O 1
ATOM 6000 N N . SER C 1 268 ? 99.447 101.713 39.448 1.00 21.31 219 SER C N 1
ATOM 6001 C CA . SER C 1 268 ? 98.868 101.497 38.128 1.00 19.93 219 SER C CA 1
ATOM 6002 C C . SER C 1 268 ? 98.704 102.789 37.334 1.00 22.40 219 SER C C 1
ATOM 6003 O O . SER C 1 268 ? 98.290 102.731 36.171 1.00 20.52 219 SER C O 1
ATOM 6006 N N . GLY C 1 269 ? 99.013 103.940 37.933 1.00 20.03 220 GLY C N 1
ATOM 6007 C CA . GLY C 1 269 ? 99.010 105.227 37.260 1.00 19.88 220 GLY C CA 1
ATOM 6008 C C . GLY C 1 269 ? 100.380 105.861 37.344 1.00 20.59 220 GLY C C 1
ATOM 6009 O O . GLY C 1 269 ? 101.384 105.145 37.316 1.00 20.51 220 GLY C O 1
ATOM 6010 N N . THR C 1 270 ? 100.478 107.181 37.477 1.00 17.35 221 THR C N 1
ATOM 6011 C CA . THR C 1 270 ? 101.819 107.754 37.560 1.00 25.37 221 THR C CA 1
ATOM 6012 C C . THR C 1 270 ? 102.003 108.702 38.737 1.00 19.80 221 THR C C 1
ATOM 6013 O O . THR C 1 270 ? 102.936 109.510 38.720 1.00 19.27 221 THR C O 1
ATOM 6017 N N . LEU C 1 271 ? 101.159 108.627 39.767 1.00 16.55 222 LEU C N 1
ATOM 6018 C CA . LEU C 1 271 ? 101.438 109.418 40.961 1.00 23.86 222 LEU C CA 1
ATOM 6019 C C . LEU C 1 271 ? 102.750 108.963 41.593 1.00 24.62 222 LEU C C 1
ATOM 6020 O O . LEU C 1 271 ? 103.029 107.765 41.687 1.00 24.16 222 LEU C O 1
ATOM 6025 N N . ASP C 1 272 ? 103.570 109.934 42.003 1.00 25.87 223 ASP C N 1
ATOM 6026 C CA . ASP C 1 272 ? 104.884 109.656 42.585 1.00 29.14 223 ASP C CA 1
ATOM 6027 C C . ASP C 1 272 ? 104.706 109.393 44.080 1.00 29.82 223 ASP C C 1
ATOM 6028 O O . ASP C 1 272 ? 104.896 110.269 44.928 1.00 25.89 223 ASP C O 1
ATOM 6033 N N . PHE C 1 273 ? 104.343 108.149 44.404 1.00 30.15 224 PHE C N 1
ATOM 6034 C CA . PHE C 1 273 ? 104.109 107.795 45.803 1.00 26.37 224 PHE C CA 1
ATOM 6035 C C . PHE C 1 273 ? 105.388 107.905 46.625 1.00 28.24 224 PHE C C 1
ATOM 6036 O O . PHE C 1 273 ? 105.352 108.319 47.791 1.00 27.28 224 PHE C O 1
ATOM 6044 N N . HIS C 1 274 ? 106.531 107.546 46.032 1.00 26.65 225 HIS C N 1
ATOM 6045 C CA . HIS C 1 274 ? 107.795 107.676 46.754 1.00 30.14 225 HIS C CA 1
ATOM 6046 C C . HIS C 1 274 ? 108.039 109.119 47.177 1.00 28.08 225 HIS C C 1
ATOM 6047 O O . HIS C 1 274 ? 108.347 109.392 48.341 1.00 28.44 225 HIS C O 1
ATOM 6054 N N . ALA C 1 275 ? 107.889 110.065 46.250 1.00 27.54 226 ALA C N 1
ATOM 6055 C CA . ALA C 1 275 ? 108.128 111.462 46.597 1.00 26.69 226 ALA C CA 1
ATOM 6056 C C . ALA C 1 275 ? 107.153 111.941 47.662 1.00 24.63 226 ALA C C 1
ATOM 6057 O O . ALA C 1 275 ? 107.528 112.696 48.568 1.00 23.96 226 ALA C O 1
ATOM 6059 N N . LEU C 1 276 ? 105.893 111.509 47.581 1.00 23.10 227 LEU C N 1
ATOM 6060 C CA . LEU C 1 276 ? 104.919 111.966 48.565 1.00 22.33 227 LEU C CA 1
ATOM 6061 C C . LEU C 1 276 ? 105.159 111.317 49.929 1.00 20.88 227 LEU C C 1
ATOM 6062 O O . LEU C 1 276 ? 104.980 111.964 50.966 1.00 23.85 227 LEU C O 1
ATOM 6067 N N . PHE C 1 277 ? 105.555 110.041 49.949 1.00 22.32 228 PHE C N 1
ATOM 6068 C CA . PHE C 1 277 ? 105.896 109.403 51.219 1.00 23.65 228 PHE C CA 1
ATOM 6069 C C . PHE C 1 277 ? 107.138 110.043 51.829 1.00 26.03 228 PHE C C 1
ATOM 6070 O O . PHE C 1 277 ? 107.221 110.218 53.051 1.00 24.17 228 PHE C O 1
ATOM 6078 N N . GLU C 1 278 ? 108.115 110.401 50.987 1.00 24.74 229 GLU C N 1
ATOM 6079 C CA . GLU C 1 278 ? 109.285 111.129 51.472 1.00 27.13 229 GLU C CA 1
ATOM 6080 C C . GLU C 1 278 ? 108.885 112.460 52.087 1.00 27.66 229 GLU C C 1
ATOM 6081 O O . GLU C 1 278 ? 109.452 112.877 53.104 1.00 23.44 229 GLU C O 1
ATOM 6087 N N . GLN C 1 279 ? 107.910 113.147 51.485 1.00 23.24 230 GLN C N 1
ATOM 6088 C CA . GLN C 1 279 ? 107.429 114.388 52.085 1.00 24.79 230 GLN C CA 1
ATOM 6089 C C . GLN C 1 279 ? 106.805 114.129 53.450 1.00 25.83 230 GLN C C 1
ATOM 6090 O O . GLN C 1 279 ? 107.053 114.874 54.408 1.00 24.84 230 GLN C O 1
ATOM 6096 N N . LEU C 1 280 ? 105.993 113.074 53.559 1.00 22.99 231 LEU C N 1
ATOM 6097 C CA . LEU C 1 280 ? 105.374 112.753 54.840 1.00 22.47 231 LEU C CA 1
ATOM 6098 C C . LEU C 1 280 ? 106.432 112.417 55.890 1.00 26.62 231 LEU C C 1
ATOM 6099 O O . LEU C 1 280 ? 106.343 112.870 57.037 1.00 25.87 231 LEU C O 1
ATOM 6104 N N . ARG C 1 281 ? 107.451 111.640 55.505 1.00 26.50 232 ARG C N 1
ATOM 6105 C CA . ARG C 1 281 ? 108.539 111.314 56.432 1.00 25.60 232 ARG C CA 1
ATOM 6106 C C . ARG C 1 281 ? 109.271 112.569 56.888 1.00 30.48 232 ARG C C 1
ATOM 6107 O O . ARG C 1 281 ? 109.497 112.771 58.087 1.00 28.86 232 ARG C O 1
ATOM 6115 N N . ALA C 1 282 ? 109.651 113.429 55.940 1.00 27.89 233 ALA C N 1
ATOM 6116 C CA . ALA C 1 282 ? 110.346 114.662 56.293 1.00 29.78 233 ALA C CA 1
ATOM 6117 C C . ALA C 1 282 ? 109.526 115.520 57.246 1.00 28.34 233 ALA C C 1
ATOM 6118 O O . ALA C 1 282 ? 110.093 116.235 58.083 1.00 28.04 233 ALA C O 1
ATOM 6120 N N . ASP C 1 283 ? 108.199 115.456 57.146 1.00 23.94 234 ASP C N 1
ATOM 6121 C CA . ASP C 1 283 ? 107.309 116.215 58.014 1.00 25.68 234 ASP C CA 1
ATOM 6122 C C . ASP C 1 283 ? 106.950 115.462 59.289 1.00 26.47 234 ASP C C 1
ATOM 6123 O O . ASP C 1 283 ? 106.109 115.938 60.055 1.00 32.05 234 ASP C O 1
ATOM 6128 N N . ASN C 1 284 ? 107.547 114.291 59.516 1.00 25.95 235 ASN C N 1
ATOM 6129 C CA . ASN C 1 284 ? 107.318 113.508 60.729 1.00 28.20 235 ASN C CA 1
ATOM 6130 C C . ASN C 1 284 ? 105.857 113.074 60.861 1.00 32.23 235 ASN C C 1
ATOM 6131 O O . ASN C 1 284 ? 105.305 113.027 61.960 1.00 31.01 235 ASN C O 1
ATOM 6136 N N . TYR C 1 285 ? 105.226 112.738 59.730 1.00 28.45 236 TYR C N 1
ATOM 6137 C CA . TYR C 1 285 ? 103.855 112.236 59.758 1.00 25.01 236 TYR C CA 1
ATOM 6138 C C . TYR C 1 285 ? 103.776 110.939 60.554 1.00 27.21 236 TYR C C 1
ATOM 6139 O O . TYR C 1 285 ? 104.543 110.002 60.314 1.00 29.96 236 TYR C O 1
ATOM 6148 N N . GLN C 1 286 ? 102.830 110.874 61.493 1.00 23.76 237 GLN C N 1
ATOM 6149 C CA . GLN C 1 286 ? 102.686 109.713 62.360 1.00 27.30 237 GLN C CA 1
ATOM 6150 C C . GLN C 1 286 ? 101.400 108.928 62.133 1.00 26.83 237 GLN C C 1
ATOM 6151 O O . GLN C 1 286 ? 101.161 107.948 62.845 1.00 26.18 237 GLN C O 1
ATOM 6157 N N . GLY C 1 287 ? 100.566 109.318 61.175 1.00 25.92 238 GLY C N 1
ATOM 6158 C CA . GLY C 1 287 ? 99.295 108.665 60.949 1.00 24.66 238 GLY C CA 1
ATOM 6159 C C . GLY C 1 287 ? 99.381 107.505 59.979 1.00 24.84 238 GLY C C 1
ATOM 6160 O O . GLY C 1 287 ? 100.454 106.961 59.698 1.00 22.94 238 GLY C O 1
ATOM 6161 N N . TYR C 1 288 ? 98.217 107.117 59.465 1.00 19.94 239 TYR C N 1
ATOM 6162 C CA . TYR C 1 288 ? 98.097 106.067 58.469 1.00 21.34 239 TYR C CA 1
ATOM 6163 C C . TYR C 1 288 ? 97.923 106.678 57.084 1.00 19.81 239 TYR C C 1
ATOM 6164 O O . TYR C 1 288 ? 97.507 107.824 56.938 1.00 19.11 239 TYR C O 1
ATOM 6173 N N . VAL C 1 289 ? 98.244 105.892 56.064 1.00 17.29 240 VAL C N 1
ATOM 6174 C CA . VAL C 1 289 ? 97.829 106.186 54.694 1.00 16.91 240 VAL C CA 1
ATOM 6175 C C . VAL C 1 289 ? 96.896 105.052 54.292 1.00 18.62 240 VAL C C 1
ATOM 6176 O O . VAL C 1 289 ? 97.252 103.875 54.425 1.00 20.99 240 VAL C O 1
ATOM 6180 N N . VAL C 1 290 ? 95.675 105.392 53.882 1.00 16.22 241 VAL C N 1
ATOM 6181 C CA . VAL C 1 290 ? 94.618 104.403 53.696 1.00 16.02 241 VAL C CA 1
ATOM 6182 C C . VAL C 1 290 ? 94.165 104.412 52.237 1.00 15.69 241 VAL C C 1
ATOM 6183 O O . VAL C 1 290 ? 93.881 105.478 51.684 1.00 15.86 241 VAL C O 1
ATOM 6187 N N . TYR C 1 291 ? 94.128 103.223 51.621 1.00 15.90 242 TYR C N 1
ATOM 6188 C CA . TYR C 1 291 ? 93.549 103.052 50.288 1.00 15.61 242 TYR C CA 1
ATOM 6189 C C . TYR C 1 291 ? 92.091 103.493 50.288 1.00 17.59 242 TYR C C 1
ATOM 6190 O O . TYR C 1 291 ? 91.274 102.937 51.028 1.00 15.63 242 TYR C O 1
ATOM 6199 N N . GLU C 1 292 ? 91.754 104.462 49.442 1.00 15.67 243 GLU C N 1
ATOM 6200 C CA . GLU C 1 292 ? 90.365 104.753 49.097 1.00 15.21 243 GLU C CA 1
ATOM 6201 C C . GLU C 1 292 ? 90.293 104.849 47.582 1.00 14.78 243 GLU C C 1
ATOM 6202 O O . GLU C 1 292 ? 90.947 105.710 46.992 1.00 14.14 243 GLU C O 1
ATOM 6208 N N . GLY C 1 293 ? 89.519 103.974 46.955 1.00 16.21 244 GLY C N 1
ATOM 6209 C CA . GLY C 1 293 ? 89.439 104.027 45.504 1.00 17.82 244 GLY C CA 1
ATOM 6210 C C . GLY C 1 293 ? 88.987 102.700 44.923 1.00 18.91 244 GLY C C 1
ATOM 6211 O O . GLY C 1 293 ? 88.409 101.867 45.612 1.00 17.27 244 GLY C O 1
ATOM 6212 N N . ARG C 1 294 ? 89.283 102.528 43.640 1.00 16.68 245 ARG C N 1
ATOM 6213 C CA . ARG C 1 294 ? 88.740 101.434 42.856 1.00 17.37 245 ARG C CA 1
ATOM 6214 C C . ARG C 1 294 ? 89.874 100.544 42.366 1.00 20.68 245 ARG C C 1
ATOM 6215 O O . ARG C 1 294 ? 91.055 100.845 42.543 1.00 19.46 245 ARG C O 1
ATOM 6223 N N . ILE C 1 295 ? 89.506 99.438 41.735 1.00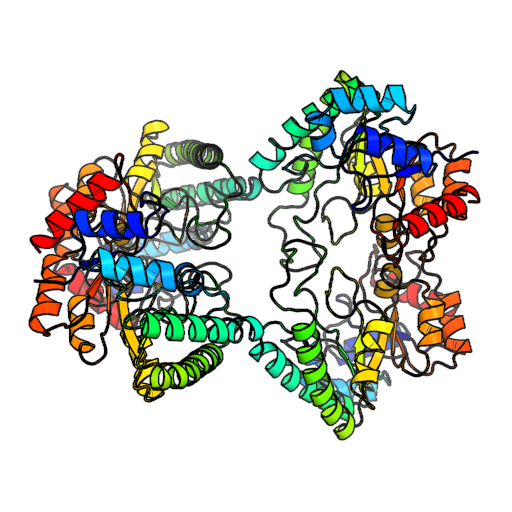 17.68 246 ILE C N 1
ATOM 6224 C CA . ILE C 1 295 ? 90.482 98.483 41.229 1.00 18.76 246 ILE C CA 1
ATOM 6225 C C . ILE C 1 295 ? 90.192 98.231 39.759 1.00 21.45 246 ILE C C 1
ATOM 6226 O O . ILE C 1 295 ? 89.045 97.972 39.381 1.00 21.50 246 ILE C O 1
ATOM 6231 N N . ARG C 1 296 ? 91.225 98.322 38.931 1.00 18.78 247 ARG C N 1
ATOM 6232 C CA . ARG C 1 296 ? 91.108 98.010 37.510 1.00 22.74 247 ARG C CA 1
ATOM 6233 C C . ARG C 1 296 ? 92.173 96.958 37.227 1.00 24.77 247 ARG C C 1
ATOM 6234 O O . ARG C 1 296 ? 93.367 97.278 37.166 1.00 25.41 247 ARG C O 1
ATOM 6242 N N . ALA C 1 297 ? 91.741 95.709 37.084 1.00 23.39 248 ALA C N 1
ATOM 6243 C CA . ALA C 1 297 ? 92.676 94.606 36.903 1.00 29.44 248 ALA C CA 1
ATOM 6244 C C . ALA C 1 297 ? 91.903 93.363 36.505 1.00 30.72 248 ALA C C 1
ATOM 6245 O O . ALA C 1 297 ? 90.749 93.188 36.900 1.00 29.88 248 ALA C O 1
ATOM 6247 N N . GLU C 1 298 ? 92.560 92.495 35.731 1.00 30.57 249 GLU C N 1
ATOM 6248 C CA . GLU C 1 298 ? 91.970 91.189 35.460 1.00 32.83 249 GLU C CA 1
ATOM 6249 C C . GLU C 1 298 ? 91.824 90.374 36.740 1.00 30.83 249 GLU C C 1
ATOM 6250 O O . GLU C 1 298 ? 90.870 89.604 36.877 1.00 34.85 249 GLU C O 1
ATOM 6256 N N . ASP C 1 299 ? 92.740 90.551 37.693 1.00 30.07 250 ASP C N 1
ATOM 6257 C CA . ASP C 1 299 ? 92.740 89.804 38.953 1.00 27.30 250 ASP C CA 1
ATOM 6258 C C . ASP C 1 299 ? 92.836 90.812 40.092 1.00 27.64 250 ASP C C 1
ATOM 6259 O O . ASP C 1 299 ? 93.938 91.170 40.525 1.00 27.82 250 ASP C O 1
ATOM 6264 N N . PRO C 1 300 ? 91.694 91.298 40.597 1.00 31.76 251 PRO C N 1
ATOM 6265 C CA . PRO C 1 300 ? 91.734 92.396 41.588 1.00 31.64 251 PRO C CA 1
ATOM 6266 C C . PRO C 1 300 ? 92.482 92.059 42.867 1.00 24.88 251 PRO C C 1
ATOM 6267 O O . PRO C 1 300 ? 93.241 92.899 43.370 1.00 24.32 251 PRO C O 1
ATOM 6271 N N . ALA C 1 301 ? 92.295 90.857 43.413 1.00 28.39 252 ALA C N 1
ATOM 6272 C CA . ALA C 1 301 ? 92.998 90.493 44.637 1.00 29.73 252 ALA C CA 1
ATOM 6273 C C . ALA C 1 301 ? 94.506 90.499 44.431 1.00 32.42 252 ALA C C 1
ATOM 6274 O O . ALA C 1 301 ? 95.258 90.990 45.282 1.00 26.61 252 ALA C O 1
ATOM 6276 N N . GLN C 1 302 ? 94.973 89.956 43.303 1.00 29.98 253 GLN C N 1
ATOM 6277 C CA . GLN C 1 302 ? 96.406 89.958 43.039 1.00 28.05 253 GLN C CA 1
ATOM 6278 C C . GLN C 1 302 ? 96.914 91.371 42.796 1.00 22.78 253 GLN C C 1
ATOM 6279 O O . GLN C 1 302 ? 97.991 91.742 43.277 1.00 25.88 253 GLN C O 1
ATOM 6285 N N . ALA C 1 303 ? 96.156 92.178 42.049 1.00 25.53 254 ALA C N 1
ATOM 6286 C CA . ALA C 1 303 ? 96.575 93.560 41.826 1.00 25.85 254 ALA C CA 1
ATOM 6287 C C . ALA C 1 303 ? 96.644 94.324 43.138 1.00 23.03 254 ALA C C 1
ATOM 6288 O O . ALA C 1 303 ? 97.540 95.153 43.336 1.00 22.56 254 ALA C O 1
ATOM 6290 N N . TYR C 1 304 ? 95.711 94.044 44.051 1.00 21.15 255 TYR C N 1
ATOM 6291 C CA . TYR C 1 304 ? 95.720 94.718 45.346 1.00 23.91 255 TYR C CA 1
ATOM 6292 C C . TYR C 1 304 ? 96.971 94.359 46.136 1.00 23.08 255 TYR C C 1
ATOM 6293 O O . TYR C 1 304 ? 97.684 95.243 46.633 1.00 23.15 255 TYR C O 1
ATOM 6302 N N . ARG C 1 305 ? 97.252 93.058 46.263 1.00 20.80 256 ARG C N 1
ATOM 6303 C CA . ARG C 1 305 ? 98.467 92.627 46.952 1.00 23.36 256 ARG C CA 1
ATOM 6304 C C . ARG C 1 305 ? 99.716 93.197 46.291 1.00 24.60 256 ARG C C 1
ATOM 6305 O O . ARG C 1 305 ? 100.624 93.676 46.984 1.00 21.63 256 ARG C O 1
ATOM 6313 N N . ASP C 1 306 ? 99.783 93.151 44.952 1.00 25.18 257 ASP C N 1
ATOM 6314 C CA . ASP C 1 306 ? 100.955 93.670 44.248 1.00 24.77 257 ASP C CA 1
ATOM 6315 C C . ASP C 1 306 ? 101.146 95.157 44.507 1.00 24.07 257 ASP C C 1
ATOM 6316 O O . ASP C 1 306 ? 102.281 95.628 44.659 1.00 22.07 257 ASP C O 1
ATOM 6321 N N . SER C 1 307 ? 100.049 95.924 44.529 1.00 22.61 258 SER C N 1
ATOM 6322 C CA . SER C 1 307 ? 100.184 97.358 44.764 1.00 18.49 258 SER C CA 1
ATOM 6323 C C . SER C 1 307 ? 100.738 97.632 46.155 1.00 21.94 258 SER C C 1
ATOM 6324 O O . SER C 1 307 ? 101.591 98.511 46.330 1.00 21.93 258 SER C O 1
ATOM 6327 N N . LEU C 1 308 ? 100.275 96.879 47.156 1.00 22.11 259 LEU C N 1
ATOM 6328 C CA . LEU C 1 308 ? 100.790 97.080 48.506 1.00 20.12 259 LEU C CA 1
ATOM 6329 C C . LEU C 1 308 ? 102.266 96.702 48.587 1.00 23.48 259 LEU C C 1
ATOM 6330 O O . LEU C 1 308 ? 103.069 97.431 49.183 1.00 23.69 259 LEU C O 1
ATOM 6335 N N . ALA C 1 309 ? 102.644 95.578 47.968 1.00 23.93 260 ALA C N 1
ATOM 6336 C CA . ALA C 1 309 ? 104.048 95.172 47.965 1.00 24.30 260 ALA C CA 1
ATOM 6337 C C . ALA C 1 309 ? 104.925 96.244 47.341 1.00 25.13 260 ALA C C 1
ATOM 6338 O O . ALA C 1 309 ? 106.007 96.549 47.855 1.00 26.75 260 ALA C O 1
ATOM 6340 N N . TRP C 1 310 ? 104.469 96.832 46.233 1.00 22.90 261 TRP C N 1
ATOM 6341 C CA . TRP C 1 310 ? 105.216 97.914 45.611 1.00 24.99 261 TRP C CA 1
ATOM 6342 C C . TRP C 1 310 ? 105.318 99.118 46.537 1.00 28.65 261 TRP C C 1
ATOM 6343 O O . TRP C 1 310 ? 106.388 99.730 46.660 1.00 26.92 261 TRP C O 1
ATOM 6354 N N . LEU C 1 311 ? 104.218 99.472 47.211 1.00 25.19 262 LEU C N 1
ATOM 6355 C CA . LEU C 1 311 ? 104.254 100.637 48.085 1.00 22.45 262 LEU C CA 1
ATOM 6356 C C . LEU C 1 311 ? 105.230 100.446 49.234 1.00 27.46 262 LEU C C 1
ATOM 6357 O O . LEU C 1 311 ? 105.801 101.422 49.735 1.00 30.09 262 LEU C O 1
ATOM 6362 N N . ARG C 1 312 ? 105.424 99.205 49.678 1.00 26.26 263 ARG C N 1
ATOM 6363 C CA . ARG C 1 312 ? 106.383 98.959 50.749 1.00 29.01 263 ARG C CA 1
ATOM 6364 C C . ARG C 1 312 ? 107.796 99.374 50.349 1.00 31.55 263 ARG C C 1
ATOM 6365 O O . ARG C 1 312 ? 108.642 99.578 51.225 1.00 32.16 263 ARG C O 1
ATOM 6373 N N . THR C 1 313 ? 108.064 99.520 49.053 1.00 32.21 264 THR C N 1
ATOM 6374 C CA . THR C 1 313 ? 109.365 99.971 48.576 1.00 33.51 264 THR C CA 1
ATOM 6375 C C . THR C 1 313 ? 109.431 101.476 48.347 1.00 34.66 264 THR C C 1
ATOM 6376 O O . THR C 1 313 ? 110.477 101.968 47.919 1.00 35.96 264 THR C O 1
ATOM 6380 N N . CYS C 1 314 ? 108.360 102.213 48.634 1.00 31.22 265 CYS C N 1
ATOM 6381 C CA . CYS C 1 314 ? 108.309 103.656 48.379 1.00 31.35 265 CYS C CA 1
ATOM 6382 C C . CYS C 1 314 ? 108.706 104.492 49.594 1.00 29.13 265 CYS C C 1
ATOM 6383 O O . CYS C 1 314 ? 108.316 104.176 50.721 1.00 36.83 265 CYS C O 1
ATOM 6386 N N . LYS D 1 51 ? 111.064 122.110 16.185 1.00 44.58 2 LYS D N 1
ATOM 6387 C CA . LYS D 1 51 ? 111.099 122.022 17.641 1.00 48.31 2 LYS D CA 1
ATOM 6388 C C . LYS D 1 51 ? 110.208 123.075 18.302 1.00 46.76 2 LYS D C 1
ATOM 6389 O O . LYS D 1 51 ? 109.844 122.947 19.476 1.00 39.90 2 LYS D O 1
ATOM 6395 N N . LYS D 1 52 ? 109.864 124.117 17.548 1.00 48.74 3 LYS D N 1
ATOM 6396 C CA . LYS D 1 52 ? 109.015 125.181 18.073 1.00 43.45 3 LYS D CA 1
ATOM 6397 C C . LYS D 1 52 ? 107.570 124.696 18.154 1.00 30.24 3 LYS D C 1
ATOM 6398 O O . LYS D 1 52 ? 106.997 124.268 17.146 1.00 34.46 3 LYS D O 1
ATOM 6404 N N . MET D 1 53 ? 106.979 124.764 19.342 1.00 33.54 4 MET D N 1
ATOM 6405 C CA . MET D 1 53 ? 105.583 124.379 19.503 1.00 29.75 4 MET D CA 1
ATOM 6406 C C . MET D 1 53 ? 104.678 125.523 19.069 1.00 26.84 4 MET D C 1
ATOM 6407 O O . MET D 1 53 ? 104.869 126.667 19.488 1.00 30.27 4 MET D O 1
ATOM 6412 N N . LYS D 1 54 ? 103.682 125.211 18.246 1.00 24.24 5 LYS D N 1
ATOM 6413 C CA . LYS D 1 54 ? 102.634 126.169 17.918 1.00 23.01 5 LYS D CA 1
ATOM 6414 C C . LYS D 1 54 ? 101.577 126.146 19.017 1.00 20.38 5 LYS D C 1
ATOM 6415 O O . LYS D 1 54 ? 100.978 125.096 19.278 1.00 22.24 5 LYS D O 1
ATOM 6421 N N . ILE D 1 55 ? 101.334 127.292 19.646 1.00 19.81 6 ILE D N 1
ATOM 6422 C CA . ILE D 1 55 ? 100.481 127.368 20.831 1.00 18.61 6 ILE D CA 1
ATOM 6423 C C . ILE D 1 55 ? 99.311 128.296 20.537 1.00 21.32 6 ILE D C 1
ATOM 6424 O O . ILE D 1 55 ? 99.512 129.478 20.228 1.00 22.10 6 ILE D O 1
ATOM 6429 N N . GLY D 1 56 ? 98.090 127.768 20.648 1.00 18.06 7 GLY D N 1
ATOM 6430 C CA . GLY D 1 56 ? 96.888 128.541 20.443 1.00 17.33 7 GLY D CA 1
ATOM 6431 C C . GLY D 1 56 ? 96.062 128.631 21.713 1.00 18.77 7 GLY D C 1
ATOM 6432 O O . GLY D 1 56 ? 96.443 128.127 22.773 1.00 18.43 7 GLY D O 1
ATOM 6433 N N . THR D 1 57 ? 94.916 129.294 21.588 1.00 16.69 8 THR D N 1
ATOM 6434 C CA . THR D 1 57 ? 94.036 129.441 22.733 1.00 15.87 8 THR D CA 1
ATOM 6435 C C . THR D 1 57 ? 92.586 129.453 22.281 1.00 16.72 8 THR D C 1
ATOM 6436 O O . THR D 1 57 ? 92.264 129.890 21.173 1.00 17.87 8 THR D O 1
ATOM 6440 N N . GLN D 1 58 ? 91.718 128.936 23.147 1.00 15.61 9 GLN D N 1
ATOM 6441 C CA . GLN D 1 58 ? 90.299 129.217 23.063 1.00 16.62 9 GLN D CA 1
ATOM 6442 C C . GLN D 1 58 ? 90.018 130.627 23.583 1.00 18.75 9 GLN D C 1
ATOM 6443 O O . GLN D 1 58 ? 90.901 131.314 24.106 1.00 18.21 9 GLN D O 1
ATOM 6449 N N . ASN D 1 59 ? 88.766 131.057 23.443 1.00 19.36 10 ASN D N 1
ATOM 6450 C CA . ASN D 1 59 ? 88.376 132.367 23.952 1.00 16.63 10 ASN D CA 1
ATOM 6451 C C . ASN D 1 59 ? 88.355 132.368 25.479 1.00 16.81 10 ASN D C 1
ATOM 6452 O O . ASN D 1 59 ? 88.052 131.360 26.116 1.00 19.29 10 ASN D O 1
ATOM 6457 N N . GLN D 1 60 ? 88.663 133.524 26.062 1.00 16.66 11 GLN D N 1
ATOM 6458 C CA . GLN D 1 60 ? 88.511 133.741 27.496 1.00 19.41 11 GLN D CA 1
ATOM 6459 C C . GLN D 1 60 ? 87.659 134.982 27.716 1.00 22.66 11 GLN D C 1
ATOM 6460 O O . GLN D 1 60 ? 87.617 135.877 26.870 1.00 22.51 11 GLN D O 1
ATOM 6466 N N . ALA D 1 61 ? 86.988 135.035 28.870 1.00 20.22 12 ALA D N 1
ATOM 6467 C CA . ALA D 1 61 ? 86.041 136.118 29.121 1.00 24.15 12 ALA D CA 1
ATOM 6468 C C . ALA D 1 61 ? 86.709 137.489 29.074 1.00 25.87 12 ALA D C 1
ATOM 6469 O O . ALA D 1 61 ? 86.058 138.476 28.716 1.00 27.24 12 ALA D O 1
ATOM 6471 N N . PHE D 1 62 ? 88.000 137.580 29.411 1.00 22.45 13 PHE D N 1
ATOM 6472 C CA . PHE D 1 62 ? 88.653 138.886 29.390 1.00 23.22 13 PHE D CA 1
ATOM 6473 C C . PHE D 1 62 ? 89.104 139.322 27.997 1.00 23.07 13 PHE D C 1
ATOM 6474 O O . PHE D 1 62 ? 89.520 140.474 27.841 1.00 21.19 13 PHE D O 1
ATOM 6482 N N . PHE D 1 63 ? 89.021 138.458 26.980 1.00 21.84 14 PHE D N 1
ATOM 6483 C CA . PHE D 1 63 ? 89.329 138.883 25.617 1.00 20.19 14 PHE D CA 1
ATOM 6484 C C . PHE D 1 63 ? 88.299 139.910 25.140 1.00 21.91 14 PHE D C 1
ATOM 6485 O O . PHE D 1 63 ? 87.131 139.852 25.530 1.00 22.00 14 PHE D O 1
ATOM 6493 N N . PRO D 1 64 ? 88.687 140.823 24.244 1.00 17.81 15 PRO D N 1
ATOM 6494 C CA . PRO D 1 64 ? 87.687 141.684 23.607 1.00 23.27 15 PRO D CA 1
ATOM 6495 C C . PRO D 1 64 ? 86.618 140.853 22.913 1.00 26.26 15 PRO D C 1
ATOM 6496 O O . PRO D 1 64 ? 86.887 139.772 22.382 1.00 23.22 15 PRO D O 1
ATOM 6500 N N . GLU D 1 65 ? 85.395 141.379 22.925 1.00 23.40 16 GLU D N 1
ATOM 6501 C CA . GLU D 1 65 ? 84.262 140.695 22.311 1.00 24.13 16 GLU D CA 1
ATOM 6502 C C . GLU D 1 65 ? 84.217 140.915 20.807 1.00 23.41 16 GLU D C 1
ATOM 6503 O O . GLU D 1 65 ? 83.854 140.003 20.057 1.00 27.09 16 GLU D O 1
ATOM 6509 N N . ASN D 1 66 ? 84.552 142.115 20.350 1.00 18.80 17 ASN D N 1
ATOM 6510 C CA . ASN D 1 66 ? 84.552 142.380 18.917 1.00 23.90 17 ASN D CA 1
ATOM 6511 C C . ASN D 1 66 ? 85.575 141.488 18.225 1.00 27.20 17 ASN D C 1
ATOM 6512 O O . ASN D 1 66 ? 86.712 141.353 18.686 1.00 20.11 17 ASN D O 1
ATOM 6517 N N . ILE D 1 67 ? 85.175 140.887 17.102 1.00 22.49 18 ILE D N 1
ATOM 6518 C CA . ILE D 1 67 ? 85.972 139.806 16.524 1.00 22.20 18 ILE D CA 1
ATOM 6519 C C . ILE D 1 67 ? 87.329 140.318 16.054 1.00 20.39 18 ILE D C 1
ATOM 6520 O O . ILE D 1 67 ? 88.373 139.725 16.355 1.00 22.02 18 ILE D O 1
ATOM 6525 N N . LEU D 1 68 ? 87.342 141.424 15.307 1.00 19.62 19 LEU D N 1
ATOM 6526 C CA . LEU D 1 68 ? 88.619 141.954 14.840 1.00 20.34 19 LEU D CA 1
ATOM 6527 C C . LEU D 1 68 ? 89.513 142.334 16.017 1.00 26.28 19 LEU D C 1
ATOM 6528 O O . LEU D 1 68 ? 90.707 142.012 16.031 1.00 19.87 19 LEU D O 1
ATOM 6533 N N . GLU D 1 69 ? 88.953 143.024 17.013 1.00 23.15 20 GLU D N 1
ATOM 6534 C CA . GLU D 1 69 ? 89.751 143.392 18.180 1.00 22.63 20 GLU D CA 1
ATOM 6535 C C . GLU D 1 69 ? 90.235 142.147 18.919 1.00 21.58 20 GLU D C 1
ATOM 6536 O O . GLU D 1 69 ? 91.360 142.114 19.431 1.00 22.30 20 GLU D O 1
ATOM 6542 N N . LYS D 1 70 ? 89.396 141.108 18.970 1.00 22.08 21 LYS D N 1
ATOM 6543 C CA . LYS D 1 70 ? 89.779 139.869 19.642 1.00 21.47 21 LYS D CA 1
ATOM 6544 C C . LYS D 1 70 ? 90.989 139.235 18.972 1.00 23.04 21 LYS D C 1
ATOM 6545 O O . LYS D 1 70 ? 91.933 138.814 19.649 1.00 20.26 21 LYS D O 1
ATOM 6551 N N . PHE D 1 71 ? 90.980 139.163 17.632 1.00 18.10 22 PHE D N 1
ATOM 6552 C CA . PHE D 1 71 ? 92.119 138.591 16.921 1.00 18.31 22 PHE D CA 1
ATOM 6553 C C . PHE D 1 71 ? 93.372 139.437 17.114 1.00 21.07 22 PHE D C 1
ATOM 6554 O O . PHE D 1 71 ? 94.464 138.896 17.323 1.00 21.53 22 PHE D O 1
ATOM 6562 N N . ARG D 1 72 ? 93.243 140.765 17.017 1.00 19.44 23 ARG D N 1
ATOM 6563 C CA . ARG D 1 72 ? 94.398 141.628 17.262 1.00 21.28 23 ARG D CA 1
ATOM 6564 C C . ARG D 1 72 ? 94.975 141.375 18.646 1.00 22.83 23 ARG D C 1
ATOM 6565 O O . ARG D 1 72 ? 96.196 141.280 18.819 1.00 23.96 23 ARG D O 1
ATOM 6573 N N . TYR D 1 73 ? 94.098 141.245 19.637 1.00 19.25 24 TYR D N 1
ATOM 6574 C CA . TYR D 1 73 ? 94.518 141.074 21.024 1.00 21.91 24 TYR D CA 1
ATOM 6575 C C . TYR D 1 73 ? 95.229 139.742 21.229 1.00 27.04 24 TYR D C 1
ATOM 6576 O O . TYR D 1 73 ? 96.285 139.676 21.879 1.00 22.86 24 TYR D O 1
ATOM 6585 N N . ILE D 1 74 ? 94.664 138.661 20.683 1.00 21.52 25 ILE D N 1
ATOM 6586 C CA . ILE D 1 74 ? 95.288 137.347 20.832 1.00 19.77 25 ILE D CA 1
ATOM 6587 C C . ILE D 1 74 ? 96.648 137.326 20.151 1.00 23.66 25 ILE D C 1
ATOM 6588 O O . ILE D 1 74 ? 97.618 136.767 20.679 1.00 22.20 25 ILE D O 1
ATOM 6593 N N . LYS D 1 75 ? 96.744 137.942 18.966 1.00 20.01 26 LYS D N 1
ATOM 6594 C CA . LYS D 1 75 ? 98.028 138.001 18.276 1.00 21.34 26 LYS D CA 1
ATOM 6595 C C . LYS D 1 75 ? 99.038 138.790 19.094 1.00 25.12 26 LYS D C 1
ATOM 6596 O O . LYS D 1 75 ? 100.199 138.386 19.224 1.00 24.54 26 LYS D O 1
ATOM 6602 N N . GLU D 1 76 ? 98.601 139.906 19.671 1.00 22.68 27 GLU D N 1
ATOM 6603 C CA . GLU D 1 76 ? 99.509 140.753 20.437 1.00 28.68 27 GLU D CA 1
ATOM 6604 C C . GLU D 1 76 ? 100.029 140.032 21.676 1.00 25.98 27 GLU D C 1
ATOM 6605 O O . GLU D 1 76 ? 101.192 140.207 22.056 1.00 26.00 27 GLU D O 1
ATOM 6611 N N . MET D 1 77 ? 99.191 139.204 22.313 1.00 20.44 28 MET D N 1
ATOM 6612 C CA . MET D 1 77 ? 99.649 138.421 23.459 1.00 23.94 28 MET D CA 1
ATOM 6613 C C . MET D 1 77 ? 100.721 137.409 23.078 1.00 27.71 28 MET D C 1
ATOM 6614 O O . MET D 1 77 ? 101.480 136.974 23.948 1.00 27.24 28 MET D O 1
ATOM 6619 N N . GLY D 1 78 ? 100.794 137.008 21.810 1.00 24.24 29 GLY D N 1
ATOM 6620 C CA . GLY D 1 78 ? 101.826 136.098 21.359 1.00 24.52 29 GLY D CA 1
ATOM 6621 C C . GLY D 1 78 ? 101.359 134.734 20.895 1.00 23.78 29 GLY D C 1
ATOM 6622 O O . GLY D 1 78 ? 102.208 133.900 20.562 1.00 23.57 29 GLY D O 1
ATOM 6623 N N . PHE D 1 79 ? 100.054 134.471 20.832 1.00 21.84 30 PHE D N 1
ATOM 6624 C CA . PHE D 1 79 ? 99.586 133.146 20.445 1.00 19.78 30 PHE D CA 1
ATOM 6625 C C . PHE D 1 79 ? 99.717 132.924 18.941 1.00 21.86 30 PHE D C 1
ATOM 6626 O O . PHE D 1 79 ? 99.698 133.867 18.147 1.00 23.13 30 PHE D O 1
ATOM 6634 N N . ASP D 1 80 ? 99.842 131.652 18.560 1.00 18.77 31 ASP D N 1
ATOM 6635 C CA . ASP D 1 80 ? 99.968 131.237 17.169 1.00 18.91 31 ASP D CA 1
ATOM 6636 C C . ASP D 1 80 ? 98.637 130.928 16.494 1.00 22.82 31 ASP D C 1
ATOM 6637 O O . ASP D 1 80 ? 98.606 130.758 15.270 1.00 20.73 31 ASP D O 1
ATOM 6642 N N . GLY D 1 81 ? 97.544 130.834 17.240 1.00 19.42 32 GLY D N 1
ATOM 6643 C CA . GLY D 1 81 ? 96.281 130.499 16.610 1.00 18.76 32 GLY D CA 1
ATOM 6644 C C . GLY D 1 81 ? 95.141 130.634 17.594 1.00 19.48 32 GLY D C 1
ATOM 6645 O O . GLY D 1 81 ? 95.345 130.766 18.803 1.00 19.43 32 GLY D O 1
ATOM 6646 N N . PHE D 1 82 ? 93.930 130.593 17.046 1.00 18.09 33 PHE D N 1
ATOM 6647 C CA . PHE D 1 82 ? 92.698 130.774 17.806 1.00 16.38 33 PHE D CA 1
ATOM 6648 C C . PHE D 1 82 ? 91.776 129.588 17.559 1.00 17.07 33 PHE D C 1
ATOM 6649 O O . PHE D 1 82 ? 91.489 129.256 16.406 1.00 16.84 33 PHE D O 1
ATOM 6657 N N . GLU D 1 83 ? 91.308 128.948 18.636 1.00 15.58 34 GLU D N 1
ATOM 6658 C CA . GLU D 1 83 ? 90.296 127.898 18.546 1.00 17.80 34 GLU D CA 1
ATOM 6659 C C . GLU D 1 83 ? 88.946 128.522 18.884 1.00 16.40 34 GLU D C 1
ATOM 6660 O O . GLU D 1 83 ? 88.687 128.869 20.043 1.00 16.38 34 GLU D O 1
ATOM 6666 N N . ILE D 1 84 ? 88.086 128.655 17.876 1.00 17.39 35 ILE D N 1
ATOM 6667 C CA . ILE D 1 84 ? 86.900 129.507 17.946 1.00 17.14 35 ILE D CA 1
ATOM 6668 C C . ILE D 1 84 ? 85.673 128.686 18.321 1.00 15.76 35 ILE D C 1
ATOM 6669 O O . ILE D 1 84 ? 85.570 127.501 17.995 1.00 14.60 35 ILE D O 1
ATOM 6674 N N . ASP D 1 85 ? 84.727 129.327 19.012 1.00 15.76 36 ASP D N 1
ATOM 6675 C CA . ASP D 1 85 ? 83.415 128.721 19.218 1.00 16.02 36 ASP D CA 1
ATOM 6676 C C . ASP D 1 85 ? 82.724 128.496 17.871 1.00 16.59 36 ASP D C 1
ATOM 6677 O O . ASP D 1 85 ? 82.729 129.367 16.995 1.00 15.37 36 ASP D O 1
ATOM 6682 N N . GLY D 1 86 ? 82.115 127.321 17.709 1.00 14.56 37 GLY D N 1
ATOM 6683 C CA . GLY D 1 86 ? 81.532 126.976 16.413 1.00 16.40 37 GLY D CA 1
ATOM 6684 C C . GLY D 1 86 ? 80.410 127.910 15.992 1.00 19.36 37 GLY D C 1
ATOM 6685 O O . GLY D 1 86 ? 80.257 128.226 14.807 1.00 18.99 37 GLY D O 1
ATOM 6686 N N . LYS D 1 87 ? 79.612 128.369 16.955 1.00 18.15 38 LYS D N 1
ATOM 6687 C CA . LYS D 1 87 ? 78.499 129.254 16.626 1.00 19.10 38 LYS D CA 1
ATOM 6688 C C . LYS D 1 87 ? 78.987 130.668 16.322 1.00 20.17 38 LYS D C 1
ATOM 6689 O O . LYS D 1 87 ? 78.465 131.324 15.409 1.00 19.27 38 LYS D O 1
ATOM 6695 N N . LEU D 1 88 ? 79.974 131.156 17.085 1.00 18.12 39 LEU D N 1
ATOM 6696 C CA . LEU D 1 88 ? 80.581 132.446 16.767 1.00 18.71 39 LEU D CA 1
ATOM 6697 C C . LEU D 1 88 ? 81.156 132.434 15.357 1.00 18.63 39 LEU D C 1
ATOM 6698 O O . LEU D 1 88 ? 80.991 133.396 14.594 1.00 18.95 39 LEU D O 1
ATOM 6703 N N . LEU D 1 89 ? 81.803 131.330 14.986 1.00 17.94 40 LEU D N 1
ATOM 6704 C CA . LEU D 1 89 ? 82.394 131.212 13.659 1.00 19.26 40 LEU D CA 1
ATOM 6705 C C . LEU D 1 89 ? 81.324 131.231 12.574 1.00 19.72 40 LEU D C 1
ATOM 6706 O O . LEU D 1 89 ? 81.426 131.990 11.602 1.00 17.74 40 LEU D O 1
ATOM 6711 N N . VAL D 1 90 ? 80.293 130.397 12.721 1.00 17.22 41 VAL D N 1
ATOM 6712 C CA . VAL D 1 90 ? 79.284 130.274 11.674 1.00 19.16 41 VAL D CA 1
ATOM 6713 C C . VAL D 1 90 ? 78.518 131.583 11.501 1.00 23.40 41 VAL D C 1
ATOM 6714 O O . VAL D 1 90 ? 78.238 132.007 10.371 1.00 21.94 41 VAL D O 1
ATOM 6718 N N . ASN D 1 91 ? 78.175 132.251 12.602 1.00 19.19 42 ASN D N 1
ATOM 6719 C CA . ASN D 1 91 ? 77.350 133.456 12.535 1.00 21.70 42 ASN D CA 1
ATOM 6720 C C . ASN D 1 91 ? 78.129 134.708 12.165 1.00 27.75 42 ASN D C 1
ATOM 6721 O O . ASN D 1 91 ? 77.510 135.752 11.941 1.00 26.11 42 ASN D O 1
ATOM 6726 N N . ASN D 1 92 ? 79.456 134.646 12.116 1.00 24.73 43 ASN D N 1
ATOM 6727 C CA . ASN D 1 92 ? 80.267 135.828 11.854 1.00 22.38 43 ASN D CA 1
ATOM 6728 C C . ASN D 1 92 ? 81.391 135.504 10.885 1.00 21.95 43 ASN D C 1
ATOM 6729 O O . ASN D 1 92 ? 82.508 136.017 11.004 1.00 22.27 43 ASN D O 1
ATOM 6734 N N . ILE D 1 93 ? 81.113 134.659 9.897 1.00 23.05 44 ILE D N 1
ATOM 6735 C CA . ILE D 1 93 ? 82.207 134.090 9.116 1.00 21.72 44 ILE D CA 1
ATOM 6736 C C . ILE D 1 93 ? 82.959 135.175 8.344 1.00 23.88 44 ILE D C 1
ATOM 6737 O O . ILE D 1 93 ? 84.191 135.128 8.230 1.00 22.31 44 ILE D O 1
ATOM 6742 N N . GLU D 1 94 ? 82.249 136.193 7.842 1.00 24.42 45 GLU D N 1
ATOM 6743 C CA . GLU D 1 94 ? 82.941 137.230 7.074 1.00 24.73 45 GLU D CA 1
ATOM 6744 C C . GLU D 1 94 ? 83.869 138.052 7.963 1.00 23.38 45 GLU D C 1
ATOM 6745 O O . GLU D 1 94 ? 84.994 138.378 7.562 1.00 22.04 45 GLU D O 1
ATOM 6751 N N . GLU D 1 95 ? 83.423 138.394 9.173 1.00 23.66 46 GLU D N 1
ATOM 6752 C CA . GLU D 1 95 ? 84.296 139.121 10.090 1.00 24.81 46 GLU D CA 1
ATOM 6753 C C . GLU D 1 95 ? 85.510 138.286 10.468 1.00 20.87 46 GLU D C 1
ATOM 6754 O O . GLU D 1 95 ? 86.623 138.812 10.596 1.00 19.64 46 GLU D O 1
ATOM 6760 N N . VAL D 1 96 ? 85.312 136.978 10.655 1.00 23.17 47 VAL D N 1
ATOM 6761 C CA . VAL D 1 96 ? 86.425 136.098 11.009 1.00 20.02 47 VAL D CA 1
ATOM 6762 C C . VAL D 1 96 ? 87.438 136.033 9.873 1.00 20.22 47 VAL D C 1
ATOM 6763 O O . VAL D 1 96 ? 88.653 136.130 10.090 1.00 20.11 47 VAL D O 1
ATOM 6767 N N . LYS D 1 97 ? 86.956 135.853 8.639 1.00 17.96 48 LYS D N 1
ATOM 6768 C CA . LYS D 1 97 ? 87.855 135.841 7.491 1.00 23.82 48 LYS D CA 1
ATOM 6769 C C . LYS D 1 97 ? 88.671 137.124 7.421 1.00 22.19 48 LYS D C 1
ATOM 6770 O O . LYS D 1 97 ? 89.891 137.087 7.215 1.00 21.82 48 LYS D O 1
ATOM 6776 N N . ALA D 1 98 ? 88.007 138.273 7.587 1.00 24.38 49 ALA D N 1
ATOM 6777 C CA . ALA D 1 98 ? 88.720 139.547 7.548 1.00 22.48 49 ALA D CA 1
ATOM 6778 C C . ALA D 1 98 ? 89.753 139.626 8.663 1.00 23.51 49 ALA D C 1
ATOM 6779 O O . ALA D 1 98 ? 90.885 140.071 8.439 1.00 23.42 49 ALA D O 1
ATOM 6781 N N . ALA D 1 99 ? 89.394 139.167 9.866 1.00 22.01 50 ALA D N 1
ATOM 6782 C CA . ALA D 1 99 ? 90.315 139.258 10.991 1.00 20.94 50 ALA D CA 1
ATOM 6783 C C . ALA D 1 99 ? 91.546 138.396 10.764 1.00 24.32 50 ALA D C 1
ATOM 6784 O O . ALA D 1 99 ? 92.664 138.808 11.097 1.00 24.62 50 ALA D O 1
ATOM 6786 N N . ILE D 1 100 ? 91.356 137.187 10.226 1.00 22.96 51 ILE D N 1
ATOM 6787 C CA . ILE D 1 100 ? 92.493 136.321 9.927 1.00 20.35 51 ILE D CA 1
ATOM 6788 C C . ILE D 1 100 ? 93.426 137.010 8.940 1.00 23.25 51 ILE D C 1
ATOM 6789 O O . ILE D 1 100 ? 94.649 137.026 9.118 1.00 26.07 51 ILE D O 1
ATOM 6794 N N . LYS D 1 101 ? 92.858 137.591 7.883 1.00 19.86 52 LYS D N 1
ATOM 6795 C CA . LYS D 1 101 ? 93.700 138.220 6.868 1.00 24.10 52 LYS D CA 1
ATOM 6796 C C . LYS D 1 101 ? 94.409 139.451 7.427 1.00 27.73 52 LYS D C 1
ATOM 6797 O O . LYS D 1 101 ? 95.599 139.659 7.165 1.00 28.73 52 LYS D O 1
ATOM 6803 N N . GLU D 1 102 ? 93.708 140.244 8.238 1.00 21.51 53 GLU D N 1
ATOM 6804 C CA . GLU D 1 102 ? 94.318 141.425 8.853 1.00 27.97 53 GLU D CA 1
ATOM 6805 C C . GLU D 1 102 ? 95.508 141.054 9.726 1.00 27.81 53 GLU D C 1
ATOM 6806 O O . GLU D 1 102 ? 96.595 141.619 9.589 1.00 29.22 53 GLU D O 1
ATOM 6812 N N . THR D 1 103 ? 95.303 140.130 10.662 1.00 25.12 54 THR D N 1
ATOM 6813 C CA . THR D 1 103 ? 96.256 139.886 11.732 1.00 24.60 54 THR D CA 1
ATOM 6814 C C . THR D 1 103 ? 97.256 138.793 11.408 1.00 27.69 54 THR D C 1
ATOM 6815 O O . THR D 1 103 ? 98.311 138.734 12.044 1.00 26.95 54 THR D O 1
ATOM 6819 N N . GLY D 1 104 ? 96.944 137.918 10.457 1.00 24.77 55 GLY D N 1
ATOM 6820 C CA . GLY D 1 104 ? 97.750 136.734 10.260 1.00 23.46 55 GLY D CA 1
ATOM 6821 C C . GLY D 1 104 ? 97.554 135.665 11.313 1.00 27.01 55 GLY D C 1
ATOM 6822 O O . GLY D 1 104 ? 98.307 134.684 11.332 1.00 27.12 55 GLY D O 1
ATOM 6823 N N . LEU D 1 105 ? 96.573 135.828 12.200 1.00 19.56 56 LEU D N 1
ATOM 6824 C CA . LEU D 1 105 ? 96.296 134.836 13.231 1.00 19.04 56 LEU D CA 1
ATOM 6825 C C . LEU D 1 105 ? 95.244 133.867 12.702 1.00 20.53 56 LEU D C 1
ATOM 6826 O O . LEU D 1 105 ? 94.100 134.285 12.465 1.00 21.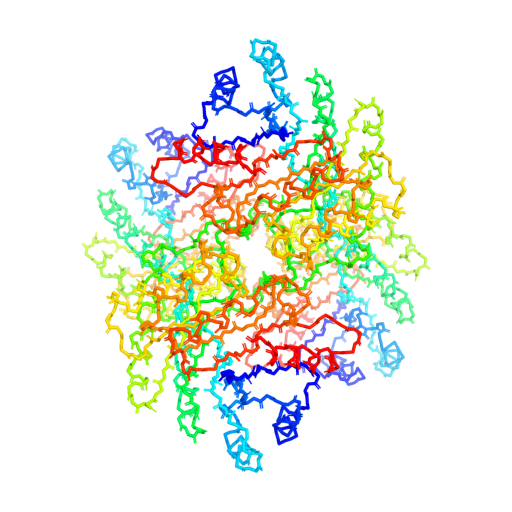93 56 LEU D O 1
ATOM 6831 N N . PRO D 1 106 ? 95.572 132.603 12.499 1.00 20.51 57 PRO D N 1
ATOM 6832 C CA . PRO D 1 106 ? 94.601 131.677 11.910 1.00 19.69 57 PRO D CA 1
ATOM 6833 C C . PRO D 1 106 ? 93.611 131.148 12.930 1.00 19.17 57 PRO D C 1
ATOM 6834 O O . PRO D 1 106 ? 93.891 131.072 14.132 1.00 18.75 57 PRO D O 1
ATOM 6838 N N . VAL D 1 107 ? 92.434 130.786 12.428 1.00 17.16 58 VAL D N 1
ATOM 6839 C CA . VAL D 1 107 ? 91.534 129.897 13.157 1.00 16.64 58 VAL D CA 1
ATOM 6840 C C . VAL D 1 107 ? 92.079 128.486 12.943 1.00 19.17 58 VAL D C 1
ATOM 6841 O O . VAL D 1 107 ? 92.130 128.002 11.810 1.00 18.90 58 VAL D O 1
ATOM 6845 N N . THR D 1 108 ? 92.538 127.846 14.022 1.00 17.84 59 THR D N 1
ATOM 6846 C CA . THR D 1 108 ? 93.111 126.507 13.902 1.00 17.68 59 THR D CA 1
ATOM 6847 C C . THR D 1 108 ? 92.028 125.439 13.856 1.00 18.02 59 THR D C 1
ATOM 6848 O O . THR D 1 108 ? 92.163 124.437 13.150 1.00 18.45 59 THR D O 1
ATOM 6852 N N . THR D 1 109 ? 90.959 125.648 14.613 1.00 15.53 60 THR D N 1
ATOM 6853 C CA . THR D 1 109 ? 89.996 124.621 14.968 1.00 15.12 60 THR D CA 1
ATOM 6854 C C . THR D 1 109 ? 88.765 125.334 15.500 1.00 14.89 60 THR D C 1
ATOM 6855 O O . THR D 1 109 ? 88.811 126.517 15.839 1.00 15.20 60 THR D O 1
ATOM 6859 N N . ALA D 1 110 ? 87.673 124.594 15.606 1.00 14.56 61 ALA D N 1
ATOM 6860 C CA . ALA D 1 110 ? 86.509 125.067 16.326 1.00 15.17 61 ALA D CA 1
ATOM 6861 C C . ALA D 1 110 ? 86.168 124.084 17.438 1.00 13.97 61 ALA D C 1
ATOM 6862 O O . ALA D 1 110 ? 86.535 122.905 17.399 1.00 14.51 61 ALA D O 1
ATOM 6864 N N . CYS D 1 111 ? 85.442 124.583 18.427 1.00 13.78 62 CYS D N 1
ATOM 6865 C CA . CYS D 1 111 ? 85.046 123.738 19.541 1.00 13.47 62 CYS D CA 1
ATOM 6866 C C . CYS D 1 111 ? 83.712 124.265 20.038 1.00 19.23 62 CYS D C 1
ATOM 6867 O O . CYS D 1 111 ? 83.514 125.482 20.093 1.00 20.63 62 CYS D O 1
ATOM 6870 N N . GLY D 1 112 ? 82.781 123.355 20.340 1.00 18.95 63 GLY D N 1
ATOM 6871 C CA . GLY D 1 112 ? 81.446 123.768 20.766 1.00 18.91 63 GLY D CA 1
ATOM 6872 C C . GLY D 1 112 ? 80.649 124.453 19.652 1.00 19.46 63 GLY D C 1
ATOM 6873 O O . GLY D 1 112 ? 81.002 124.432 18.466 1.00 18.80 63 GLY D O 1
ATOM 6874 N N . GLY D 1 113 ? 79.537 125.055 20.061 1.00 19.64 64 GLY D N 1
ATOM 6875 C CA . GLY D 1 113 ? 78.701 125.814 19.146 1.00 18.52 64 GLY D CA 1
ATOM 6876 C C . GLY D 1 113 ? 77.525 125.067 18.557 1.00 20.81 64 GLY D C 1
ATOM 6877 O O . GLY D 1 113 ? 76.868 125.600 17.652 1.00 21.72 64 GLY D O 1
ATOM 6878 N N . TYR D 1 114 ? 77.237 123.858 19.038 1.00 19.38 65 TYR D N 1
ATOM 6879 C CA . TYR D 1 114 ? 76.127 123.049 18.555 1.00 17.60 65 TYR D CA 1
ATOM 6880 C C . TYR D 1 114 ? 75.350 122.534 19.764 1.00 19.41 65 TYR D C 1
ATOM 6881 O O . TYR D 1 114 ? 75.914 122.355 20.852 1.00 19.21 65 TYR D O 1
ATOM 6890 N N . ASP D 1 115 ? 74.051 122.310 19.570 1.00 18.98 66 ASP D N 1
ATOM 6891 C CA A ASP D 1 115 ? 73.155 121.820 20.623 0.52 19.05 66 ASP D CA 1
ATOM 6892 C CA B ASP D 1 115 ? 73.161 121.821 20.620 0.48 19.16 66 ASP D CA 1
ATOM 6893 C C . ASP D 1 115 ? 72.771 120.390 20.268 1.00 19.89 66 ASP D C 1
ATOM 6894 O O . ASP D 1 115 ? 71.960 120.166 19.363 1.00 22.49 66 ASP D O 1
ATOM 6903 N N . GLY D 1 116 ? 73.351 119.430 20.978 1.00 16.32 67 GLY D N 1
ATOM 6904 C CA . GLY D 1 116 ? 73.111 118.029 20.695 1.00 16.80 67 GLY D CA 1
ATOM 6905 C C . GLY D 1 116 ? 74.416 117.277 20.532 1.00 15.44 67 GLY D C 1
ATOM 6906 O O . GLY D 1 116 ? 75.157 117.509 19.567 1.00 16.32 67 GLY D O 1
ATOM 6907 N N . TRP D 1 117 ? 74.715 116.374 21.465 1.00 13.96 68 TRP D N 1
ATOM 6908 C CA . TRP D 1 117 ? 76.004 115.696 21.459 1.00 13.03 68 TRP D CA 1
ATOM 6909 C C . TRP D 1 117 ? 76.010 114.556 20.453 1.00 11.93 68 TRP D C 1
ATOM 6910 O O . TRP D 1 117 ? 74.969 113.980 20.134 1.00 13.83 68 TRP D O 1
ATOM 6921 N N . ILE D 1 118 ? 77.206 114.200 19.969 1.00 12.19 69 ILE D N 1
ATOM 6922 C CA . ILE D 1 118 ? 77.276 113.090 19.013 1.00 12.53 69 ILE D CA 1
ATOM 6923 C C . ILE D 1 118 ? 76.828 111.775 19.646 1.00 14.82 69 ILE D C 1
ATOM 6924 O O . ILE D 1 118 ? 76.410 110.859 18.928 1.00 15.30 69 ILE D O 1
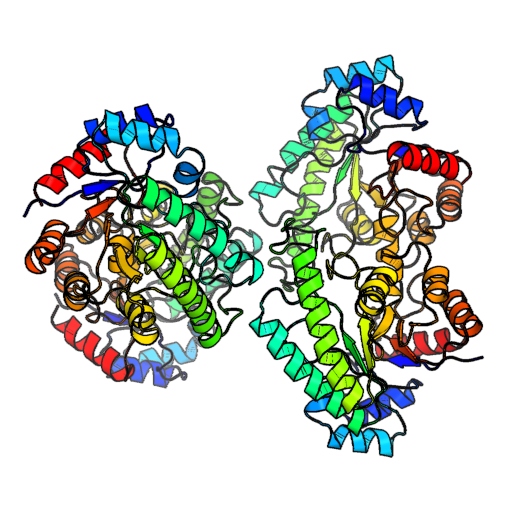ATOM 6929 N N . GLY D 1 119 ? 76.871 111.668 20.973 1.00 14.64 70 GLY D N 1
ATOM 6930 C CA . GLY D 1 119 ? 76.342 110.498 21.656 1.00 11.88 70 GLY D CA 1
ATOM 6931 C C . GLY D 1 119 ? 75.112 110.805 22.493 1.00 13.74 70 GLY D C 1
ATOM 6932 O O . GLY D 1 119 ? 74.863 110.133 23.506 1.00 14.29 70 GLY D O 1
ATOM 6933 N N . ASP D 1 120 ? 74.336 111.814 22.080 1.00 14.37 71 ASP D N 1
ATOM 6934 C CA . ASP D 1 120 ? 73.224 112.289 22.905 1.00 14.33 71 ASP D CA 1
ATOM 6935 C C . ASP D 1 120 ? 72.256 111.159 23.218 1.00 12.95 71 ASP D C 1
ATOM 6936 O O . ASP D 1 120 ? 71.989 110.299 22.372 1.00 14.07 71 ASP D O 1
ATOM 6941 N N . PHE D 1 121 ? 71.715 111.179 24.442 1.00 13.60 72 PHE D N 1
ATOM 6942 C CA . PHE D 1 121 ? 70.646 110.253 24.804 1.00 14.55 72 PHE D CA 1
ATOM 6943 C C . PHE D 1 121 ? 69.384 110.474 23.976 1.00 12.83 72 PHE D C 1
ATOM 6944 O O . PHE D 1 121 ? 68.585 109.544 23.821 1.00 16.29 72 PHE D O 1
ATOM 6952 N N . ILE D 1 122 ? 69.154 111.699 23.496 1.00 13.75 73 ILE D N 1
ATOM 6953 C CA . ILE D 1 122 ? 67.929 112.055 22.783 1.00 14.69 73 ILE D CA 1
ATOM 6954 C C . ILE D 1 122 ? 68.223 112.076 21.294 1.00 17.54 73 ILE D C 1
ATOM 6955 O O . ILE D 1 122 ? 69.015 112.901 20.825 1.00 14.76 73 ILE D O 1
ATOM 6960 N N . GLU D 1 123 ? 67.535 111.216 20.542 1.00 14.22 74 GLU D N 1
ATOM 6961 C CA . GLU D 1 123 ? 67.886 111.034 19.140 1.00 17.12 74 GLU D CA 1
ATOM 6962 C C . GLU D 1 123 ? 67.740 112.327 18.349 1.00 15.50 74 GLU D C 1
ATOM 6963 O O . GLU D 1 123 ? 68.614 112.679 17.549 1.00 15.46 74 GLU D O 1
ATOM 6969 N N . GLU D 1 124 ? 66.657 113.065 18.574 1.00 14.95 75 GLU D N 1
ATOM 6970 C CA . GLU D 1 124 ? 66.473 114.300 17.824 1.00 16.91 75 GLU D CA 1
ATOM 6971 C C . GLU D 1 124 ? 67.620 115.272 18.074 1.00 19.36 75 GLU D C 1
ATOM 6972 O O . GLU D 1 124 ? 68.055 115.982 17.159 1.00 14.96 75 GLU D O 1
ATOM 6978 N N . ARG D 1 125 ? 68.125 115.316 19.310 1.00 15.86 76 ARG D N 1
ATOM 6979 C CA . ARG D 1 125 ? 69.214 116.235 19.632 1.00 14.48 76 ARG D CA 1
ATOM 6980 C C . ARG D 1 125 ? 70.518 115.793 18.982 1.00 14.09 76 ARG D C 1
ATOM 6981 O O . ARG D 1 125 ? 71.279 116.626 18.483 1.00 15.48 76 ARG D O 1
ATOM 6989 N N . ARG D 1 126 ? 70.800 114.488 18.996 1.00 13.77 77 ARG D N 1
ATOM 6990 C CA . ARG D 1 126 ? 71.972 113.980 18.294 1.00 13.97 77 ARG D CA 1
ATOM 6991 C C . ARG D 1 126 ? 71.931 114.376 16.823 1.00 15.89 77 ARG D C 1
ATOM 6992 O O . ARG D 1 126 ? 72.913 114.894 16.280 1.00 15.84 77 ARG D O 1
ATOM 7000 N N . LEU D 1 127 ? 70.789 114.156 16.166 1.00 16.45 78 LEU D N 1
ATOM 7001 C CA . LEU D 1 127 ? 70.691 114.453 14.738 1.00 16.28 78 LEU D CA 1
ATOM 7002 C C . LEU D 1 127 ? 70.759 115.950 14.481 1.00 16.06 78 LEU D C 1
ATOM 7003 O O . LEU D 1 127 ? 71.371 116.388 13.500 1.00 17.14 78 LEU D O 1
ATOM 7008 N N . ASN D 1 128 ? 70.134 116.756 15.343 1.00 16.14 79 ASN D N 1
ATOM 7009 C CA A ASN D 1 128 ? 70.242 118.198 15.166 0.63 17.94 79 ASN D CA 1
ATOM 7010 C CA B ASN D 1 128 ? 70.236 118.209 15.215 0.37 18.13 79 ASN D CA 1
ATOM 7011 C C . ASN D 1 128 ? 71.681 118.664 15.365 1.00 18.52 79 ASN D C 1
ATOM 7012 O O . ASN D 1 128 ? 72.164 119.520 14.614 1.00 17.66 79 ASN D O 1
ATOM 7021 N N . GLY D 1 129 ? 72.389 118.088 16.341 1.00 15.01 80 GLY D N 1
ATOM 7022 C CA . GLY D 1 129 ? 73.785 118.437 16.534 1.00 17.04 80 GLY D CA 1
ATOM 7023 C C . GLY D 1 129 ? 74.639 118.119 15.319 1.00 16.59 80 GLY D C 1
ATOM 7024 O O . GLY D 1 129 ? 75.519 118.901 14.945 1.00 17.50 80 GLY D O 1
ATOM 7025 N N . LEU D 1 130 ? 74.394 116.969 14.687 1.00 13.75 81 LEU D N 1
ATOM 7026 C CA . LEU D 1 130 ? 75.154 116.610 13.491 1.00 16.15 81 LEU D CA 1
ATOM 7027 C C . LEU D 1 130 ? 74.957 117.643 12.389 1.00 17.99 81 LEU D C 1
ATOM 7028 O O . LEU D 1 130 ? 75.907 117.997 11.681 1.00 16.37 81 LEU D O 1
ATOM 7033 N N . LYS D 1 131 ? 73.721 118.122 12.216 1.00 16.81 82 LYS D N 1
ATOM 7034 C CA . LYS D 1 131 ? 73.472 119.143 11.199 1.00 19.89 82 LYS D CA 1
ATOM 7035 C C . LYS D 1 131 ? 74.221 120.426 11.525 1.00 17.99 82 LYS D C 1
ATOM 7036 O O . LYS D 1 131 ? 74.758 121.091 10.632 1.00 17.57 82 LYS D O 1
ATOM 7042 N N . GLN D 1 132 ? 74.274 120.785 12.805 1.00 15.42 83 GLN D N 1
ATOM 7043 C CA . GLN D 1 132 ? 74.990 121.996 13.175 1.00 15.42 83 GLN D CA 1
ATOM 7044 C C . GLN D 1 132 ? 76.494 121.802 13.025 1.00 16.45 83 GLN D C 1
ATOM 7045 O O . GLN D 1 132 ? 77.201 122.714 12.588 1.00 15.60 83 GLN D O 1
ATOM 7051 N N . ILE D 1 133 ? 77.000 120.610 13.348 1.00 14.60 84 ILE D N 1
ATOM 7052 C CA . ILE D 1 133 ? 78.427 120.363 13.178 1.00 13.51 84 ILE D CA 1
ATOM 7053 C C . ILE D 1 133 ? 78.798 120.395 11.697 1.00 16.76 84 ILE D C 1
ATOM 7054 O O . ILE D 1 133 ? 79.862 120.895 11.321 1.00 15.55 84 ILE D O 1
ATOM 7059 N N . GLU D 1 134 ? 77.919 119.882 10.835 1.00 13.89 85 GLU D N 1
ATOM 7060 C CA . GLU D 1 134 ? 78.162 119.971 9.397 1.00 14.95 85 GLU D CA 1
ATOM 7061 C C . GLU D 1 134 ? 78.378 121.417 8.958 1.00 17.09 85 GLU D C 1
ATOM 7062 O O . GLU D 1 134 ? 79.269 121.698 8.147 1.00 16.94 85 GLU D O 1
ATOM 7068 N N . ARG D 1 135 ? 77.585 122.353 9.501 1.00 14.21 86 ARG D N 1
ATOM 7069 C CA . ARG D 1 135 ? 77.761 123.761 9.145 1.00 16.87 86 ARG D CA 1
ATOM 7070 C C . ARG D 1 135 ? 79.061 124.321 9.708 1.00 14.44 86 ARG D C 1
ATOM 7071 O O . ARG D 1 135 ? 79.723 125.139 9.060 1.00 14.73 86 ARG D O 1
ATOM 7079 N N . ILE D 1 136 ? 79.432 123.906 10.922 1.00 14.59 87 ILE D N 1
ATOM 7080 C CA . ILE D 1 136 ? 80.698 124.345 11.497 1.00 15.70 87 ILE D CA 1
ATOM 7081 C C . ILE D 1 136 ? 81.867 123.851 10.651 1.00 16.88 87 ILE D C 1
ATOM 7082 O O . ILE D 1 136 ? 82.831 124.592 10.411 1.00 16.01 87 ILE D O 1
ATOM 7087 N N . LEU D 1 137 ? 81.808 122.596 10.183 1.00 14.38 88 LEU D N 1
ATOM 7088 C CA . LEU D 1 137 ? 82.893 122.094 9.339 1.00 14.60 88 LEU D CA 1
ATOM 7089 C C . LEU D 1 137 ? 82.962 122.866 8.021 1.00 15.61 88 LEU D C 1
ATOM 7090 O O . LEU D 1 137 ? 84.054 123.127 7.499 1.00 17.20 88 LEU D O 1
ATOM 7095 N N . GLU D 1 138 ? 81.812 123.226 7.459 1.00 15.47 89 GLU D N 1
ATOM 7096 C CA . GLU D 1 138 ? 81.832 124.039 6.244 1.00 15.35 89 GLU D CA 1
ATOM 7097 C C . GLU D 1 138 ? 82.476 125.393 6.509 1.00 15.59 89 GLU D C 1
ATOM 7098 O O . GLU D 1 138 ? 83.266 125.885 5.695 1.00 16.18 89 GLU D O 1
ATOM 7104 N N . ALA D 1 139 ? 82.146 126.010 7.649 1.00 17.13 90 ALA D N 1
ATOM 7105 C CA . ALA D 1 139 ? 82.734 127.301 7.991 1.00 17.30 90 ALA D CA 1
ATOM 7106 C C . ALA D 1 139 ? 84.238 127.177 8.207 1.00 17.40 90 ALA D C 1
ATOM 7107 O O . ALA D 1 139 ? 85.005 128.055 7.794 1.00 17.44 90 ALA D O 1
ATOM 7109 N N . LEU D 1 140 ? 84.677 126.093 8.857 1.00 15.46 91 LEU D N 1
ATOM 7110 C CA . LEU D 1 140 ? 86.110 125.851 9.012 1.00 15.61 91 LEU D CA 1
ATOM 7111 C C . LEU D 1 140 ? 86.797 125.718 7.656 1.00 16.71 91 LEU D C 1
ATOM 7112 O O . LEU D 1 140 ? 87.894 126.252 7.452 1.00 17.34 91 LEU D O 1
ATOM 7117 N N . ALA D 1 141 ? 86.184 124.990 6.725 1.00 16.12 92 ALA D N 1
ATOM 7118 C CA . ALA D 1 141 ? 86.778 124.891 5.390 1.00 16.91 92 ALA D CA 1
ATOM 7119 C C . ALA D 1 141 ? 86.955 126.273 4.772 1.00 19.48 92 ALA D C 1
ATOM 7120 O O . ALA D 1 141 ? 88.013 126.582 4.219 1.00 19.71 92 ALA D O 1
ATOM 7122 N N . GLU D 1 142 ? 85.944 127.130 4.896 1.00 17.70 93 GLU D N 1
ATOM 7123 C CA . GLU D 1 142 ? 86.027 128.454 4.291 1.00 19.02 93 GLU D CA 1
ATOM 7124 C C . GLU D 1 142 ? 87.125 129.317 4.914 1.00 20.23 93 GLU D C 1
ATOM 7125 O O . GLU D 1 142 ? 87.732 130.137 4.216 1.00 21.00 93 GLU D O 1
ATOM 7131 N N . VAL D 1 143 ? 87.402 129.166 6.213 1.00 18.59 94 VAL D N 1
ATOM 7132 C CA . VAL D 1 143 ? 88.408 130.019 6.845 1.00 20.70 94 VAL D CA 1
ATOM 7133 C C . VAL D 1 143 ? 89.761 129.347 6.959 1.00 19.47 94 VAL D C 1
ATOM 7134 O O . VAL D 1 143 ? 90.692 129.950 7.508 1.00 22.34 94 VAL D O 1
ATOM 7138 N N . GLY D 1 144 ? 89.912 128.127 6.455 1.00 19.30 95 GLY D N 1
ATOM 7139 C CA . GLY D 1 144 ? 91.192 127.454 6.536 1.00 20.96 95 GLY D CA 1
ATOM 7140 C C . GLY D 1 144 ? 91.453 126.755 7.851 1.00 23.22 95 GLY D C 1
ATOM 7141 O O . GLY D 1 144 ? 92.604 126.422 8.147 1.00 22.16 95 GLY D O 1
ATOM 7142 N N . GLY D 1 145 ? 90.426 126.533 8.666 1.00 18.01 96 GLY D N 1
ATOM 7143 C CA . GLY D 1 145 ? 90.615 125.777 9.886 1.00 18.65 96 GLY D CA 1
ATOM 7144 C C . GLY D 1 145 ? 90.737 124.290 9.618 1.00 21.48 96 GLY D C 1
ATOM 7145 O O . GLY D 1 145 ? 90.293 123.777 8.597 1.00 20.72 96 GLY D O 1
ATOM 7146 N N . LYS D 1 146 ? 91.353 123.577 10.568 1.00 18.39 97 LYS D N 1
ATOM 7147 C CA . LYS D 1 146 ? 91.629 122.162 10.354 1.00 17.69 97 LYS D CA 1
ATOM 7148 C C . LYS D 1 146 ? 90.434 121.272 10.669 1.00 18.37 97 LYS D C 1
ATOM 7149 O O . LYS D 1 146 ? 90.259 120.229 10.031 1.00 15.49 97 LYS D O 1
ATOM 7155 N N . GLY D 1 147 ? 89.635 121.614 11.666 1.00 16.99 98 GLY D N 1
ATOM 7156 C CA . GLY D 1 147 ? 88.568 120.713 12.051 1.00 15.91 98 GLY D CA 1
ATOM 7157 C C . GLY D 1 147 ? 87.951 121.120 13.370 1.00 16.08 98 GLY D C 1
ATOM 7158 O O . GLY D 1 147 ? 88.298 122.146 13.957 1.00 15.49 98 GLY D O 1
ATOM 7159 N N . ILE D 1 148 ? 86.987 120.309 13.803 1.00 14.24 99 ILE D N 1
ATOM 7160 C CA . ILE D 1 148 ? 86.188 120.596 14.991 1.00 15.44 99 ILE D CA 1
ATOM 7161 C C . ILE D 1 148 ? 86.546 119.593 16.077 1.00 15.06 99 ILE D C 1
ATOM 7162 O O . ILE D 1 148 ? 86.749 118.402 15.799 1.00 14.87 99 ILE D O 1
ATOM 7167 N N . VAL D 1 149 ? 86.632 120.083 17.313 1.00 13.65 100 VAL D N 1
ATOM 7168 C CA . VAL D 1 149 ? 86.846 119.240 18.486 1.00 13.48 100 VAL D CA 1
ATOM 7169 C C . VAL D 1 149 ? 85.487 118.893 19.075 1.00 13.16 100 VAL D C 1
ATOM 7170 O O . VAL D 1 149 ? 84.703 119.794 19.387 1.00 13.23 100 VAL D O 1
ATOM 7174 N N . VAL D 1 150 ? 85.210 117.601 19.243 1.00 13.43 101 VAL D N 1
ATOM 7175 C CA . VAL D 1 150 ? 83.955 117.174 19.869 1.00 12.75 101 VAL D CA 1
ATOM 7176 C C . VAL D 1 150 ? 84.207 116.058 20.875 1.00 12.63 101 VAL D C 1
ATOM 7177 O O . VAL D 1 150 ? 85.012 115.151 20.622 1.00 13.41 101 VAL D O 1
ATOM 7181 N N . PRO D 1 151 ? 83.525 116.080 22.007 1.00 13.42 102 PRO D N 1
ATOM 7182 C CA . PRO D 1 151 ? 83.493 114.907 22.883 1.00 13.65 102 PRO D CA 1
ATOM 7183 C C . PRO D 1 151 ? 82.321 114.019 22.514 1.00 12.84 102 PRO D C 1
ATOM 7184 O O . PRO D 1 151 ? 81.503 114.409 21.679 1.00 14.96 102 PRO D O 1
ATOM 7188 N N . ALA D 1 152 ? 82.192 112.855 23.149 1.00 13.68 103 ALA D N 1
ATOM 7189 C CA . ALA D 1 152 ? 80.957 112.088 23.001 1.00 13.20 103 ALA D CA 1
ATOM 7190 C C . ALA D 1 152 ? 79.766 112.867 23.557 1.00 12.95 103 ALA D C 1
ATOM 7191 O O . ALA D 1 152 ? 78.664 112.818 23.001 1.00 12.98 103 ALA D O 1
ATOM 7193 N N . ALA D 1 153 ? 79.978 113.585 24.659 1.00 12.39 104 ALA D N 1
ATOM 7194 C CA . ALA D 1 153 ? 78.994 114.445 25.303 1.00 14.26 104 ALA D CA 1
ATOM 7195 C C . ALA D 1 153 ? 79.717 115.156 26.432 1.00 12.56 104 ALA D C 1
ATOM 7196 O O . ALA D 1 153 ? 80.794 114.730 26.855 1.00 13.45 104 ALA D O 1
ATOM 7198 N N . TRP D 1 154 ? 79.111 116.236 26.921 1.00 14.04 105 TRP D N 1
ATOM 7199 C CA . TRP D 1 154 ? 79.576 116.904 28.130 1.00 11.92 105 TRP D CA 1
ATOM 7200 C C . TRP D 1 154 ? 78.379 117.191 29.025 1.00 15.06 105 TRP D C 1
ATOM 7201 O O . TRP D 1 154 ? 77.337 117.653 28.548 1.00 13.71 105 TRP D O 1
ATOM 7212 N N . GLY D 1 155 ? 78.537 116.933 30.325 1.00 13.08 106 GLY D N 1
ATOM 7213 C CA . GLY D 1 155 ? 77.553 117.329 31.320 1.00 12.38 106 GLY D CA 1
ATOM 7214 C C . GLY D 1 155 ? 76.201 116.646 31.222 1.00 17.96 106 GLY D C 1
ATOM 7215 O O . GLY D 1 155 ? 75.235 117.072 31.864 1.00 16.68 106 GLY D O 1
ATOM 7216 N N . MET D 1 156 ? 76.129 115.579 30.432 1.00 12.78 107 MET D N 1
ATOM 7217 C CA . MET D 1 156 ? 74.909 114.816 30.188 1.00 13.29 107 MET D CA 1
ATOM 7218 C C . MET D 1 156 ? 74.761 113.669 31.180 1.00 15.86 107 MET D C 1
ATOM 7219 O O . MET D 1 156 ? 73.662 113.425 31.702 1.00 15.61 107 MET D O 1
ATOM 7224 N N . PHE D 1 157 ? 75.848 112.942 31.429 1.00 11.63 108 PHE D N 1
ATOM 7225 C CA . PHE D 1 157 ? 75.799 111.787 32.315 1.00 14.02 108 PHE D CA 1
ATOM 7226 C C . PHE D 1 157 ? 77.210 111.438 32.773 1.00 15.50 108 PHE D C 1
ATOM 7227 O O . PHE D 1 157 ? 78.187 111.671 32.055 1.00 14.77 108 PHE D O 1
ATOM 7235 N N . THR D 1 158 ? 77.297 110.871 33.972 1.00 12.27 109 THR D N 1
ATOM 7236 C CA . THR D 1 158 ? 78.536 110.281 34.465 1.00 11.76 109 THR D CA 1
ATOM 7237 C C . THR D 1 158 ? 78.174 109.077 35.326 1.00 12.72 109 THR D C 1
ATOM 7238 O O . THR D 1 158 ? 77.183 109.115 36.057 1.00 13.86 109 THR D O 1
ATOM 7242 N N . PHE D 1 159 ? 78.972 108.007 35.237 1.00 12.16 110 PHE D N 1
ATOM 7243 C CA . PHE D 1 159 ? 78.756 106.877 36.143 1.00 12.59 110 PHE D CA 1
ATOM 7244 C C . PHE D 1 159 ? 79.149 107.185 37.582 1.00 16.03 110 PHE D C 1
ATOM 7245 O O . PHE D 1 159 ? 78.827 106.389 38.473 1.00 16.33 110 PHE D O 1
ATOM 7253 N N . ARG D 1 160 ? 79.847 108.291 37.834 1.00 12.70 111 ARG D N 1
ATOM 7254 C CA . ARG D 1 160 ? 80.494 108.509 39.123 1.00 13.00 111 ARG D CA 1
ATOM 7255 C C . ARG D 1 160 ? 79.733 109.458 40.039 1.00 14.34 111 ARG D C 1
ATOM 7256 O O . ARG D 1 160 ? 80.163 109.664 41.179 1.00 12.85 111 ARG D O 1
ATOM 7264 N N . LEU D 1 161 ? 78.629 110.041 39.581 1.00 13.09 112 LEU D N 1
ATOM 7265 C CA . LEU D 1 161 ? 77.809 110.910 40.417 1.00 14.62 112 LEU D CA 1
ATOM 7266 C C . LEU D 1 161 ? 76.343 110.577 40.176 1.00 16.60 112 LEU D C 1
ATOM 7267 O O . LEU D 1 161 ? 75.990 110.111 39.089 1.00 15.38 112 LEU D O 1
ATOM 7272 N N . PRO D 1 162 ? 75.475 110.795 41.162 1.00 15.86 113 PRO D N 1
ATOM 7273 C CA . PRO D 1 162 ? 74.043 110.476 40.982 1.00 16.77 113 PRO D CA 1
ATOM 7274 C C . PRO D 1 162 ? 73.439 111.280 39.845 1.00 18.45 113 PRO D C 1
ATOM 7275 O O . PRO D 1 162 ? 73.788 112.455 39.658 1.00 18.21 113 PRO D O 1
ATOM 7279 N N . PRO D 1 163 ? 72.531 110.686 39.052 1.00 18.87 114 PRO D N 1
ATOM 7280 C CA . PRO D 1 163 ? 72.040 109.298 39.127 1.00 21.89 114 PRO D CA 1
ATOM 7281 C C . PRO D 1 163 ? 73.072 108.281 38.656 1.00 17.07 114 PRO D C 1
ATOM 7282 O O . PRO D 1 163 ? 73.711 108.478 37.616 1.00 16.81 114 PRO D O 1
ATOM 7286 N N . MET D 1 164 ? 73.226 107.194 39.406 1.00 15.46 115 MET D N 1
ATOM 7287 C CA . MET D 1 164 ? 74.309 106.261 39.128 1.00 20.81 115 MET D CA 1
ATOM 7288 C C . MET D 1 164 ? 74.020 105.340 37.946 1.00 18.15 115 MET D C 1
ATOM 7289 O O . MET D 1 164 ? 74.963 104.795 37.361 1.00 19.34 115 MET D O 1
ATOM 7294 N N . THR D 1 165 ? 72.759 105.165 37.561 1.00 18.40 116 THR D N 1
ATOM 7295 C CA . THR D 1 165 ? 72.407 104.191 36.530 1.00 19.35 116 THR D CA 1
ATOM 7296 C C . THR D 1 165 ? 72.159 104.882 35.194 1.00 15.70 116 THR D C 1
ATOM 7297 O O . THR D 1 165 ? 71.344 105.805 35.110 1.00 16.96 116 THR D O 1
ATOM 7301 N N . SER D 1 166 ? 72.843 104.422 34.154 1.00 18.03 117 SER D N 1
ATOM 7302 C CA . SER D 1 166 ? 72.652 105.020 32.841 1.00 17.15 117 SER D CA 1
ATOM 7303 C C . SER D 1 166 ? 71.329 104.539 32.247 1.00 17.38 117 SER D C 1
ATOM 7304 O O . SER D 1 166 ? 70.955 103.375 32.426 1.00 16.97 117 SER D O 1
ATOM 7307 N N . PRO D 1 167 ? 70.599 105.402 31.537 1.00 16.80 118 PRO D N 1
ATOM 7308 C CA . PRO D 1 167 ? 69.355 104.962 30.893 1.00 16.08 118 PRO D CA 1
ATOM 7309 C C . PRO D 1 167 ? 69.578 104.188 29.607 1.00 19.52 118 PRO D C 1
ATOM 7310 O O . PRO D 1 167 ? 68.599 103.737 29.007 1.00 18.64 118 PRO D O 1
ATOM 7314 N N . ARG D 1 168 ? 70.829 104.018 29.171 1.00 15.95 119 ARG D N 1
ATOM 7315 C CA . ARG D 1 168 ? 71.132 103.375 27.895 1.00 14.16 119 ARG D CA 1
ATOM 7316 C C . ARG D 1 168 ? 72.247 102.357 28.099 1.00 18.96 119 ARG D C 1
ATOM 7317 O O . ARG D 1 168 ? 73.148 102.570 28.914 1.00 19.97 119 ARG D O 1
ATOM 7325 N N . SER D 1 169 ? 72.178 101.249 27.366 1.00 17.24 120 SER D N 1
ATOM 7326 C CA . SER D 1 169 ? 73.212 100.224 27.470 1.00 17.71 120 SER D CA 1
ATOM 7327 C C . SER D 1 169 ? 74.534 100.725 26.893 1.00 16.47 120 SER D C 1
ATOM 7328 O O . SER D 1 169 ? 74.581 101.690 26.130 1.00 17.42 120 SER D O 1
ATOM 7331 N N . LEU D 1 170 ? 75.624 100.042 27.268 1.00 16.65 121 LEU D N 1
ATOM 7332 C CA . LEU D 1 170 ? 76.926 100.331 26.671 1.00 21.22 121 LEU D CA 1
ATOM 7333 C C . LEU D 1 170 ? 76.896 100.141 25.158 1.00 20.34 121 LEU D C 1
ATOM 7334 O O . LEU D 1 170 ? 77.458 100.953 24.412 1.00 17.12 121 LEU D O 1
ATOM 7339 N N . ASP D 1 171 ? 76.245 99.078 24.682 1.00 16.07 122 ASP D N 1
ATOM 7340 C CA . ASP D 1 171 ? 76.144 98.884 23.237 1.00 19.98 122 ASP D CA 1
ATOM 7341 C C . ASP D 1 171 ? 75.328 99.995 22.589 1.00 19.65 122 ASP D C 1
ATOM 7342 O O . ASP D 1 171 ? 75.618 100.406 21.463 1.00 17.51 122 ASP D O 1
ATOM 7347 N N . GLY D 1 172 ? 74.306 100.493 23.287 1.00 16.91 123 GLY D N 1
ATOM 7348 C CA . GLY D 1 172 ? 73.568 101.639 22.777 1.00 17.90 123 GLY D CA 1
ATOM 7349 C C . GLY D 1 172 ? 74.426 102.887 22.669 1.00 18.95 123 GLY D C 1
ATOM 7350 O O . GLY D 1 172 ? 74.327 103.631 21.687 1.00 15.53 123 GLY D O 1
ATOM 7351 N N . ASP D 1 173 ? 75.261 103.146 23.689 1.00 15.67 124 ASP D N 1
ATOM 7352 C CA . ASP D 1 173 ? 76.248 104.227 23.610 1.00 16.97 124 ASP D CA 1
ATOM 7353 C C . ASP D 1 173 ? 77.091 104.079 22.348 1.00 15.95 124 ASP D C 1
ATOM 7354 O O . ASP D 1 173 ? 77.264 105.025 21.569 1.00 15.46 124 ASP D O 1
ATOM 7359 N N . ARG D 1 174 ? 77.681 102.894 22.178 1.00 14.86 125 ARG D N 1
ATOM 7360 C CA . ARG D 1 174 ? 78.624 102.675 21.087 1.00 18.17 125 ARG D CA 1
ATOM 7361 C C . ARG D 1 174 ? 77.949 102.830 19.732 1.00 17.50 125 ARG D C 1
ATOM 7362 O O . ARG D 1 174 ? 78.555 103.350 18.790 1.00 16.53 125 ARG D O 1
ATOM 7370 N N . LYS D 1 175 ? 76.695 102.387 19.617 1.00 14.50 126 LYS D N 1
ATOM 7371 C CA . LYS D 1 175 ? 75.989 102.488 18.341 1.00 19.69 126 LYS D CA 1
ATOM 7372 C C . LYS D 1 175 ? 75.698 103.936 17.977 1.00 17.08 126 LYS D C 1
ATOM 7373 O O . LYS D 1 175 ? 75.865 104.327 16.816 1.00 16.18 126 LYS D O 1
ATOM 7379 N N . MET D 1 176 ? 75.268 104.752 18.950 1.00 15.07 127 MET D N 1
ATOM 7380 C CA . MET D 1 176 ? 74.946 106.143 18.642 1.00 15.99 127 MET D CA 1
ATOM 7381 C C . MET D 1 176 ? 76.209 106.946 18.329 1.00 15.71 127 MET D C 1
ATOM 7382 O O . MET D 1 176 ? 76.241 107.708 17.356 1.00 15.13 127 MET D O 1
ATOM 7387 N N . VAL D 1 177 ? 77.267 106.781 19.132 1.00 15.56 128 VAL D N 1
ATOM 7388 C CA . VAL D 1 177 ? 78.516 107.491 18.849 1.00 15.86 128 VAL D CA 1
ATOM 7389 C C . VAL D 1 177 ? 79.080 107.047 17.500 1.00 17.40 128 VAL D C 1
ATOM 7390 O O . VAL D 1 177 ? 79.476 107.877 16.672 1.00 14.08 128 VAL D O 1
ATOM 7394 N N . SER D 1 178 ? 79.101 105.733 17.246 1.00 16.63 129 SER D N 1
ATOM 7395 C CA . SER D 1 178 ? 79.622 105.241 15.968 1.00 17.69 129 SER D CA 1
ATOM 7396 C C . SER D 1 178 ? 78.812 105.767 14.785 1.00 17.43 129 SER D C 1
ATOM 7397 O O . SER D 1 178 ? 79.385 106.164 13.760 1.00 17.37 129 SER D O 1
ATOM 7400 N N . ASP D 1 179 ? 77.482 105.761 14.896 1.00 16.25 130 ASP D N 1
ATOM 7401 C CA . ASP D 1 179 ? 76.659 106.297 13.814 1.00 18.32 130 ASP D CA 1
ATOM 7402 C C . ASP D 1 179 ? 77.002 107.754 13.537 1.00 17.00 130 ASP D C 1
ATOM 7403 O O . ASP D 1 179 ? 77.182 108.160 12.380 1.00 16.49 130 ASP D O 1
ATOM 7408 N N . SER D 1 180 ? 77.089 108.559 14.595 1.00 14.78 131 SER D N 1
ATOM 7409 C CA . SER D 1 180 ? 77.433 109.966 14.434 1.00 14.56 131 SER D CA 1
ATOM 7410 C C . SER D 1 180 ? 78.781 110.115 13.739 1.00 14.04 131 SER D C 1
ATOM 7411 O O . SER D 1 180 ? 78.943 110.944 12.839 1.00 16.12 131 SER D O 1
ATOM 7414 N N . LEU D 1 181 ? 79.773 109.332 14.165 1.00 14.64 132 LEU D N 1
ATOM 7415 C CA . LEU D 1 181 ? 81.098 109.504 13.590 1.00 13.24 132 LEU D CA 1
ATOM 7416 C C . LEU D 1 181 ? 81.131 109.074 12.128 1.00 16.03 132 LEU D C 1
ATOM 7417 O O . LEU D 1 181 ? 81.857 109.673 11.322 1.00 15.42 132 LEU D O 1
ATOM 7422 N N . ARG D 1 182 ? 80.352 108.055 11.763 1.00 14.68 133 ARG D N 1
ATOM 7423 C CA . ARG D 1 182 ? 80.314 107.653 10.357 1.00 14.58 133 ARG D CA 1
ATOM 7424 C C . ARG D 1 182 ? 79.660 108.724 9.489 1.00 17.47 133 ARG D C 1
ATOM 7425 O O . ARG D 1 182 ? 80.069 108.917 8.336 1.00 16.09 133 ARG D O 1
ATOM 7433 N N . VAL D 1 183 ? 78.657 109.428 10.019 1.00 14.45 134 VAL D N 1
ATOM 7434 C CA . VAL D 1 183 ? 78.070 110.559 9.302 1.00 15.36 134 VAL D CA 1
ATOM 7435 C C . VAL D 1 183 ? 79.095 111.675 9.137 1.00 17.83 134 VAL D C 1
ATOM 7436 O O . VAL D 1 183 ? 79.302 112.196 8.034 1.00 16.96 134 VAL D O 1
ATOM 7440 N N . LEU D 1 184 ? 79.733 112.077 10.244 1.00 16.33 135 LEU D N 1
ATOM 7441 C CA . LEU D 1 184 ? 80.665 113.199 10.200 1.00 17.04 135 LEU D CA 1
ATOM 7442 C C . LEU D 1 184 ? 81.906 112.873 9.380 1.00 18.04 135 LEU D C 1
ATOM 7443 O O . LEU D 1 184 ? 82.510 113.775 8.787 1.00 16.73 135 LEU D O 1
ATOM 7448 N N . GLU D 1 185 ? 82.309 111.603 9.359 1.00 15.16 136 GLU D N 1
ATOM 7449 C CA . GLU D 1 185 ? 83.409 111.174 8.503 1.00 14.93 136 GLU D CA 1
ATOM 7450 C C . GLU D 1 185 ? 83.190 111.608 7.053 1.00 18.66 136 GLU D C 1
ATOM 7451 O O . GLU D 1 185 ? 84.128 112.058 6.379 1.00 17.52 136 GLU D O 1
ATOM 7457 N N . GLN D 1 186 ? 81.952 111.492 6.564 1.00 17.63 137 GLN D N 1
ATOM 7458 C CA . GLN D 1 186 ? 81.667 111.844 5.176 1.00 18.36 137 GLN D CA 1
ATOM 7459 C C . GLN D 1 186 ? 81.712 113.350 4.974 1.00 18.03 137 GLN D C 1
ATOM 7460 O O . GLN D 1 186 ? 82.209 113.832 3.948 1.00 16.32 137 GLN D O 1
ATOM 7466 N N . VAL D 1 187 ? 81.186 114.104 5.942 1.00 15.06 138 VAL D N 1
ATOM 7467 C CA . VAL D 1 187 ? 81.209 115.560 5.863 1.00 18.36 138 VAL D CA 1
ATOM 7468 C C . VAL D 1 187 ? 82.631 116.084 5.978 1.00 17.26 138 VAL D C 1
ATOM 7469 O O . VAL D 1 187 ? 83.018 117.019 5.266 1.00 16.61 138 VAL D O 1
ATOM 7473 N N . ALA D 1 188 ? 83.415 115.527 6.904 1.00 15.80 139 ALA D N 1
ATOM 7474 C CA . ALA D 1 188 ? 84.815 115.919 7.024 1.00 15.77 139 ALA D CA 1
ATOM 7475 C C . ALA D 1 188 ? 85.551 115.684 5.707 1.00 16.39 139 ALA D C 1
ATOM 7476 O O . ALA D 1 188 ? 86.263 116.567 5.208 1.00 17.37 139 ALA D O 1
ATOM 7478 N N . ALA D 1 189 ? 85.372 114.500 5.123 1.00 15.24 140 ALA D N 1
ATOM 7479 C CA . ALA D 1 189 ? 86.017 114.199 3.846 1.00 18.76 140 ALA D CA 1
ATOM 7480 C C . ALA D 1 189 ? 85.605 115.197 2.770 1.00 19.17 140 ALA D C 1
ATOM 7481 O O . ALA D 1 189 ? 86.457 115.714 2.034 1.00 17.70 140 ALA D O 1
ATOM 7483 N N . ARG D 1 190 ? 84.306 115.502 2.684 1.00 15.66 141 ARG D N 1
ATOM 7484 C CA . ARG D 1 190 ? 83.823 116.363 1.606 1.00 16.93 141 ARG D CA 1
ATOM 7485 C C . ARG D 1 190 ? 84.231 117.824 1.804 1.00 15.99 141 ARG D C 1
ATOM 7486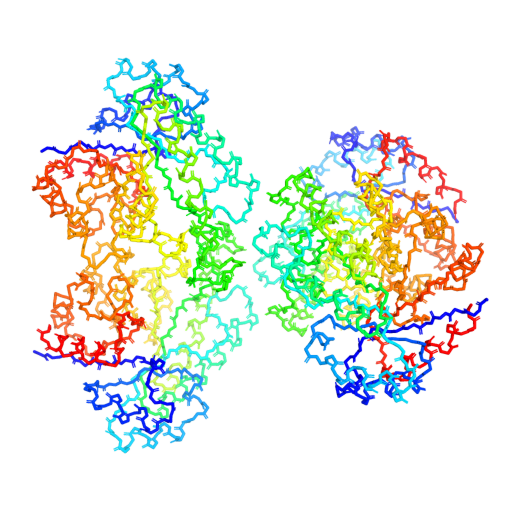 O O . ARG D 1 190 ? 84.445 118.542 0.819 1.00 17.64 141 ARG D O 1
ATOM 7494 N N . THR D 1 191 ? 84.343 118.286 3.054 1.00 15.75 142 THR D N 1
ATOM 7495 C CA . THR D 1 191 ? 84.764 119.653 3.342 1.00 15.85 142 THR D CA 1
ATOM 7496 C C . THR D 1 191 ? 86.274 119.805 3.472 1.00 19.27 142 THR D C 1
ATOM 7497 O O . THR D 1 191 ? 86.750 120.937 3.620 1.00 17.65 142 THR D O 1
ATOM 7501 N N . GLY D 1 192 ? 87.031 118.712 3.450 1.00 16.14 143 GLY D N 1
ATOM 7502 C CA . GLY D 1 192 ? 88.474 118.809 3.598 1.00 19.74 143 GLY D CA 1
ATOM 7503 C C . GLY D 1 192 ? 88.928 119.098 5.014 1.00 19.00 143 GLY D C 1
ATOM 7504 O O . GLY D 1 192 ? 89.992 119.694 5.210 1.00 18.30 143 GLY D O 1
ATOM 7505 N N . THR D 1 193 ? 88.142 118.700 6.006 1.00 16.78 144 THR D N 1
ATOM 7506 C CA . THR D 1 193 ? 88.434 118.943 7.417 1.00 17.69 144 THR D CA 1
ATOM 7507 C C . THR D 1 193 ? 88.546 117.607 8.148 1.00 16.61 144 THR D C 1
ATOM 7508 O O . THR D 1 193 ? 88.425 116.539 7.554 1.00 15.71 144 THR D O 1
ATOM 7512 N N . VAL D 1 194 ? 88.777 117.679 9.462 1.00 15.10 145 VAL D N 1
ATOM 7513 C CA . VAL D 1 194 ? 88.898 116.506 10.320 1.00 14.91 145 VAL D CA 1
ATOM 7514 C C . VAL D 1 194 ? 87.988 116.700 11.529 1.00 16.19 145 VAL D C 1
ATOM 7515 O O . VAL D 1 194 ? 87.745 117.827 11.973 1.00 15.87 145 VAL D O 1
ATOM 7519 N N . VAL D 1 195 ? 87.457 115.604 12.055 1.00 17.05 146 VAL D N 1
ATOM 7520 C CA . VAL D 1 195 ? 86.805 115.629 13.361 1.00 14.01 146 VAL D CA 1
ATOM 7521 C C . VAL D 1 195 ? 87.829 115.177 14.392 1.00 14.02 146 VAL D C 1
ATOM 7522 O O . VAL D 1 195 ? 88.432 114.104 14.242 1.00 16.53 146 VAL D O 1
ATOM 7526 N N . TYR D 1 196 ? 88.052 116.003 15.423 1.00 13.93 147 TYR D N 1
ATOM 7527 C CA . TYR D 1 196 ? 88.957 115.662 16.525 1.00 15.26 147 TYR D CA 1
ATOM 7528 C C . TYR D 1 196 ? 88.112 115.176 17.696 1.00 14.00 147 TYR D C 1
ATOM 7529 O O . TYR D 1 196 ? 87.350 115.953 18.281 1.00 14.99 147 TYR D O 1
ATOM 7538 N N . LEU D 1 197 ? 88.262 113.899 18.039 1.00 13.63 148 LEU D N 1
ATOM 7539 C CA . LEU D 1 197 ? 87.421 113.245 19.039 1.00 13.64 148 LEU D CA 1
ATOM 7540 C C . LEU D 1 197 ? 88.105 113.328 20.400 1.00 14.57 148 LEU D C 1
ATOM 7541 O O . LEU D 1 197 ? 89.208 112.802 20.565 1.00 13.49 148 LEU D O 1
ATOM 7546 N N . GLU D 1 198 ? 87.449 113.960 21.381 1.00 13.69 149 GLU D N 1
ATOM 7547 C CA . GLU D 1 198 ? 88.112 114.280 22.645 1.00 13.07 149 GLU D CA 1
ATOM 7548 C C . GLU D 1 198 ? 87.611 113.404 23.785 1.00 13.72 149 GLU D C 1
ATOM 7549 O O . GLU D 1 198 ? 86.443 113.519 24.175 1.00 12.65 149 GLU D O 1
ATOM 7555 N N . PRO D 1 199 ? 88.466 112.574 24.380 1.00 13.01 150 PRO D N 1
ATOM 7556 C CA . PRO D 1 199 ? 88.119 111.953 25.668 1.00 12.86 150 PRO D CA 1
ATOM 7557 C C . PRO D 1 199 ? 88.058 113.013 26.755 1.00 12.76 150 PRO D C 1
ATOM 7558 O O . PRO D 1 199 ? 88.949 113.858 26.861 1.00 12.92 150 PRO D O 1
ATOM 7562 N N . LEU D 1 200 ? 86.994 112.973 27.554 1.00 12.52 151 LEU D N 1
ATOM 7563 C CA . LEU D 1 200 ? 86.859 113.835 28.718 1.00 12.43 151 LEU D CA 1
ATOM 7564 C C . LEU D 1 200 ? 86.974 112.985 29.975 1.00 12.61 151 LEU D C 1
ATOM 7565 O O . LEU D 1 200 ? 86.772 111.770 29.937 1.00 12.39 151 LEU D O 1
ATOM 7570 N N . ASN D 1 201 ? 87.270 113.629 31.103 1.00 12.41 152 ASN D N 1
ATOM 7571 C CA . ASN D 1 201 ? 87.342 112.846 32.325 1.00 12.40 152 ASN D CA 1
ATOM 7572 C C . ASN D 1 201 ? 85.964 112.257 32.659 1.00 13.03 152 ASN D C 1
ATOM 7573 O O . ASN D 1 201 ? 84.923 112.703 32.162 1.00 13.40 152 ASN D O 1
ATOM 7578 N N . ARG D 1 202 ? 85.988 111.219 33.502 1.00 12.19 153 ARG D N 1
ATOM 7579 C CA . ARG D 1 202 ? 84.817 110.410 33.850 1.00 13.05 153 ARG D CA 1
ATOM 7580 C C . ARG D 1 202 ? 83.654 111.218 34.428 1.00 11.82 153 ARG D C 1
ATOM 7581 O O . ARG D 1 202 ? 82.509 110.751 34.371 1.00 13.32 153 ARG D O 1
ATOM 7589 N N . TYR D 1 203 ? 83.912 112.396 35.010 1.00 11.80 154 TYR D N 1
ATOM 7590 C CA . TYR D 1 203 ? 82.814 113.185 35.561 1.00 11.63 154 TYR D CA 1
ATOM 7591 C C . TYR D 1 203 ? 82.049 113.947 34.487 1.00 11.53 154 TYR D C 1
ATOM 7592 O O . TYR D 1 203 ? 80.863 114.248 34.671 1.00 13.06 154 TYR D O 1
ATOM 7601 N N . GLN D 1 204 ? 82.721 114.303 33.390 1.00 11.62 155 GLN D N 1
ATOM 7602 C CA . GLN D 1 204 ? 82.107 115.065 32.309 1.00 11.57 155 GLN D CA 1
ATOM 7603 C C . GLN D 1 204 ? 81.404 114.189 31.279 1.00 13.68 155 GLN D C 1
ATOM 7604 O O . GLN D 1 204 ? 80.461 114.659 30.628 1.00 13.47 155 GLN D O 1
ATOM 7610 N N . ASP D 1 205 ? 81.823 112.931 31.129 1.00 13.05 156 ASP D N 1
ATOM 7611 C CA . ASP D 1 205 ? 81.316 112.052 30.078 1.00 12.29 156 ASP D CA 1
ATOM 7612 C C . ASP D 1 205 ? 81.526 110.607 30.504 1.00 15.89 156 ASP D C 1
ATOM 7613 O O . ASP D 1 205 ? 82.574 110.272 31.061 1.00 12.74 156 ASP D O 1
ATOM 7618 N N . HIS D 1 206 ? 80.535 109.754 30.242 1.00 13.62 157 HIS D N 1
ATOM 7619 C CA . HIS D 1 206 ? 80.694 108.341 30.562 1.00 12.74 157 HIS D CA 1
ATOM 7620 C C . HIS D 1 206 ? 81.254 107.517 29.409 1.00 12.79 157 HIS D C 1
ATOM 7621 O O . HIS D 1 206 ? 81.705 106.393 29.645 1.00 15.12 157 HIS D O 1
ATOM 7628 N N . MET D 1 207 ? 81.265 108.048 28.183 1.00 12.17 158 MET D N 1
ATOM 7629 C CA . MET D 1 207 ? 81.502 107.213 27.002 1.00 12.48 158 MET D CA 1
ATOM 7630 C C . MET D 1 207 ? 82.961 107.134 26.571 1.00 17.70 158 MET D C 1
ATOM 7631 O O . MET D 1 207 ? 83.419 106.058 26.158 1.00 14.22 158 MET D O 1
ATOM 7636 N N . ILE D 1 208 ? 83.702 108.243 26.618 1.00 12.25 159 ILE D N 1
ATOM 7637 C CA . ILE D 1 208 ? 85.067 108.285 26.085 1.00 13.65 159 ILE D CA 1
ATOM 7638 C C . ILE D 1 208 ? 85.935 109.035 27.083 1.00 16.79 159 ILE D C 1
ATOM 7639 O O . ILE D 1 208 ? 85.839 110.263 27.185 1.00 13.19 159 ILE D O 1
ATOM 7644 N N . ASN D 1 209 ? 86.793 108.309 27.805 1.00 12.66 160 ASN D N 1
ATOM 7645 C CA . ASN D 1 209 ? 87.615 108.898 28.859 1.00 12.72 160 ASN D CA 1
ATOM 7646 C C . ASN D 1 209 ? 89.118 108.824 28.605 1.00 13.88 160 ASN D C 1
ATOM 7647 O O . ASN D 1 209 ? 89.856 109.662 29.130 1.00 13.12 160 ASN D O 1
ATOM 7652 N N . THR D 1 210 ? 89.595 107.834 27.854 1.00 14.89 161 THR D N 1
ATOM 7653 C CA . THR D 1 210 ? 91.011 107.690 27.554 1.00 14.90 161 THR D CA 1
ATOM 7654 C C . THR D 1 210 ? 91.256 107.841 26.057 1.00 14.49 161 THR D C 1
ATOM 7655 O O . THR D 1 210 ? 90.346 107.695 25.235 1.00 14.78 161 THR D O 1
ATOM 7659 N N . LEU D 1 211 ? 92.516 108.110 25.705 1.00 13.98 162 LEU D N 1
ATOM 7660 C CA . LEU D 1 211 ? 92.886 108.106 24.290 1.00 14.16 162 LEU D CA 1
ATOM 7661 C C . LEU D 1 211 ? 92.567 106.761 23.646 1.00 16.38 162 LEU D C 1
ATOM 7662 O O . LEU D 1 211 ? 92.132 106.702 22.488 1.00 14.21 162 LEU D O 1
ATOM 7667 N N . ALA D 1 212 ? 92.743 105.663 24.388 1.00 16.57 163 ALA D N 1
ATOM 7668 C CA . ALA D 1 212 ? 92.435 104.350 23.825 1.00 19.34 163 ALA D CA 1
ATOM 7669 C C . ALA D 1 212 ? 90.944 104.204 23.514 1.00 18.52 163 ALA D C 1
ATOM 7670 O O . ALA D 1 212 ? 90.578 103.525 22.542 1.00 18.43 163 ALA D O 1
ATOM 7672 N N . ASP D 1 213 ? 90.073 104.832 24.316 1.00 17.23 164 ASP D N 1
ATOM 7673 C CA . ASP D 1 213 ? 88.638 104.823 24.010 1.00 17.63 164 ASP D CA 1
ATOM 7674 C C . ASP D 1 213 ? 88.369 105.474 22.661 1.00 18.29 164 ASP D C 1
ATOM 7675 O O . ASP D 1 213 ? 87.622 104.938 21.830 1.00 16.95 164 ASP D O 1
ATOM 7680 N N . ALA D 1 214 ? 88.946 106.657 22.441 1.00 14.02 165 ALA D N 1
ATOM 7681 C CA . ALA D 1 214 ? 88.750 107.341 21.168 1.00 15.99 165 ALA D CA 1
ATOM 7682 C C . ALA D 1 214 ? 89.344 106.527 20.030 1.00 19.05 165 ALA D C 1
ATOM 7683 O O . ALA D 1 214 ? 88.749 106.426 18.951 1.00 15.75 165 ALA D O 1
ATOM 7685 N N . ARG D 1 215 ? 90.516 105.930 20.265 1.00 17.37 166 ARG D N 1
ATOM 7686 C CA . ARG D 1 215 ? 91.143 105.087 19.254 1.00 17.79 166 ARG D CA 1
ATOM 7687 C C . ARG D 1 215 ? 90.218 103.959 18.819 1.00 19.57 166 ARG D C 1
ATOM 7688 O O . ARG D 1 215 ? 90.113 103.657 17.625 1.00 18.79 166 ARG D O 1
ATOM 7696 N N . ARG D 1 216 ? 89.529 103.337 19.768 1.00 15.33 167 ARG D N 1
ATOM 7697 C CA . ARG D 1 216 ? 88.616 102.203 19.486 1.00 17.91 167 ARG D CA 1
ATOM 7698 C C . ARG D 1 216 ? 87.527 102.671 18.515 1.00 18.00 167 ARG D C 1
ATOM 7699 O O . ARG D 1 216 ? 87.245 101.981 17.573 1.00 17.25 167 ARG D O 1
ATOM 7707 N N . TYR D 1 217 ? 86.930 103.821 18.788 1.00 16.37 168 TYR D N 1
ATOM 7708 C CA . TYR D 1 217 ? 85.881 104.310 17.899 1.00 14.89 168 TYR D CA 1
ATOM 7709 C C . TYR D 1 217 ? 86.420 104.538 16.497 1.00 19.38 168 TYR D C 1
ATOM 7710 O O . TYR D 1 217 ? 85.747 104.232 15.508 1.00 18.20 168 TYR D O 1
ATOM 7719 N N . ILE D 1 218 ? 87.636 105.066 16.393 1.00 16.77 169 ILE D N 1
ATOM 7720 C CA . ILE D 1 218 ? 88.175 105.411 15.079 1.00 15.32 169 ILE D CA 1
ATOM 7721 C C . ILE D 1 218 ? 88.557 104.151 14.311 1.00 16.31 169 ILE D C 1
ATOM 7722 O O . ILE D 1 218 ? 88.205 103.989 13.136 1.00 19.96 169 ILE D O 1
ATOM 7727 N N . VAL D 1 219 ? 89.260 103.232 14.976 1.00 14.82 170 VAL D N 1
ATOM 7728 C CA . VAL D 1 219 ? 89.778 102.041 14.304 1.00 20.19 170 VAL D CA 1
ATOM 7729 C C . VAL D 1 219 ? 88.648 101.075 13.967 1.00 19.71 170 VAL D C 1
ATOM 7730 O O . VAL D 1 219 ? 88.572 100.551 12.849 1.00 21.46 170 VAL D O 1
ATOM 7734 N N . GLU D 1 220 ? 87.752 100.820 14.922 1.00 17.41 171 GLU D N 1
ATOM 7735 C CA . GLU D 1 220 ? 86.702 99.833 14.677 1.00 20.29 171 GLU D CA 1
ATOM 7736 C C . GLU D 1 220 ? 85.678 100.308 13.652 1.00 23.02 171 GLU D C 1
ATOM 7737 O O . GLU D 1 220 ? 85.001 99.475 13.044 1.00 21.00 171 GLU D O 1
ATOM 7743 N N . ASN D 1 221 ? 85.549 101.613 13.432 1.00 19.40 172 ASN D N 1
ATOM 7744 C CA . ASN D 1 221 ? 84.703 102.106 12.353 1.00 17.96 172 ASN D CA 1
ATOM 7745 C C . ASN D 1 221 ? 85.493 102.421 11.087 1.00 22.16 172 ASN D C 1
ATOM 7746 O O . ASN D 1 221 ? 84.910 102.918 10.123 1.00 22.60 172 ASN D O 1
ATOM 7751 N N . ASP D 1 222 ? 86.801 102.149 11.080 1.00 20.00 173 ASP D N 1
ATOM 7752 C CA . ASP D 1 222 ? 87.668 102.365 9.914 1.00 21.68 173 ASP D CA 1
ATOM 7753 C C . ASP D 1 222 ? 87.584 103.801 9.396 1.00 23.58 173 ASP D C 1
ATOM 7754 O O . ASP D 1 222 ? 87.530 104.047 8.190 1.00 19.75 173 ASP D O 1
ATOM 7759 N N . LEU D 1 223 ? 87.602 104.766 10.313 1.00 18.40 174 LEU D N 1
ATOM 7760 C CA . LEU D 1 223 ? 87.454 106.166 9.932 1.00 18.43 174 LEU D CA 1
ATOM 7761 C C . LEU D 1 223 ? 88.796 106.750 9.508 1.00 19.93 174 LEU D C 1
ATOM 7762 O O . LEU D 1 223 ? 89.826 106.497 10.137 1.00 20.02 174 LEU D O 1
ATOM 7767 N N . LYS D 1 224 ? 88.776 107.533 8.422 1.00 15.84 175 LYS D N 1
ATOM 7768 C CA . LYS D 1 224 ? 89.980 108.114 7.849 1.00 19.06 175 LYS D CA 1
ATOM 7769 C C . LYS D 1 224 ? 90.067 109.616 8.046 1.00 19.64 175 LYS D C 1
ATOM 7770 O O . LYS D 1 224 ? 91.119 110.195 7.769 1.00 19.84 175 LYS D O 1
ATOM 7776 N N . HIS D 1 225 ? 88.989 110.260 8.513 1.00 16.83 176 HIS D N 1
ATOM 7777 C CA . HIS D 1 225 ? 88.960 111.706 8.694 1.00 15.40 176 HIS D CA 1
ATOM 7778 C C . HIS D 1 225 ? 88.562 112.084 10.116 1.00 14.91 176 HIS D C 1
ATOM 7779 O O . HIS D 1 225 ? 88.074 113.194 10.347 1.00 17.50 176 HIS D O 1
ATOM 7786 N N . VAL D 1 226 ? 88.739 111.167 11.059 1.00 15.60 177 VAL D N 1
ATOM 7787 C CA . VAL D 1 226 ? 88.477 111.400 12.471 1.00 15.60 177 VAL D CA 1
ATOM 7788 C C . VAL D 1 226 ? 89.760 111.065 13.214 1.00 17.59 177 VAL D C 1
ATOM 7789 O O . VAL D 1 226 ? 90.294 109.955 13.072 1.00 17.39 177 VAL D O 1
ATOM 7793 N N . GLN D 1 227 ? 90.273 112.025 13.971 1.00 15.21 178 GLN D N 1
ATOM 7794 C CA . GLN D 1 227 ? 91.521 111.850 14.693 1.00 14.68 178 GLN D CA 1
ATOM 7795 C C . GLN D 1 227 ? 91.275 112.066 16.178 1.00 16.91 178 GLN D C 1
ATOM 7796 O O . GLN D 1 227 ? 90.185 112.457 16.593 1.00 16.34 178 GLN D O 1
ATOM 7802 N N . ILE D 1 228 ? 92.290 111.787 16.978 1.00 14.58 179 ILE D N 1
ATOM 7803 C CA . ILE D 1 228 ? 92.205 111.944 18.429 1.00 14.38 179 ILE D CA 1
ATOM 7804 C C . ILE D 1 228 ? 92.725 113.322 18.812 1.00 16.79 179 ILE D C 1
ATOM 7805 O O . ILE D 1 228 ? 93.733 113.789 18.272 1.00 17.67 179 ILE D O 1
ATOM 7810 N N . ILE D 1 229 ? 92.072 113.899 19.811 1.00 14.19 180 ILE D N 1
ATOM 7811 C CA . ILE D 1 229 ? 92.580 115.115 20.486 1.00 14.26 180 ILE D CA 1
ATOM 7812 C C . ILE D 1 229 ? 92.792 114.750 21.965 1.00 15.99 180 ILE D C 1
ATOM 7813 O O . ILE D 1 229 ? 91.888 114.258 22.571 1.00 15.40 180 ILE D O 1
ATOM 7818 N N . GLY D 1 230 ? 94.017 114.917 22.437 1.00 14.50 181 GLY D N 1
ATOM 7819 C CA . GLY D 1 230 ? 94.311 114.642 23.834 1.00 15.13 181 GLY D CA 1
ATOM 7820 C C . GLY D 1 230 ? 94.329 115.941 24.621 1.00 15.57 181 GLY D C 1
ATOM 7821 O O . GLY D 1 230 ? 94.889 116.945 24.177 1.00 15.93 181 GLY D O 1
ATOM 7822 N N . ASP D 1 231 ? 93.708 115.913 25.794 1.00 14.12 182 ASP D N 1
ATOM 7823 C CA . ASP D 1 231 ? 93.621 117.073 26.668 1.00 14.08 182 ASP D CA 1
ATOM 7824 C C . ASP D 1 231 ? 94.414 116.751 27.931 1.00 14.21 182 ASP D C 1
ATOM 7825 O O . ASP D 1 231 ? 94.063 115.810 28.652 1.00 14.05 182 ASP D O 1
ATOM 7830 N N . PHE D 1 232 ? 95.469 117.534 28.203 1.00 14.52 183 PHE D N 1
ATOM 7831 C CA . PHE D 1 232 ? 96.370 117.210 29.314 1.00 14.72 183 PHE D CA 1
ATOM 7832 C C . PHE D 1 232 ? 95.620 117.138 30.640 1.00 15.94 183 PHE D C 1
ATOM 7833 O O . PHE D 1 232 ? 95.970 116.342 31.516 1.00 14.50 183 PHE D O 1
ATOM 7841 N N . TYR D 1 233 ? 94.621 118.007 30.824 1.00 14.19 184 TYR D N 1
ATOM 7842 C CA . TYR D 1 233 ? 93.890 118.036 32.087 1.00 13.95 184 TYR D CA 1
ATOM 7843 C C . TYR D 1 233 ? 93.047 116.777 32.263 1.00 13.80 184 TYR D C 1
ATOM 7844 O O . TYR D 1 233 ? 93.028 116.179 33.348 1.00 13.90 184 TYR D O 1
ATOM 7853 N N . HIS D 1 234 ? 92.334 116.355 31.215 1.00 13.52 185 HIS D N 1
ATOM 7854 C CA . HIS D 1 234 ? 91.567 115.114 31.329 1.00 13.31 185 HIS D CA 1
ATOM 7855 C C . HIS D 1 234 ? 92.488 113.903 31.421 1.00 13.90 185 HIS D C 1
ATOM 7856 O O . HIS D 1 234 ? 92.217 112.962 32.181 1.00 13.66 185 HIS D O 1
ATOM 7863 N N . MET D 1 235 ? 93.571 113.908 30.637 1.00 13.83 186 MET D N 1
ATOM 7864 C CA . MET D 1 235 ? 94.536 112.814 30.652 1.00 14.10 186 MET D CA 1
ATOM 7865 C C . MET D 1 235 ? 95.187 112.653 32.018 1.00 17.24 186 MET D C 1
ATOM 7866 O O . MET D 1 235 ? 95.497 111.526 32.427 1.00 14.36 186 MET D O 1
ATOM 7871 N N . ASN D 1 236 ? 95.411 113.764 32.725 1.00 14.29 187 ASN D N 1
ATOM 7872 C CA . ASN D 1 236 ? 96.036 113.701 34.046 1.00 17.20 187 ASN D CA 1
ATOM 7873 C C . ASN D 1 236 ? 95.172 112.923 35.021 1.00 19.30 187 ASN D C 1
ATOM 7874 O O . ASN D 1 236 ? 95.686 112.348 35.990 1.00 16.44 187 ASN D O 1
ATOM 7879 N N . ILE D 1 237 ? 93.865 112.900 34.782 1.00 13.85 188 ILE D N 1
ATOM 7880 C CA . ILE D 1 237 ? 92.970 112.069 35.576 1.00 13.64 188 ILE D CA 1
ATOM 7881 C C . ILE D 1 237 ? 92.889 110.657 35.020 1.00 19.07 188 ILE D C 1
ATOM 7882 O O . ILE D 1 237 ? 92.920 109.693 35.779 1.00 25.50 188 ILE D O 1
ATOM 7887 N N . GLU D 1 238 ? 92.797 110.488 33.702 1.00 15.18 189 GLU D N 1
ATOM 7888 C CA . GLU D 1 238 ? 92.334 109.216 33.157 1.00 13.97 189 GLU D CA 1
ATOM 7889 C C . GLU D 1 238 ? 93.434 108.273 32.677 1.00 15.96 189 GLU D C 1
ATOM 7890 O O . GLU D 1 238 ? 93.207 107.060 32.656 1.00 16.67 189 GLU D O 1
ATOM 7896 N N . GLU D 1 239 ? 94.595 108.772 32.258 1.00 14.78 190 GLU D N 1
ATOM 7897 C CA . GLU D 1 239 ? 95.594 107.904 31.632 1.00 14.59 190 GLU D CA 1
ATOM 7898 C C . GLU D 1 239 ? 96.480 107.232 32.674 1.00 19.29 190 GLU D C 1
ATOM 7899 O O . GLU D 1 239 ? 96.749 107.788 33.743 1.00 17.41 190 GLU D O 1
ATOM 7905 N N . ASP D 1 240 ? 96.952 106.026 32.334 1.00 17.70 191 ASP D N 1
ATOM 7906 C CA . ASP D 1 240 ? 97.960 105.347 33.151 1.00 18.23 191 ASP D CA 1
ATOM 7907 C C . ASP D 1 240 ? 99.289 106.080 33.117 1.00 21.27 191 ASP D C 1
ATOM 7908 O O . ASP D 1 240 ? 100.044 106.041 34.092 1.00 19.94 191 ASP D O 1
ATOM 7913 N N . ASN D 1 241 ? 99.608 106.722 31.992 1.00 20.15 192 ASN D N 1
ATOM 7914 C CA . ASN D 1 241 ? 100.920 107.334 31.781 1.00 20.08 192 ASN D CA 1
ATOM 7915 C C . ASN D 1 241 ? 100.739 108.302 30.621 1.00 21.96 192 ASN D C 1
ATOM 7916 O O . ASN D 1 241 ? 100.506 107.860 29.493 1.00 19.14 192 ASN D O 1
ATOM 7921 N N . LEU D 1 242 ? 100.832 109.604 30.899 1.00 17.85 193 LEU D N 1
ATOM 7922 C CA . LEU D 1 242 ? 100.426 110.602 29.910 1.00 21.18 193 LEU D CA 1
ATOM 7923 C C . LEU D 1 242 ? 101.339 110.579 28.692 1.00 20.36 193 LEU D C 1
ATOM 7924 O O . LEU D 1 242 ? 100.869 110.492 27.550 1.00 18.14 193 LEU D O 1
ATOM 7929 N N . ALA D 1 243 ? 102.651 110.672 28.915 1.00 20.62 194 ALA D N 1
ATOM 7930 C CA . ALA D 1 243 ? 103.592 110.635 27.800 1.00 22.18 194 ALA D CA 1
ATOM 7931 C C . ALA D 1 243 ? 103.426 109.363 26.981 1.00 23.08 194 ALA D C 1
ATOM 7932 O O . ALA D 1 243 ? 103.440 109.406 25.744 1.00 21.86 194 ALA D O 1
ATOM 7934 N N . GLN D 1 244 ? 103.245 108.219 27.651 1.00 20.00 195 GLN D N 1
ATOM 7935 C CA . GLN D 1 244 ? 103.088 106.967 26.913 1.00 24.38 195 GLN D CA 1
ATOM 7936 C C . GLN D 1 244 ? 101.823 106.980 26.063 1.00 23.37 195 GLN D C 1
ATOM 7937 O O . GLN D 1 244 ? 101.815 106.447 24.949 1.00 21.96 195 GLN D O 1
ATOM 7943 N N . ALA D 1 245 ? 100.739 107.578 26.572 1.00 21.31 196 ALA D N 1
ATOM 7944 C CA . ALA D 1 245 ? 99.511 107.627 25.783 1.00 20.43 196 ALA D CA 1
ATOM 7945 C C . ALA D 1 245 ? 99.691 108.496 24.540 1.00 21.69 196 ALA D C 1
ATOM 7946 O O . ALA D 1 245 ? 99.207 108.147 23.456 1.00 19.52 196 ALA D O 1
ATOM 7948 N N . LEU D 1 246 ? 100.388 109.627 24.668 1.00 19.47 197 LEU D N 1
ATOM 7949 C CA . LEU D 1 246 ? 100.676 110.440 23.488 1.00 18.78 197 LEU D CA 1
ATOM 7950 C C . LEU D 1 246 ? 101.489 109.655 22.468 1.00 21.89 197 LEU D C 1
ATOM 7951 O O . LEU D 1 246 ? 101.220 109.714 21.262 1.00 20.75 197 LEU D O 1
ATOM 7956 N N . HIS D 1 247 ? 102.481 108.904 22.940 1.00 21.32 198 HIS D N 1
ATOM 7957 C CA . HIS D 1 247 ? 103.358 108.156 22.043 1.00 20.88 198 HIS D CA 1
ATOM 7958 C C . HIS D 1 247 ? 102.617 107.008 21.366 1.00 24.76 198 HIS D C 1
ATOM 7959 O O . HIS D 1 247 ? 102.692 106.836 20.138 1.00 23.36 198 HIS D O 1
ATOM 7966 N N . ASP D 1 248 ? 101.886 106.211 22.148 1.00 22.00 199 ASP D N 1
ATOM 7967 C CA . ASP D 1 248 ? 101.188 105.054 21.599 1.00 21.30 199 ASP D CA 1
ATOM 7968 C C . ASP D 1 248 ? 100.125 105.444 20.587 1.00 24.76 199 ASP D C 1
ATOM 7969 O O . ASP D 1 248 ? 99.727 104.610 19.769 1.00 23.10 199 ASP D O 1
ATOM 7974 N N . ASN D 1 249 ? 99.644 106.683 20.628 1.00 20.99 200 ASN D N 1
ATOM 7975 C CA . ASN D 1 249 ? 98.590 107.117 19.724 1.00 20.35 200 ASN D CA 1
ATOM 7976 C C . ASN D 1 249 ? 99.073 108.160 18.726 1.00 17.25 200 ASN D C 1
ATOM 7977 O O . ASN D 1 249 ? 98.252 108.841 18.110 1.00 22.18 200 ASN D O 1
ATOM 7982 N N . ARG D 1 250 ? 100.390 108.279 18.537 1.00 19.89 201 ARG D N 1
ATOM 7983 C CA . ARG D 1 250 ? 100.925 109.299 17.637 1.00 21.74 201 ARG D CA 1
ATOM 7984 C C . ARG D 1 250 ? 100.438 109.138 16.200 1.00 21.24 201 ARG D C 1
ATOM 7985 O O . ARG D 1 250 ? 100.424 110.125 15.458 1.00 22.69 201 ARG D O 1
ATOM 7993 N N . ASP D 1 251 ? 100.028 107.937 15.792 1.00 19.44 202 ASP D N 1
ATOM 7994 C CA . ASP D 1 251 ? 99.516 107.768 14.440 1.00 21.50 202 ASP D CA 1
ATOM 7995 C C . ASP D 1 251 ? 98.158 108.431 14.253 1.00 22.62 202 ASP D C 1
ATOM 7996 O O . ASP D 1 251 ? 97.789 108.738 13.115 1.00 20.51 202 ASP D O 1
ATOM 8001 N N . LEU D 1 252 ? 97.409 108.667 15.335 1.00 20.14 203 LEU D N 1
ATOM 8002 C CA . LEU D 1 252 ? 96.096 109.292 15.242 1.00 19.73 203 LEU D CA 1
ATOM 8003 C C . LEU D 1 252 ? 95.968 110.590 16.029 1.00 17.63 203 LEU D C 1
ATOM 8004 O O . LEU D 1 252 ? 94.908 111.217 15.982 1.00 20.15 203 LEU D O 1
ATOM 8009 N N . LEU D 1 253 ? 96.995 111.010 16.755 1.00 17.76 204 LEU D N 1
ATOM 8010 C CA . LEU D 1 253 ? 96.901 112.225 17.557 1.00 19.46 204 LEU D CA 1
ATOM 8011 C C . LEU D 1 253 ? 97.011 113.438 16.639 1.00 19.72 204 LEU D C 1
ATOM 8012 O O . LEU D 1 253 ? 98.094 113.740 16.129 1.00 20.57 204 LEU D O 1
ATOM 8017 N N . GLY D 1 254 ? 95.904 114.152 16.448 1.00 18.22 205 GLY D N 1
ATOM 8018 C CA . GLY D 1 254 ? 95.890 115.262 15.512 1.00 19.90 205 GLY D CA 1
ATOM 8019 C C . GLY D 1 254 ? 95.834 116.644 16.131 1.00 18.99 205 GLY D C 1
ATOM 8020 O O . GLY D 1 254 ? 96.074 117.639 15.445 1.00 16.39 205 GLY D O 1
ATOM 8021 N N . HIS D 1 255 ? 95.516 116.727 17.422 1.00 16.02 206 HIS D N 1
ATOM 8022 C CA . HIS D 1 255 ? 95.290 118.003 18.090 1.00 17.27 206 HIS D CA 1
ATOM 8023 C C . HIS D 1 255 ? 95.490 117.778 19.581 1.00 15.28 206 HIS D C 1
ATOM 8024 O O . HIS D 1 255 ? 95.364 116.653 20.068 1.00 15.08 206 HIS D O 1
ATOM 8031 N N . VAL D 1 256 ? 95.809 118.854 20.300 1.00 15.30 207 VAL D N 1
ATOM 8032 C CA . VAL D 1 256 ? 96.113 118.771 21.730 1.00 15.24 207 VAL D CA 1
ATOM 8033 C C . VAL D 1 256 ? 95.488 119.960 22.446 1.00 15.08 207 VAL D C 1
ATOM 8034 O O . VAL D 1 256 ? 95.584 121.097 21.971 1.00 15.24 207 VAL D O 1
ATOM 8038 N N . HIS D 1 257 ? 94.843 119.696 23.591 1.00 14.77 208 HIS D N 1
ATOM 8039 C CA . HIS D 1 257 ? 94.416 120.734 24.524 1.00 14.66 208 HIS D CA 1
ATOM 8040 C C . HIS D 1 257 ? 95.349 120.746 25.728 1.00 15.26 208 HIS D C 1
ATOM 8041 O O . HIS D 1 257 ? 95.733 119.686 26.226 1.00 14.83 208 HIS D O 1
ATOM 8048 N N . ILE D 1 258 ? 95.667 121.941 26.229 1.00 15.38 209 ILE D N 1
ATOM 8049 C CA . ILE D 1 258 ? 96.529 122.044 27.400 1.00 15.18 209 ILE D CA 1
ATOM 8050 C C . ILE D 1 258 ? 95.901 122.923 28.472 1.00 18.94 209 ILE D C 1
ATOM 8051 O O . ILE D 1 258 ? 95.224 123.916 28.197 1.00 15.17 209 ILE D O 1
ATOM 8056 N N . ALA D 1 259 ? 96.160 122.537 29.715 1.00 15.87 210 ALA D N 1
ATOM 8057 C CA . ALA D 1 259 ? 95.792 123.234 30.931 1.00 15.78 210 ALA D CA 1
ATOM 8058 C C . ALA D 1 259 ? 96.570 122.525 32.026 1.00 16.05 210 ALA D C 1
ATOM 8059 O O . ALA D 1 259 ? 97.076 121.419 31.815 1.00 17.52 210 ALA D O 1
ATOM 8061 N N . ASP D 1 260 ? 96.669 123.156 33.184 1.00 15.62 211 ASP D N 1
ATOM 8062 C CA . ASP D 1 260 ? 97.384 122.486 34.257 1.00 15.63 211 ASP D CA 1
ATOM 8063 C C . ASP D 1 260 ? 96.444 121.508 34.968 1.00 17.99 211 ASP D C 1
ATOM 8064 O O . ASP D 1 260 ? 95.279 121.343 34.590 1.00 14.89 211 ASP D O 1
ATOM 8069 N N . ASN D 1 261 ? 96.962 120.836 36.007 1.00 18.59 212 ASN D N 1
ATOM 8070 C CA . ASN D 1 261 ? 96.235 119.721 36.615 1.00 15.24 212 ASN D CA 1
ATOM 8071 C C . ASN D 1 261 ? 94.907 120.161 37.206 1.00 15.90 212 ASN D C 1
ATOM 8072 O O . ASN D 1 261 ? 93.964 119.359 37.269 1.00 15.95 212 ASN D O 1
ATOM 8077 N N . HIS D 1 262 ? 94.813 121.413 37.650 1.00 15.10 213 HIS D N 1
ATOM 8078 C CA . HIS D 1 262 ? 93.592 121.937 38.238 1.00 14.80 213 HIS D CA 1
ATOM 8079 C C . HIS D 1 262 ? 92.790 122.766 37.252 1.00 14.99 213 HIS D C 1
ATOM 8080 O O . HIS D 1 262 ? 91.931 123.547 37.675 1.00 15.34 213 HIS D O 1
ATOM 8087 N N . ARG D 1 263 ? 93.078 122.632 35.954 1.00 15.34 214 ARG D N 1
ATOM 8088 C CA . ARG D 1 263 ? 92.394 123.295 34.842 1.00 14.84 214 ARG D CA 1
ATOM 8089 C C . ARG D 1 263 ? 92.787 124.770 34.696 1.00 18.64 214 ARG D C 1
ATOM 8090 O O . ARG D 1 263 ? 92.279 125.433 33.768 1.00 16.54 214 ARG D O 1
ATOM 8098 N N . TYR D 1 264 ? 93.691 125.308 35.524 1.00 17.61 215 TYR D N 1
ATOM 8099 C CA . TYR D 1 264 ? 94.061 126.715 35.397 1.00 16.75 215 TYR D CA 1
ATOM 8100 C C . TYR D 1 264 ? 95.262 126.867 34.458 1.00 20.16 215 TYR D C 1
ATOM 8101 O O . TYR D 1 264 ? 95.710 125.911 33.820 1.00 17.31 215 TYR D O 1
ATOM 8110 N N . GLN D 1 265 ? 95.790 128.085 34.371 1.00 17.19 216 GLN D N 1
ATOM 8111 C CA . GLN D 1 265 ? 96.749 128.424 33.324 1.00 18.52 216 GLN D CA 1
ATOM 8112 C C . GLN D 1 265 ? 98.035 127.611 33.476 1.00 20.70 216 GLN D C 1
ATOM 8113 O O . GLN D 1 265 ? 98.476 127.347 34.607 1.00 19.72 216 GLN D O 1
ATOM 8119 N N . PRO D 1 266 ? 98.668 127.213 32.370 1.00 19.95 217 PRO D N 1
ATOM 8120 C CA . PRO D 1 266 ? 99.860 126.360 32.460 1.00 20.83 217 PRO D CA 1
ATOM 8121 C C . PRO D 1 266 ? 100.957 126.996 33.303 1.00 23.74 217 PRO D C 1
ATOM 8122 O O . PRO D 1 266 ? 101.252 128.188 33.189 1.00 19.83 217 PRO D O 1
ATOM 8126 N N . GLY D 1 267 ? 101.555 126.180 34.161 1.00 21.75 218 GLY D N 1
ATOM 8127 C CA . GLY D 1 267 ? 102.568 126.642 35.080 1.00 20.44 218 GLY D CA 1
ATOM 8128 C C . GLY D 1 267 ? 102.062 126.965 36.464 1.00 24.52 218 GLY D C 1
ATOM 8129 O O . GLY D 1 267 ? 102.880 127.090 37.383 1.00 25.97 218 GLY D O 1
ATOM 8130 N N . SER D 1 268 ? 100.750 127.105 36.650 1.00 20.51 219 SER D N 1
ATOM 8131 C CA . SER D 1 268 ? 100.197 127.410 37.958 1.00 22.26 219 SER D CA 1
ATOM 8132 C C . SER D 1 268 ? 99.894 126.160 38.778 1.00 23.26 219 SER D C 1
ATOM 8133 O O . SER D 1 268 ? 99.483 126.291 39.938 1.00 20.19 219 SER D O 1
ATOM 8136 N N . GLY D 1 269 ? 100.063 124.969 38.195 1.00 19.91 220 GLY D N 1
ATOM 8137 C CA . GLY D 1 269 ? 99.943 123.692 38.882 1.00 21.43 220 GLY D CA 1
ATOM 8138 C C . GLY D 1 269 ? 101.238 122.915 38.746 1.00 23.93 220 GLY D C 1
ATOM 8139 O O . GLY D 1 269 ? 102.303 123.533 38.744 1.00 23.10 220 GLY D O 1
ATOM 8140 N N . THR D 1 270 ? 101.212 121.589 38.613 1.00 19.51 221 THR D N 1
ATOM 8141 C CA . THR D 1 270 ? 102.497 120.899 38.519 1.00 27.44 221 THR D CA 1
ATOM 8142 C C . THR D 1 270 ? 102.595 119.937 37.345 1.00 20.94 221 THR D C 1
ATOM 8143 O O . THR D 1 270 ? 103.447 119.046 37.368 1.00 19.29 221 THR D O 1
ATOM 8147 N N . LEU D 1 271 ? 101.759 120.078 36.318 1.00 16.54 222 LEU D N 1
ATOM 8148 C CA . LEU D 1 271 ? 101.952 119.248 35.138 1.00 22.59 222 LEU D CA 1
ATOM 8149 C C . LEU D 1 271 ? 103.290 119.572 34.488 1.00 26.27 222 LEU D C 1
ATOM 8150 O O . LEU D 1 271 ? 103.685 120.736 34.395 1.00 25.10 222 LEU D O 1
ATOM 8155 N N . ASP D 1 272 ? 103.996 118.530 34.044 1.00 25.26 223 ASP D N 1
ATOM 8156 C CA . ASP D 1 272 ? 105.335 118.685 33.470 1.00 29.15 223 ASP D CA 1
ATOM 8157 C C . ASP D 1 272 ? 105.193 118.964 31.974 1.00 28.60 223 ASP D C 1
ATOM 8158 O O . ASP D 1 272 ? 105.320 118.079 31.130 1.00 25.22 223 ASP D O 1
ATOM 8163 N N . PHE D 1 273 ? 104.917 120.230 31.649 1.00 30.15 224 PHE D N 1
ATOM 8164 C CA . PHE D 1 273 ? 104.704 120.598 30.248 1.00 26.90 224 PHE D CA 1
ATOM 8165 C C . PHE D 1 273 ? 105.959 120.369 29.414 1.00 24.94 224 PHE D C 1
ATOM 8166 O O . PHE D 1 273 ? 105.873 119.957 28.251 1.00 27.55 224 PHE D O 1
ATOM 8174 N N . HIS D 1 274 ? 107.135 120.627 29.988 1.00 24.73 225 HIS D N 1
ATOM 8175 C CA . HIS D 1 274 ? 108.375 120.392 29.255 1.00 29.34 225 HIS D CA 1
ATOM 8176 C C . HIS D 1 274 ? 108.510 118.925 28.873 1.00 29.12 225 HIS D C 1
ATOM 8177 O O . HIS D 1 274 ? 108.802 118.598 27.719 1.00 28.29 225 HIS D O 1
ATOM 8184 N N . ALA D 1 275 ? 108.289 118.018 29.830 1.00 27.43 226 ALA D N 1
ATOM 8185 C CA . ALA D 1 275 ? 108.370 116.595 29.513 1.00 28.78 226 ALA D CA 1
ATOM 8186 C C . ALA D 1 275 ? 107.345 116.204 28.457 1.00 24.36 226 ALA D C 1
ATOM 8187 O O . ALA D 1 275 ? 107.641 115.405 27.561 1.00 24.16 226 ALA D O 1
ATOM 8189 N N . LEU D 1 276 ? 106.131 116.758 28.538 1.00 22.47 227 LEU D N 1
ATOM 8190 C CA . LEU D 1 276 ? 105.112 116.385 27.561 1.00 20.25 227 LEU D CA 1
ATOM 8191 C C . LEU D 1 276 ? 105.399 117.001 26.196 1.00 21.99 227 LEU D C 1
ATOM 8192 O O . LEU D 1 276 ? 105.161 116.364 25.163 1.00 24.88 227 LEU D O 1
ATOM 8197 N N . PHE D 1 277 ? 105.891 118.243 26.167 1.00 21.69 228 PHE D N 1
ATOM 8198 C CA . PHE D 1 277 ? 106.293 118.836 24.895 1.00 25.04 228 PHE D CA 1
ATOM 8199 C C . PHE D 1 277 ? 107.443 118.049 24.276 1.00 24.96 228 PHE D C 1
ATOM 8200 O O . PHE D 1 277 ? 107.495 117.867 23.056 1.00 23.73 228 PHE D O 1
ATOM 8208 N N . GLU D 1 278 ? 108.366 117.555 25.111 1.00 25.46 229 GLU D N 1
ATOM 8209 C CA . GLU D 1 278 ? 109.471 116.751 24.596 1.00 25.03 229 GLU D CA 1
ATOM 8210 C C . GLU D 1 278 ? 108.962 115.462 23.969 1.00 22.92 229 GLU D C 1
ATOM 8211 O O . GLU D 1 278 ? 109.473 115.020 22.933 1.00 23.68 229 GLU D O 1
ATOM 8217 N N . GLN D 1 279 ? 107.938 114.853 24.570 1.00 23.16 230 GLN D N 1
ATOM 8218 C CA . GLN D 1 279 ? 107.350 113.663 23.971 1.00 20.46 230 GLN D CA 1
ATOM 8219 C C . GLN D 1 279 ? 106.749 113.979 22.607 1.00 24.41 230 GLN D C 1
ATOM 8220 O O . GLN D 1 279 ? 106.954 113.236 21.636 1.00 23.10 230 GLN D O 1
ATOM 8226 N N . LEU D 1 280 ? 106.014 115.089 22.509 1.00 21.34 231 LEU D N 1
ATOM 8227 C CA . LEU D 1 280 ? 105.422 115.467 21.227 1.00 23.07 231 LEU D CA 1
ATOM 8228 C C . LEU D 1 280 ? 106.505 115.730 20.182 1.00 25.66 231 LEU D C 1
ATOM 8229 O O . LEU D 1 280 ? 106.364 115.335 19.019 1.00 25.69 231 LEU D O 1
ATOM 8234 N N . ARG D 1 281 ? 107.596 116.393 20.583 1.00 26.82 232 ARG D N 1
ATOM 8235 C CA . ARG D 1 281 ? 108.715 116.625 19.667 1.00 28.50 232 ARG D CA 1
ATOM 8236 C C . ARG D 1 281 ? 109.309 115.308 19.186 1.00 27.26 232 ARG D C 1
ATOM 8237 O O . ARG D 1 281 ? 109.538 115.116 17.987 1.00 27.80 232 ARG D O 1
ATOM 8245 N N . ALA D 1 282 ? 109.540 114.375 20.114 1.00 25.75 233 ALA D N 1
ATOM 8246 C CA . ALA D 1 282 ? 110.115 113.086 19.752 1.00 27.89 233 ALA D CA 1
ATOM 8247 C C . ALA D 1 282 ? 109.215 112.313 18.804 1.00 28.76 233 ALA D C 1
ATOM 8248 O O . ALA D 1 282 ? 109.711 111.567 17.952 1.00 29.08 233 ALA D O 1
ATOM 8250 N N . ASP D 1 283 ? 107.900 112.469 18.934 1.00 25.19 234 ASP D N 1
ATOM 8251 C CA . ASP D 1 283 ? 106.943 111.827 18.041 1.00 24.16 234 ASP D CA 1
ATOM 8252 C C . ASP D 1 283 ? 106.673 112.645 16.780 1.00 27.88 234 ASP D C 1
ATOM 8253 O O . ASP D 1 283 ? 105.772 112.293 16.012 1.00 30.36 234 ASP D O 1
ATOM 8258 N N . ASN D 1 284 ? 107.411 113.734 16.567 1.00 25.68 235 ASN D N 1
ATOM 8259 C CA . ASN D 1 284 ? 107.271 114.577 15.374 1.00 30.17 235 ASN D CA 1
ATOM 8260 C C . ASN D 1 284 ? 105.851 115.124 15.223 1.00 29.18 235 ASN D C 1
ATOM 8261 O O . ASN D 1 284 ? 105.304 115.201 14.118 1.00 26.31 235 ASN D O 1
ATOM 8266 N N . TYR D 1 285 ? 105.255 115.521 16.346 1.00 24.66 236 TYR D N 1
ATOM 8267 C CA . TYR D 1 285 ? 103.940 116.144 16.331 1.00 21.97 236 TYR D CA 1
ATOM 8268 C C . TYR D 1 285 ? 103.955 117.424 15.507 1.00 24.59 236 TYR D C 1
ATOM 8269 O O . TY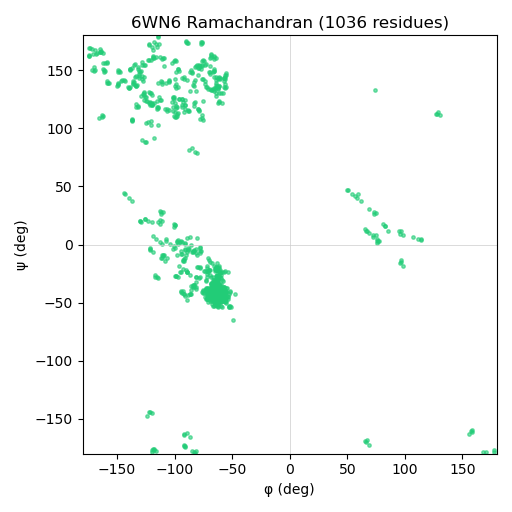R D 1 285 ? 104.807 118.292 15.708 1.00 25.29 236 TYR D O 1
ATOM 8278 N N . GLN D 1 286 ? 102.998 117.552 14.589 1.00 20.62 237 GLN D N 1
ATOM 8279 C CA . GLN D 1 286 ? 102.946 118.686 13.678 1.00 27.20 237 GLN D CA 1
ATOM 8280 C C . GLN D 1 286 ? 101.784 119.633 13.944 1.00 27.17 237 GLN D C 1
ATOM 8281 O O . GLN D 1 286 ? 101.636 120.624 13.221 1.00 27.64 237 GLN D O 1
ATOM 8287 N N . GLY D 1 287 ? 100.959 119.367 14.950 1.00 24.74 238 GLY D N 1
ATOM 8288 C CA . GLY D 1 287 ? 99.766 120.148 15.199 1.00 21.62 238 GLY D CA 1
ATOM 8289 C C . GLY D 1 287 ? 100.003 121.289 16.162 1.00 23.47 238 GLY D C 1
ATOM 8290 O O . GLY D 1 287 ? 101.137 121.693 16.428 1.00 21.78 238 GLY D O 1
ATOM 8291 N N . TYR D 1 288 ? 98.901 121.813 16.695 1.00 22.07 239 TYR D N 1
ATOM 8292 C CA . TYR D 1 288 ? 98.898 122.876 17.686 1.00 18.28 239 TYR D CA 1
ATOM 8293 C C . TYR D 1 288 ? 98.642 122.289 19.066 1.00 18.88 239 TYR D C 1
ATOM 8294 O O . TYR D 1 288 ? 98.057 121.212 19.205 1.00 18.64 239 TYR D O 1
ATOM 8303 N N . VAL D 1 289 ? 99.090 123.013 20.086 1.00 16.87 240 VAL D N 1
ATOM 8304 C CA . VAL D 1 289 ? 98.647 122.808 21.459 1.00 16.40 240 VAL D CA 1
ATOM 8305 C C . VAL D 1 289 ? 97.844 124.040 21.855 1.00 18.91 240 VAL D C 1
ATOM 8306 O O . VAL D 1 289 ? 98.323 125.174 21.720 1.00 20.17 240 VAL D O 1
ATOM 8310 N N . VAL D 1 290 ? 96.606 123.829 22.296 1.00 16.27 241 VAL D N 1
ATOM 8311 C CA . VAL D 1 290 ? 95.647 124.914 22.445 1.00 15.87 241 VAL D CA 1
ATOM 8312 C C . VAL D 1 290 ? 95.183 124.972 23.894 1.00 15.40 241 VAL D C 1
ATOM 8313 O O . VAL D 1 290 ? 94.781 123.950 24.460 1.00 15.11 241 VAL D O 1
ATOM 8317 N N . TYR D 1 291 ? 95.229 126.168 24.482 1.00 15.65 242 TYR D N 1
ATOM 8318 C CA . TYR D 1 291 ? 94.694 126.382 25.825 1.00 17.05 242 TYR D CA 1
ATOM 8319 C C . TYR D 1 291 ? 93.201 126.080 25.844 1.00 17.91 242 TYR D C 1
ATOM 8320 O O . TYR D 1 291 ? 92.436 126.694 25.094 1.00 16.22 242 TYR D O 1
ATOM 8329 N N . GLU D 1 292 ? 92.779 125.169 26.724 1.00 15.86 243 GLU D N 1
ATOM 8330 C CA . GLU D 1 292 ? 91.372 125.022 27.079 1.00 14.73 243 GLU D CA 1
ATOM 8331 C C . GLU D 1 292 ? 91.303 124.921 28.591 1.00 14.60 243 GLU D C 1
ATOM 8332 O O . GLU D 1 292 ? 91.877 123.996 29.174 1.00 15.05 243 GLU D O 1
ATOM 8338 N N . GLY D 1 293 ? 90.631 125.868 29.225 1.00 16.54 244 GLY D N 1
ATOM 8339 C CA . GLY D 1 293 ? 90.558 125.816 30.676 1.00 16.69 244 GLY D CA 1
ATOM 8340 C C . GLY D 1 293 ? 90.257 127.185 31.256 1.00 19.08 244 GLY D C 1
ATOM 8341 O O . GLY D 1 293 ? 89.760 128.074 30.568 1.00 18.60 244 GLY D O 1
ATOM 8342 N N . ARG D 1 294 ? 90.575 127.322 32.536 1.00 16.61 245 ARG D N 1
ATOM 8343 C CA . ARG D 1 294 ? 90.144 128.469 33.317 1.00 18.01 245 ARG D CA 1
ATOM 8344 C C . ARG D 1 294 ? 91.358 129.265 33.766 1.00 20.49 245 ARG D C 1
ATOM 8345 O O . ARG D 1 294 ? 92.503 128.862 33.559 1.00 21.00 245 ARG D O 1
ATOM 8353 N N . ILE D 1 295 ? 91.097 130.421 34.366 1.00 16.95 246 ILE D N 1
ATOM 8354 C CA . ILE D 1 295 ? 92.154 131.289 34.868 1.00 16.50 246 ILE D CA 1
ATOM 8355 C C . ILE D 1 295 ? 91.869 131.597 36.330 1.00 22.11 246 ILE D C 1
ATOM 8356 O O . ILE D 1 295 ? 90.743 131.961 36.682 1.00 25.91 246 ILE D O 1
ATOM 8361 N N . ARG D 1 296 ? 92.876 131.436 37.179 1.00 19.17 247 ARG D N 1
ATOM 8362 C CA . ARG D 1 296 ? 92.778 131.805 38.587 1.00 24.17 247 ARG D CA 1
ATOM 8363 C C . ARG D 1 296 ? 93.897 132.799 38.842 1.00 26.83 247 ARG D C 1
ATOM 8364 O O . ARG D 1 296 ? 95.071 132.415 38.897 1.00 28.52 247 ARG D O 1
ATOM 8372 N N . ALA D 1 297 ? 93.534 134.071 38.962 1.00 25.75 248 ALA D N 1
ATOM 8373 C CA . ALA D 1 297 ? 94.517 135.138 39.063 1.00 30.86 248 ALA D CA 1
ATOM 8374 C C . ALA D 1 297 ? 93.806 136.429 39.427 1.00 33.58 248 ALA D C 1
ATOM 8375 O O . ALA D 1 297 ? 92.648 136.638 39.059 1.00 34.10 248 ALA D O 1
ATOM 8377 N N . GLU D 1 298 ? 94.517 137.293 40.153 1.00 33.05 249 GLU D N 1
ATOM 8378 C CA . GLU D 1 298 ? 93.996 138.633 40.394 1.00 35.33 249 GLU D CA 1
ATOM 8379 C C . GLU D 1 298 ? 94.056 139.480 39.131 1.00 34.33 249 GLU D C 1
ATOM 8380 O O . GLU D 1 298 ? 93.227 140.376 38.952 1.00 38.08 249 GLU D O 1
ATOM 8386 N N . ASP D 1 299 ? 95.010 139.194 38.238 1.00 32.89 250 ASP D N 1
ATOM 8387 C CA . ASP D 1 299 ? 95.154 139.888 36.956 1.00 30.02 250 ASP D CA 1
ATOM 8388 C C . ASP D 1 299 ? 95.167 138.840 35.848 1.00 32.09 250 ASP D C 1
ATOM 8389 O O . ASP D 1 299 ? 96.235 138.359 35.442 1.00 27.25 250 ASP D O 1
ATOM 8394 N N . PRO D 1 300 ? 93.992 138.467 35.330 1.00 27.52 251 PRO D N 1
ATOM 8395 C CA . PRO D 1 300 ? 93.939 137.358 34.350 1.00 30.34 251 PRO D CA 1
ATOM 8396 C C . PRO D 1 300 ? 94.808 137.573 33.122 1.00 25.66 251 PRO D C 1
ATOM 8397 O O . PRO D 1 300 ? 95.538 136.657 32.711 1.00 26.59 251 PRO D O 1
ATOM 8401 N N . ALA D 1 301 ? 94.760 138.767 32.525 1.00 28.21 252 ALA D N 1
ATOM 8402 C CA . ALA D 1 301 ? 95.536 139.018 31.314 1.00 28.30 252 ALA D CA 1
ATOM 8403 C C . ALA D 1 301 ? 97.022 138.814 31.567 1.00 30.14 252 ALA D C 1
ATOM 8404 O O . ALA D 1 301 ? 97.715 138.166 30.774 1.00 26.74 252 ALA D O 1
ATOM 8406 N N . GLN D 1 302 ? 97.532 139.348 32.678 1.00 27.44 253 GLN D N 1
ATOM 8407 C CA . GLN D 1 302 ? 98.948 139.181 32.979 1.00 28.52 253 GLN D CA 1
ATOM 8408 C C . GLN D 1 302 ? 99.285 137.721 33.249 1.00 22.62 253 GLN D C 1
ATOM 8409 O O . GLN D 1 302 ? 100.339 137.235 32.825 1.00 29.15 253 GLN D O 1
ATOM 8415 N N . ALA D 1 303 ? 98.408 137.006 33.958 1.00 23.05 254 ALA D N 1
ATOM 8416 C CA . ALA D 1 303 ? 98.680 135.595 34.224 1.00 23.97 254 ALA D CA 1
ATOM 8417 C C . ALA D 1 303 ? 98.665 134.789 32.934 1.00 25.46 254 ALA D C 1
ATOM 8418 O O . ALA D 1 303 ? 99.455 133.852 32.763 1.00 23.40 254 ALA D O 1
ATOM 8420 N N . TYR D 1 304 ? 97.774 135.145 32.009 1.00 23.24 255 TYR D N 1
ATOM 8421 C CA . TYR D 1 304 ? 97.751 134.476 30.713 1.00 24.78 255 TYR D CA 1
ATOM 8422 C C . TYR D 1 304 ? 99.045 134.731 29.949 1.00 25.59 255 TYR D C 1
ATOM 8423 O O . TYR D 1 304 ? 99.690 133.794 29.461 1.00 23.02 255 TYR D O 1
ATOM 8432 N N . ARG D 1 305 ? 99.438 136.005 29.833 1.00 21.18 256 ARG D N 1
ATOM 8433 C CA . ARG D 1 305 ? 100.695 136.334 29.165 1.00 22.67 256 ARG D CA 1
ATOM 8434 C C . ARG D 1 305 ? 101.869 135.622 29.822 1.00 24.33 256 ARG D C 1
ATOM 8435 O O . ARG D 1 305 ? 102.732 135.066 29.131 1.00 28.75 256 ARG D O 1
ATOM 8443 N N . ASP D 1 306 ? 101.920 135.629 31.160 1.00 23.65 257 ASP D N 1
ATOM 8444 C CA . ASP D 1 306 ? 103.038 134.995 31.853 1.00 23.89 257 ASP D CA 1
ATOM 8445 C C . ASP D 1 306 ? 103.080 133.499 31.572 1.00 27.14 257 ASP D C 1
ATOM 8446 O O . ASP D 1 306 ? 104.161 132.921 31.381 1.00 23.31 257 ASP D O 1
ATOM 8451 N N . SER D 1 307 ? 101.914 132.848 31.535 1.00 23.91 258 SER D N 1
ATOM 8452 C CA . SER D 1 307 ? 101.915 131.409 31.294 1.00 21.05 258 SER D CA 1
ATOM 8453 C C . SER D 1 307 ? 102.418 131.090 29.895 1.00 23.44 258 SER D C 1
ATOM 8454 O O . SER D 1 307 ? 103.195 130.144 29.711 1.00 22.79 258 SER D O 1
ATOM 8457 N N . LEU D 1 308 ? 102.002 131.874 28.893 1.00 21.86 259 LEU D N 1
ATOM 8458 C CA . LEU D 1 308 ? 102.503 131.647 27.542 1.00 22.77 259 LEU D CA 1
ATOM 8459 C C . LEU D 1 308 ? 104.011 131.877 27.472 1.00 28.58 259 LEU D C 1
ATOM 8460 O O . LEU D 1 308 ? 104.746 131.073 26.881 1.00 25.21 259 LEU D O 1
ATOM 8465 N N . ALA D 1 309 ? 104.490 132.969 28.079 1.00 24.80 260 ALA D N 1
ATOM 8466 C CA . ALA D 1 309 ? 105.926 133.233 28.107 1.00 25.43 260 ALA D CA 1
ATOM 8467 C C . ALA D 1 309 ? 106.688 132.059 28.706 1.00 26.19 260 ALA D C 1
ATOM 8468 O O . ALA D 1 309 ? 107.725 131.645 28.179 1.00 26.86 260 ALA D O 1
ATOM 8470 N N . TRP D 1 310 ? 106.183 131.500 29.808 1.00 26.95 261 TRP D N 1
ATOM 8471 C CA . TRP D 1 310 ? 106.845 130.347 30.409 1.00 26.59 261 TRP D CA 1
ATOM 8472 C C . TRP D 1 310 ? 106.790 129.129 29.493 1.00 29.60 261 TRP D C 1
ATOM 8473 O O . TRP D 1 310 ? 107.773 128.384 29.378 1.00 24.65 261 TRP D O 1
ATOM 8484 N N . LEU D 1 311 ? 105.654 128.907 28.821 1.00 29.80 262 LEU D N 1
ATOM 8485 C CA . LEU D 1 311 ? 105.554 127.752 27.930 1.00 26.39 262 LEU D CA 1
ATOM 8486 C C . LEU D 1 311 ? 106.547 127.835 26.779 1.00 26.25 262 LEU D C 1
ATOM 8487 O O . LEU D 1 311 ? 106.988 126.799 26.264 1.00 29.12 262 LEU D O 1
ATOM 8492 N N . ARG D 1 312 ? 106.886 129.050 26.339 1.00 26.10 263 ARG D N 1
ATOM 8493 C CA . ARG D 1 312 ? 107.865 129.190 25.266 1.00 27.94 263 ARG D CA 1
ATOM 8494 C C . ARG D 1 312 ? 109.236 128.649 25.664 1.00 33.96 263 ARG D C 1
ATOM 8495 O O . ARG D 1 312 ? 110.052 128.356 24.784 1.00 31.01 263 ARG D O 1
ATOM 8503 N N . THR D 1 313 ? 109.505 128.496 26.961 1.00 31.37 264 THR D N 1
ATOM 8504 C CA . THR D 1 313 ? 110.747 127.892 27.430 1.00 33.21 264 THR D CA 1
ATOM 8505 C C . THR D 1 313 ? 110.639 126.383 27.625 1.00 36.47 264 THR D C 1
ATOM 8506 O O . THR D 1 313 ? 111.619 125.756 28.034 1.00 37.85 264 THR D O 1
ATOM 8510 N N . CYS D 1 314 ? 109.485 125.787 27.335 1.00 33.62 265 CYS D N 1
ATOM 8511 C CA . CYS D 1 314 ? 109.280 124.356 27.543 1.00 32.31 265 CYS D CA 1
ATOM 8512 C C . CYS D 1 314 ? 109.509 123.557 26.259 1.00 34.27 265 CYS D C 1
ATOM 8513 O O . CYS D 1 314 ? 109.526 122.321 26.283 1.00 31.01 265 CYS D O 1
#